Protein AF-0000000071739126 (afdb_homodimer)

Foldseek 3Di:
DDDDYDDDDDDDPDDPDDDDDPDDDDDDDDPDPDDDDDDPPVVPVVVVVVVVVVVVVCVVCPVFWFDFAEPPPPDPVQAQPLVVLVVVLVVVVCCCVPPNDDDPDPLVVVLVVVVNVLVVLLSCQLRPPDFFPFAFLHSSVLSSLLSVLVVLLVLLVVLLPDALQVSLCVVCSVPVVTSDADDDDAAQDDQDCAQPVPVPCRRVLVVVPPDPVLQCLQQLLLLVCLQQVDLLLLLLLLLVLLLVLVQQCQLPVNSNHHPCCNPPRRRCNRNVNSNVVSNVVLVVQQPDHHYQDDLVPDDDPVVSVVNVVCSRPTSMDGRFDLVLLPALVSVVLSVVVSVLVSLLVVLLRLLCNLSVNDCPDVVSVVVSVSCSSLSSSLSVQSSVCPPCCPVDVDRDSSVVSSSSSSVSSVSSSCNSCVPSVPPDGDPVSVVLVVVLVVVVVVVSCCSHPVVVVVCVVVVVDDPPPPPVPVVVVVVSSVVSVVVVVVVVVVD/DDDDDDDDDDDDDDDDDDDDDDDDDDDDDDDPPPDDDDDPPPVPPVVVVVVVVVVVVCVVCPVFWFDFAEPPPPDPVQAQPLVVLVVVLVVVVCCCVPPNDDDPDPLVVVLVVVVNVLVVQLSCQLRPPDFFPFAFLHSSVLSSLLSVLVVLLVLLVVLLPDALQVSLCVVCSVPVVTSDADDDDAAQDDQDCAQPVPPPCRRVLVVVPPDPVLVCLQQLLLLVCLQQVDLVLLLLLLLVLLLVLVQQCQLPVNSNHHPCCNPPRRRCNRNVNSNVNSNVVLVVQQPDHHYQDDLVPDDDPVVSVVNNVCSRPTSMDGRFDLPLLPAVVSVVLSVVVSVLVSLLVVLLRLLCNLSVNDCPDVVSVVVSVSCSSLSSSLSVQSSVCPPCCPVNVDRDSSVVSSSSSSVSSVSSSCNSCVPSVPPDGDPVSVVLVVVLVVVVVVVSCCSHPVVVVVCVVVVVDDPPPPPVPVVVVVVSSVVSVVVVVVVVVVD

Nearest PDB structures (foldseek):
  9b4e-assembly1_B  TM=8.593E-01  e=2.908E-20  Homo sapiens
  9b4g-assembly1_B  TM=8.531E-01  e=1.213E-19  Homo sapiens
  9b4f-assembly1_B  TM=8.501E-01  e=4.117E-18  Homo sapiens
  9b4e-assembly1_B  TM=8.683E-01  e=2.019E-20  Homo sapiens
  9b4g-assembly1_B  TM=8.530E-01  e=7.946E-20  Homo sapiens

pLDDT: mean 76.92, std 25.63, range [14.16, 98.56]

Sequence (982 aa):
MTKPESKKSSVAAINATGKCATASPAALQVNNGTVEPGCPDQSTPIKAKVMKQTSRENLHRRNTECEVYDDGTNTFFWRAHTVTVLFILTCALVYVTLLEETPQDTAYNTKRGIVASILVFLCFGVTQAKDGPFTRPHPAYWRFWLCVTVVYELFLIFILFQTVHDGRQFMKYIDPKLGVPLPERDYGGNCLIYDPGNTTDPFHNIWDKMDGFVPAHFLGWYIKTLMIRDWWMCMIISVMFEFLEYSLEHQLPNFSECWWDHWIMDVLVCNGLGIYCGMKTLAWLSMKPYQWQGLWNIPTYKGKIKRIAFQFTPYSWVKFEWKPASNLRRWLAVLGIIFMFLLAELNTFYLKFVLWMPPEHYLVLLRLVFFVNVGGVAMREIYDFMDDPKFHKKLGQQAWLVAAITVTEFLIVVKYDPNTIMLPIPFFIMQCWLLGILLIFTWTLWRFFIRISGILLIGQMSTQIHLPHDTLFFTVVNLIILVSHYFYSQLMTKPESKKSSVAAINATGKCATASPAALQVNNGTVEPGCPDQSTPIKAKVMKQTSRENLHRRNTECEVYDDGTNTFFWRAHTVTVLFILTCALVYVTLLEETPQDTAYNTKRGIVASILVFLCFGVTQAKDGPFTRPHPAYWRFWLCVTVVYELFLIFILFQTVHDGRQFMKYIDPKLGVPLPERDYGGNCLIYDPGNTTDPFHNIWDKMDGFVPAHFLGWYIKTLMIRDWWMCMIISVMFEFLEYSLEHQLPNFSECWWDHWIMDVLVCNGLGIYCGMKTLAWLSMKPYQWQGLWNIPTYKGKIKRIAFQFTPYSWVKFEWKPASNLRRWLAVLGIIFMFLLAELNTFYLKFVLWMPPEHYLVLLRLVFFVNVGGVAMREIYDFMDDPKFHKKLGQQAWLVAAITVTEFLIVVKYDPNTIMLPIPFFIMQCWLLGILLIFTWTLWRFFIRISGILLIGQMSTQIHLPHDTLFFTVVNLIILVSHYFYSQL

InterPro domains:
  IPR004277 Phosphatidyl serine synthase [PF03034] (137-416)

Organism: Lates calcarifer (NCBI:txid8187)

Structure (mmCIF, N/CA/C/O backbone):
data_AF-0000000071739126-model_v1
#
loop_
_entity.id
_entity.type
_entity.pdbx_description
1 polymer 'Phosphatidylserine synthase'
#
loop_
_atom_site.group_PDB
_atom_site.id
_atom_site.type_symbol
_atom_site.label_atom_id
_atom_site.label_alt_id
_atom_site.label_comp_id
_atom_site.label_asym_id
_atom_site.label_entity_id
_atom_site.label_seq_id
_atom_site.pdbx_PDB_ins_code
_atom_site.Cartn_x
_atom_site.Cartn_y
_atom_site.Cartn_z
_atom_site.occupancy
_atom_site.B_iso_or_equiv
_atom_site.auth_seq_id
_atom_site.auth_comp_id
_atom_site.auth_asym_id
_atom_site.auth_atom_id
_atom_site.pdbx_PDB_model_num
ATOM 1 N N . MET A 1 1 ? 11.328 91.312 -20.859 1 16.05 1 MET A N 1
ATOM 2 C CA . MET A 1 1 ? 12.414 91.938 -21.594 1 16.05 1 MET A CA 1
ATOM 3 C C . MET A 1 1 ? 12.992 91 -22.641 1 16.05 1 MET A C 1
ATOM 5 O O . MET A 1 1 ? 13.062 89.812 -22.422 1 16.05 1 MET A O 1
ATOM 9 N N . THR A 1 2 ? 13.836 91.312 -24.016 1 15.45 2 THR A N 1
ATOM 10 C CA . THR A 1 2 ? 14.148 91.375 -25.438 1 15.45 2 THR A CA 1
ATOM 11 C C . THR A 1 2 ? 15.297 90.438 -25.766 1 15.45 2 THR A C 1
ATOM 13 O O . THR A 1 2 ? 15.188 89.562 -26.656 1 15.45 2 THR A O 1
ATOM 16 N N . LYS A 1 3 ? 16.641 90.875 -26.281 1 15.74 3 LYS A N 1
ATOM 17 C CA . LYS A 1 3 ? 17.062 91.25 -27.625 1 15.74 3 LYS A CA 1
ATOM 18 C C . LYS A 1 3 ? 17.797 90.125 -28.328 1 15.74 3 LYS A C 1
ATOM 20 O O . LYS A 1 3 ? 17.344 89.625 -29.359 1 15.74 3 LYS A O 1
ATOM 25 N N . PRO A 1 4 ? 19.266 90.375 -28.953 1 15.52 4 PRO A N 1
ATOM 26 C CA . PRO A 1 4 ? 20.125 90.562 -30.125 1 15.52 4 PRO A CA 1
ATOM 27 C C . PRO A 1 4 ? 21.031 89.375 -30.359 1 15.52 4 PRO A C 1
ATOM 29 O O . PRO A 1 4 ? 20.766 88.562 -31.25 1 15.52 4 PRO A O 1
ATOM 32 N N . GLU A 1 5 ? 22.328 89.5 -30.328 1 14.87 5 GLU A N 1
ATOM 33 C CA . GLU A 1 5 ? 23.438 89.688 -31.266 1 14.87 5 GLU A CA 1
ATOM 34 C C . GLU A 1 5 ? 24.25 88.438 -31.438 1 14.87 5 GLU A C 1
ATOM 36 O O . GLU A 1 5 ? 24.062 87.438 -30.688 1 14.87 5 GLU A O 1
ATOM 41 N N . SER A 1 6 ? 25.609 88.375 -31.234 1 14.16 6 SER A N 1
ATOM 42 C CA . SER A 1 6 ? 26.812 88.438 -32.031 1 14.16 6 SER A CA 1
ATOM 43 C C . SER A 1 6 ? 27.531 87.125 -32.125 1 14.16 6 SER A C 1
ATOM 45 O O . SER A 1 6 ? 27.875 86.688 -33.219 1 14.16 6 SER A O 1
ATOM 47 N N . LYS A 1 7 ? 28.625 86.812 -31.234 1 16.02 7 LYS A N 1
ATOM 48 C CA . LYS A 1 7 ? 30.016 86.812 -31.688 1 16.02 7 LYS A CA 1
ATOM 49 C C . LYS A 1 7 ? 30.484 85.438 -32.062 1 16.02 7 LYS A C 1
ATOM 51 O O . LYS A 1 7 ? 31.578 85.25 -32.625 1 16.02 7 LYS A O 1
ATOM 56 N N . LYS A 1 8 ? 30.031 84.062 -31.891 1 16.5 8 LYS A N 1
ATOM 57 C CA . LYS A 1 8 ? 30.891 83.188 -31.062 1 16.5 8 LYS A CA 1
ATOM 58 C C . LYS A 1 8 ? 32.094 82.75 -31.859 1 16.5 8 LYS A C 1
ATOM 60 O O . LYS A 1 8 ? 31.969 82.312 -33 1 16.5 8 LYS A O 1
ATOM 65 N N . SER A 1 9 ? 33.344 82.75 -31.438 1 14.7 9 SER A N 1
ATOM 66 C CA . SER A 1 9 ? 34.719 82.812 -31.906 1 14.7 9 SER A CA 1
ATOM 67 C C . SER A 1 9 ? 35.062 81.5 -32.656 1 14.7 9 SER A C 1
ATOM 69 O O . SER A 1 9 ? 34.344 80.5 -32.594 1 14.7 9 SER A O 1
ATOM 71 N N . SER A 1 10 ? 36.375 81.062 -32.625 1 15.31 10 SER A N 1
ATOM 72 C CA . SER A 1 10 ? 37.562 80.938 -33.469 1 15.31 10 SER A CA 1
ATOM 73 C C . SER A 1 10 ? 37.75 79.5 -33.938 1 15.31 10 SER A C 1
ATOM 75 O O . SER A 1 10 ? 37.156 78.562 -33.375 1 15.31 10 SER A O 1
ATOM 77 N N . VAL A 1 11 ? 38.906 79.125 -34.5 1 16.3 11 VAL A N 1
ATOM 78 C CA . VAL A 1 11 ? 39.469 78.75 -35.781 1 16.3 11 VAL A CA 1
ATOM 79 C C . VAL A 1 11 ? 39.844 77.25 -35.75 1 16.3 11 VAL A C 1
ATOM 81 O O . VAL A 1 11 ? 39.5 76.562 -36.688 1 16.3 11 VAL A O 1
ATOM 84 N N . ALA A 1 12 ? 40.781 76.688 -34.812 1 16.41 12 ALA A N 1
ATOM 85 C CA . ALA A 1 12 ? 42.062 76.312 -35.406 1 16.41 12 ALA A CA 1
ATOM 86 C C . ALA A 1 12 ? 42.031 74.875 -35.844 1 16.41 12 ALA A C 1
ATOM 88 O O . ALA A 1 12 ? 43.062 74.25 -36.188 1 16.41 12 ALA A O 1
ATOM 89 N N . ALA A 1 13 ? 40.969 74.062 -36.062 1 16.61 13 ALA A N 1
ATOM 90 C CA . ALA A 1 13 ? 41.031 72.625 -35.75 1 16.61 13 ALA A CA 1
ATOM 91 C C . ALA A 1 13 ? 41.719 71.875 -36.875 1 16.61 13 ALA A C 1
ATOM 93 O O . ALA A 1 13 ? 41.125 71.562 -37.906 1 16.61 13 ALA A O 1
ATOM 94 N N . ILE A 1 14 ? 43.031 72.125 -36.938 1 16.36 14 ILE A N 1
ATOM 95 C CA . ILE A 1 14 ? 43.844 71.75 -38.062 1 16.36 14 ILE A CA 1
ATOM 96 C C . ILE A 1 14 ? 43.688 70.25 -38.375 1 16.36 14 ILE A C 1
ATOM 98 O O . ILE A 1 14 ? 43.281 69.5 -37.5 1 16.36 14 ILE A O 1
ATOM 102 N N . ASN A 1 15 ? 44.469 69.75 -39.344 1 16.7 15 ASN A N 1
ATOM 103 C CA . ASN A 1 15 ? 44.594 68.938 -40.531 1 16.7 15 ASN A CA 1
ATOM 104 C C . ASN A 1 15 ? 44.969 67.5 -40.188 1 16.7 15 ASN A C 1
ATOM 106 O O . ASN A 1 15 ? 45.75 67.25 -39.281 1 16.7 15 ASN A O 1
ATOM 110 N N . ALA A 1 16 ? 44.219 66.375 -40.531 1 17.66 16 ALA A N 1
ATOM 111 C CA . ALA A 1 16 ? 43.844 65 -40.438 1 17.66 16 ALA A CA 1
ATOM 112 C C . ALA A 1 16 ? 44.938 64.062 -40.969 1 17.66 16 ALA A C 1
ATOM 114 O O . ALA A 1 16 ? 44.719 62.906 -41.281 1 17.66 16 ALA A O 1
ATOM 115 N N . THR A 1 17 ? 46.219 64.75 -41.031 1 15.62 17 THR A N 1
ATOM 116 C CA . THR A 1 17 ? 47.031 64.188 -42.125 1 15.62 17 THR A CA 1
ATOM 117 C C . THR A 1 17 ? 47.312 62.719 -41.875 1 15.62 17 THR A C 1
ATOM 119 O O . THR A 1 17 ? 47.062 61.906 -42.75 1 15.62 17 THR A O 1
ATOM 122 N N . GLY A 1 18 ? 48.531 62.375 -41.312 1 14.99 18 GLY A N 1
ATOM 123 C CA . GLY A 1 18 ? 49.656 61.781 -42 1 14.99 18 GLY A CA 1
ATOM 124 C C . GLY A 1 18 ? 49.719 60.25 -41.906 1 14.99 18 GLY A C 1
ATOM 125 O O . GLY A 1 18 ? 48.969 59.656 -41.125 1 14.99 18 GLY A O 1
ATOM 126 N N . LYS A 1 19 ? 50.938 59.656 -42.188 1 17.2 19 LYS A N 1
ATOM 127 C CA . LYS A 1 19 ? 51.781 58.625 -42.844 1 17.2 19 LYS A CA 1
ATOM 128 C C . LYS A 1 19 ? 51.812 57.344 -42 1 17.2 19 LYS A C 1
ATOM 130 O O . LYS A 1 19 ? 51.594 57.375 -40.812 1 17.2 19 LYS A O 1
ATOM 135 N N . CYS A 1 20 ? 52.281 56.344 -42.562 1 17.61 20 CYS A N 1
ATOM 136 C CA . CYS A 1 20 ? 52.438 54.875 -42.688 1 17.61 20 CYS A CA 1
ATOM 137 C C . CYS A 1 20 ? 53.281 54.312 -41.531 1 17.61 20 CYS A C 1
ATOM 139 O O . CYS A 1 20 ? 54.438 54.688 -41.406 1 17.61 20 CYS A O 1
ATOM 141 N N . ALA A 1 21 ? 52.719 53.844 -40.5 1 15.66 21 ALA A N 1
ATOM 142 C CA . ALA A 1 21 ? 53.125 53.406 -39.156 1 15.66 21 ALA A CA 1
ATOM 143 C C . ALA A 1 21 ? 54.094 52.25 -39.219 1 15.66 21 ALA A C 1
ATOM 145 O O . ALA A 1 21 ? 53.75 51.156 -39.656 1 15.66 21 ALA A O 1
ATOM 146 N N . THR A 1 22 ? 55.344 52.562 -39.25 1 15.91 22 THR A N 1
ATOM 147 C CA . THR A 1 22 ? 56.531 51.75 -39.344 1 15.91 22 THR A CA 1
ATOM 148 C C . THR A 1 22 ? 56.656 50.812 -38.125 1 15.91 22 THR A C 1
ATOM 150 O O . THR A 1 22 ? 57.688 50.125 -37.969 1 15.91 22 THR A O 1
ATOM 153 N N . ALA A 1 23 ? 55.656 50.656 -37.219 1 14.98 23 ALA A N 1
ATOM 154 C CA . ALA A 1 23 ? 56.281 50.5 -35.938 1 14.98 23 ALA A CA 1
ATOM 155 C C . ALA A 1 23 ? 57.25 49.312 -35.906 1 14.98 23 ALA A C 1
ATOM 157 O O . ALA A 1 23 ? 57.25 48.5 -36.844 1 14.98 23 ALA A O 1
ATOM 158 N N . SER A 1 24 ? 56.906 48.406 -34.875 1 15.66 24 SER A N 1
ATOM 159 C CA . SER A 1 24 ? 57.719 48.062 -33.688 1 15.66 24 SER A CA 1
ATOM 160 C C . SER A 1 24 ? 58.562 46.812 -33.969 1 15.66 24 SER A C 1
ATOM 162 O O . SER A 1 24 ? 58.219 46 -34.812 1 15.66 24 SER A O 1
ATOM 164 N N . PRO A 1 25 ? 59.469 46.562 -33.062 1 16.8 25 PRO A N 1
ATOM 165 C CA . PRO A 1 25 ? 60.812 46.062 -32.875 1 16.8 25 PRO A CA 1
ATOM 166 C C . PRO A 1 25 ? 60.906 44.531 -32.969 1 16.8 25 PRO A C 1
ATOM 168 O O . PRO A 1 25 ? 61.75 44 -33.719 1 16.8 25 PRO A O 1
ATOM 171 N N . ALA A 1 26 ? 60.625 43.906 -31.844 1 15.95 26 ALA A N 1
ATOM 172 C CA . ALA A 1 26 ? 61.656 43.25 -31.062 1 15.95 26 ALA A CA 1
ATOM 173 C C . ALA A 1 26 ? 61.719 41.75 -31.406 1 15.95 26 ALA A C 1
ATOM 175 O O . ALA A 1 26 ? 62.812 41.188 -31.469 1 15.95 26 ALA A O 1
ATOM 176 N N . ALA A 1 27 ? 60.531 40.969 -31.266 1 16.42 27 ALA A N 1
ATOM 177 C CA . ALA A 1 27 ? 60.688 39.844 -30.328 1 16.42 27 ALA A CA 1
ATOM 178 C C . ALA A 1 27 ? 61.375 38.656 -30.984 1 16.42 27 ALA A C 1
ATOM 180 O O . ALA A 1 27 ? 61.062 38.281 -32.125 1 16.42 27 ALA A O 1
ATOM 181 N N . LEU A 1 28 ? 62.281 38.031 -30.375 1 17.12 28 LEU A N 1
ATOM 182 C CA . LEU A 1 28 ? 63.469 37.219 -30.562 1 17.12 28 LEU A CA 1
ATOM 183 C C . LEU A 1 28 ? 63.094 35.781 -30.969 1 17.12 28 LEU A C 1
ATOM 185 O O . LEU A 1 28 ? 63.594 35.281 -31.969 1 17.12 28 LEU A O 1
ATOM 189 N N . GLN A 1 29 ? 62.906 34.844 -29.953 1 18.5 29 GLN A N 1
ATOM 190 C CA . GLN A 1 29 ? 63.812 33.719 -29.641 1 18.5 29 GLN A CA 1
ATOM 191 C C . GLN A 1 29 ? 63.344 32.438 -30.344 1 18.5 29 GLN A C 1
ATOM 193 O O . GLN A 1 29 ? 62.219 32.312 -30.75 1 18.5 29 GLN A O 1
ATOM 198 N N . VAL A 1 30 ? 64 31.219 -30.016 1 20.59 30 VAL A N 1
ATOM 199 C CA . VAL A 1 30 ? 64.625 29.984 -30.469 1 20.59 30 VAL A CA 1
ATOM 200 C C . VAL A 1 30 ? 63.656 28.828 -30.344 1 20.59 30 VAL A C 1
ATOM 202 O O . VAL A 1 30 ? 63.312 28.391 -29.234 1 20.59 30 VAL A O 1
ATOM 205 N N . ASN A 1 31 ? 62.469 28.875 -30.859 1 19.47 31 ASN A N 1
ATOM 206 C CA . ASN A 1 31 ? 61.469 27.859 -30.484 1 19.47 31 ASN A CA 1
ATOM 207 C C . ASN A 1 31 ? 61.969 26.453 -30.844 1 19.47 31 ASN A C 1
ATOM 209 O O . ASN A 1 31 ? 62.094 26.125 -32.031 1 19.47 31 ASN A O 1
ATOM 213 N N . ASN A 1 32 ? 62.844 25.875 -30.016 1 20.64 32 ASN A N 1
ATOM 214 C CA . ASN A 1 32 ? 63.375 24.531 -29.969 1 20.64 32 ASN A CA 1
ATOM 215 C C . ASN A 1 32 ? 62.25 23.484 -30.109 1 20.64 32 ASN A C 1
ATOM 217 O O . ASN A 1 32 ? 61.125 23.688 -29.656 1 20.64 32 ASN A O 1
ATOM 221 N N . GLY A 1 33 ? 62.344 22.562 -31.031 1 22.59 33 GLY A N 1
ATOM 222 C CA . GLY A 1 33 ? 61.531 21.5 -31.609 1 22.59 33 GLY A CA 1
ATOM 223 C C . GLY A 1 33 ? 61.094 20.469 -30.594 1 22.59 33 GLY A C 1
ATOM 224 O O . GLY A 1 33 ? 60.625 19.391 -30.969 1 22.59 33 GLY A O 1
A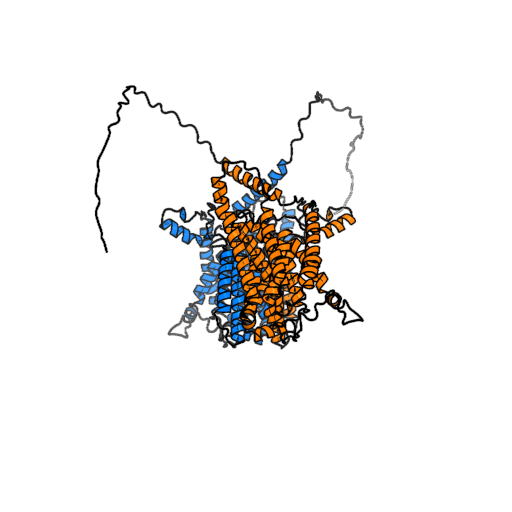TOM 225 N N . THR A 1 34 ? 61.125 20.922 -29.234 1 21.95 34 THR A N 1
ATOM 226 C CA . THR A 1 34 ? 61.156 19.797 -28.297 1 21.95 34 THR A CA 1
ATOM 227 C C . THR A 1 34 ? 59.969 18.859 -28.547 1 21.95 34 THR A C 1
ATOM 229 O O . THR A 1 34 ? 58.938 19.266 -29.094 1 21.95 34 THR A O 1
ATOM 232 N N . VAL A 1 35 ? 60.156 17.531 -28.219 1 25.59 35 VAL A N 1
ATOM 233 C CA . VAL A 1 35 ? 59.594 16.188 -28.188 1 25.59 35 VAL A CA 1
ATOM 234 C C . VAL A 1 35 ? 58.312 16.203 -27.375 1 25.59 35 VAL A C 1
ATOM 236 O O . VAL A 1 35 ? 58.312 16.516 -26.172 1 25.59 35 VAL A O 1
ATOM 239 N N . GLU A 1 36 ? 57.188 16.656 -27.766 1 22.28 36 GLU A N 1
ATOM 240 C CA . GLU A 1 36 ? 56.031 16.938 -26.922 1 22.28 36 GLU A CA 1
ATOM 241 C C . GLU A 1 36 ? 55.531 15.68 -26.203 1 22.28 36 GLU A C 1
ATOM 243 O O . GLU A 1 36 ? 55.375 14.641 -26.844 1 22.28 36 GLU A O 1
ATOM 248 N N . PRO A 1 37 ? 55.719 15.641 -24.875 1 25.02 37 PRO A N 1
ATOM 249 C CA . PRO A 1 37 ? 55.406 14.484 -24.047 1 25.02 37 PRO A CA 1
ATOM 250 C C . PRO A 1 37 ? 53.969 13.992 -24.219 1 25.02 37 PRO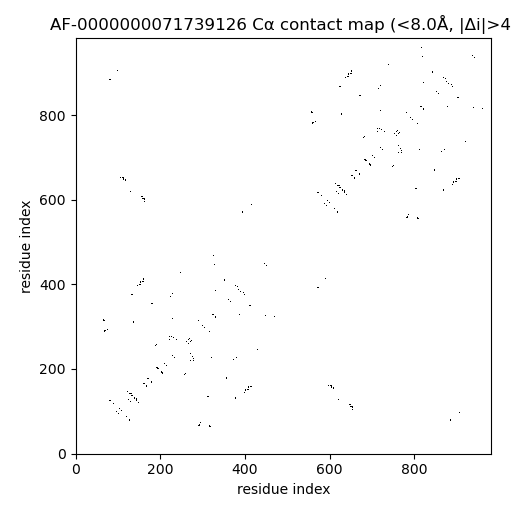 A C 1
ATOM 252 O O . PRO A 1 37 ? 53.125 14.711 -24.766 1 25.02 37 PRO A O 1
ATOM 255 N N . GLY A 1 38 ? 53.625 12.734 -23.625 1 23.42 38 GLY A N 1
ATOM 256 C CA . GLY A 1 38 ? 52.594 11.734 -23.578 1 23.42 38 GLY A CA 1
ATOM 257 C C . GLY A 1 38 ? 51.25 12.289 -23.094 1 23.42 38 GLY A C 1
ATOM 258 O O . GLY A 1 38 ? 51.219 13.344 -22.469 1 23.42 38 GLY A O 1
ATOM 259 N N . CYS A 1 39 ? 50.125 12.031 -23.875 1 26.31 39 CYS A N 1
ATOM 260 C CA . CYS A 1 39 ? 48.75 12.453 -23.75 1 26.31 39 CYS A CA 1
ATOM 261 C C . CYS A 1 39 ? 48.219 12.227 -22.328 1 26.31 39 CYS A C 1
ATOM 263 O O . CYS A 1 39 ? 48.219 11.102 -21.844 1 26.31 39 CYS A O 1
ATOM 265 N N . PRO A 1 40 ? 48.5 13.195 -21.422 1 27.89 40 PRO A N 1
ATOM 266 C CA . PRO A 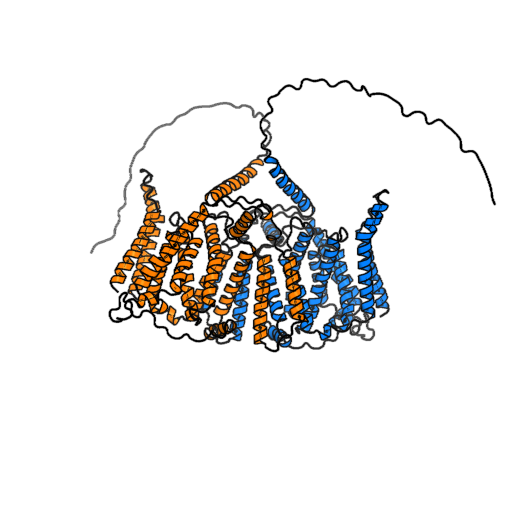1 40 ? 48 12.867 -20.078 1 27.89 40 PRO A CA 1
ATOM 267 C C . PRO A 1 40 ? 46.531 12.5 -20.062 1 27.89 40 PRO A C 1
ATOM 269 O O . PRO A 1 40 ? 45.75 13.008 -20.875 1 27.89 40 PRO A O 1
ATOM 272 N N . ASP A 1 41 ? 46.188 11.227 -19.719 1 27.38 41 ASP A N 1
ATOM 273 C CA . ASP A 1 41 ? 44.906 10.617 -19.438 1 27.38 41 ASP A CA 1
ATOM 274 C C . ASP A 1 41 ? 44.031 11.539 -18.609 1 27.38 41 ASP A C 1
ATOM 276 O O . ASP A 1 41 ? 44.344 11.836 -17.453 1 27.38 41 ASP A O 1
ATOM 280 N N . GLN A 1 42 ? 43.562 12.555 -19.219 1 29.56 42 GLN A N 1
ATOM 281 C CA . GLN A 1 42 ? 42.719 13.555 -18.578 1 29.56 42 GLN A CA 1
ATOM 282 C C . GLN A 1 42 ? 41.469 12.914 -17.984 1 29.56 42 GLN A C 1
ATOM 284 O O . GLN A 1 42 ? 40.344 13.367 -18.234 1 29.56 42 GLN A O 1
ATOM 289 N N . SER A 1 43 ? 41.531 11.594 -17.969 1 31.25 43 SER A N 1
ATOM 290 C CA . SER A 1 43 ? 40.281 11.047 -17.469 1 31.25 43 SER A CA 1
ATOM 291 C C . SER A 1 43 ? 39.969 11.547 -16.062 1 31.25 43 SER A C 1
ATOM 293 O O . SER A 1 43 ? 38.969 11.141 -15.445 1 31.25 43 SER A O 1
ATOM 295 N N . THR A 1 44 ? 40.969 12.32 -15.539 1 29.36 44 THR A N 1
ATOM 296 C CA . THR A 1 44 ? 40.812 12.383 -14.094 1 29.36 44 THR A CA 1
ATOM 297 C C . THR A 1 44 ? 39.75 13.414 -13.703 1 29.36 44 THR A C 1
ATOM 299 O O . THR A 1 44 ? 39.406 13.547 -12.531 1 29.36 44 THR A O 1
ATOM 302 N N . PRO A 1 45 ? 39.594 14.406 -14.68 1 35.06 45 PRO A N 1
ATOM 303 C CA . PRO A 1 45 ? 38.875 15.492 -13.992 1 35.06 45 PRO A CA 1
ATOM 304 C C . PRO A 1 45 ? 37.469 15.125 -13.594 1 35.06 45 PRO A C 1
ATOM 306 O O . PRO A 1 45 ? 36.812 15.859 -12.852 1 35.06 45 PRO A O 1
ATOM 309 N N . ILE A 1 46 ? 36.938 14.195 -14.359 1 32.47 46 ILE A N 1
ATOM 310 C CA . ILE A 1 46 ? 35.531 13.945 -14.094 1 32.47 46 ILE A CA 1
ATOM 311 C C . ILE A 1 46 ? 35.375 13.383 -12.68 1 32.47 46 ILE A C 1
ATOM 313 O O . ILE A 1 46 ? 34.281 13.477 -12.094 1 32.47 46 ILE A O 1
ATOM 317 N N . LYS A 1 47 ? 36.438 12.766 -12.188 1 37 47 LYS A N 1
ATOM 318 C CA . LYS A 1 47 ? 36.344 12.234 -10.836 1 37 47 LYS A CA 1
ATOM 319 C C . LYS A 1 47 ? 36.406 13.352 -9.797 1 37 47 LYS A C 1
ATOM 321 O O . LYS A 1 47 ? 35.969 13.172 -8.656 1 37 47 LYS A O 1
ATOM 326 N N . ALA A 1 48 ? 37.062 14.398 -10.18 1 34.09 48 ALA A N 1
ATOM 327 C CA . ALA A 1 48 ? 37.25 15.484 -9.234 1 34.09 48 ALA A CA 1
ATOM 328 C C . ALA A 1 48 ? 35.969 16.297 -9.047 1 34.09 48 ALA A C 1
ATOM 330 O O . ALA A 1 48 ? 35.656 16.75 -7.945 1 34.09 48 ALA A O 1
ATOM 331 N N . LYS A 1 49 ? 35.281 16.406 -10.086 1 35.34 49 LYS A N 1
ATOM 332 C CA . LYS A 1 49 ? 34.062 17.203 -9.953 1 35.34 49 LYS A CA 1
ATOM 333 C C . LYS A 1 49 ? 33 16.438 -9.172 1 35.34 49 LYS A C 1
ATOM 335 O O . LYS A 1 49 ? 32.25 17.031 -8.398 1 35.34 49 LYS A O 1
ATOM 340 N N . VAL A 1 50 ? 32.844 15.133 -9.469 1 38.97 50 VAL A N 1
ATOM 341 C CA . VAL A 1 50 ? 31.938 14.328 -8.664 1 38.97 50 VAL A CA 1
ATOM 342 C C . VAL A 1 50 ? 32.406 14.312 -7.211 1 38.97 50 VAL A C 1
ATOM 344 O O . VAL A 1 50 ? 31.609 14.406 -6.285 1 38.97 50 VAL A O 1
ATOM 347 N N . MET A 1 51 ? 33.719 14.422 -7.012 1 36.72 51 MET A N 1
ATOM 348 C CA . MET A 1 51 ? 34.25 14.477 -5.645 1 36.72 51 MET A CA 1
ATOM 349 C C . MET A 1 51 ? 34.031 15.859 -5.039 1 36.72 51 MET A C 1
ATOM 351 O O . MET A 1 51 ? 33.688 15.977 -3.859 1 36.72 51 MET A O 1
ATOM 355 N N . LYS A 1 52 ? 34.188 16.891 -5.785 1 40.22 52 LYS A N 1
ATOM 356 C CA . LYS A 1 52 ? 33.969 18.234 -5.238 1 40.22 52 LYS A CA 1
ATOM 357 C C . LYS A 1 52 ? 32.5 18.516 -4.984 1 40.22 52 LYS A C 1
ATOM 359 O O . LYS A 1 52 ? 32.156 19.156 -3.998 1 40.22 52 LYS A O 1
ATOM 364 N N . GLN A 1 53 ? 31.688 18.172 -5.922 1 40.47 53 GLN A N 1
ATOM 365 C CA . GLN A 1 53 ? 30.25 18.281 -5.688 1 40.47 53 GLN A CA 1
ATOM 366 C C . GLN A 1 53 ? 29.812 17.422 -4.512 1 40.47 53 GLN A C 1
ATOM 368 O O . GLN A 1 53 ? 28.984 17.828 -3.703 1 40.47 53 GLN A O 1
ATOM 373 N N . THR A 1 54 ? 30.375 16.266 -4.387 1 45.06 54 THR A N 1
ATOM 374 C CA . THR A 1 54 ? 30.172 15.531 -3.145 1 45.06 54 THR A CA 1
ATOM 375 C C . THR A 1 54 ? 30.734 16.312 -1.959 1 45.06 54 THR A C 1
ATOM 377 O O . THR A 1 54 ? 30.125 16.344 -0.887 1 45.06 54 THR A O 1
ATOM 380 N N . SER A 1 55 ? 31.766 17.109 -2.234 1 42.53 55 SER A N 1
ATOM 381 C CA . SER A 1 55 ? 32.406 17.859 -1.16 1 42.53 55 SER A CA 1
ATOM 382 C C . SER A 1 55 ? 31.578 19.094 -0.791 1 42.53 55 SER A C 1
ATOM 384 O O . SER A 1 55 ? 31.438 19.422 0.39 1 42.53 55 SER A O 1
ATOM 386 N N . ARG A 1 56 ? 31.125 19.875 -1.664 1 44.12 56 ARG A N 1
ATOM 387 C CA . ARG A 1 56 ? 30.312 21.047 -1.354 1 44.12 56 ARG A CA 1
ATOM 388 C C . ARG A 1 56 ? 28.953 20.641 -0.799 1 44.12 56 ARG A C 1
ATOM 390 O O . ARG A 1 56 ? 28.391 21.344 0.05 1 44.12 56 ARG A O 1
ATOM 397 N N . GLU A 1 57 ? 28.312 19.703 -1.409 1 47.81 57 GLU A N 1
ATOM 398 C CA . GLU A 1 57 ? 27.109 19.094 -0.862 1 47.81 57 GLU A CA 1
ATOM 399 C C . GLU A 1 57 ? 27.312 18.672 0.588 1 47.81 57 GLU A C 1
ATOM 401 O O . GLU A 1 57 ? 26.438 18.859 1.429 1 47.81 57 GLU A O 1
ATOM 406 N N . ASN A 1 58 ? 28.422 18.047 0.748 1 48.03 58 ASN A N 1
ATOM 407 C CA . ASN A 1 58 ? 28.812 17.703 2.109 1 48.03 58 ASN A CA 1
ATOM 408 C C . ASN A 1 58 ? 29.031 18.953 2.955 1 48.03 58 ASN A C 1
ATOM 410 O O . ASN A 1 58 ? 28.703 18.969 4.141 1 48.03 58 ASN A O 1
ATOM 414 N N . LEU A 1 59 ? 29.453 19.969 2.264 1 44.44 59 LEU A N 1
ATOM 415 C CA . LEU A 1 59 ? 29.719 21.188 3.021 1 44.44 59 LEU A CA 1
ATOM 416 C C . LEU A 1 59 ? 28.438 21.891 3.42 1 44.44 59 LEU A C 1
ATOM 418 O O . LEU A 1 59 ? 28.297 22.344 4.555 1 44.44 59 LEU A O 1
ATOM 422 N N . HIS A 1 60 ? 27.547 22.156 2.541 1 46.12 60 HIS A N 1
ATOM 423 C CA . HIS A 1 60 ? 26.297 22.812 2.865 1 46.12 60 HIS A CA 1
ATOM 424 C C . HIS A 1 60 ? 25.469 21.969 3.828 1 46.12 60 HIS A C 1
ATOM 426 O O . HIS A 1 60 ? 24.875 22.5 4.777 1 46.12 60 HIS A O 1
ATOM 432 N N . ARG A 1 61 ? 25.328 20.75 3.564 1 53.25 61 ARG A N 1
ATOM 433 C CA . ARG A 1 61 ? 24.672 19.844 4.516 1 53.25 61 ARG A CA 1
ATOM 434 C C . ARG A 1 61 ? 25.375 19.891 5.867 1 53.25 61 ARG A C 1
ATOM 436 O O . ARG A 1 61 ? 24.734 19.766 6.91 1 53.25 61 ARG A O 1
ATOM 443 N N . ARG A 1 62 ? 26.625 20.078 5.809 1 50 62 ARG A N 1
ATOM 444 C CA . ARG A 1 62 ? 27.422 20.203 7.023 1 50 62 ARG A CA 1
ATOM 445 C C . ARG A 1 62 ? 27.062 21.469 7.797 1 50 62 ARG A C 1
ATOM 447 O O . ARG A 1 62 ? 27.141 21.484 9.031 1 50 62 ARG A O 1
ATOM 454 N N . ASN A 1 63 ? 26.453 22.422 7.094 1 49.12 63 ASN A N 1
ATOM 455 C CA . ASN A 1 63 ? 26.172 23.656 7.828 1 49.12 63 ASN A CA 1
ATOM 456 C C . ASN A 1 63 ? 24.797 23.594 8.508 1 49.12 63 ASN A C 1
ATOM 458 O O . ASN A 1 63 ? 24.594 24.234 9.547 1 49.12 63 ASN A O 1
ATOM 462 N N . THR A 1 64 ? 23.859 22.781 8 1 61.38 64 THR A N 1
ATOM 463 C CA . THR A 1 64 ? 22.531 22.781 8.609 1 61.38 64 THR A CA 1
ATOM 464 C C . THR A 1 64 ? 22.281 21.5 9.383 1 61.38 64 THR A C 1
ATOM 466 O O . THR A 1 64 ? 21.359 21.406 10.195 1 61.38 64 THR A O 1
ATOM 469 N N . GLU A 1 65 ? 23.094 20.562 9.047 1 64 65 GLU A N 1
ATOM 470 C CA . GLU A 1 65 ? 22.938 19.281 9.727 1 64 65 GLU A CA 1
ATOM 471 C C . GLU A 1 65 ? 24.031 19.062 10.758 1 64 65 GLU A C 1
ATOM 473 O O . GLU A 1 65 ? 25.203 19.391 10.5 1 64 65 GLU A O 1
ATOM 478 N N . CYS A 1 66 ? 23.562 18.609 11.945 1 69.19 66 CYS A N 1
ATOM 479 C CA . CYS A 1 66 ? 24.531 18.328 13 1 69.19 66 CYS A CA 1
ATOM 480 C C . CYS A 1 66 ? 25.438 17.172 12.609 1 69.19 66 CYS A C 1
ATOM 482 O O . CYS A 1 66 ? 25.047 16.312 11.805 1 69.19 66 CYS A O 1
ATOM 484 N N . GLU A 1 67 ? 26.609 17.188 13.062 1 63.78 67 GLU A N 1
ATOM 485 C CA . GLU A 1 67 ? 27.594 16.141 12.82 1 63.78 67 GLU A CA 1
ATOM 486 C C . GLU A 1 67 ? 27.203 14.836 13.516 1 63.78 67 GLU A C 1
ATOM 488 O O . GLU A 1 67 ? 26.781 14.852 14.672 1 63.78 67 GLU A O 1
ATOM 493 N N . VAL A 1 68 ? 27.047 13.805 12.773 1 70.25 68 VAL A N 1
ATOM 494 C CA . VAL A 1 68 ? 26.688 12.508 13.328 1 70.25 68 VAL A CA 1
ATOM 495 C C . VAL A 1 68 ? 27.906 11.57 13.281 1 70.25 68 VAL A C 1
ATOM 497 O O . VAL A 1 68 ? 28.562 11.453 12.25 1 70.25 68 VAL A O 1
ATOM 500 N N . TYR A 1 69 ? 28.312 11.125 14.438 1 65.06 69 TYR A N 1
ATOM 501 C CA . TYR A 1 69 ? 29.297 10.047 14.5 1 65.06 69 TYR A CA 1
ATOM 502 C C . TYR A 1 69 ? 28.609 8.695 14.711 1 65.06 69 TYR A C 1
ATOM 504 O O . TYR A 1 69 ? 27.891 8.508 15.688 1 65.06 69 TYR A O 1
ATOM 512 N N . ASP A 1 70 ? 28.625 7.848 13.703 1 67.56 70 ASP A N 1
ATOM 513 C CA . ASP A 1 70 ? 28.016 6.523 13.789 1 67.56 70 ASP A CA 1
ATOM 514 C C . ASP A 1 70 ? 29.047 5.43 13.578 1 67.56 70 ASP A C 1
ATOM 516 O O . ASP A 1 70 ? 29.734 5.402 12.555 1 67.56 70 ASP A O 1
ATOM 520 N N . ASP A 1 71 ? 29.266 4.562 14.555 1 64.56 71 ASP A N 1
ATOM 521 C CA . ASP A 1 71 ? 30.266 3.51 14.438 1 64.56 71 ASP A CA 1
ATOM 522 C C . ASP A 1 71 ? 29.828 2.441 13.445 1 64.56 71 ASP A C 1
ATOM 524 O O . ASP A 1 71 ? 30.578 1.497 13.172 1 64.56 71 ASP A O 1
ATOM 528 N N . GLY A 1 72 ? 28.672 2.564 12.766 1 60.75 72 GLY A N 1
ATOM 529 C CA . GLY A 1 72 ? 28.234 1.72 11.672 1 60.75 72 GLY A CA 1
ATOM 530 C C . GLY A 1 72 ? 27.75 0.359 12.125 1 60.75 72 GLY A C 1
ATOM 531 O O . GLY A 1 72 ? 27.578 -0.552 11.305 1 60.75 72 GLY A O 1
ATOM 532 N N . THR A 1 73 ? 27.641 0.09 13.43 1 53.62 73 THR A N 1
ATOM 533 C CA . THR A 1 73 ? 27.219 -1.222 13.898 1 53.62 73 THR A CA 1
ATOM 534 C C . THR A 1 73 ? 25.75 -1.476 13.516 1 53.62 73 THR A C 1
ATOM 536 O O . THR A 1 73 ? 24.859 -0.71 13.891 1 53.62 73 THR A O 1
ATOM 539 N N . ASN A 1 74 ? 25.656 -2.125 12.414 1 57.28 74 ASN A N 1
ATOM 540 C CA . ASN A 1 74 ? 24.328 -2.562 12.031 1 57.28 74 ASN A CA 1
ATOM 541 C C . ASN A 1 74 ? 23.969 -3.898 12.68 1 57.28 74 ASN A C 1
ATOM 543 O O . ASN A 1 74 ? 24.453 -4.949 12.258 1 57.28 74 ASN A O 1
ATOM 547 N N . THR A 1 75 ? 23.344 -3.752 13.828 1 58.56 75 THR A N 1
ATOM 548 C CA . THR A 1 75 ? 22.984 -4.945 14.586 1 58.56 75 THR A CA 1
ATOM 549 C C . THR A 1 75 ? 21.766 -5.629 13.961 1 58.56 75 THR A C 1
ATOM 551 O O . THR A 1 75 ? 21.125 -5.07 13.07 1 58.56 75 THR A O 1
ATOM 554 N N . PHE A 1 76 ? 21.641 -6.914 14.297 1 52.75 76 PHE A N 1
ATOM 555 C CA . PHE A 1 76 ? 20.516 -7.762 13.922 1 52.75 76 PHE A CA 1
ATOM 556 C C . PHE A 1 76 ? 19.203 -6.988 14 1 52.75 76 PHE A C 1
ATOM 558 O O . PHE A 1 76 ? 18.328 -7.164 13.156 1 52.75 76 PHE A O 1
ATOM 565 N N . PHE A 1 77 ? 19.188 -6.023 14.797 1 53.56 77 PHE A N 1
ATOM 566 C CA . PHE A 1 77 ? 17.953 -5.301 15.102 1 53.56 77 PHE A CA 1
ATOM 567 C C . PHE A 1 77 ? 17.625 -4.312 13.984 1 53.56 77 PHE A C 1
ATOM 569 O O . PHE A 1 77 ? 16.453 -3.992 13.758 1 53.56 77 PHE A O 1
ATOM 576 N N . TRP A 1 78 ? 18.609 -3.998 13.273 1 63.09 78 TRP A N 1
ATOM 577 C CA . TRP A 1 78 ? 18.375 -2.951 12.281 1 63.09 78 TRP A CA 1
ATOM 578 C C . TRP A 1 78 ? 18.141 -3.553 10.898 1 63.09 78 TRP A C 1
ATOM 580 O O . TRP A 1 78 ? 17.719 -2.85 9.977 1 63.09 78 TRP A O 1
ATOM 590 N N . ARG A 1 79 ? 18.25 -4.945 10.969 1 66.75 79 ARG A N 1
ATOM 591 C CA . ARG A 1 79 ? 18.031 -5.59 9.672 1 66.75 79 ARG A CA 1
ATOM 592 C C . ARG A 1 79 ? 16.562 -5.961 9.477 1 66.75 79 ARG A C 1
ATOM 594 O O . ARG A 1 79 ? 15.875 -6.305 10.438 1 66.75 79 ARG A O 1
ATOM 601 N N . ALA A 1 80 ? 16.188 -5.695 8.25 1 67.5 80 ALA A N 1
ATOM 602 C CA . ALA A 1 80 ? 14.828 -6.121 7.941 1 67.5 80 ALA A CA 1
ATOM 603 C C . ALA A 1 80 ? 14.734 -7.645 7.871 1 67.5 80 ALA A C 1
ATOM 605 O O . ALA A 1 80 ? 15.539 -8.289 7.199 1 67.5 80 ALA A O 1
ATOM 606 N N . HIS A 1 81 ? 13.922 -8.273 8.703 1 81.06 81 HIS A N 1
ATOM 607 C CA . HIS A 1 81 ? 13.695 -9.711 8.75 1 81.06 81 HIS A CA 1
ATOM 608 C C . HIS A 1 81 ? 12.562 -10.117 7.82 1 81.06 81 HIS A C 1
ATOM 610 O O . HIS A 1 81 ? 11.539 -10.633 8.273 1 81.06 81 HIS A O 1
ATOM 616 N N . THR A 1 82 ? 12.773 -9.961 6.512 1 88.12 82 THR A N 1
ATOM 617 C CA . THR A 1 82 ? 11.734 -10.172 5.508 1 88.12 82 THR A CA 1
ATOM 618 C C . THR A 1 82 ? 11.281 -11.633 5.492 1 88.12 82 THR A C 1
ATOM 620 O O . THR A 1 82 ? 10.086 -11.922 5.461 1 88.12 82 THR A O 1
ATOM 623 N N . VAL A 1 83 ? 12.211 -12.586 5.613 1 89.62 83 VAL A N 1
ATOM 624 C CA . VAL A 1 83 ? 11.875 -14.008 5.531 1 89.62 83 VAL A CA 1
ATOM 625 C C . VAL A 1 83 ? 11.156 -14.445 6.801 1 89.62 83 VAL A C 1
ATOM 627 O O . VAL A 1 83 ? 10.188 -15.211 6.742 1 89.62 83 VAL A O 1
ATOM 630 N N . THR A 1 84 ? 11.57 -13.953 7.922 1 89.69 84 THR A N 1
ATOM 631 C CA . THR A 1 84 ? 10.938 -14.289 9.195 1 89.69 84 THR A CA 1
ATOM 632 C C . THR A 1 84 ? 9.492 -13.789 9.219 1 89.69 84 THR A C 1
ATOM 634 O O . THR A 1 84 ? 8.594 -14.5 9.656 1 89.69 84 THR A O 1
ATOM 637 N N . VAL A 1 85 ? 9.328 -12.57 8.758 1 92.5 85 VAL A N 1
ATOM 638 C CA . VAL A 1 85 ? 7.977 -12.008 8.734 1 92.5 85 VAL A CA 1
ATOM 639 C C . VAL A 1 85 ? 7.094 -12.82 7.789 1 92.5 85 VAL A C 1
ATOM 641 O O . VAL A 1 85 ? 5.934 -13.102 8.102 1 92.5 85 VAL A O 1
ATOM 644 N N . LEU A 1 86 ? 7.578 -13.203 6.691 1 94.31 86 LEU A N 1
ATOM 645 C CA . LEU A 1 86 ? 6.836 -14.039 5.754 1 94.31 86 LEU A CA 1
ATOM 646 C C . LEU A 1 86 ? 6.469 -15.375 6.391 1 94.31 86 LEU A C 1
ATOM 648 O O . LEU A 1 86 ? 5.344 -15.852 6.238 1 94.31 86 LEU A O 1
ATOM 652 N N . PHE A 1 87 ? 7.395 -15.977 7.098 1 94.06 87 PHE A N 1
ATOM 653 C CA . PHE A 1 87 ? 7.168 -17.25 7.75 1 94.06 87 PHE A CA 1
ATOM 654 C C . PHE A 1 87 ? 6.086 -17.141 8.82 1 94.06 87 PHE A C 1
ATOM 656 O O . PHE A 1 87 ? 5.168 -17.969 8.875 1 94.06 87 PHE A O 1
ATOM 663 N N . ILE A 1 88 ? 6.164 -16.125 9.617 1 93.88 88 ILE A N 1
ATOM 664 C CA . ILE A 1 88 ? 5.188 -15.906 10.688 1 93.88 88 ILE A CA 1
ATOM 665 C C . ILE A 1 88 ? 3.811 -15.648 10.078 1 93.88 88 ILE A C 1
ATOM 667 O O . ILE A 1 88 ? 2.807 -16.172 10.562 1 93.88 88 ILE A O 1
ATOM 671 N N . LEU A 1 89 ? 3.791 -14.836 9.07 1 95.62 89 LEU A N 1
ATOM 672 C CA . LEU A 1 89 ? 2.531 -14.562 8.383 1 95.62 89 LEU A CA 1
ATOM 673 C C . LEU A 1 89 ? 1.928 -15.852 7.828 1 95.62 89 LEU A C 1
ATOM 675 O O . LEU A 1 89 ? 0.728 -16.094 7.977 1 95.62 89 LEU A O 1
ATOM 679 N N . THR A 1 90 ? 2.75 -16.672 7.211 1 95.62 90 THR A N 1
ATOM 680 C CA . THR A 1 90 ? 2.293 -17.938 6.66 1 95.62 90 THR A CA 1
ATOM 681 C C . THR A 1 90 ? 1.73 -18.828 7.762 1 95.62 90 THR A C 1
ATOM 683 O O . THR A 1 90 ? 0.66 -19.422 7.602 1 95.62 90 THR A O 1
ATOM 686 N N . CYS A 1 91 ? 2.396 -18.891 8.852 1 95.31 91 CYS A N 1
ATOM 687 C CA . CYS A 1 91 ? 1.928 -19.688 9.977 1 95.31 91 CYS A CA 1
ATOM 688 C C . CYS A 1 91 ? 0.586 -19.188 10.492 1 95.31 91 CYS A C 1
ATOM 690 O O . CYS A 1 91 ? -0.308 -19.969 10.797 1 95.31 91 CYS A O 1
ATOM 692 N N . ALA A 1 92 ? 0.483 -17.922 10.594 1 95.88 92 ALA A N 1
ATOM 693 C CA . ALA A 1 92 ? -0.771 -17.328 11.039 1 95.88 92 ALA A CA 1
ATOM 694 C C . ALA A 1 92 ? -1.912 -17.656 10.086 1 95.88 92 ALA A C 1
ATOM 696 O O . ALA A 1 92 ? -3.016 -18 10.516 1 95.88 92 ALA A O 1
ATOM 697 N N . LEU A 1 93 ? -1.664 -17.531 8.828 1 96.12 93 LEU A N 1
ATOM 698 C CA . LEU A 1 93 ? -2.699 -17.812 7.836 1 96.12 93 LEU A CA 1
ATOM 699 C C . LEU A 1 93 ? -3.074 -19.281 7.836 1 96.12 93 LEU A C 1
ATOM 701 O O . LEU A 1 93 ? -4.242 -19.641 7.66 1 96.12 93 LEU A O 1
ATOM 705 N N . VAL A 1 94 ? -2.086 -20.156 8.023 1 96.12 94 VAL A N 1
ATOM 706 C CA . VAL A 1 94 ? -2.357 -21.594 8.125 1 96.12 94 VAL A CA 1
ATOM 707 C C . VAL A 1 94 ? -3.236 -21.875 9.336 1 96.12 94 VAL A C 1
ATOM 709 O O . VAL A 1 94 ? -4.195 -22.641 9.258 1 96.12 94 VAL A O 1
ATOM 712 N N . TYR A 1 95 ? -2.949 -21.219 10.422 1 94.31 95 TYR A N 1
ATOM 713 C CA . TYR A 1 95 ? -3.734 -21.375 11.641 1 94.31 95 TYR A CA 1
ATOM 714 C C . TYR A 1 95 ? -5.18 -20.938 11.414 1 94.31 95 TYR A C 1
ATOM 716 O O . TYR A 1 95 ? -6.113 -21.672 11.773 1 94.31 95 TYR A O 1
ATOM 724 N N . VAL A 1 96 ? -5.344 -19.812 10.789 1 92.94 96 VAL A N 1
ATOM 725 C CA . VAL A 1 96 ? -6.684 -19.281 10.547 1 92.94 96 VAL A CA 1
ATOM 726 C C . VAL A 1 96 ? -7.449 -20.219 9.617 1 92.94 96 VAL A C 1
ATOM 728 O O . VAL A 1 96 ? -8.656 -20.406 9.773 1 92.94 96 VAL A O 1
ATOM 731 N N . THR A 1 97 ? -6.781 -20.766 8.672 1 93.75 97 THR A N 1
ATOM 732 C CA . THR A 1 97 ? -7.418 -21.594 7.656 1 93.75 97 THR A CA 1
ATOM 733 C C . THR A 1 97 ? -7.785 -22.969 8.219 1 93.75 97 THR A C 1
ATOM 735 O O . THR A 1 97 ? -8.898 -23.453 8.016 1 93.75 97 THR A O 1
ATOM 738 N N . LEU A 1 98 ? -6.906 -23.594 8.984 1 92.12 98 LEU A N 1
ATOM 739 C CA . LEU A 1 98 ? -7.07 -25 9.352 1 92.12 98 LEU A CA 1
ATOM 740 C C . LEU A 1 98 ? -7.664 -25.125 10.75 1 92.12 98 LEU A C 1
ATOM 742 O O . LEU A 1 98 ? -8.391 -26.094 11.031 1 92.12 98 LEU A O 1
ATOM 746 N N . LEU A 1 99 ? -7.402 -24.188 11.602 1 90.81 99 LEU A N 1
ATOM 747 C CA . LEU A 1 99 ? -7.75 -24.406 13 1 90.81 99 LEU A CA 1
ATOM 748 C C . LEU A 1 99 ? -8.891 -23.484 13.43 1 90.81 99 LEU A C 1
ATOM 750 O O . LEU A 1 99 ? -9.68 -23.828 14.312 1 90.81 99 LEU A O 1
ATOM 754 N N . GLU A 1 100 ? -8.992 -22.375 12.836 1 89.94 100 GLU A N 1
ATOM 755 C CA . GLU A 1 100 ? -10.047 -21.438 13.234 1 89.94 100 GLU A CA 1
ATOM 756 C C . GLU A 1 100 ? -11.344 -21.719 12.484 1 89.94 100 GLU A C 1
ATOM 758 O O . GLU A 1 100 ? -11.336 -21.922 11.266 1 89.94 100 GLU A O 1
ATOM 763 N N . GLU A 1 101 ? -12.398 -21.766 13.211 1 88.94 101 GLU A N 1
ATOM 764 C CA . GLU A 1 101 ? -13.711 -21.938 12.578 1 88.94 101 GLU A CA 1
ATOM 765 C C . GLU A 1 101 ? -14.234 -20.609 12.039 1 88.94 101 GLU A C 1
ATOM 767 O O . GLU A 1 101 ? -14.086 -19.578 12.68 1 88.94 101 GLU A O 1
ATOM 772 N N . THR A 1 102 ? -14.766 -20.594 10.898 1 89.25 102 THR A N 1
ATOM 773 C CA . THR A 1 102 ? -15.352 -19.406 10.289 1 89.25 102 THR A CA 1
ATOM 774 C C . THR A 1 102 ? -16.828 -19.266 10.648 1 89.25 102 THR A C 1
ATOM 776 O O . THR A 1 102 ? -17.641 -20.094 10.242 1 89.25 102 THR A O 1
ATOM 779 N N . PRO A 1 103 ? -17.188 -18.266 11.328 1 90.94 103 PRO A N 1
ATOM 780 C CA . PRO A 1 103 ? -18.594 -18.078 11.68 1 90.94 103 PRO A CA 1
ATOM 781 C C . PRO A 1 103 ? -19.484 -17.828 10.461 1 90.94 103 PRO A C 1
ATOM 783 O O . PRO A 1 103 ? -19.016 -17.297 9.453 1 90.94 103 PRO A O 1
ATOM 786 N N . GLN A 1 104 ? -20.781 -18.234 10.648 1 93.38 104 GLN A N 1
ATOM 787 C CA . GLN A 1 104 ? -21.75 -18 9.586 1 93.38 104 GLN A CA 1
ATOM 788 C C . GLN A 1 104 ? -22.391 -16.625 9.719 1 93.38 104 GLN A C 1
ATOM 790 O O . GLN A 1 104 ? -23.594 -16.516 9.922 1 93.38 104 GLN A O 1
ATOM 795 N N . ASP A 1 105 ? -21.562 -15.586 9.766 1 94.94 105 ASP A N 1
ATOM 796 C CA . ASP A 1 105 ? -21.938 -14.18 9.852 1 94.94 105 ASP A CA 1
ATOM 797 C C . ASP A 1 105 ? -21.188 -13.344 8.828 1 94.94 105 ASP A C 1
ATOM 799 O O . ASP A 1 105 ? -20 -13.039 9.016 1 94.94 105 ASP A O 1
ATOM 803 N N . THR A 1 106 ? -21.875 -12.977 7.84 1 94.12 106 THR A N 1
ATOM 804 C CA . THR A 1 106 ? -21.266 -12.273 6.711 1 94.12 106 THR A CA 1
ATOM 805 C C . THR A 1 106 ? -20.641 -10.961 7.168 1 94.12 106 THR A C 1
ATOM 807 O O . THR A 1 106 ? -19.531 -10.617 6.746 1 94.12 106 THR A O 1
ATOM 810 N N . ALA A 1 107 ? -21.375 -10.211 7.996 1 90.81 107 ALA A N 1
ATOM 811 C CA . ALA A 1 107 ? -20.875 -8.922 8.461 1 90.81 107 ALA A CA 1
ATOM 812 C C . ALA A 1 107 ? -19.609 -9.086 9.289 1 90.81 107 ALA A C 1
ATOM 814 O O . ALA A 1 107 ? -18.656 -8.328 9.125 1 90.81 107 ALA A O 1
ATOM 815 N N . TYR A 1 108 ? -19.672 -10.062 10.164 1 93.44 108 TYR A N 1
ATOM 816 C CA . TYR A 1 108 ? -18.5 -10.344 11 1 93.44 108 TYR A CA 1
ATOM 817 C C . TYR A 1 108 ? -17.297 -10.742 10.148 1 93.44 108 TYR A C 1
ATOM 819 O O . TYR A 1 108 ? -16.203 -10.234 10.344 1 93.44 108 TYR A O 1
ATOM 827 N N . ASN A 1 109 ? -17.438 -11.633 9.195 1 95.75 109 ASN A N 1
ATOM 828 C CA . ASN A 1 109 ? -16.359 -12.109 8.344 1 95.75 109 ASN A CA 1
ATOM 829 C C . ASN A 1 109 ? -15.828 -11 7.438 1 95.75 109 ASN A C 1
ATOM 831 O O . ASN A 1 109 ? -14.633 -10.953 7.141 1 95.75 109 ASN A O 1
ATOM 835 N N . THR A 1 110 ? -16.75 -10.172 7 1 93.88 110 THR A N 1
ATOM 836 C CA . THR A 1 110 ? -16.328 -9.031 6.195 1 93.88 110 THR A CA 1
ATOM 837 C C . THR A 1 110 ? -15.422 -8.109 6.992 1 93.88 110 THR A C 1
ATOM 839 O O . THR A 1 110 ? -14.359 -7.711 6.512 1 93.88 110 THR A O 1
ATOM 842 N N . LYS A 1 111 ? -15.797 -7.793 8.211 1 93.44 111 LYS A N 1
ATOM 843 C CA . LYS A 1 111 ? -14.977 -6.949 9.078 1 93.44 111 LYS A CA 1
ATOM 844 C C . LYS A 1 111 ? -13.625 -7.598 9.359 1 93.44 111 LYS A C 1
ATOM 846 O O . LYS A 1 111 ? -12.586 -6.938 9.266 1 93.44 111 LYS A O 1
ATOM 851 N N . ARG A 1 112 ? -13.672 -8.836 9.672 1 94.88 112 ARG A N 1
ATOM 852 C CA . ARG A 1 112 ? -12.445 -9.57 9.961 1 94.88 112 ARG A CA 1
ATOM 853 C C . ARG A 1 112 ? -11.539 -9.617 8.734 1 94.88 112 ARG A C 1
ATOM 855 O O . ARG A 1 112 ? -10.312 -9.508 8.859 1 94.88 112 ARG A O 1
ATOM 862 N N . GLY A 1 113 ? -12.156 -9.867 7.559 1 96.56 113 GLY A N 1
ATOM 863 C CA . GLY A 1 113 ? -11.383 -9.883 6.324 1 96.56 113 GLY A CA 1
ATOM 864 C C . GLY A 1 113 ? -10.695 -8.562 6.039 1 96.56 113 GLY A C 1
ATOM 865 O O . GLY A 1 113 ? -9.539 -8.531 5.617 1 96.56 113 GLY A O 1
ATOM 866 N N . ILE A 1 114 ? -11.375 -7.477 6.277 1 95.56 114 ILE A N 1
ATOM 867 C CA . ILE A 1 114 ? -10.82 -6.148 6.059 1 95.56 114 ILE A CA 1
ATOM 868 C C . ILE A 1 114 ? -9.672 -5.906 7.035 1 95.56 114 ILE A C 1
ATOM 870 O O . ILE A 1 114 ? -8.594 -5.453 6.637 1 95.56 114 ILE A O 1
ATOM 874 N N . VAL A 1 115 ? -9.859 -6.219 8.297 1 95.81 115 VAL A N 1
ATOM 875 C CA . VAL A 1 115 ? -8.828 -6.031 9.32 1 95.81 115 VAL A CA 1
ATOM 876 C C . VAL A 1 115 ? -7.609 -6.887 8.984 1 95.81 115 VAL A C 1
ATOM 878 O O . VAL A 1 115 ? -6.473 -6.426 9.094 1 95.81 115 VAL A O 1
ATOM 881 N N . ALA A 1 116 ? -7.859 -8.141 8.57 1 97.44 116 ALA A N 1
ATOM 882 C CA . ALA A 1 116 ? -6.758 -9.023 8.188 1 97.44 116 ALA A CA 1
ATOM 883 C C . ALA A 1 116 ? -5.992 -8.461 6.996 1 97.44 116 ALA A C 1
ATOM 885 O O . ALA A 1 116 ? -4.758 -8.508 6.961 1 97.44 116 ALA A O 1
ATOM 886 N N . SER A 1 117 ? -6.719 -7.945 6.02 1 97.75 117 SER A N 1
ATOM 887 C CA . SER A 1 117 ? -6.074 -7.34 4.859 1 97.75 117 SER A CA 1
ATOM 888 C C . SER A 1 117 ? -5.199 -6.16 5.266 1 97.75 117 SER A C 1
ATOM 890 O O . SER A 1 117 ? -4.07 -6.02 4.789 1 97.75 117 SER A O 1
ATOM 892 N N . ILE A 1 118 ? -5.664 -5.324 6.133 1 97.31 118 ILE A N 1
ATOM 893 C CA . ILE A 1 118 ? -4.91 -4.172 6.605 1 97.31 118 ILE A CA 1
ATOM 894 C C . ILE A 1 118 ? -3.67 -4.637 7.367 1 97.31 118 ILE A C 1
ATOM 896 O O . ILE A 1 118 ? -2.576 -4.105 7.172 1 97.31 118 ILE A O 1
ATOM 900 N N . LEU A 1 119 ? -3.812 -5.652 8.203 1 97.19 119 LEU A N 1
ATOM 901 C CA . LEU A 1 119 ? -2.689 -6.16 8.984 1 97.19 119 LEU A CA 1
ATOM 902 C C . LEU A 1 119 ? -1.617 -6.746 8.07 1 97.19 119 LEU A C 1
ATOM 904 O O . LEU A 1 119 ? -0.423 -6.535 8.289 1 97.19 119 LEU A O 1
ATOM 908 N N . VAL A 1 120 ? -2.02 -7.469 7.078 1 97.62 120 VAL A N 1
ATOM 909 C CA . VAL A 1 120 ? -1.062 -8.039 6.137 1 97.62 120 VAL A CA 1
ATOM 910 C C . VAL A 1 120 ? -0.372 -6.918 5.359 1 97.62 120 VAL A C 1
ATOM 912 O O . VAL A 1 120 ? 0.836 -6.973 5.121 1 97.62 120 VAL A O 1
ATOM 915 N N . PHE A 1 121 ? -1.177 -5.93 4.945 1 97.69 121 PHE A N 1
ATOM 916 C CA . PHE A 1 121 ? -0.6 -4.773 4.27 1 97.69 121 PHE A CA 1
ATOM 917 C C . PHE A 1 121 ? 0.453 -4.105 5.148 1 97.69 121 PHE A C 1
ATOM 919 O O . PHE A 1 121 ? 1.527 -3.74 4.664 1 97.69 121 PHE A O 1
ATOM 926 N N . LEU A 1 122 ? 0.16 -3.951 6.41 1 96.62 122 LEU A N 1
ATOM 927 C CA . LEU A 1 122 ? 1.093 -3.338 7.352 1 96.62 122 LEU A CA 1
ATOM 928 C C . LEU A 1 122 ? 2.336 -4.203 7.523 1 96.62 122 LEU A C 1
ATOM 930 O O . LEU A 1 122 ? 3.453 -3.686 7.59 1 96.62 122 LEU A O 1
ATOM 934 N N . CYS A 1 123 ? 2.201 -5.48 7.578 1 93.38 123 CYS A N 1
ATOM 935 C CA . CYS A 1 123 ? 3.338 -6.391 7.691 1 93.38 123 CYS A CA 1
ATOM 936 C C . CYS A 1 123 ? 4.25 -6.277 6.473 1 93.38 123 CYS A C 1
ATOM 938 O O . CYS A 1 123 ? 5.469 -6.18 6.609 1 93.38 123 CYS A O 1
ATOM 940 N N . PHE A 1 124 ? 3.648 -6.262 5.352 1 94 124 PHE A N 1
ATOM 941 C CA . PHE A 1 124 ? 4.414 -6.098 4.125 1 94 124 PHE A CA 1
ATOM 942 C C . PHE A 1 124 ? 5.109 -4.742 4.098 1 94 124 PHE A C 1
ATOM 944 O O . PHE A 1 124 ? 6.309 -4.656 3.818 1 94 124 PHE A O 1
ATOM 951 N N . GLY A 1 125 ? 4.359 -3.705 4.406 1 94 125 GLY A N 1
ATOM 952 C CA . GLY A 1 125 ? 4.887 -2.352 4.32 1 94 125 GLY A CA 1
ATOM 953 C C . GLY A 1 125 ? 6.023 -2.092 5.289 1 94 125 GLY A C 1
ATOM 954 O O . GLY A 1 125 ? 7.012 -1.446 4.934 1 94 125 GLY A O 1
ATOM 955 N N . VAL A 1 126 ? 5.918 -2.576 6.449 1 92.62 126 VAL A N 1
ATOM 956 C CA . VAL A 1 126 ? 6.926 -2.324 7.477 1 92.62 126 VAL A CA 1
ATOM 957 C C . VAL A 1 126 ? 8.25 -2.969 7.07 1 92.62 126 VAL A C 1
ATOM 959 O O . VAL A 1 126 ? 9.32 -2.461 7.406 1 92.62 126 VAL A O 1
ATOM 962 N N . THR A 1 127 ? 8.203 -3.973 6.262 1 89 127 THR A N 1
ATOM 963 C CA . THR A 1 127 ? 9.422 -4.684 5.898 1 89 127 THR A CA 1
ATOM 964 C C . THR A 1 127 ? 9.953 -4.188 4.555 1 89 127 THR A C 1
ATOM 966 O O . THR A 1 127 ? 11.164 -4.219 4.309 1 89 127 THR A O 1
ATOM 969 N N . GLN A 1 128 ? 8.992 -3.748 3.74 1 89.38 128 GLN A N 1
ATOM 970 C CA . GLN A 1 128 ? 9.438 -3.58 2.361 1 89.38 128 GLN A CA 1
ATOM 971 C C . GLN A 1 128 ? 9.312 -2.125 1.917 1 89.38 128 GLN A C 1
ATOM 973 O O . GLN A 1 128 ? 9.906 -1.724 0.915 1 89.38 128 GLN A O 1
ATOM 978 N N . ALA A 1 129 ? 8.625 -1.293 2.611 1 90.25 129 ALA A N 1
ATOM 979 C CA . ALA A 1 129 ? 8.375 0.073 2.162 1 90.25 129 ALA A CA 1
ATOM 980 C C . ALA A 1 129 ? 9.664 0.889 2.135 1 90.25 129 ALA A C 1
ATOM 982 O O . ALA A 1 129 ? 10.648 0.522 2.775 1 90.25 129 ALA A O 1
ATOM 983 N N . LYS A 1 130 ? 9.602 1.888 1.353 1 88.81 130 LYS A N 1
ATOM 984 C CA . LYS A 1 130 ? 10.734 2.801 1.217 1 88.81 130 LYS A CA 1
ATOM 985 C C . LYS A 1 130 ? 10.984 3.564 2.514 1 88.81 130 LYS A C 1
ATOM 987 O O . LYS A 1 130 ? 10.039 4.02 3.164 1 88.81 130 LYS A O 1
ATOM 992 N N . ASP A 1 131 ? 12.266 3.793 2.826 1 88.31 131 ASP A N 1
ATOM 993 C CA . ASP A 1 131 ? 12.625 4.535 4.031 1 88.31 131 ASP A CA 1
ATOM 994 C C . ASP A 1 131 ? 12.438 6.035 3.832 1 88.31 131 ASP A C 1
ATOM 996 O O . ASP A 1 131 ? 12.648 6.551 2.732 1 88.31 131 ASP A O 1
ATOM 1000 N N . GLY A 1 132 ? 12.008 6.652 4.879 1 87.06 132 GLY A N 1
ATOM 1001 C CA . GLY A 1 132 ? 11.93 8.102 4.898 1 87.06 132 GLY A CA 1
ATOM 1002 C C . GLY A 1 132 ? 13.18 8.758 5.469 1 87.06 132 GLY A C 1
ATOM 1003 O O . GLY A 1 132 ? 14.211 8.102 5.633 1 87.06 132 GLY A O 1
ATOM 1004 N N . PRO A 1 133 ? 13.141 9.992 5.664 1 88.25 133 PRO A N 1
ATOM 1005 C CA . PRO A 1 133 ? 14.297 10.742 6.141 1 88.25 133 PRO A CA 1
ATOM 1006 C C . PRO A 1 133 ? 14.641 10.43 7.598 1 88.25 133 PRO A C 1
ATOM 1008 O O . PRO A 1 133 ? 15.773 10.672 8.031 1 88.25 133 PRO A O 1
ATOM 1011 N N . PHE A 1 134 ? 13.656 9.945 8.344 1 88.31 134 PHE A N 1
ATOM 1012 C CA . PHE A 1 134 ? 13.898 9.625 9.742 1 88.31 134 PHE A CA 1
ATOM 1013 C C . PHE A 1 134 ? 14.297 8.164 9.906 1 88.31 134 PHE A C 1
ATOM 1015 O O . PHE A 1 134 ? 13.688 7.277 9.297 1 88.31 134 PHE A O 1
ATOM 1022 N N . THR A 1 135 ? 15.281 7.91 10.727 1 84.44 135 THR A N 1
ATOM 1023 C CA . THR A 1 135 ? 15.758 6.543 10.922 1 84.44 135 THR A CA 1
ATOM 1024 C C . THR A 1 135 ? 15.594 6.113 12.375 1 84.44 135 THR A C 1
ATOM 1026 O O . THR A 1 135 ? 15.586 4.918 12.68 1 84.44 135 THR A O 1
ATOM 1029 N N . ARG A 1 136 ? 15.625 7.008 13.258 1 83.38 136 ARG A N 1
ATOM 1030 C CA . ARG A 1 136 ? 15.406 6.691 14.664 1 83.38 136 ARG A CA 1
ATOM 1031 C C . ARG A 1 136 ? 13.961 6.977 15.078 1 83.38 136 ARG A C 1
ATOM 1033 O O . ARG A 1 136 ? 13.32 7.871 14.523 1 83.38 136 ARG A O 1
ATOM 1040 N N . PRO A 1 137 ? 13.43 6.34 15.961 1 82.69 137 PRO A N 1
ATOM 1041 C CA . PRO A 1 137 ? 14.07 5.293 16.766 1 82.69 137 PRO A CA 1
ATOM 1042 C C . PRO A 1 137 ? 14.391 4.043 15.953 1 82.69 137 PRO A C 1
ATOM 1044 O O . PRO A 1 137 ? 15.258 3.256 16.344 1 82.69 137 PRO A O 1
ATOM 1047 N N . HIS A 1 138 ? 13.562 3.787 14.992 1 86.12 138 HIS A N 1
ATOM 1048 C CA . HIS A 1 138 ? 13.781 2.678 14.078 1 86.12 138 HIS A CA 1
ATOM 1049 C C . HIS A 1 138 ? 13.109 2.934 12.727 1 86.12 138 HIS A C 1
ATOM 1051 O O . HIS A 1 138 ? 11.992 3.455 12.68 1 86.12 138 HIS A O 1
ATOM 1057 N N . PRO A 1 139 ? 13.711 2.543 11.734 1 87.62 139 PRO A N 1
ATOM 1058 C CA . PRO A 1 139 ? 13.094 2.754 10.422 1 87.62 139 PRO A CA 1
ATOM 1059 C C . PRO A 1 139 ? 11.742 2.055 10.289 1 87.62 139 PRO A C 1
ATOM 1061 O O . PRO A 1 139 ? 10.852 2.553 9.594 1 87.62 139 PRO A O 1
ATOM 1064 N N . ALA A 1 140 ? 11.641 0.936 10.93 1 90.44 140 ALA A N 1
ATOM 1065 C CA . ALA A 1 140 ? 10.383 0.195 10.883 1 90.44 140 ALA A CA 1
ATOM 1066 C C . ALA A 1 140 ? 9.234 1.024 11.445 1 90.44 140 ALA A C 1
ATOM 1068 O O . ALA A 1 140 ? 8.094 0.916 10.984 1 90.44 140 ALA A O 1
ATOM 1069 N N . TYR A 1 141 ? 9.516 1.833 12.438 1 93 141 TYR A N 1
ATOM 1070 C CA . TYR A 1 141 ? 8.516 2.703 13.047 1 93 141 TYR A CA 1
ATOM 1071 C C . TYR A 1 141 ? 7.965 3.693 12.031 1 93 141 TYR A C 1
ATOM 1073 O O . TYR A 1 141 ? 6.746 3.877 11.93 1 93 141 TYR A O 1
ATOM 1081 N N . TRP A 1 142 ? 8.781 4.273 11.273 1 93.69 142 TRP A N 1
ATOM 1082 C CA . TRP A 1 142 ? 8.367 5.285 10.312 1 93.69 142 TRP A CA 1
ATOM 1083 C C . TRP A 1 142 ? 7.711 4.645 9.094 1 93.69 142 TRP A C 1
ATOM 1085 O O . TRP A 1 142 ? 6.801 5.219 8.5 1 93.69 142 TRP A O 1
ATOM 1095 N N . ARG A 1 143 ? 8.117 3.447 8.711 1 94.56 143 ARG A N 1
ATOM 1096 C CA . ARG A 1 143 ? 7.43 2.715 7.648 1 94.56 143 ARG A CA 1
ATOM 1097 C C . ARG A 1 143 ? 6.012 2.344 8.07 1 94.56 143 ARG A C 1
ATOM 1099 O O . ARG A 1 143 ? 5.094 2.365 7.25 1 94.56 143 ARG A O 1
ATOM 1106 N N . PHE A 1 144 ? 5.93 1.941 9.336 1 95.94 144 PHE A N 1
ATOM 1107 C CA . PHE A 1 144 ? 4.609 1.639 9.875 1 95.94 144 PHE A CA 1
ATOM 1108 C C . PHE A 1 144 ? 3.666 2.82 9.688 1 95.94 144 PHE A C 1
ATOM 1110 O O . PHE A 1 144 ? 2.553 2.66 9.188 1 95.94 144 PHE A O 1
ATOM 1117 N N . TRP A 1 145 ? 4.117 3.953 10.055 1 96.75 145 TRP A N 1
ATOM 1118 C CA . TRP A 1 145 ? 3.268 5.137 9.969 1 96.75 145 TRP A CA 1
ATOM 1119 C C . TRP A 1 145 ? 2.994 5.5 8.508 1 96.75 145 TRP A C 1
ATOM 1121 O O . TRP A 1 145 ? 1.915 6 8.18 1 96.75 145 TRP A O 1
ATOM 1131 N N . LEU A 1 146 ? 3.971 5.309 7.641 1 96.94 146 LEU A N 1
ATOM 1132 C CA . LEU A 1 146 ? 3.713 5.52 6.219 1 96.94 146 LEU A CA 1
ATOM 1133 C C . LEU A 1 146 ? 2.566 4.637 5.738 1 96.94 146 LEU A C 1
ATOM 1135 O O . LEU A 1 146 ? 1.668 5.105 5.035 1 96.94 146 LEU A O 1
ATOM 1139 N N . CYS A 1 147 ? 2.572 3.383 6.113 1 96.94 147 CYS A N 1
ATOM 1140 C CA . CYS A 1 147 ? 1.53 2.445 5.711 1 96.94 147 CYS A CA 1
ATOM 1141 C C . CYS A 1 147 ? 0.184 2.836 6.312 1 96.94 147 CYS A C 1
ATOM 1143 O O . CYS A 1 147 ? -0.85 2.725 5.648 1 96.94 147 CYS A O 1
ATOM 1145 N N . VAL A 1 148 ? 0.197 3.258 7.543 1 97.62 148 VAL A N 1
ATOM 1146 C CA . VAL A 1 148 ? -1.025 3.73 8.18 1 97.62 148 VAL A CA 1
ATOM 1147 C C . VAL A 1 148 ? -1.577 4.934 7.418 1 97.62 148 VAL A C 1
ATOM 1149 O O . VAL A 1 148 ? -2.793 5.07 7.258 1 97.62 148 VAL A O 1
ATOM 1152 N N . THR A 1 149 ? -0.703 5.801 6.988 1 98.19 149 THR A N 1
ATOM 1153 C CA . THR A 1 149 ? -1.12 6.965 6.215 1 98.19 149 THR A CA 1
ATOM 1154 C C . THR A 1 149 ? -1.817 6.539 4.926 1 98.19 149 THR A C 1
ATOM 1156 O O . THR A 1 149 ? -2.857 7.09 4.562 1 98.19 149 THR A O 1
ATOM 1159 N N . VAL A 1 150 ? -1.249 5.574 4.273 1 97.94 150 VAL A N 1
ATOM 1160 C CA . VAL A 1 150 ? -1.852 5.066 3.047 1 97.94 150 VAL A CA 1
ATOM 1161 C C . VAL A 1 150 ? -3.246 4.516 3.344 1 97.94 150 VAL A C 1
ATOM 1163 O O . VAL A 1 150 ? -4.211 4.855 2.656 1 97.94 150 VAL A O 1
ATOM 1166 N N . VAL A 1 151 ? -3.348 3.701 4.371 1 97.81 151 VAL A N 1
ATOM 1167 C CA . VAL A 1 151 ? -4.621 3.094 4.746 1 97.81 151 VAL A CA 1
ATOM 1168 C C . VAL A 1 151 ? -5.637 4.188 5.07 1 97.81 151 VAL A C 1
ATOM 1170 O O . VAL A 1 151 ? -6.797 4.109 4.656 1 97.81 151 VAL A O 1
ATOM 1173 N N . TYR A 1 152 ? -5.246 5.176 5.812 1 98.19 152 TYR A N 1
ATOM 1174 C CA . TYR A 1 152 ? -6.133 6.27 6.191 1 98.19 152 TYR A CA 1
ATOM 1175 C C . TYR A 1 152 ? -6.637 7.02 4.965 1 98.19 152 TYR A C 1
ATOM 1177 O O . TYR A 1 152 ? -7.828 7.312 4.852 1 98.19 152 TYR A O 1
ATOM 1185 N N . GLU A 1 153 ? -5.723 7.344 4.047 1 98.44 153 GLU A N 1
ATOM 1186 C CA . GLU A 1 153 ? -6.125 8.023 2.818 1 98.44 153 GLU A CA 1
ATOM 1187 C C . GLU A 1 153 ? -7.133 7.195 2.031 1 98.44 153 GLU A C 1
ATOM 1189 O O . GLU A 1 153 ? -8.125 7.727 1.527 1 98.44 153 GLU A O 1
ATOM 1194 N N . LEU A 1 154 ? -6.902 5.906 1.923 1 98.25 154 LEU A N 1
ATOM 1195 C CA . LEU A 1 154 ? -7.809 5.039 1.175 1 98.25 154 LEU A CA 1
ATOM 1196 C C . LEU A 1 154 ? -9.172 4.969 1.851 1 98.25 154 LEU A C 1
ATOM 1198 O O . LEU A 1 154 ? -10.203 4.918 1.174 1 98.25 154 LEU A O 1
ATOM 1202 N N . PHE A 1 155 ? -9.203 4.918 3.15 1 97.5 155 PHE A N 1
ATOM 1203 C CA . PHE A 1 155 ? -10.445 4.969 3.908 1 97.5 155 PHE A CA 1
ATOM 1204 C C . PHE A 1 155 ? -11.219 6.246 3.598 1 97.5 155 PHE A C 1
ATOM 1206 O O . PHE A 1 155 ? -12.43 6.207 3.381 1 97.5 155 PHE A O 1
ATOM 1213 N N . LEU A 1 156 ? -10.477 7.363 3.584 1 98.31 156 LEU A N 1
ATOM 1214 C CA . LEU A 1 156 ? -11.117 8.641 3.289 1 98.31 156 LEU A CA 1
ATOM 1215 C C . LEU A 1 156 ? -11.688 8.656 1.873 1 98.31 156 LEU A C 1
ATOM 1217 O O . LEU A 1 156 ? -12.789 9.164 1.646 1 98.31 156 LEU A O 1
ATOM 1221 N N . ILE A 1 157 ? -10.953 8.117 0.939 1 98.56 157 ILE A N 1
ATOM 1222 C CA . ILE A 1 157 ? -11.422 8.047 -0.441 1 98.56 157 ILE A CA 1
ATOM 1223 C C . ILE A 1 157 ? -12.711 7.234 -0.507 1 98.56 157 ILE A C 1
ATOM 1225 O O . ILE A 1 157 ? -13.672 7.633 -1.171 1 98.56 157 ILE A O 1
ATOM 1229 N N . PHE A 1 158 ? -12.766 6.102 0.186 1 97.81 158 PHE A N 1
ATOM 1230 C CA . PHE A 1 158 ? -13.961 5.27 0.214 1 97.81 158 PHE A CA 1
ATOM 1231 C C . PHE A 1 158 ? -15.156 6.051 0.749 1 97.81 158 PHE A C 1
ATOM 1233 O O . PHE A 1 158 ? -16.234 6.035 0.153 1 97.81 158 PHE A O 1
ATOM 1240 N N . ILE A 1 159 ? -14.938 6.75 1.823 1 97.69 159 ILE A N 1
ATOM 1241 C CA . ILE A 1 159 ? -16 7.523 2.463 1 97.69 159 ILE A CA 1
ATOM 1242 C C . ILE A 1 159 ? -16.469 8.633 1.521 1 97.69 159 ILE A C 1
ATOM 1244 O O . ILE A 1 159 ? -17.656 8.93 1.453 1 97.69 159 ILE A O 1
ATOM 1248 N N . LEU A 1 160 ? -15.562 9.273 0.831 1 97.94 160 LEU A N 1
ATOM 1249 C CA . LEU A 1 160 ? -15.867 10.359 -0.092 1 97.94 160 LEU A CA 1
ATOM 1250 C C . LEU A 1 160 ? -16.859 9.906 -1.162 1 97.94 160 LEU A C 1
ATOM 1252 O O . LEU A 1 160 ? -17.672 10.703 -1.633 1 97.94 160 LEU A O 1
ATOM 1256 N N . PHE A 1 161 ? -16.859 8.633 -1.508 1 97.12 161 PHE A N 1
ATOM 1257 C CA . PHE A 1 161 ? -17.688 8.133 -2.604 1 97.12 161 PHE A CA 1
ATOM 1258 C C . PHE A 1 161 ? -19.016 7.609 -2.084 1 97.12 161 PHE A C 1
ATOM 1260 O O . PHE A 1 161 ? -19.859 7.164 -2.863 1 97.12 161 PHE A O 1
ATOM 1267 N N . GLN A 1 162 ? -19.234 7.617 -0.763 1 97.25 162 GLN A N 1
ATOM 1268 C CA . GLN A 1 162 ? -20.484 7.188 -0.173 1 97.25 162 GLN A CA 1
ATOM 1269 C C . GLN A 1 162 ? -21.469 8.359 -0.048 1 97.25 162 GLN A C 1
ATOM 1271 O O . GLN A 1 162 ? -21.062 9.516 -0.111 1 97.25 162 GLN A O 1
ATOM 1276 N N . THR A 1 163 ? -22.734 8.039 0.053 1 96.94 163 THR A N 1
ATOM 1277 C CA . THR A 1 163 ? -23.703 9.055 0.458 1 96.94 163 THR A CA 1
ATOM 1278 C C . THR A 1 163 ? -23.453 9.492 1.898 1 96.94 163 THR A C 1
ATOM 1280 O O . THR A 1 163 ? -22.781 8.797 2.658 1 96.94 163 THR A O 1
ATOM 1283 N N . VAL A 1 164 ? -24 10.633 2.281 1 96.5 164 VAL A N 1
ATOM 1284 C CA . VAL A 1 164 ? -23.844 11.156 3.633 1 96.5 164 VAL A CA 1
ATOM 1285 C C . VAL A 1 164 ? -24.344 10.133 4.645 1 96.5 164 VAL A C 1
ATOM 1287 O O . VAL A 1 164 ? -23.672 9.836 5.633 1 96.5 164 VAL A O 1
ATOM 1290 N N . HIS A 1 165 ? -25.516 9.594 4.375 1 96.31 165 HIS A N 1
ATOM 1291 C CA . HIS A 1 165 ? -26.109 8.617 5.277 1 96.31 165 HIS A CA 1
ATOM 1292 C C . HIS A 1 165 ? -25.25 7.371 5.398 1 96.31 165 HIS A C 1
ATOM 1294 O O . HIS A 1 165 ? -24.938 6.93 6.508 1 96.31 165 HIS A O 1
ATOM 1300 N N . ASP A 1 166 ? -24.797 6.836 4.273 1 96.5 166 ASP A N 1
ATOM 1301 C CA . ASP A 1 166 ? -23.984 5.617 4.285 1 96.5 166 ASP A CA 1
ATOM 1302 C C . ASP A 1 166 ? -22.625 5.863 4.938 1 96.5 166 ASP A C 1
ATOM 1304 O O . ASP A 1 166 ? -22.109 4.992 5.633 1 96.5 166 ASP A O 1
ATOM 1308 N N . GLY A 1 167 ? -22.094 7.055 4.637 1 96.75 167 GLY A N 1
ATOM 1309 C CA . GLY A 1 167 ? -20.828 7.395 5.27 1 96.75 167 GLY A CA 1
ATOM 1310 C C . GLY A 1 167 ? -20.906 7.426 6.781 1 96.75 167 GLY A C 1
ATOM 1311 O O . GLY A 1 167 ? -20.031 6.891 7.465 1 96.75 167 GLY A O 1
ATOM 1312 N N . ARG A 1 168 ? -21.891 7.984 7.289 1 96.75 168 ARG A N 1
ATOM 1313 C CA . ARG A 1 168 ? -22.109 8.055 8.727 1 96.75 168 ARG A CA 1
ATOM 1314 C C . ARG A 1 168 ? -22.375 6.672 9.312 1 96.75 168 ARG A C 1
ATOM 1316 O O . ARG A 1 168 ? -21.875 6.328 10.383 1 96.75 168 ARG A O 1
ATOM 1323 N N . GLN A 1 169 ? -23.109 5.852 8.609 1 94.62 169 GLN A N 1
ATOM 1324 C CA . GLN A 1 169 ? -23.422 4.504 9.078 1 94.62 169 GLN A CA 1
ATOM 1325 C C . GLN A 1 169 ? -22.188 3.607 9.039 1 94.62 169 GLN A C 1
ATOM 1327 O O . GLN A 1 169 ? -22.031 2.717 9.883 1 94.62 169 GLN A O 1
ATOM 1332 N N . PHE A 1 170 ? -21.375 3.863 8.062 1 93.56 170 PHE A N 1
ATOM 1333 C CA . PHE A 1 170 ? -20.141 3.092 7.957 1 93.56 170 PHE A CA 1
ATOM 1334 C C . PHE A 1 170 ? -19.281 3.26 9.211 1 93.56 170 PHE A C 1
ATOM 1336 O O . PHE A 1 170 ? -18.562 2.344 9.602 1 93.56 170 PHE A O 1
ATOM 1343 N N . MET A 1 171 ? -19.344 4.43 9.891 1 94.56 171 MET A N 1
ATOM 1344 C CA . MET A 1 171 ? -18.578 4.684 11.109 1 94.56 171 MET A CA 1
ATOM 1345 C C . MET A 1 171 ? -18.984 3.721 12.219 1 94.56 171 MET A C 1
ATOM 1347 O O . MET A 1 171 ? -18.203 3.443 13.125 1 94.56 171 MET A O 1
ATOM 1351 N N . LYS A 1 172 ? -20.156 3.125 12.141 1 92.94 172 LYS A N 1
ATOM 1352 C CA . LYS A 1 172 ? -20.641 2.178 13.133 1 92.94 172 LYS A CA 1
ATOM 1353 C C . LYS A 1 172 ? -19.828 0.89 13.125 1 92.94 172 LYS A C 1
ATOM 1355 O O . LYS A 1 172 ? -19.781 0.171 14.125 1 92.94 172 LYS A O 1
ATOM 1360 N N . TYR A 1 173 ? -19.219 0.629 11.953 1 88.75 173 TYR A N 1
ATOM 1361 C CA . TYR A 1 173 ? -18.375 -0.561 11.852 1 88.75 173 TYR A CA 1
ATOM 1362 C C . TYR A 1 173 ? -17.094 -0.39 12.648 1 88.75 173 TYR A C 1
ATOM 1364 O O . TYR A 1 173 ? -16.453 -1.374 13.023 1 88.75 173 TYR A O 1
ATOM 1372 N N . ILE A 1 174 ? -16.719 0.837 12.891 1 91.19 174 ILE A N 1
ATOM 1373 C CA . ILE A 1 174 ? -15.555 1.117 13.734 1 91.19 174 ILE A CA 1
ATOM 1374 C C . ILE A 1 174 ? -15.984 1.142 15.203 1 91.19 174 ILE A C 1
ATOM 1376 O O . ILE A 1 174 ? -15.367 0.482 16.047 1 91.19 174 ILE A O 1
ATOM 1380 N N . ASP A 1 175 ? -17.031 1.82 15.5 1 93.31 175 ASP A N 1
ATOM 1381 C CA . ASP A 1 175 ? -17.656 1.923 16.812 1 93.31 175 ASP A CA 1
ATOM 1382 C C . ASP A 1 175 ? -19.172 2.031 16.703 1 93.31 175 ASP A C 1
ATOM 1384 O O . ASP A 1 175 ? -19.688 3 16.156 1 93.31 175 ASP A O 1
ATOM 1388 N N . PRO A 1 176 ? -19.859 1.091 17.266 1 92.5 176 PRO A N 1
ATOM 1389 C CA . PRO A 1 176 ? -21.312 1.057 17.125 1 92.5 176 PRO A CA 1
ATOM 1390 C C . PRO A 1 176 ? -22 2.283 17.734 1 92.5 176 PRO A C 1
ATOM 1392 O O . PRO A 1 176 ? -23.172 2.553 17.438 1 92.5 176 PRO A O 1
ATOM 1395 N N . LYS A 1 177 ? -21.359 3.037 18.516 1 93.31 177 LYS A N 1
ATOM 1396 C CA . LYS A 1 177 ? -21.938 4.219 19.156 1 93.31 177 LYS A CA 1
ATOM 1397 C C . LYS A 1 177 ? -21.953 5.402 18.188 1 93.31 177 LYS A C 1
ATOM 1399 O O . LYS A 1 177 ? -22.625 6.406 18.453 1 93.31 177 LYS A O 1
ATOM 1404 N N . LEU A 1 178 ? -21.328 5.297 17.078 1 94.94 178 LEU A N 1
ATOM 1405 C CA . LEU A 1 178 ? -21.25 6.375 16.109 1 94.94 178 LEU A CA 1
ATOM 1406 C C . LEU A 1 178 ? -22.406 6.301 15.117 1 94.94 178 LEU A C 1
ATOM 1408 O O . LEU A 1 178 ? -23.297 5.453 15.266 1 94.94 178 LEU A O 1
ATOM 1412 N N . GLY A 1 179 ? -22.562 7.25 14.258 1 92.81 179 GLY A N 1
ATOM 1413 C CA . GLY A 1 179 ? -23.609 7.238 13.25 1 92.81 179 GLY A CA 1
ATOM 1414 C C . GLY A 1 179 ? -24.938 7.809 13.75 1 92.81 179 GLY A C 1
ATOM 1415 O O . GLY A 1 179 ? -25.984 7.59 13.141 1 92.81 179 GLY A O 1
ATOM 1416 N N . VAL A 1 180 ? -24.844 8.438 14.891 1 93.75 180 VAL A N 1
ATOM 1417 C CA . VAL A 1 180 ? -26.031 9.094 15.453 1 93.75 180 VAL A CA 1
ATOM 1418 C C . VAL A 1 180 ? -25.766 10.586 15.602 1 93.75 180 VAL A C 1
ATOM 1420 O O . VAL A 1 180 ? -24.656 11 15.961 1 93.75 180 VAL A O 1
ATOM 1423 N N . PRO A 1 181 ? -26.812 11.375 15.273 1 91.88 181 PRO A N 1
ATOM 1424 C CA . PRO A 1 181 ? -26.625 12.82 15.375 1 91.88 181 PRO A CA 1
ATOM 1425 C C . PRO A 1 181 ? -26.234 13.266 16.781 1 91.88 181 PRO A C 1
ATOM 1427 O O . PRO A 1 181 ? -26.719 12.703 17.766 1 91.88 181 PRO A O 1
ATOM 1430 N N . LEU A 1 182 ? -25.406 14.227 16.844 1 88.5 182 LEU A N 1
ATOM 1431 C CA . LEU A 1 182 ? -24.938 14.742 18.109 1 88.5 182 LEU A CA 1
ATOM 1432 C C . LEU A 1 182 ? -25.922 15.758 18.703 1 88.5 182 LEU A C 1
ATOM 1434 O O . LEU A 1 182 ? -26.578 16.484 17.953 1 88.5 182 LEU A O 1
ATOM 1438 N N . PRO A 1 183 ? -25.953 15.68 20 1 83.12 183 PRO A N 1
ATOM 1439 C CA . PRO A 1 183 ? -26.812 16.688 20.625 1 83.12 183 PRO A CA 1
ATOM 1440 C C . PRO A 1 183 ? -26.266 18.109 20.453 1 83.12 183 PRO A C 1
ATOM 1442 O O . PRO A 1 183 ? -25.062 18.297 20.328 1 83.12 183 PRO A O 1
ATOM 1445 N N . GLU A 1 184 ? -27.188 19.062 20.344 1 73.44 184 GLU A N 1
ATOM 1446 C CA . GLU A 1 184 ? -26.781 20.469 20.219 1 73.44 184 GLU A CA 1
ATOM 1447 C C . GLU A 1 184 ? -26.141 20.969 21.5 1 73.44 184 GLU A C 1
ATOM 1449 O O . GLU A 1 184 ? -26.656 20.703 22.594 1 73.44 184 GLU A O 1
ATOM 1454 N N . ARG A 1 185 ? -24.938 21.328 21.375 1 71.88 185 ARG A N 1
ATOM 1455 C CA . ARG A 1 185 ? -24.234 21.922 22.516 1 71.88 185 ARG A CA 1
ATOM 1456 C C . ARG A 1 185 ? -24.172 23.438 22.391 1 71.88 185 ARG A C 1
ATOM 1458 O O . ARG A 1 185 ? -24.016 23.969 21.297 1 71.88 185 ARG A O 1
ATOM 1465 N N . ASP A 1 186 ? -24.438 24.109 23.453 1 62.31 186 ASP A N 1
ATOM 1466 C CA . ASP A 1 186 ? -24.359 25.562 23.5 1 62.31 186 ASP A CA 1
ATOM 1467 C C . ASP A 1 186 ? -22.922 26.016 23.781 1 62.31 186 ASP A C 1
ATOM 1469 O O . ASP A 1 186 ? -22.266 25.5 24.688 1 62.31 186 ASP A O 1
ATOM 1473 N N . TYR A 1 187 ? -22.438 26.734 22.781 1 64.06 187 TYR A N 1
ATOM 1474 C CA . TYR A 1 187 ? -21.125 27.344 23 1 64.06 187 TYR A CA 1
ATOM 1475 C C . TYR A 1 187 ? -21.25 28.844 23.234 1 64.06 187 TYR A C 1
ATOM 1477 O O . TYR A 1 187 ? -22.219 29.469 22.797 1 64.06 187 TYR A O 1
ATOM 1485 N N . GLY A 1 188 ? -20.406 29.641 23.906 1 64.06 188 GLY A N 1
ATOM 1486 C CA . GLY A 1 188 ? -20.281 31.094 24 1 64.06 188 GLY A CA 1
ATOM 1487 C C . GLY A 1 188 ? -21.25 31.703 24.984 1 64.06 188 GLY A C 1
ATOM 1488 O O . GLY A 1 188 ? -21.844 32.75 24.703 1 64.06 188 GLY A O 1
ATOM 1489 N N . GLY A 1 189 ? -21.547 31.031 26.031 1 71.81 189 GLY A N 1
ATOM 1490 C CA . GLY A 1 189 ? -22.453 31.594 27.031 1 71.81 189 GLY A CA 1
ATOM 1491 C C . GLY A 1 189 ? -21.859 32.781 27.766 1 71.81 189 GLY A C 1
ATOM 1492 O O . GLY A 1 189 ? -21.344 33.688 27.141 1 71.81 189 GLY A O 1
ATOM 1493 N N . ASN A 1 190 ? -21.891 32.875 28.984 1 81.62 190 ASN A N 1
ATOM 1494 C CA . ASN A 1 190 ? -21.406 33.938 29.859 1 81.62 190 ASN A CA 1
ATOM 1495 C C . ASN A 1 190 ? -19.891 34.031 29.812 1 81.62 190 ASN A C 1
ATOM 1497 O O . ASN A 1 190 ? -19.188 33.094 30.203 1 81.62 190 ASN A O 1
ATOM 1501 N N . CYS A 1 191 ? -19.391 35.25 29.234 1 87.69 191 CYS A N 1
ATOM 1502 C CA . CYS A 1 191 ? -17.953 35.375 29.047 1 87.69 191 CYS A CA 1
ATOM 1503 C C . CYS A 1 191 ? -17.375 36.344 30.078 1 87.69 191 CYS A C 1
ATOM 1505 O O . CYS A 1 191 ? -16.312 36.938 29.844 1 87.69 191 CYS A O 1
ATOM 1507 N N . LEU A 1 192 ? -18.109 36.469 31.172 1 89.62 192 LEU A N 1
ATOM 1508 C CA . LEU A 1 192 ? -17.578 37.344 32.219 1 89.62 192 LEU A CA 1
ATOM 1509 C C . LEU A 1 192 ? -16.469 36.625 33 1 89.62 192 LEU A C 1
ATOM 1511 O O . LEU A 1 192 ? -16.641 35.5 33.469 1 89.62 192 LEU A O 1
ATOM 1515 N N . ILE A 1 193 ? -15.398 37.281 33.062 1 88.56 193 ILE A N 1
ATOM 1516 C CA . ILE A 1 193 ? -14.289 36.719 33.844 1 88.56 193 ILE A CA 1
ATOM 1517 C C . ILE A 1 193 ? -14.664 36.625 35.312 1 88.56 193 ILE A C 1
ATOM 1519 O O . ILE A 1 193 ? -14.531 35.594 35.938 1 88.56 193 ILE A O 1
ATOM 1523 N N . TYR A 1 194 ? -15.055 37.812 35.812 1 91.19 194 TYR A N 1
ATOM 1524 C CA . TYR A 1 194 ? -15.68 37.875 37.156 1 91.19 194 TYR A CA 1
ATOM 1525 C C . TYR A 1 194 ? -17.188 38.031 37.031 1 91.19 194 TYR A C 1
ATOM 1527 O O . TYR A 1 194 ? -17.688 39.062 36.5 1 91.19 194 TYR A O 1
ATOM 1535 N N . ASP A 1 195 ? -17.938 37 37.469 1 90.81 195 ASP A N 1
ATOM 1536 C CA . ASP A 1 195 ? -19.406 37.031 37.406 1 90.81 195 ASP A CA 1
ATOM 1537 C C . ASP A 1 195 ? -20 37.438 38.75 1 90.81 195 ASP A C 1
ATOM 1539 O O . ASP A 1 195 ? -20.125 36.594 39.656 1 90.81 195 ASP A O 1
ATOM 1543 N N . PRO A 1 196 ? -20.406 38.656 38.844 1 90.5 196 PRO A N 1
ATOM 1544 C CA . PRO A 1 196 ? -20.984 39.094 40.125 1 90.5 196 PRO A CA 1
ATOM 1545 C C . PRO A 1 196 ? -22.297 38.375 40.438 1 90.5 196 PRO A C 1
ATOM 1547 O O . PRO A 1 196 ? -22.719 38.344 41.594 1 90.5 196 PRO A O 1
ATOM 1550 N N . GLY A 1 197 ? -22.859 37.875 39.469 1 89.38 197 GLY A N 1
ATOM 1551 C CA . GLY A 1 197 ? -24.125 37.188 39.656 1 89.38 197 GLY A CA 1
ATOM 1552 C C . GLY A 1 197 ? -23.969 35.844 40.344 1 89.38 197 GLY A C 1
ATOM 1553 O O . GLY A 1 197 ? -24.922 35.344 40.938 1 89.38 197 GLY A O 1
ATOM 1554 N N . ASN A 1 198 ? -22.891 35.25 40.156 1 89.94 198 ASN A N 1
ATOM 1555 C CA . ASN A 1 198 ? -22.578 34 40.844 1 89.94 198 ASN A CA 1
ATOM 1556 C C . ASN A 1 198 ? -21.719 34.25 42.094 1 89.94 198 ASN A C 1
ATOM 1558 O O . ASN A 1 198 ? -20.484 34.219 42.031 1 89.94 198 ASN A O 1
ATOM 1562 N N . THR A 1 199 ? -22.281 34.406 43.188 1 89.5 199 THR A N 1
ATOM 1563 C CA . THR A 1 199 ? -21.609 34.812 44.438 1 89.5 199 THR A CA 1
ATOM 1564 C C . THR A 1 199 ? -20.797 33.656 45 1 89.5 199 THR A C 1
ATOM 1566 O O . THR A 1 199 ? -19.828 33.875 45.719 1 89.5 199 THR A O 1
ATOM 1569 N N . THR A 1 200 ? -21.172 32.438 44.688 1 92 200 THR A N 1
ATOM 1570 C CA . THR A 1 200 ? -20.484 31.281 45.219 1 92 200 THR A CA 1
ATOM 1571 C C . THR A 1 200 ? -19.188 31.016 44.469 1 92 200 THR A C 1
ATOM 1573 O O . THR A 1 200 ? -18.188 30.609 45.062 1 92 200 THR A O 1
ATOM 1576 N N . ASP A 1 201 ? -19.281 31.188 43.125 1 91.25 201 ASP A N 1
ATOM 1577 C CA . ASP A 1 201 ? -18.094 30.953 42.312 1 91.25 201 ASP A CA 1
ATOM 1578 C C . ASP A 1 201 ? -18 32 41.219 1 91.25 201 ASP A C 1
ATOM 1580 O O . ASP A 1 201 ? -18.297 31.719 40.031 1 91.25 201 ASP A O 1
ATOM 1584 N N . PRO A 1 202 ? -17.469 33.156 41.594 1 91.56 202 PRO A N 1
ATOM 1585 C CA . PRO A 1 202 ? -17.438 34.25 40.656 1 91.56 202 PRO A CA 1
ATOM 1586 C C . PRO A 1 202 ? -16.516 34 39.469 1 91.56 202 PRO A C 1
ATOM 1588 O O . PRO A 1 202 ? -16.641 34.656 38.406 1 91.56 202 PRO A O 1
ATOM 1591 N N . PHE A 1 203 ? -15.531 33.094 39.562 1 91.75 203 PHE A N 1
ATOM 1592 C CA . PHE A 1 203 ? -14.594 32.812 38.5 1 91.75 203 PHE A CA 1
ATOM 1593 C C . PHE A 1 203 ? -14.93 31.5 37.812 1 91.75 203 PHE A C 1
ATOM 1595 O O . PHE A 1 203 ? -14.047 30.844 37.25 1 91.75 203 PHE A O 1
ATOM 1602 N N . HIS A 1 204 ? -16.141 31.125 37.812 1 88.75 204 HIS A N 1
ATOM 1603 C CA . HIS A 1 204 ? -16.578 29.828 37.312 1 88.75 204 HIS A CA 1
ATOM 1604 C C . HIS A 1 204 ? -16.297 29.688 35.812 1 88.75 204 HIS A C 1
ATOM 1606 O O . HIS A 1 204 ? -15.984 28.594 35.344 1 88.75 204 HIS A O 1
ATOM 1612 N N . ASN A 1 205 ? -16.297 30.734 35.062 1 86.62 205 ASN A N 1
ATOM 1613 C CA . ASN A 1 205 ? -16.047 30.688 33.625 1 86.62 205 ASN A CA 1
ATOM 1614 C C . ASN A 1 205 ? -14.602 30.297 33.312 1 86.62 205 ASN A C 1
ATOM 1616 O O . ASN A 1 205 ? -14.328 29.609 32.312 1 86.62 205 ASN A O 1
ATOM 1620 N N . ILE A 1 206 ? -13.742 30.703 34.125 1 84.88 206 ILE A N 1
ATOM 1621 C CA . ILE A 1 206 ? -12.336 30.375 33.938 1 84.88 206 ILE A CA 1
ATOM 1622 C C . ILE A 1 206 ? -12.078 28.938 34.344 1 84.88 206 ILE A C 1
ATOM 1624 O O . ILE A 1 206 ? -11.375 28.203 33.625 1 84.88 206 ILE A O 1
ATOM 1628 N N . TRP A 1 207 ? -12.656 28.547 35.406 1 85.69 207 TRP A N 1
ATOM 1629 C CA . TRP A 1 207 ? -12.469 27.188 35.906 1 85.69 207 TRP A CA 1
ATOM 1630 C C . TRP A 1 207 ? -13.047 26.156 34.938 1 85.69 207 TRP A C 1
ATOM 1632 O O . TRP A 1 207 ? -12.508 25.062 34.781 1 85.69 207 TRP A O 1
ATOM 1642 N N . ASP A 1 208 ? -14.055 26.562 34.375 1 81.12 208 ASP A N 1
ATOM 1643 C CA . ASP A 1 208 ? -14.711 25.656 33.438 1 81.12 208 ASP A CA 1
ATOM 1644 C C . ASP A 1 208 ? -13.82 25.406 32.219 1 81.12 208 ASP A C 1
ATOM 1646 O O . ASP A 1 208 ? -13.938 24.359 31.562 1 81.12 208 ASP A O 1
ATOM 1650 N N . LYS A 1 209 ? -12.969 26.297 31.938 1 82.12 209 LYS A N 1
ATOM 1651 C CA . LYS A 1 209 ? -12.102 26.172 30.781 1 82.12 209 LYS A CA 1
ATOM 1652 C C . LYS A 1 209 ? -10.805 25.438 31.141 1 82.12 209 LYS A C 1
ATOM 1654 O O . LYS A 1 209 ? -10.086 24.969 30.266 1 82.12 209 LYS A O 1
ATOM 1659 N N . MET A 1 210 ? -10.508 25.344 32.438 1 82.81 210 MET A N 1
ATOM 1660 C CA . MET A 1 210 ? -9.289 24.672 32.875 1 82.81 210 MET A CA 1
ATOM 1661 C C . MET A 1 210 ? -9.484 23.156 32.875 1 82.81 210 MET A C 1
ATOM 1663 O O . MET A 1 210 ? -9.547 22.547 33.938 1 82.81 210 MET A O 1
ATOM 1667 N N . ASP A 1 211 ? -9.812 22.625 31.781 1 80.5 211 ASP A N 1
ATOM 1668 C CA . ASP A 1 211 ? -10.016 21.188 31.641 1 80.5 211 ASP A CA 1
ATOM 1669 C C . ASP A 1 211 ? -8.977 20.578 30.703 1 80.5 211 ASP A C 1
ATOM 1671 O O . ASP A 1 211 ? -7.883 21.109 30.547 1 80.5 211 ASP A O 1
ATOM 1675 N N . GLY A 1 212 ? -9.242 19.406 30.203 1 78.12 212 GLY A N 1
ATOM 1676 C CA . GLY A 1 212 ? -8.328 18.672 29.359 1 78.12 212 GLY A CA 1
ATOM 1677 C C . GLY A 1 212 ? -7.906 19.438 28.125 1 78.12 212 GLY A C 1
ATOM 1678 O O . GLY A 1 212 ? -6.898 19.109 27.484 1 78.12 212 GLY A O 1
ATOM 1679 N N . PHE A 1 213 ? -8.539 20.531 27.953 1 78.5 213 PHE A N 1
ATOM 1680 C CA . PHE A 1 213 ? -8.273 21.344 26.781 1 78.5 213 PHE A CA 1
ATOM 1681 C C . PHE A 1 213 ? -6.941 22.078 26.922 1 78.5 213 PHE A C 1
ATOM 1683 O O . PHE A 1 213 ? -6.188 22.203 25.953 1 78.5 213 PHE A O 1
ATOM 1690 N N . VAL A 1 214 ? -6.633 22.5 28.156 1 87.81 214 VAL A N 1
ATOM 1691 C CA . VAL A 1 214 ? -5.441 23.297 28.422 1 87.81 214 VAL A CA 1
ATOM 1692 C C . VAL A 1 214 ? -4.191 22.469 28.141 1 87.81 214 VAL A C 1
ATOM 1694 O O . VAL A 1 214 ? -3.344 22.844 27.328 1 87.81 214 VAL A O 1
ATOM 1697 N N . PRO A 1 215 ? -4.117 21.344 28.75 1 88.56 215 PRO A N 1
ATOM 1698 C CA . PRO A 1 215 ? -2.936 20.531 28.438 1 88.56 215 PRO A CA 1
ATOM 1699 C C . PRO A 1 215 ? -2.889 20.125 26.969 1 88.56 215 PRO A C 1
ATOM 1701 O O . PRO A 1 215 ? -1.804 19.984 26.391 1 88.56 215 PRO A O 1
ATOM 1704 N N . ALA A 1 216 ? -3.939 19.938 26.359 1 87.62 216 ALA A N 1
ATOM 1705 C CA . ALA A 1 216 ? -3.973 19.547 24.953 1 87.62 216 ALA A CA 1
ATOM 1706 C C . ALA A 1 216 ? -3.42 20.656 24.078 1 87.62 216 ALA A C 1
ATOM 1708 O O . ALA A 1 216 ? -2.656 20.391 23.141 1 87.62 216 ALA A O 1
ATOM 1709 N N . HIS A 1 217 ? -3.824 21.906 24.359 1 90.81 217 HIS A N 1
ATOM 1710 C CA . HIS A 1 217 ? -3.318 23.031 23.594 1 90.81 217 HIS A CA 1
ATOM 1711 C C . HIS A 1 217 ? -1.819 23.219 23.812 1 90.81 217 HIS A C 1
ATOM 1713 O O . HIS A 1 217 ? -1.074 23.438 22.844 1 90.81 217 HIS A O 1
ATOM 1719 N N . PHE A 1 218 ? -1.448 23.109 25.078 1 95.12 218 PHE A N 1
ATOM 1720 C CA . PHE A 1 218 ? -0.039 23.297 25.406 1 95.12 218 PHE A CA 1
ATOM 1721 C C . PHE A 1 218 ? 0.815 22.234 24.719 1 95.12 218 PHE A C 1
ATOM 1723 O O . PHE A 1 218 ? 1.763 22.562 24 1 95.12 218 PHE A O 1
ATOM 1730 N N . LEU A 1 219 ? 0.485 21.016 24.922 1 94.44 219 LEU A N 1
ATOM 1731 C CA . LEU A 1 219 ? 1.253 19.922 24.344 1 94.44 219 LEU A CA 1
ATOM 1732 C C . LEU A 1 219 ? 1.169 19.953 22.812 1 94.44 219 LEU A C 1
ATOM 1734 O O . LEU A 1 219 ? 2.148 19.656 22.125 1 94.44 219 LEU A O 1
ATOM 1738 N N . GLY A 1 220 ? 0.046 20.25 22.312 1 94.81 220 GLY A N 1
ATOM 1739 C CA . GLY A 1 220 ? -0.128 20.359 20.875 1 94.81 220 GLY A CA 1
ATOM 1740 C C . GLY A 1 220 ? 0.829 21.344 20.234 1 94.81 220 GLY A C 1
ATOM 1741 O O . GLY A 1 220 ? 1.495 21.016 19.25 1 94.81 220 GLY A O 1
ATOM 1742 N N . TRP A 1 221 ? 0.942 22.484 20.812 1 96.62 221 TRP A N 1
ATOM 1743 C CA . TRP A 1 221 ? 1.79 23.516 20.219 1 96.62 221 TRP A CA 1
ATOM 1744 C C . TRP A 1 221 ? 3.262 23.25 20.531 1 96.62 221 TRP A C 1
ATOM 1746 O O . TRP A 1 221 ? 4.141 23.641 19.75 1 96.62 221 TRP A O 1
ATOM 1756 N N . TYR A 1 222 ? 3.525 22.594 21.672 1 97.12 222 TYR A N 1
ATOM 1757 C CA . TYR A 1 222 ? 4.879 22.125 21.938 1 97.12 222 TYR A CA 1
ATOM 1758 C C . TYR A 1 222 ? 5.355 21.203 20.812 1 97.12 222 TYR A C 1
ATOM 1760 O O . TYR A 1 222 ? 6.441 21.406 20.266 1 97.12 222 TYR A O 1
ATOM 1768 N N . ILE A 1 223 ? 4.547 20.312 20.406 1 95.75 223 ILE A N 1
ATOM 1769 C CA . ILE A 1 223 ? 4.895 19.328 19.391 1 95.75 223 ILE A CA 1
ATOM 1770 C C . ILE A 1 223 ? 4.914 20 18.016 1 95.75 223 ILE A C 1
ATOM 1772 O O . ILE A 1 223 ? 5.812 19.75 17.203 1 95.75 223 ILE A O 1
ATOM 1776 N N . LYS A 1 224 ? 3.936 20.828 17.75 1 96.56 224 LYS A N 1
ATOM 1777 C CA . LYS A 1 224 ? 3.914 21.547 16.484 1 96.56 224 LYS A CA 1
ATOM 1778 C C . LYS A 1 224 ? 5.203 22.344 16.281 1 96.56 224 LYS A C 1
ATOM 1780 O O . LYS A 1 224 ? 5.719 22.422 15.164 1 96.56 224 LYS A O 1
ATOM 1785 N N . THR A 1 225 ? 5.684 22.891 17.328 1 96.56 225 THR A N 1
ATOM 1786 C CA . THR A 1 225 ? 6.914 23.656 17.25 1 96.56 225 THR A CA 1
ATOM 1787 C C . THR A 1 225 ? 8.102 22.75 16.906 1 96.56 225 THR A C 1
ATOM 1789 O O . THR A 1 225 ? 8.977 23.141 16.141 1 96.56 225 THR A O 1
ATOM 1792 N N . LEU A 1 226 ? 8.102 21.641 17.438 1 93.38 226 LEU A N 1
ATOM 1793 C CA . LEU A 1 226 ? 9.164 20.688 17.125 1 93.38 226 LEU A CA 1
ATOM 1794 C C . LEU A 1 226 ? 9.094 20.25 15.672 1 93.38 226 LEU A C 1
ATOM 1796 O O . LEU A 1 226 ? 10.109 19.875 15.078 1 93.38 226 LEU A O 1
ATOM 1800 N N . MET A 1 227 ? 7.988 20.344 15.102 1 93.5 227 MET A N 1
ATOM 1801 C CA . MET A 1 227 ? 7.785 19.953 13.711 1 93.5 227 MET A CA 1
ATOM 1802 C C . MET A 1 227 ? 8.156 21.078 12.758 1 93.5 227 MET A C 1
ATOM 1804 O O . MET A 1 227 ? 8.875 20.875 11.781 1 93.5 227 MET A O 1
ATOM 1808 N N . ILE A 1 228 ? 7.695 22.234 13.062 1 93.56 228 ILE A N 1
ATOM 1809 C CA . ILE A 1 228 ? 7.863 23.391 12.18 1 93.56 228 ILE A CA 1
ATOM 1810 C C . ILE A 1 228 ? 9.242 24.016 12.406 1 93.56 228 ILE A C 1
ATOM 1812 O O . ILE A 1 228 ? 9.867 24.5 11.469 1 93.56 228 ILE A O 1
ATOM 1816 N N . ARG A 1 229 ? 9.773 24.094 13.641 1 93.94 229 ARG A N 1
ATOM 1817 C CA . ARG A 1 229 ? 11.094 24.516 14.086 1 93.94 229 ARG A CA 1
ATOM 1818 C C . ARG A 1 229 ? 11.336 25.984 13.789 1 93.94 229 ARG A C 1
ATOM 1820 O O . ARG A 1 229 ? 12.422 26.375 13.359 1 93.94 229 ARG A O 1
ATOM 1827 N N . ASP A 1 230 ? 10.305 26.75 13.914 1 94.62 230 ASP A N 1
ATOM 1828 C CA . ASP A 1 230 ? 10.43 28.188 13.711 1 94.62 230 ASP A CA 1
ATOM 1829 C C . ASP A 1 230 ? 9.414 28.953 14.562 1 94.62 230 ASP A C 1
ATOM 1831 O O . ASP A 1 230 ? 8.219 28.656 14.531 1 94.62 230 ASP A O 1
ATOM 1835 N N . TRP A 1 231 ? 9.898 29.891 15.328 1 94.38 231 TRP A N 1
ATOM 1836 C CA . TRP A 1 231 ? 9.078 30.656 16.25 1 94.38 231 TRP A CA 1
ATOM 1837 C C . TRP A 1 231 ? 8.016 31.453 15.508 1 94.38 231 TRP A C 1
ATOM 1839 O O . TRP A 1 231 ? 6.836 31.406 15.867 1 94.38 231 TRP A O 1
ATOM 1849 N N . TRP A 1 232 ? 8.375 32.125 14.508 1 92.31 232 TRP A N 1
ATOM 1850 C CA . TRP A 1 232 ? 7.492 33.062 13.812 1 92.31 232 TRP A CA 1
ATOM 1851 C C . TRP A 1 232 ? 6.406 32.312 13.047 1 92.31 232 TRP A C 1
ATOM 1853 O O . TRP A 1 232 ? 5.242 32.719 13.047 1 92.31 232 TRP A O 1
ATOM 1863 N N . MET A 1 233 ? 6.805 31.312 12.414 1 94.06 233 MET A N 1
ATOM 1864 C CA . MET A 1 233 ? 5.816 30.5 11.695 1 94.06 233 MET A CA 1
ATOM 1865 C C . MET A 1 233 ? 4.773 29.938 12.656 1 94.06 233 MET A C 1
ATOM 1867 O O . MET A 1 233 ? 3.576 29.953 12.359 1 94.06 233 MET A O 1
ATOM 1871 N N . CYS A 1 234 ? 5.211 29.453 13.797 1 96.62 234 CYS A N 1
ATOM 1872 C CA . CYS A 1 234 ? 4.297 28.891 14.789 1 96.62 234 CYS A CA 1
ATOM 1873 C C . CYS A 1 234 ? 3.352 29.969 15.312 1 96.62 234 CYS A C 1
ATOM 1875 O O . CYS A 1 234 ? 2.145 29.75 15.414 1 96.62 234 CYS A O 1
ATOM 1877 N N . MET A 1 235 ? 3.904 31.125 15.602 1 95.62 235 MET A N 1
ATOM 1878 C CA . MET A 1 235 ? 3.09 32.219 16.125 1 95.62 235 MET A CA 1
ATOM 1879 C C . MET A 1 235 ? 2.07 32.688 15.078 1 95.62 235 MET A C 1
ATOM 1881 O O . MET A 1 235 ? 0.916 32.938 15.422 1 95.62 235 MET A O 1
ATOM 1885 N N . ILE A 1 236 ? 2.488 32.75 13.859 1 94.5 236 ILE A N 1
ATOM 1886 C CA . ILE A 1 236 ? 1.591 33.156 12.781 1 94.5 236 ILE A CA 1
ATOM 1887 C C . ILE A 1 236 ? 0.445 32.156 12.664 1 94.5 236 ILE A C 1
ATOM 1889 O O . ILE A 1 236 ? -0.721 32.531 12.562 1 94.5 236 ILE A O 1
ATOM 1893 N N . ILE A 1 237 ? 0.765 30.906 12.617 1 96.75 237 ILE A N 1
ATOM 1894 C CA . ILE A 1 237 ? -0.253 29.859 12.492 1 96.75 237 ILE A CA 1
ATOM 1895 C C . ILE A 1 237 ? -1.192 29.922 13.695 1 96.75 237 ILE A C 1
ATOM 1897 O O . ILE A 1 237 ? -2.41 29.797 13.547 1 96.75 237 ILE A O 1
ATOM 1901 N N . SER A 1 238 ? -0.664 30.078 14.891 1 97.06 238 SER A N 1
ATOM 1902 C CA . SER A 1 238 ? -1.455 30.156 16.109 1 97.06 238 SER A CA 1
ATOM 1903 C C . SER A 1 238 ? -2.441 31.312 16.062 1 97.06 238 SER A C 1
ATOM 1905 O O . SER A 1 238 ? -3.633 31.141 16.312 1 97.06 238 SER A O 1
ATOM 1907 N N . VAL A 1 239 ? -1.973 32.438 15.719 1 95.12 239 VAL A N 1
ATOM 1908 C CA . VAL A 1 239 ? -2.807 33.625 15.664 1 95.12 239 VAL A CA 1
ATOM 1909 C C . VAL A 1 239 ? -3.818 33.5 14.531 1 95.12 239 VAL A C 1
ATOM 1911 O O . VAL A 1 239 ? -5 33.812 14.703 1 95.12 239 VAL A O 1
ATOM 1914 N N . MET A 1 240 ? -3.381 33.094 13.367 1 95.75 240 MET A N 1
ATOM 1915 C CA . MET A 1 240 ? -4.258 32.969 12.211 1 95.75 240 MET A CA 1
ATOM 1916 C C . MET A 1 240 ? -5.387 31.969 12.492 1 95.75 240 MET A C 1
ATOM 1918 O O . MET A 1 240 ? -6.5 32.125 11.992 1 95.75 240 MET A O 1
ATOM 1922 N N . PHE A 1 241 ? -5.105 30.969 13.234 1 96.44 241 PHE A N 1
ATOM 1923 C CA . PHE A 1 241 ? -6.152 30 13.539 1 96.44 241 PHE A CA 1
ATOM 1924 C C . PHE A 1 241 ? -7.254 30.641 14.375 1 96.44 241 PHE A C 1
ATOM 1926 O O . PHE A 1 241 ? -8.438 30.344 14.195 1 96.44 241 PHE A O 1
ATOM 1933 N N . GLU A 1 242 ? -6.918 31.5 15.352 1 94.88 242 GLU A N 1
ATOM 1934 C CA . GLU A 1 242 ? -7.93 32.219 16.125 1 94.88 242 GLU A CA 1
ATOM 1935 C C . GLU A 1 242 ? -8.773 33.125 15.219 1 94.88 242 GLU A C 1
ATOM 1937 O O . GLU A 1 242 ? -9.984 33.219 15.414 1 94.88 242 GLU A O 1
ATOM 1942 N N . PHE A 1 243 ? -8.125 33.719 14.258 1 92.75 243 PHE A N 1
ATOM 1943 C CA . PHE A 1 243 ? -8.859 34.531 13.297 1 92.75 243 PHE A CA 1
ATOM 1944 C C . PHE A 1 243 ? -9.828 33.688 12.492 1 92.75 243 PHE A C 1
ATOM 1946 O O . PHE A 1 243 ? -10.945 34.125 12.188 1 92.75 243 PHE A O 1
ATOM 1953 N N . LEU A 1 244 ? -9.414 32.531 12.133 1 95.62 244 LEU A N 1
ATOM 1954 C CA . LEU A 1 244 ? -10.281 31.609 11.391 1 95.62 244 LEU A CA 1
ATOM 1955 C C . LEU A 1 244 ? -11.484 31.219 12.234 1 95.62 244 LEU A C 1
ATOM 1957 O O . LEU A 1 244 ? -12.602 31.109 11.719 1 95.62 244 LEU A O 1
ATOM 1961 N N . GLU A 1 245 ? -11.227 30.984 13.508 1 94.5 245 GLU A N 1
ATOM 1962 C CA . GLU A 1 245 ? -12.336 30.641 14.383 1 94.5 245 GLU A CA 1
ATOM 1963 C C . GLU A 1 245 ? -13.375 31.75 14.43 1 94.5 245 GLU A C 1
ATOM 1965 O O . GLU A 1 245 ? -14.578 31.5 14.32 1 94.5 245 GLU A O 1
ATOM 1970 N N . TYR A 1 246 ? -12.922 32.938 14.508 1 91.75 246 TYR A N 1
ATOM 1971 C CA . TYR A 1 246 ? -13.836 34.094 14.477 1 91.75 246 TYR A CA 1
ATOM 1972 C C . TYR A 1 246 ? -14.57 34.156 13.148 1 91.75 246 TYR A C 1
ATOM 1974 O O . TYR A 1 246 ? -15.773 34.438 13.109 1 91.75 246 TYR A O 1
ATOM 1982 N N . SER A 1 247 ? -13.867 33.938 12.133 1 94.19 247 SER A N 1
ATOM 1983 C CA . SER A 1 247 ? -14.414 34.062 10.789 1 94.19 247 SER A CA 1
ATOM 1984 C C . SER A 1 247 ? -15.461 33 10.5 1 94.19 247 SER A C 1
ATOM 1986 O O . SER A 1 247 ? -16.391 33.219 9.719 1 94.19 247 SER A O 1
ATOM 1988 N N . LEU A 1 248 ? -15.328 31.844 11.148 1 95.12 248 LEU A N 1
ATOM 1989 C CA . LEU A 1 248 ? -16.156 30.719 10.773 1 95.12 248 LEU A CA 1
ATOM 1990 C C . LEU A 1 248 ? -17.109 30.328 11.906 1 95.12 248 LEU A C 1
ATOM 1992 O O . LEU A 1 248 ? -17.734 29.266 11.875 1 95.12 248 LEU A O 1
ATOM 1996 N N . GLU A 1 249 ? -17.25 31.188 12.898 1 92.31 249 GLU A N 1
ATOM 1997 C CA . GLU A 1 249 ? -18.109 30.891 14.039 1 92.31 249 GLU A CA 1
ATOM 1998 C C . GLU A 1 249 ? -19.578 30.812 13.609 1 92.31 249 GLU A C 1
ATOM 2000 O O . GLU A 1 249 ? -20.375 30.141 14.25 1 92.31 249 GLU A O 1
ATOM 2005 N N . HIS A 1 250 ? -19.938 31.531 12.523 1 91.69 250 HIS A N 1
ATOM 2006 C CA . HIS A 1 250 ? -21.312 31.469 12.031 1 91.69 250 HIS A CA 1
ATOM 2007 C C . HIS A 1 250 ? -21.641 30.094 11.469 1 91.69 250 HIS A C 1
ATOM 2009 O O . HIS A 1 250 ? -22.797 29.719 11.375 1 91.69 250 HIS A O 1
ATOM 2015 N N . GLN A 1 251 ? -20.609 29.312 11.086 1 93.56 251 GLN A N 1
ATOM 2016 C CA . GLN A 1 251 ? -20.812 27.969 10.555 1 93.56 251 GLN A CA 1
ATOM 2017 C C . GLN A 1 251 ? -20.781 26.922 11.68 1 93.56 251 GLN A C 1
ATOM 2019 O O . GLN A 1 251 ? -21.656 26.062 11.758 1 93.56 251 GLN A O 1
ATOM 2024 N N . LEU A 1 252 ? -19.828 27.031 12.477 1 92.62 252 LEU A N 1
ATOM 2025 C CA . LEU A 1 252 ? -19.641 26.094 13.57 1 92.62 252 LEU A CA 1
ATOM 2026 C C . LEU A 1 252 ? -19.703 26.797 14.922 1 92.62 252 LEU A C 1
ATOM 2028 O O . LEU A 1 252 ? -18.781 27.5 15.305 1 92.62 252 LEU A O 1
ATOM 2032 N N . PRO A 1 253 ? -20.641 26.516 15.664 1 87.31 253 PRO A N 1
ATOM 2033 C CA . PRO A 1 253 ? -20.797 27.172 16.969 1 87.31 253 PRO A CA 1
ATOM 2034 C C . PRO A 1 253 ? -19.656 26.859 17.922 1 87.31 253 PRO A C 1
ATOM 2036 O O . PRO A 1 253 ? -19.406 27.625 18.859 1 87.31 253 PRO A O 1
ATOM 2039 N N . ASN A 1 254 ? -18.922 25.812 17.688 1 86.44 254 ASN A N 1
ATOM 2040 C CA . ASN A 1 254 ? -17.766 25.438 18.5 1 86.44 254 ASN A CA 1
ATOM 2041 C C . ASN A 1 254 ? -16.688 26.516 18.484 1 86.44 254 ASN A C 1
ATOM 2043 O O . ASN A 1 254 ? -15.852 26.578 19.375 1 86.44 254 ASN A O 1
ATOM 2047 N N . PHE A 1 255 ? -16.797 27.344 17.531 1 90.5 255 PHE A N 1
ATOM 2048 C CA . PHE A 1 255 ? -15.773 28.359 17.359 1 90.5 255 PHE A CA 1
ATOM 2049 C C . PHE A 1 255 ? -16.141 29.625 18.125 1 90.5 255 PHE A C 1
ATOM 2051 O O . PHE A 1 255 ? -15.32 30.531 18.281 1 90.5 255 PHE A O 1
ATOM 2058 N N . SER A 1 256 ? -17.344 29.672 18.609 1 88.38 256 SER A N 1
ATOM 2059 C CA . SER A 1 256 ? -17.797 30.844 19.359 1 88.38 256 SER A CA 1
ATOM 2060 C C . SER A 1 256 ? -17.391 30.766 20.828 1 88.38 256 SER A C 1
ATOM 2062 O O . SER A 1 256 ? -18.188 30.344 21.672 1 88.38 256 SER A O 1
ATOM 2064 N N . GLU A 1 257 ? -16.266 31.109 21.094 1 86.94 257 GLU A N 1
ATOM 2065 C CA . GLU A 1 257 ? -15.727 31.125 22.453 1 86.94 257 GLU A CA 1
ATOM 2066 C C . GLU A 1 257 ? -15.547 32.562 22.953 1 86.94 257 GLU A C 1
ATOM 2068 O O . GLU A 1 257 ? -15.75 33.5 22.203 1 86.94 257 GLU A O 1
ATOM 2073 N N . CYS A 1 258 ? -15.312 32.594 24.281 1 88 258 CYS A N 1
ATOM 2074 C CA . CYS A 1 258 ? -15.07 33.906 24.875 1 88 258 CYS A CA 1
ATOM 2075 C C . CYS A 1 258 ? -13.781 34.531 24.344 1 88 258 CYS A C 1
ATOM 2077 O O . CYS A 1 258 ? -12.828 33.812 24.031 1 88 258 CYS A O 1
ATOM 2079 N N . TRP A 1 259 ? -13.711 35.844 24.281 1 88.81 259 TRP A N 1
ATOM 2080 C CA . TRP A 1 259 ? -12.57 36.562 23.719 1 88.81 259 TRP A CA 1
ATOM 2081 C C . TRP A 1 259 ? -11.289 36.25 24.484 1 88.81 259 TRP A C 1
ATOM 2083 O O . TRP A 1 259 ? -10.219 36.094 23.891 1 88.81 259 TRP A O 1
ATOM 2093 N N . TRP A 1 260 ? -11.352 36.188 25.812 1 90.06 260 TRP A N 1
ATOM 2094 C CA . TRP A 1 260 ? -10.156 35.906 26.609 1 90.06 260 TRP A CA 1
ATOM 2095 C C . TRP A 1 260 ? -9.703 34.469 26.422 1 90.06 260 TRP A C 1
ATOM 2097 O O . TRP A 1 260 ? -8.539 34.156 26.672 1 90.06 260 TRP A O 1
ATOM 2107 N N . ASP A 1 261 ? -10.617 33.594 26.031 1 89.88 261 ASP A N 1
ATOM 2108 C CA . ASP A 1 261 ? -10.242 32.25 25.688 1 89.88 261 ASP A CA 1
ATOM 2109 C C . ASP A 1 261 ? -9.375 32.188 24.438 1 89.88 261 ASP A C 1
ATOM 2111 O O . ASP A 1 261 ? -8.359 31.5 24.391 1 89.88 261 ASP A O 1
ATOM 2115 N N . HIS A 1 262 ? -9.695 32.938 23.438 1 91.06 262 HIS A N 1
ATOM 2116 C CA . HIS A 1 262 ? -8.953 33 22.188 1 91.06 262 HIS A CA 1
ATOM 2117 C C . HIS A 1 262 ? -7.57 33.594 22.406 1 91.06 262 HIS A C 1
ATOM 2119 O O . HIS A 1 262 ? -6.555 33 22.078 1 91.06 262 HIS A O 1
ATOM 2125 N N . TRP A 1 263 ? -7.523 34.719 23 1 92.5 263 TRP A N 1
ATOM 2126 C CA . TRP A 1 263 ? -6.32 35.531 22.922 1 92.5 263 TRP A CA 1
ATOM 2127 C C . TRP A 1 263 ? -5.438 35.312 24.141 1 92.5 263 TRP A C 1
ATOM 2129 O O . TRP A 1 263 ? -4.207 35.312 24.047 1 92.5 263 TRP A O 1
ATOM 2139 N N . ILE A 1 264 ? -6.008 35.125 25.25 1 91.69 264 ILE A N 1
ATOM 2140 C CA . ILE A 1 264 ? -5.215 34.969 26.469 1 91.69 264 ILE A CA 1
ATOM 2141 C C . ILE A 1 264 ? -4.922 33.5 26.703 1 91.69 264 ILE A C 1
ATOM 2143 O O . ILE A 1 264 ? -3.762 33.094 26.734 1 91.69 264 ILE A O 1
ATOM 2147 N N . MET A 1 265 ? -5.93 32.75 26.812 1 91.44 265 MET A N 1
ATOM 2148 C CA . MET A 1 265 ? -5.723 31.344 27.156 1 91.44 265 MET A CA 1
ATOM 2149 C C . MET A 1 265 ? -5.086 30.594 26 1 91.44 265 MET A C 1
ATOM 2151 O O . MET A 1 265 ? -4.051 29.938 26.172 1 91.44 265 MET A O 1
ATOM 2155 N N . ASP A 1 266 ? -5.652 30.672 24.766 1 93.5 266 ASP A N 1
ATOM 2156 C CA . ASP A 1 266 ? -5.152 29.891 23.641 1 93.5 266 ASP A CA 1
ATOM 2157 C C . ASP A 1 266 ? -3.836 30.469 23.125 1 93.5 266 ASP A C 1
ATOM 2159 O O . ASP A 1 266 ? -2.787 29.828 23.234 1 93.5 266 ASP A O 1
ATOM 2163 N N . VAL A 1 267 ? -3.803 31.688 22.703 1 94.62 267 VAL A N 1
ATOM 2164 C CA . VAL A 1 267 ? -2.656 32.219 21.984 1 94.62 267 VAL A CA 1
ATOM 2165 C C . VAL A 1 267 ? -1.522 32.531 22.953 1 94.62 267 VAL A C 1
ATOM 2167 O O . VAL A 1 267 ? -0.406 32.031 22.797 1 94.62 267 VAL A O 1
ATOM 2170 N N . LEU A 1 268 ? -1.77 33.281 23.969 1 94.88 268 LEU A N 1
ATOM 2171 C CA . LEU A 1 268 ? -0.708 33.781 24.828 1 94.88 268 LEU A CA 1
ATOM 2172 C C . LEU A 1 268 ? -0.218 32.719 25.797 1 94.88 268 LEU A C 1
ATOM 2174 O O . LEU A 1 268 ? 0.986 32.469 25.906 1 94.88 268 LEU A O 1
ATOM 2178 N N . VAL A 1 269 ? -1.121 32.031 26.469 1 94.31 269 VAL A N 1
ATOM 2179 C CA . VAL A 1 269 ? -0.725 31.141 27.562 1 94.31 269 VAL A CA 1
ATOM 2180 C C . VAL A 1 269 ? -0.421 29.75 27 1 94.31 269 VAL A C 1
ATOM 2182 O O . VAL A 1 269 ? 0.737 29.312 26.969 1 94.31 269 VAL A O 1
ATOM 2185 N N . CYS A 1 270 ? -1.394 29.109 26.484 1 95.12 270 CYS A N 1
ATOM 2186 C CA . CYS A 1 270 ? -1.213 27.719 26.109 1 95.12 270 CYS A CA 1
ATOM 2187 C C . CYS A 1 270 ? -0.331 27.594 24.875 1 95.12 270 CYS A C 1
ATOM 2189 O O . CYS A 1 270 ? 0.71 26.938 24.906 1 95.12 270 CYS A O 1
ATOM 2191 N N . ASN A 1 271 ? -0.743 28.219 23.734 1 97.12 271 ASN A N 1
ATOM 2192 C CA . ASN A 1 271 ? 0.052 28.172 22.516 1 97.12 271 ASN A CA 1
ATOM 2193 C C . ASN A 1 271 ? 1.418 28.828 22.703 1 97.12 271 ASN A C 1
ATOM 2195 O O . ASN A 1 271 ? 2.441 28.25 22.328 1 97.12 271 ASN A O 1
ATOM 2199 N N . GLY A 1 272 ? 1.351 30.031 23.312 1 96.81 272 GLY A N 1
ATOM 2200 C CA . GLY A 1 272 ? 2.588 30.766 23.531 1 96.81 272 GLY A CA 1
ATOM 2201 C C . GLY A 1 272 ? 3.594 30 24.375 1 96.81 272 GLY A C 1
ATOM 2202 O O . GLY A 1 272 ? 4.773 29.922 24.031 1 96.81 272 GLY A O 1
ATOM 2203 N N . LEU A 1 273 ? 3.16 29.453 25.453 1 97 273 LEU A N 1
ATOM 2204 C CA . LEU A 1 273 ? 4.047 28.672 26.297 1 97 273 LEU A CA 1
ATOM 2205 C C . LEU A 1 273 ? 4.496 27.391 25.594 1 97 273 LEU A C 1
ATOM 2207 O O . LEU A 1 273 ? 5.641 26.969 25.75 1 97 273 LEU A O 1
ATOM 2211 N N . GLY A 1 274 ? 3.602 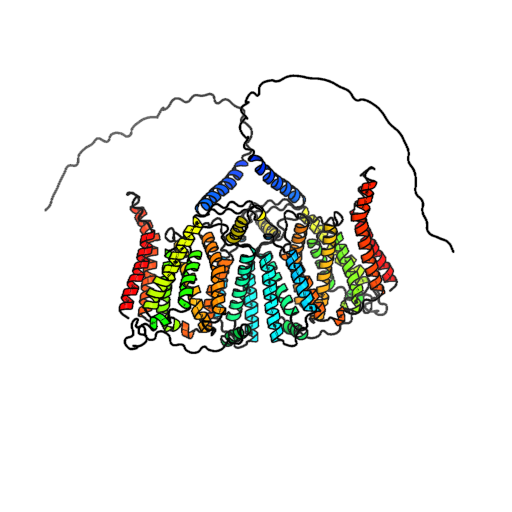26.797 24.906 1 97.94 274 GLY A N 1
ATOM 2212 C CA . GLY A 1 274 ? 3.982 25.625 24.125 1 97.94 274 GLY A CA 1
ATOM 2213 C C . GLY A 1 274 ? 5.066 25.922 23.109 1 97.94 274 GLY A C 1
ATOM 2214 O O . GLY A 1 274 ? 6.031 25.156 22.984 1 97.94 274 GLY A O 1
ATOM 2215 N N . ILE A 1 275 ? 4.902 26.922 22.406 1 97.94 275 ILE A N 1
ATOM 2216 C CA . ILE A 1 275 ? 5.871 27.328 21.391 1 97.94 275 ILE A CA 1
ATOM 2217 C C . ILE A 1 275 ? 7.207 27.656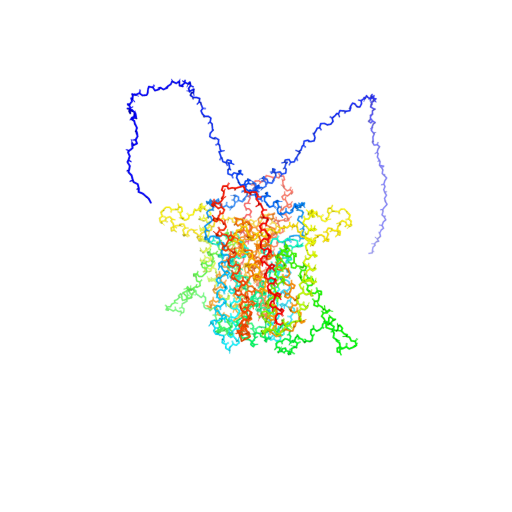 22.062 1 97.94 275 ILE A C 1
ATOM 2219 O O . ILE A 1 275 ? 8.266 27.219 21.594 1 97.94 275 ILE A O 1
ATOM 2223 N N . TYR A 1 276 ? 7.145 28.391 23.141 1 97.44 276 TYR A N 1
ATOM 2224 C CA . TYR A 1 276 ? 8.352 28.766 23.875 1 97.44 276 TYR A CA 1
ATOM 2225 C C . TYR A 1 276 ? 9.117 27.531 24.328 1 97.44 276 TYR A C 1
ATOM 2227 O O . TYR A 1 276 ? 10.328 27.422 24.125 1 97.44 276 TYR A O 1
ATOM 2235 N N . CYS A 1 277 ? 8.461 26.656 24.984 1 97.25 277 CYS A N 1
ATOM 2236 C CA . CYS A 1 277 ? 9.094 25.438 25.453 1 97.25 277 CYS A CA 1
ATOM 2237 C C . CYS A 1 277 ? 9.617 24.609 24.281 1 97.25 277 CYS A C 1
ATOM 2239 O O . CYS A 1 277 ? 10.664 23.969 24.375 1 97.25 277 CYS A O 1
ATOM 2241 N N . GLY A 1 278 ? 8.867 24.594 23.188 1 96.75 278 GLY A N 1
ATOM 2242 C CA . GLY A 1 278 ? 9.344 23.906 22 1 96.75 278 GLY A CA 1
ATOM 2243 C C . GLY A 1 278 ? 10.641 24.5 21.469 1 96.75 278 GLY A C 1
ATOM 2244 O O . GLY A 1 278 ? 11.547 23.75 21.078 1 96.75 278 GLY A O 1
ATOM 2245 N N . MET A 1 279 ? 10.719 25.766 21.453 1 95.44 279 MET A N 1
ATOM 2246 C CA . MET A 1 279 ? 11.922 26.438 20.984 1 95.44 279 MET A CA 1
ATOM 2247 C C . MET A 1 279 ? 13.117 26.109 21.875 1 95.44 279 MET A C 1
ATOM 2249 O O . MET A 1 279 ? 14.242 25.969 21.391 1 95.44 279 MET A O 1
ATOM 2253 N N . LYS A 1 280 ? 12.906 26.031 23.156 1 95.12 280 LYS A N 1
ATOM 2254 C CA . LYS A 1 280 ? 13.969 25.656 24.094 1 95.12 280 LYS A CA 1
ATOM 2255 C C . LYS A 1 280 ? 14.461 24.234 23.828 1 95.12 280 LYS A C 1
ATOM 2257 O O . LYS A 1 280 ? 15.664 23.969 23.875 1 95.12 280 LYS A O 1
ATOM 2262 N N . THR A 1 281 ? 13.555 23.406 23.578 1 92.44 281 THR A N 1
ATOM 2263 C CA . THR A 1 281 ? 13.914 22.031 23.266 1 92.44 281 THR A CA 1
ATOM 2264 C C . THR A 1 281 ? 14.711 21.969 21.953 1 92.44 281 THR A C 1
ATOM 2266 O O . THR A 1 281 ? 15.688 21.234 21.859 1 92.44 281 THR A O 1
ATOM 2269 N N . LEU A 1 282 ? 14.258 22.734 21.016 1 90.94 282 LEU A N 1
ATOM 2270 C CA . LEU A 1 282 ? 14.961 22.797 19.734 1 90.94 282 LEU A CA 1
ATOM 2271 C C . LEU A 1 282 ? 16.406 23.266 19.922 1 90.94 282 LEU A C 1
ATOM 2273 O O . LEU A 1 282 ? 17.312 22.719 19.297 1 90.94 282 LEU A O 1
ATOM 2277 N N . ALA A 1 283 ? 16.578 24.25 20.703 1 89.62 283 ALA A N 1
ATOM 2278 C CA . ALA A 1 283 ? 17.922 24.75 21 1 89.62 283 ALA A CA 1
ATOM 2279 C C . ALA A 1 283 ? 18.781 23.656 21.641 1 89.62 283 ALA A C 1
ATOM 2281 O O . ALA A 1 283 ? 19.953 23.5 21.312 1 89.62 283 ALA A O 1
ATOM 2282 N N . TRP A 1 284 ? 18.125 22.969 22.469 1 85.69 284 TRP A N 1
ATOM 2283 C CA . TRP A 1 284 ? 18.828 21.875 23.141 1 85.69 284 TRP A CA 1
ATOM 2284 C C . TRP A 1 284 ? 19.188 20.781 22.156 1 85.69 284 TRP A C 1
ATOM 2286 O O . TRP A 1 284 ? 20.297 20.234 22.188 1 85.69 284 TRP A O 1
ATOM 2296 N N . LEU A 1 285 ? 18.375 20.453 21.25 1 82.62 285 LEU A N 1
ATOM 2297 C CA . LEU A 1 285 ? 18.594 19.391 20.281 1 82.62 285 LEU A CA 1
ATOM 2298 C C . LEU A 1 285 ? 19.641 19.797 19.25 1 82.62 285 LEU A C 1
ATOM 2300 O O . LEU A 1 285 ? 20.375 18.953 18.719 1 82.62 285 LEU A O 1
ATOM 2304 N N . SER A 1 286 ? 19.688 20.969 18.906 1 79.12 286 SER A N 1
ATOM 2305 C CA . SER A 1 286 ? 20.625 21.453 17.922 1 79.12 286 SER A CA 1
ATOM 2306 C C . SER A 1 286 ? 22.047 21.516 18.469 1 79.12 286 SER A C 1
ATOM 2308 O O . SER A 1 286 ? 23.016 21.484 17.719 1 79.12 286 SER A O 1
ATOM 2310 N N . MET A 1 287 ? 22.234 21.641 19.734 1 69.19 287 MET A N 1
ATOM 2311 C CA . MET A 1 287 ? 23.547 21.828 20.359 1 69.19 287 MET A CA 1
ATOM 2312 C C . MET A 1 287 ? 24.156 20.484 20.766 1 69.19 287 MET A C 1
ATOM 2314 O O . MET A 1 287 ? 25.359 20.375 20.953 1 69.19 287 MET A O 1
ATOM 2318 N N . LYS A 1 288 ? 23.406 19.5 20.734 1 70.06 288 LYS A N 1
ATOM 2319 C CA . LYS A 1 288 ? 23.891 18.219 21.234 1 70.06 288 LYS A CA 1
ATOM 2320 C C . LYS A 1 288 ? 24.625 17.438 20.156 1 70.06 288 LYS A C 1
ATOM 2322 O O . LYS A 1 288 ? 24.172 17.375 19.016 1 70.06 288 LYS A O 1
ATOM 2327 N N . PRO A 1 289 ? 25.781 17 20.5 1 66.62 289 PRO A N 1
ATOM 2328 C CA . PRO A 1 289 ? 26.453 16.109 19.562 1 66.62 289 PRO A CA 1
ATOM 2329 C C . PRO A 1 289 ? 25.797 14.727 19.484 1 66.62 289 PRO A C 1
ATOM 2331 O O . PRO A 1 289 ? 25.328 14.211 20.5 1 66.62 289 PRO A O 1
ATOM 2334 N N . TYR A 1 290 ? 25.547 14.305 18.328 1 70.31 290 TYR A N 1
ATOM 2335 C CA . TYR A 1 290 ? 24.922 13 18.125 1 70.31 290 TYR A CA 1
ATOM 2336 C C . TYR A 1 290 ? 25.984 11.922 17.906 1 70.31 290 TYR A C 1
ATOM 2338 O O . TYR A 1 290 ? 26.688 11.938 16.891 1 70.31 290 TYR A O 1
ATOM 2346 N N . GLN A 1 291 ? 26.266 11.164 18.953 1 69.19 291 GLN A N 1
ATOM 2347 C CA . GLN A 1 291 ? 27.219 10.047 18.875 1 69.19 291 GLN A CA 1
ATOM 2348 C C . GLN A 1 291 ? 26.516 8.719 19.125 1 69.19 291 GLN A C 1
ATOM 2350 O O . GLN A 1 291 ? 25.953 8.484 20.203 1 69.19 291 GLN A O 1
ATOM 2355 N N . TRP A 1 292 ? 26.516 7.91 18.031 1 73.56 292 TRP A N 1
ATOM 2356 C CA . TRP A 1 292 ? 25.828 6.637 18.156 1 73.56 292 TRP A CA 1
ATOM 2357 C C . TRP A 1 292 ? 26.812 5.477 18.188 1 73.56 292 TRP A C 1
ATOM 2359 O O . TRP A 1 292 ? 27.594 5.297 17.25 1 73.56 292 TRP A O 1
ATOM 2369 N N . GLN A 1 293 ? 26.859 4.938 19.359 1 71.19 293 GLN A N 1
ATOM 2370 C CA . GLN A 1 293 ? 27.703 3.768 19.547 1 71.19 293 GLN A CA 1
ATOM 2371 C C . GLN A 1 293 ? 26.875 2.508 19.75 1 71.19 293 GLN A C 1
ATOM 2373 O O . GLN A 1 293 ? 25.734 2.58 20.219 1 71.19 293 GLN A O 1
ATOM 2378 N N . GLY A 1 294 ? 27.375 1.364 19.25 1 73.56 294 GLY A N 1
ATOM 2379 C CA . GLY A 1 294 ? 26.703 0.104 19.516 1 73.56 294 GLY A CA 1
ATOM 2380 C C . GLY A 1 294 ? 26.5 -0.157 21 1 73.56 294 GLY A C 1
ATOM 2381 O O . GLY A 1 294 ? 27.375 0.13 21.812 1 73.56 294 GLY A O 1
ATOM 2382 N N . LEU A 1 295 ? 25.391 -0.547 21.375 1 71.94 295 LEU A N 1
ATOM 2383 C CA . LEU A 1 295 ? 25 -0.77 22.75 1 71.94 295 LEU A CA 1
ATOM 2384 C C . LEU A 1 295 ? 25.984 -1.694 23.453 1 71.94 295 LEU A C 1
ATOM 2386 O O . LEU A 1 295 ? 26.328 -1.46 24.609 1 71.94 295 LEU A O 1
ATOM 2390 N N . TRP A 1 296 ? 26.375 -2.654 22.641 1 70.88 296 TRP A N 1
ATOM 2391 C CA . TRP A 1 296 ? 27.203 -3.693 23.266 1 70.88 296 TRP A CA 1
ATOM 2392 C C . TRP A 1 296 ? 28.641 -3.217 23.453 1 70.88 296 TRP A C 1
ATOM 2394 O O . TRP A 1 296 ? 29.406 -3.834 24.188 1 70.88 296 TRP A O 1
ATOM 2404 N N . ASN A 1 297 ? 28.906 -2.088 22.891 1 69.62 297 ASN A N 1
ATOM 2405 C CA . ASN A 1 297 ? 30.25 -1.533 23.031 1 69.62 297 ASN A CA 1
ATOM 2406 C C . ASN A 1 297 ? 30.359 -0.613 24.234 1 69.62 297 ASN A C 1
ATOM 2408 O O . ASN A 1 297 ? 31.453 -0.146 24.578 1 69.62 297 ASN A O 1
ATOM 2412 N N . ILE A 1 298 ? 29.25 -0.404 24.859 1 75.06 298 ILE A N 1
ATOM 2413 C CA . ILE A 1 298 ? 29.234 0.457 26.031 1 75.06 298 ILE A CA 1
ATOM 2414 C C . ILE A 1 298 ? 29.453 -0.385 27.297 1 75.06 298 ILE A C 1
ATOM 2416 O O . ILE A 1 298 ? 28.672 -1.302 27.578 1 75.06 298 ILE A O 1
ATOM 2420 N N . PRO A 1 299 ? 30.422 -0.17 27.984 1 76 299 PRO A N 1
ATOM 2421 C CA . PRO A 1 299 ? 30.766 -1.047 29.109 1 76 299 PRO A CA 1
ATOM 2422 C C . PRO A 1 299 ? 29.875 -0.837 30.328 1 76 299 PRO A C 1
ATOM 2424 O O . PRO A 1 299 ? 29.594 -1.786 31.062 1 76 299 PRO A O 1
ATOM 2427 N N . THR A 1 300 ? 29.375 0.302 30.609 1 82.12 300 THR A N 1
ATOM 2428 C CA . THR A 1 300 ? 28.625 0.588 31.828 1 82.12 300 THR A CA 1
ATOM 2429 C C . THR A 1 300 ? 27.125 0.428 31.594 1 82.12 300 THR A C 1
ATOM 2431 O O . THR A 1 300 ? 26.625 0.683 30.484 1 82.12 300 THR A O 1
ATOM 2434 N N . TYR A 1 301 ? 26.438 -0.075 32.562 1 82.25 301 TYR A N 1
ATOM 2435 C CA . TYR A 1 301 ? 25 -0.242 32.5 1 82.25 301 TYR A CA 1
ATOM 2436 C C . TYR A 1 301 ? 24.297 1.107 32.375 1 82.25 301 TYR A C 1
ATOM 2438 O O . TYR A 1 301 ? 23.312 1.238 31.625 1 82.25 301 TYR A O 1
ATOM 2446 N N . LYS A 1 302 ? 24.812 2.012 33.156 1 82.06 302 LYS A N 1
ATOM 2447 C CA . LYS A 1 302 ? 24.25 3.355 33.062 1 82.06 302 LYS A CA 1
ATOM 2448 C C . LYS A 1 302 ? 24.391 3.902 31.641 1 82.06 302 LYS A C 1
ATOM 2450 O O . LYS A 1 302 ? 23.469 4.543 31.125 1 82.06 302 LYS A O 1
ATOM 2455 N N . GLY A 1 303 ? 25.406 3.66 31.078 1 77.62 303 GLY A N 1
ATOM 2456 C CA . GLY A 1 303 ? 25.641 4.086 29.703 1 77.62 303 GLY A CA 1
ATOM 2457 C C . GLY A 1 303 ? 24.719 3.398 28.719 1 77.62 303 GLY A C 1
ATOM 2458 O O . GLY A 1 303 ? 24.234 4.023 27.766 1 77.62 303 GLY A O 1
ATOM 2459 N N . LYS A 1 304 ? 24.5 2.186 29.016 1 78.56 304 LYS A N 1
ATOM 2460 C CA . LYS A 1 304 ? 23.609 1.428 28.141 1 78.56 304 LYS A CA 1
ATOM 2461 C C . LYS A 1 304 ? 22.188 1.958 28.203 1 78.56 304 LYS A C 1
ATOM 2463 O O . LYS A 1 304 ? 21.531 2.102 27.172 1 78.56 304 LYS A O 1
ATOM 2468 N N . ILE A 1 305 ? 21.766 2.178 29.375 1 79.44 305 ILE A N 1
ATOM 2469 C CA . ILE A 1 305 ? 20.406 2.703 29.547 1 79.44 305 ILE A CA 1
ATOM 2470 C C . ILE A 1 305 ? 20.297 4.074 28.875 1 79.44 305 ILE A C 1
ATOM 2472 O O . ILE A 1 305 ? 19.297 4.375 28.234 1 79.44 305 ILE A O 1
ATOM 2476 N N . LYS A 1 306 ? 21.328 4.855 29.094 1 77.88 306 LYS A N 1
ATOM 2477 C CA . LYS A 1 306 ? 21.344 6.164 28.438 1 77.88 306 LYS A CA 1
ATOM 2478 C C . LYS A 1 306 ? 21.312 6.02 26.922 1 77.88 306 LYS A C 1
ATOM 2480 O O . LYS A 1 306 ? 20.594 6.754 26.234 1 77.88 306 LYS A O 1
ATOM 2485 N N . ARG A 1 307 ? 22 5.133 26.516 1 78.25 307 ARG A N 1
ATOM 2486 C CA . ARG A 1 307 ? 22.031 4.895 25.078 1 78.25 307 ARG A CA 1
ATOM 2487 C C . ARG A 1 307 ? 20.656 4.438 24.578 1 78.25 307 ARG A C 1
ATOM 2489 O O . ARG A 1 307 ? 20.219 4.852 23.5 1 78.25 307 ARG A O 1
ATOM 2496 N N . ILE A 1 308 ? 20.047 3.646 25.344 1 76.19 308 ILE A N 1
ATOM 2497 C CA . ILE A 1 308 ? 18.719 3.158 24.984 1 76.19 308 ILE A CA 1
ATOM 2498 C C . ILE A 1 308 ? 17.719 4.312 24.984 1 76.19 308 ILE A C 1
ATOM 2500 O O . ILE A 1 308 ? 16.891 4.438 24.094 1 76.19 308 ILE A O 1
ATOM 2504 N N . ALA A 1 309 ? 17.875 5.098 25.969 1 74.94 309 ALA A N 1
ATOM 2505 C CA . ALA A 1 309 ? 16.984 6.254 26.062 1 74.94 309 ALA A CA 1
ATOM 2506 C C . ALA A 1 309 ? 17.203 7.211 24.891 1 74.94 309 ALA A C 1
ATOM 2508 O O . ALA A 1 309 ? 16.25 7.777 24.344 1 74.94 309 ALA A O 1
ATOM 2509 N N . PHE A 1 310 ? 18.406 7.32 24.438 1 74.81 310 PHE A N 1
ATOM 2510 C CA . PHE A 1 310 ? 18.75 8.258 23.375 1 74.81 310 PHE A CA 1
ATOM 2511 C C . PHE A 1 310 ? 18.344 7.699 22.016 1 74.81 310 PHE A C 1
ATOM 2513 O O . PHE A 1 310 ? 18.344 8.422 21.016 1 74.81 310 PHE A O 1
ATOM 2520 N N . GLN A 1 311 ? 18.031 6.48 22.031 1 74.56 311 GLN A N 1
ATOM 2521 C CA . GLN A 1 311 ? 17.531 5.879 20.812 1 74.56 311 GLN A CA 1
ATOM 2522 C C . GLN A 1 311 ? 16.266 6.582 20.328 1 74.56 311 GLN A C 1
ATOM 2524 O O . GLN A 1 311 ? 15.961 6.57 19.141 1 74.56 311 GLN A O 1
ATOM 2529 N N . PHE A 1 312 ? 15.695 7.23 21.25 1 75.12 312 PHE A N 1
ATOM 2530 C CA . PHE A 1 312 ? 14.43 7.883 20.938 1 75.12 312 PHE A CA 1
ATOM 2531 C C . PHE A 1 312 ? 14.656 9.344 20.547 1 75.12 312 PHE A C 1
ATOM 2533 O O . PHE A 1 312 ? 13.695 10.062 20.25 1 75.12 312 PHE A O 1
ATOM 2540 N N . THR A 1 313 ? 15.875 9.633 20.469 1 73.25 313 THR A N 1
ATOM 2541 C CA . THR A 1 313 ? 16.234 10.945 19.938 1 73.25 313 THR A CA 1
ATOM 2542 C C . THR A 1 313 ? 16.578 10.844 18.453 1 73.25 313 THR A C 1
ATOM 2544 O O . THR A 1 313 ? 16.875 9.758 17.953 1 73.25 313 THR A O 1
ATOM 2547 N N . PRO A 1 314 ? 16.453 11.898 17.812 1 75.75 314 PRO A N 1
ATOM 2548 C CA . PRO A 1 314 ? 16.734 11.867 16.375 1 75.75 314 PRO A CA 1
ATOM 2549 C C . PRO A 1 314 ? 18.188 11.508 16.062 1 75.75 314 PRO A C 1
ATOM 2551 O O . PRO A 1 314 ? 19.078 11.758 16.875 1 75.75 314 PRO A O 1
ATOM 2554 N N . TYR A 1 315 ? 18.359 10.859 14.969 1 74.75 315 TYR A N 1
ATOM 2555 C CA . TYR A 1 315 ? 19.703 10.516 14.508 1 74.75 315 TYR A CA 1
ATOM 2556 C C . TYR A 1 315 ? 20.531 11.766 14.234 1 74.75 315 TYR A C 1
ATOM 2558 O O . TYR A 1 315 ? 21.703 11.828 14.57 1 74.75 315 TYR A O 1
ATOM 2566 N N . SER A 1 316 ? 19.891 12.641 13.617 1 75.06 316 SER A N 1
ATOM 2567 C CA . SER A 1 316 ? 20.453 13.961 13.336 1 75.06 316 SER A CA 1
ATOM 2568 C C . SER A 1 316 ? 19.375 15.039 13.383 1 75.06 316 SER A C 1
ATOM 2570 O O . SER A 1 316 ? 18.188 14.742 13.258 1 75.06 316 SER A O 1
ATOM 2572 N N . TRP A 1 317 ? 19.906 16.172 13.742 1 78.25 317 TRP A N 1
ATOM 2573 C CA . TRP A 1 317 ? 18.953 17.281 13.797 1 78.25 317 TRP A CA 1
ATOM 2574 C C . TRP A 1 317 ? 19.297 18.328 12.75 1 78.25 317 TRP A C 1
ATOM 2576 O O . TRP A 1 317 ? 20.438 18.75 12.617 1 78.25 317 TRP A O 1
ATOM 2586 N N . VAL A 1 318 ? 18.281 18.641 12 1 79.69 318 VAL A N 1
ATOM 2587 C CA . VAL A 1 318 ? 18.422 19.641 10.953 1 79.69 318 VAL A CA 1
ATOM 2588 C C . VAL A 1 318 ? 17.688 20.922 11.367 1 79.69 318 VAL A C 1
ATOM 2590 O O . VAL A 1 318 ? 16.516 20.891 11.742 1 79.69 318 VAL A O 1
ATOM 2593 N N . LYS A 1 319 ? 18.391 21.969 11.359 1 80.75 319 LYS A N 1
ATOM 2594 C CA . LYS A 1 319 ? 17.766 23.266 11.586 1 80.75 319 LYS A CA 1
ATOM 2595 C C . LYS A 1 319 ? 17.125 23.812 10.312 1 80.75 319 LYS A C 1
ATOM 2597 O O . LYS A 1 319 ? 17.797 23.922 9.281 1 80.75 319 LYS A O 1
ATOM 2602 N N . PHE A 1 320 ? 15.844 24.047 10.453 1 85.94 320 PHE A N 1
ATOM 2603 C CA . PHE A 1 320 ? 15.141 24.578 9.289 1 85.94 320 PHE A CA 1
ATOM 2604 C C . PHE A 1 320 ? 15.383 26.062 9.133 1 85.94 320 PHE A C 1
ATOM 2606 O O . PHE A 1 320 ? 15.18 26.828 10.078 1 85.94 320 PHE A O 1
ATOM 2613 N N . GLU A 1 321 ? 15.844 26.422 8.07 1 86.25 321 GLU A N 1
ATOM 2614 C CA . GLU A 1 321 ? 15.906 27.828 7.68 1 86.25 321 GLU A CA 1
ATOM 2615 C C . GLU A 1 321 ? 14.914 28.125 6.555 1 86.25 321 GLU A C 1
ATOM 2617 O O . GLU A 1 321 ? 15.266 28.047 5.375 1 86.25 321 GLU A O 1
ATOM 2622 N N . TRP A 1 322 ? 13.75 28.5 6.957 1 87.88 322 TRP A N 1
ATOM 2623 C CA . TRP A 1 322 ? 12.672 28.688 5.988 1 87.88 322 TRP A CA 1
ATOM 2624 C C . TRP A 1 322 ? 12.938 29.906 5.102 1 87.88 322 TRP A C 1
ATOM 2626 O O . TRP A 1 322 ? 12.664 29.875 3.9 1 87.88 322 TRP A O 1
ATOM 2636 N N . LYS A 1 323 ? 13.516 31.062 5.578 1 86.69 323 LYS A N 1
ATOM 2637 C CA . LYS A 1 323 ? 13.859 32.281 4.867 1 86.69 323 LYS A CA 1
ATOM 2638 C C . LYS A 1 323 ? 12.812 32.625 3.807 1 86.69 323 LYS A C 1
ATOM 2640 O O . LYS A 1 323 ? 13.141 32.719 2.623 1 86.69 323 LYS A O 1
ATOM 2645 N N . PRO A 1 324 ? 11.578 32.875 4.23 1 87.75 324 PRO A N 1
ATOM 2646 C CA . PRO A 1 324 ? 10.477 33.031 3.273 1 87.75 324 PRO A CA 1
ATOM 2647 C C . PRO A 1 324 ? 10.672 34.25 2.35 1 87.75 324 PRO A C 1
ATOM 2649 O O . PRO A 1 324 ? 10.242 34.219 1.192 1 87.75 324 PRO A O 1
ATOM 2652 N N . ALA A 1 325 ? 11.359 35.25 2.736 1 87.56 325 ALA A N 1
ATOM 2653 C CA . ALA A 1 325 ? 11.445 36.469 1.945 1 87.56 325 ALA A CA 1
ATOM 2654 C C . ALA A 1 325 ? 12.672 36.438 1.038 1 87.56 325 ALA A C 1
ATOM 2656 O O . ALA A 1 325 ? 13.008 37.438 0.406 1 87.56 325 ALA A O 1
ATOM 2657 N N . SER A 1 326 ? 13.344 35.344 0.955 1 88.12 326 SER A N 1
ATOM 2658 C CA . SER A 1 326 ? 14.562 35.25 0.161 1 88.12 326 SER A CA 1
ATOM 2659 C C . SER A 1 326 ? 14.25 35.219 -1.332 1 88.12 326 SER A C 1
ATOM 2661 O O . SER A 1 326 ? 14.898 35.938 -2.115 1 88.12 326 SER A O 1
ATOM 2663 N N . ASN A 1 327 ? 13.312 34.469 -1.741 1 87.88 327 ASN A N 1
ATOM 2664 C CA . ASN A 1 327 ? 12.859 34.438 -3.127 1 87.88 327 ASN A CA 1
ATOM 2665 C C . ASN A 1 327 ? 11.367 34.156 -3.223 1 87.88 327 ASN A C 1
ATOM 2667 O O . ASN A 1 327 ? 10.742 33.781 -2.225 1 87.88 327 ASN A O 1
ATOM 2671 N N . LEU A 1 328 ? 10.797 34.469 -4.363 1 89.81 328 LEU A N 1
ATOM 2672 C CA . LEU A 1 328 ? 9.359 34.344 -4.57 1 89.81 328 LEU A CA 1
ATOM 2673 C C . LEU A 1 328 ? 8.914 32.875 -4.387 1 89.81 328 LEU A C 1
ATOM 2675 O O . LEU A 1 328 ? 7.848 32.625 -3.818 1 89.81 328 LEU A O 1
ATOM 2679 N N . ARG A 1 329 ? 9.719 31.906 -4.82 1 88.12 329 ARG A N 1
ATOM 2680 C CA . ARG A 1 329 ? 9.367 30.484 -4.703 1 88.12 329 ARG A CA 1
ATOM 2681 C C . ARG A 1 329 ? 9.242 30.078 -3.238 1 88.12 329 ARG A C 1
ATOM 2683 O O . ARG A 1 329 ? 8.281 29.406 -2.863 1 88.12 329 ARG A O 1
ATOM 2690 N N . ARG A 1 330 ? 10.117 30.453 -2.502 1 89.88 330 ARG A N 1
ATOM 2691 C CA . ARG A 1 330 ? 10.102 30.125 -1.08 1 89.88 330 ARG A CA 1
ATOM 2692 C C . ARG A 1 330 ? 8.938 30.828 -0.372 1 89.88 330 ARG A C 1
ATOM 2694 O O . ARG A 1 330 ? 8.312 30.234 0.517 1 89.88 330 ARG A O 1
ATOM 2701 N N . TRP A 1 331 ? 8.781 32.094 -0.774 1 92.69 331 TRP A N 1
ATOM 2702 C CA . TRP A 1 331 ? 7.664 32.844 -0.201 1 92.69 331 TRP A CA 1
ATOM 2703 C C . TRP A 1 331 ? 6.34 32.125 -0.456 1 92.69 331 TRP A C 1
ATOM 2705 O O . TRP A 1 331 ? 5.566 31.906 0.474 1 92.69 331 TRP A O 1
ATOM 2715 N N . LEU A 1 332 ? 6.113 31.703 -1.645 1 92.62 332 LEU A N 1
ATOM 2716 C CA . LEU A 1 332 ? 4.883 31 -2.018 1 92.62 332 LEU A CA 1
ATOM 2717 C C . LEU A 1 332 ? 4.805 29.641 -1.341 1 92.62 332 LEU A C 1
ATOM 2719 O O . LEU A 1 332 ? 3.719 29.203 -0.954 1 92.62 332 LEU A O 1
ATOM 2723 N N . ALA A 1 333 ? 5.902 29 -1.199 1 91.81 333 ALA A N 1
ATOM 2724 C CA . ALA A 1 333 ? 5.941 27.703 -0.528 1 91.81 333 ALA A CA 1
ATOM 2725 C C . ALA A 1 333 ? 5.543 27.844 0.94 1 91.81 333 ALA A C 1
ATOM 2727 O O . ALA A 1 333 ? 4.754 27.031 1.449 1 91.81 333 ALA A O 1
ATOM 2728 N N . VAL A 1 334 ? 6.082 28.812 1.537 1 94 334 VAL A N 1
ATOM 2729 C CA . VAL A 1 334 ? 5.785 29.016 2.951 1 94 334 VAL A CA 1
ATOM 2730 C C . VAL A 1 334 ? 4.309 29.359 3.123 1 94 334 VAL A C 1
ATOM 2732 O O . VAL A 1 334 ? 3.646 28.859 4.035 1 94 334 VAL A O 1
ATOM 2735 N N . LEU A 1 335 ? 3.793 30.234 2.271 1 94.56 335 LEU A N 1
ATOM 2736 C CA . LEU A 1 335 ? 2.367 30.547 2.305 1 94.56 335 LEU A CA 1
ATOM 2737 C C . LEU A 1 335 ? 1.534 29.281 2.107 1 94.56 335 LEU A C 1
ATOM 2739 O O . LEU A 1 335 ? 0.52 29.078 2.781 1 94.56 335 LEU A O 1
ATOM 2743 N N . GLY A 1 336 ? 1.992 28.422 1.179 1 94.69 336 GLY A N 1
ATOM 2744 C CA . GLY A 1 336 ? 1.31 27.172 0.943 1 94.69 336 GLY A CA 1
ATOM 2745 C C . GLY A 1 336 ? 1.331 26.234 2.146 1 94.69 336 GLY A C 1
ATOM 2746 O O . GLY A 1 336 ? 0.329 25.594 2.457 1 94.69 336 GLY A O 1
ATOM 2747 N N . ILE A 1 337 ? 2.416 26.172 2.799 1 95.44 337 ILE A N 1
ATOM 2748 C CA . ILE A 1 337 ? 2.562 25.344 3.984 1 95.44 337 ILE A CA 1
ATOM 2749 C C . ILE A 1 337 ? 1.621 25.828 5.082 1 95.44 337 ILE A C 1
ATOM 2751 O O . ILE A 1 337 ? 0.929 25.031 5.719 1 95.44 337 ILE A O 1
ATOM 2755 N N . ILE A 1 338 ? 1.624 27.109 5.312 1 95.94 338 ILE A N 1
ATOM 2756 C CA . ILE A 1 338 ? 0.752 27.703 6.328 1 95.94 338 ILE A CA 1
ATOM 2757 C C . ILE A 1 338 ? -0.706 27.391 5.992 1 95.94 338 ILE A C 1
ATOM 2759 O O . ILE A 1 338 ? -1.478 26.984 6.863 1 95.94 338 ILE A O 1
ATOM 2763 N N . PHE A 1 339 ? -1.056 27.531 4.773 1 96.62 339 PHE A N 1
ATOM 2764 C CA . PHE A 1 339 ? -2.416 27.25 4.324 1 96.62 339 PHE A CA 1
ATOM 2765 C C . PHE A 1 339 ? -2.787 25.797 4.598 1 96.62 339 PHE A C 1
ATOM 2767 O O . PHE A 1 339 ? -3.852 25.516 5.156 1 96.62 339 PHE A O 1
ATOM 2774 N N . MET A 1 340 ? -1.908 24.906 4.227 1 96.44 340 MET A N 1
ATOM 2775 C CA . MET A 1 340 ? -2.172 23.484 4.402 1 96.44 340 MET A CA 1
ATOM 2776 C C . MET A 1 340 ? -2.279 23.125 5.883 1 96.44 340 MET A C 1
ATOM 2778 O O . MET A 1 340 ? -3.111 22.297 6.266 1 96.44 340 MET A O 1
ATOM 2782 N N . PHE A 1 341 ? -1.431 23.719 6.629 1 96.81 341 PHE A N 1
ATOM 2783 C CA . PHE A 1 341 ? -1.449 23.484 8.07 1 96.81 341 PHE A CA 1
ATOM 2784 C C . PHE A 1 341 ? -2.77 23.938 8.672 1 96.81 341 PHE A C 1
ATOM 2786 O O . PHE A 1 341 ? -3.396 23.203 9.438 1 96.81 341 PHE A O 1
ATOM 2793 N N . LEU A 1 342 ? -3.205 25.094 8.375 1 97.56 342 LEU A N 1
ATOM 2794 C CA . LEU A 1 342 ? -4.453 25.641 8.891 1 97.56 342 LEU A CA 1
ATOM 2795 C C . LEU A 1 342 ? -5.648 24.828 8.414 1 97.56 342 LEU A C 1
ATOM 2797 O O . LEU A 1 342 ? -6.582 24.594 9.18 1 97.56 342 LEU A O 1
ATOM 2801 N N . LEU A 1 343 ? -5.578 24.406 7.172 1 97.69 343 LEU A N 1
ATOM 2802 C CA . LEU A 1 343 ? -6.656 23.578 6.641 1 97.69 343 LEU A CA 1
ATOM 2803 C C . LEU A 1 343 ? -6.75 22.25 7.391 1 97.69 343 LEU A C 1
ATOM 2805 O O . LEU A 1 343 ? -7.848 21.797 7.707 1 97.69 343 LEU A O 1
ATOM 2809 N N . ALA A 1 344 ? -5.613 21.656 7.633 1 97.31 344 ALA A N 1
ATOM 2810 C CA . ALA A 1 344 ? -5.59 20.391 8.375 1 97.31 344 ALA A CA 1
ATOM 2811 C C . ALA A 1 344 ? -6.184 20.562 9.766 1 97.31 344 ALA A C 1
ATOM 2813 O O . ALA A 1 344 ? -6.891 19.688 10.266 1 97.31 344 ALA A O 1
ATOM 2814 N N . GLU A 1 345 ? -5.91 21.656 10.398 1 95.94 345 GLU A N 1
ATOM 2815 C CA . GLU A 1 345 ? -6.473 21.953 11.719 1 95.94 345 GLU A CA 1
ATOM 2816 C C . GLU A 1 345 ? -7.98 22.172 11.633 1 95.94 345 GLU A C 1
ATOM 2818 O O . GLU A 1 345 ? -8.734 21.672 12.477 1 95.94 345 GLU A O 1
ATOM 2823 N N . LEU A 1 346 ? -8.398 22.906 10.68 1 96.69 346 LEU A N 1
ATOM 2824 C CA . LEU A 1 346 ? -9.82 23.156 10.492 1 96.69 346 LEU A CA 1
ATOM 2825 C C . LEU A 1 346 ? -10.57 21.859 10.219 1 96.69 346 LEU A C 1
ATOM 2827 O O . LEU A 1 346 ? -11.688 21.656 10.711 1 96.69 346 LEU A O 1
ATOM 2831 N N . ASN A 1 347 ? -9.938 20.984 9.438 1 97.38 347 ASN A N 1
ATOM 2832 C CA . ASN A 1 347 ? -10.547 19.703 9.094 1 97.38 347 ASN A CA 1
ATOM 2833 C C . ASN A 1 347 ? -10.898 18.891 10.344 1 97.38 347 ASN A C 1
ATOM 2835 O O . ASN A 1 347 ? -11.867 18.125 10.344 1 97.38 347 ASN A O 1
ATOM 2839 N N . THR A 1 348 ? -10.133 19.047 11.359 1 94.88 348 THR A N 1
ATOM 2840 C CA . THR A 1 348 ? -10.422 18.312 12.594 1 94.88 348 THR A CA 1
ATOM 2841 C C . THR A 1 348 ? -11.805 18.672 13.125 1 94.88 348 THR A C 1
ATOM 2843 O O . THR A 1 348 ? -12.57 17.797 13.523 1 94.88 348 THR A O 1
ATOM 2846 N N . PHE A 1 349 ? -12.18 19.906 13.117 1 94.62 349 PHE A N 1
ATOM 2847 C CA . PHE A 1 349 ? -13.445 20.391 13.648 1 94.62 349 PHE A CA 1
ATOM 2848 C C . PHE A 1 349 ? -14.594 20.047 12.703 1 94.62 349 PHE A C 1
ATOM 2850 O O . PHE A 1 349 ? -15.648 19.578 13.133 1 94.62 349 PHE A O 1
ATOM 2857 N N . TYR A 1 350 ? -14.367 20.266 11.469 1 96.62 350 TYR A N 1
ATOM 2858 C CA . TYR A 1 350 ? -15.438 20.062 10.508 1 96.62 350 TYR A CA 1
ATOM 2859 C C . TYR A 1 350 ? -15.727 18.578 10.312 1 96.62 350 TYR A C 1
ATOM 2861 O O . TYR A 1 350 ? -16.875 18.188 10.133 1 96.62 350 TYR A O 1
ATOM 2869 N N . LEU A 1 351 ? -14.695 17.75 10.289 1 96.56 351 LEU A N 1
ATOM 2870 C CA . LEU A 1 351 ? -14.891 16.312 10.109 1 96.56 351 LEU A CA 1
ATOM 2871 C C . LEU A 1 351 ? -15.719 15.727 11.25 1 96.56 351 LEU A C 1
ATOM 2873 O O . LEU A 1 351 ? -16.609 14.906 11.023 1 96.56 351 LEU A O 1
ATOM 2877 N N . LYS A 1 352 ? -15.375 16.062 12.453 1 94.25 352 LYS A N 1
ATOM 2878 C CA . LYS A 1 352 ? -16.172 15.578 13.578 1 94.25 352 LYS A CA 1
ATOM 2879 C C . LYS A 1 352 ? -17.625 16.016 13.469 1 94.25 352 LYS A C 1
ATOM 2881 O O . LYS A 1 352 ? -18.531 15.258 13.789 1 94.25 352 LYS A O 1
ATOM 2886 N N . PHE A 1 353 ? -17.781 17.219 12.992 1 93.94 353 PHE A N 1
ATOM 2887 C CA . PHE A 1 353 ? -19.125 17.781 12.836 1 93.94 353 PHE A CA 1
ATOM 2888 C C . PHE A 1 353 ? -19.906 17.016 11.773 1 93.94 353 PHE A C 1
ATOM 2890 O O . PHE A 1 353 ? -21.031 16.562 12.023 1 93.94 353 PHE A O 1
ATOM 2897 N N . VAL A 1 354 ? -19.359 16.797 10.625 1 96.25 354 VAL A N 1
ATOM 2898 C CA . VAL A 1 354 ? -20.109 16.25 9.508 1 96.25 354 VAL A CA 1
ATOM 2899 C C . VAL A 1 354 ? -20.281 14.734 9.688 1 96.25 354 VAL A C 1
ATOM 2901 O O . VAL A 1 354 ? -21.25 14.148 9.195 1 96.25 354 VAL A O 1
ATOM 2904 N N . LEU A 1 355 ? -19.406 14.047 10.383 1 96.69 355 LEU A N 1
ATOM 2905 C CA . LEU A 1 355 ? -19.484 12.602 10.594 1 96.69 355 LEU A CA 1
ATOM 2906 C C . LEU A 1 355 ? -20.141 12.289 11.93 1 96.69 355 LEU A C 1
ATOM 2908 O O . LEU A 1 355 ? -20.203 11.125 12.336 1 96.69 355 LEU A O 1
ATOM 2912 N N . TRP A 1 356 ? -20.547 13.273 12.648 1 94.88 356 TRP A N 1
ATOM 2913 C CA . TRP A 1 356 ? -21.25 13.133 13.914 1 94.88 356 TRP A CA 1
ATOM 2914 C C . TRP A 1 356 ? -20.391 12.406 14.945 1 94.88 356 TRP A C 1
ATOM 2916 O O . TRP A 1 356 ? -20.844 11.461 15.586 1 94.88 356 TRP A O 1
ATOM 2926 N N . MET A 1 357 ? -19.188 12.844 15.031 1 94.19 357 MET A N 1
ATOM 2927 C CA . MET A 1 357 ? -18.281 12.289 16.016 1 94.19 357 MET A CA 1
ATOM 2928 C C . MET A 1 357 ? -18.156 13.203 17.234 1 94.19 357 MET A C 1
ATOM 2930 O O . MET A 1 357 ? -17.797 14.367 17.094 1 94.19 357 MET A O 1
ATOM 2934 N N . PRO A 1 358 ? -18.422 12.641 18.391 1 91.44 358 PRO A N 1
ATOM 2935 C CA . PRO A 1 358 ? -18.25 13.461 19.578 1 91.44 358 PRO A CA 1
ATOM 2936 C C . PRO A 1 358 ? -16.797 13.898 19.781 1 91.44 358 PRO A C 1
ATOM 2938 O O . PRO A 1 358 ? -15.867 13.141 19.469 1 91.44 358 PRO A O 1
ATOM 2941 N N . PRO A 1 359 ? -16.562 15.078 20.344 1 86.25 359 PRO A N 1
ATOM 2942 C CA . PRO A 1 359 ? -15.203 15.602 20.5 1 86.25 359 PRO A CA 1
ATOM 2943 C C . PRO A 1 359 ? -14.32 14.719 21.391 1 86.25 359 PRO A C 1
ATOM 2945 O O . PRO A 1 359 ? -13.102 14.68 21.203 1 86.25 359 PRO A O 1
ATOM 2948 N N . GLU A 1 360 ? -14.961 13.969 22.281 1 86.88 360 GLU A N 1
ATOM 2949 C CA . GLU A 1 360 ? -14.188 13.156 23.219 1 86.88 360 GLU A CA 1
ATOM 2950 C C . GLU A 1 360 ? -13.938 11.758 22.656 1 86.88 360 GLU A C 1
ATOM 2952 O O . GLU A 1 360 ? -13.258 10.945 23.281 1 86.88 360 GLU A O 1
ATOM 2957 N N . HIS A 1 361 ? -14.461 11.539 21.578 1 91.88 361 HIS A N 1
ATOM 2958 C CA . HIS A 1 361 ? -14.297 10.203 21 1 91.88 361 HIS A CA 1
ATOM 2959 C C . HIS A 1 361 ? -12.836 9.906 20.703 1 91.88 361 HIS A C 1
ATOM 2961 O O . HIS A 1 361 ? -12.086 10.797 20.281 1 91.88 361 HIS A O 1
ATOM 2967 N N . TYR A 1 362 ? -12.414 8.703 20.797 1 92.69 362 TYR A N 1
ATOM 2968 C CA . TYR A 1 362 ? -11.008 8.32 20.688 1 92.69 362 TYR A CA 1
ATOM 2969 C C . TYR A 1 362 ? -10.5 8.5 19.266 1 92.69 362 TYR A C 1
ATOM 2971 O O . TYR A 1 362 ? -9.312 8.727 19.047 1 92.69 362 TYR A O 1
ATOM 2979 N N . LEU A 1 363 ? -11.336 8.398 18.266 1 93.62 363 LEU A N 1
ATOM 2980 C CA . LEU A 1 363 ? -10.93 8.578 16.875 1 93.62 363 LEU A CA 1
ATOM 2981 C C . LEU A 1 363 ? -10.383 9.984 16.641 1 93.62 363 LEU A C 1
ATOM 2983 O O . LEU A 1 363 ? -9.5 10.188 15.812 1 93.62 363 LEU A O 1
ATOM 2987 N N . VAL A 1 364 ? -10.891 10.961 17.391 1 92 364 VAL A N 1
ATOM 2988 C CA . VAL A 1 364 ? -10.414 12.336 17.297 1 92 364 VAL A CA 1
ATOM 2989 C C . VAL A 1 364 ? -8.992 12.438 17.828 1 92 364 VAL A C 1
ATOM 2991 O O . VAL A 1 364 ? -8.133 13.062 17.203 1 92 364 VAL A O 1
ATOM 2994 N N . LEU A 1 365 ? -8.766 11.789 18.891 1 89.25 365 LEU A N 1
ATOM 2995 C CA . LEU A 1 365 ? -7.426 11.766 19.469 1 89.25 365 LEU A CA 1
ATOM 2996 C C . LEU A 1 365 ? -6.469 10.992 18.562 1 89.25 365 LEU A C 1
ATOM 2998 O O . LEU A 1 365 ? -5.305 11.375 18.422 1 89.25 365 LEU A O 1
ATOM 3002 N N . LEU A 1 366 ? -6.945 9.953 17.984 1 93.88 366 LEU A N 1
ATOM 3003 C CA . LEU A 1 366 ? -6.105 9.141 17.094 1 93.88 366 LEU A CA 1
ATOM 3004 C C . LEU A 1 366 ? -5.664 9.945 15.883 1 93.88 366 LEU A C 1
ATOM 3006 O O . LEU A 1 366 ? -4.543 9.781 15.398 1 93.88 366 LEU A O 1
ATOM 3010 N N . ARG A 1 367 ? -6.539 10.734 15.375 1 95.38 367 ARG A N 1
ATOM 3011 C CA . ARG A 1 367 ? -6.168 11.586 14.25 1 95.38 367 ARG A CA 1
ATOM 3012 C C . ARG A 1 367 ? -5.055 12.555 14.641 1 95.38 367 ARG A C 1
ATOM 3014 O O . ARG A 1 367 ? -4.145 12.812 13.852 1 95.38 367 ARG A O 1
ATOM 3021 N N . LEU A 1 368 ? -5.125 13.07 15.852 1 91.88 368 LEU A N 1
ATOM 3022 C CA . LEU A 1 368 ? -4.09 13.977 16.328 1 91.88 368 LEU A CA 1
ATOM 3023 C C . LEU A 1 368 ? -2.75 13.258 16.453 1 91.88 368 LEU A C 1
ATOM 3025 O O . LEU A 1 368 ? -1.72 13.766 16.016 1 91.88 368 LEU A O 1
ATOM 3029 N N . VAL A 1 369 ? -2.76 12.109 17.047 1 92.12 369 VAL A N 1
ATOM 3030 C CA . VAL A 1 369 ? -1.543 11.32 17.188 1 92.12 369 VAL A CA 1
ATOM 3031 C C . VAL A 1 369 ? -0.975 10.984 15.82 1 92.12 369 VAL A C 1
ATOM 3033 O O . VAL A 1 369 ? 0.241 11.031 15.609 1 92.12 369 VAL A O 1
ATOM 3036 N N . PHE A 1 370 ? -1.878 10.648 14.992 1 96.38 370 PHE A N 1
ATOM 3037 C CA . PHE A 1 370 ? -1.511 10.344 13.609 1 96.38 370 PHE A CA 1
ATOM 3038 C C . PHE A 1 370 ? -0.756 11.516 12.992 1 96.38 370 PHE A C 1
ATOM 3040 O O . PHE A 1 370 ? 0.344 11.336 12.461 1 96.38 370 PHE A O 1
ATOM 3047 N N . PHE A 1 371 ? -1.228 12.742 13.109 1 95.38 371 PHE A N 1
ATOM 3048 C CA . PHE A 1 371 ? -0.634 13.906 12.461 1 95.38 371 PHE A CA 1
ATOM 3049 C C . PHE A 1 371 ? 0.657 14.312 13.156 1 95.38 371 PHE A C 1
ATOM 3051 O O . PHE A 1 371 ? 1.542 14.906 12.539 1 95.38 371 PHE A O 1
ATOM 3058 N N . VAL A 1 372 ? 0.799 14.008 14.391 1 92.75 372 VAL A N 1
ATOM 3059 C CA . VAL A 1 372 ? 2.045 14.289 15.094 1 92.75 372 VAL A CA 1
ATOM 3060 C C . VAL A 1 372 ? 3.182 13.469 14.484 1 92.75 372 VAL A C 1
ATOM 3062 O O . VAL A 1 372 ? 4.266 14 14.227 1 92.75 372 VAL A O 1
ATOM 3065 N N . ASN A 1 373 ? 2.932 12.258 14.219 1 93.62 373 ASN A N 1
ATOM 3066 C CA . ASN A 1 373 ? 3.969 11.383 13.688 1 93.62 373 ASN A CA 1
ATOM 3067 C C . ASN A 1 373 ? 4.215 11.641 12.203 1 93.62 373 ASN A C 1
ATOM 3069 O O . ASN A 1 373 ? 5.359 11.812 11.781 1 93.62 373 ASN A O 1
ATOM 3073 N N . VAL A 1 374 ? 3.15 11.766 11.523 1 96.38 374 VAL A N 1
ATOM 3074 C CA . VAL A 1 374 ? 3.266 11.836 10.07 1 96.38 374 VAL A CA 1
ATOM 3075 C C . VAL A 1 374 ? 3.598 13.273 9.648 1 96.38 374 VAL A C 1
ATOM 3077 O O . VAL A 1 374 ? 4.297 13.484 8.656 1 96.38 374 VAL A O 1
ATOM 3080 N N . GLY A 1 375 ? 3.102 14.234 10.406 1 94.94 375 GLY A N 1
ATOM 3081 C CA . GLY A 1 375 ? 3.383 15.625 10.109 1 94.94 375 GLY A CA 1
ATOM 3082 C C . GLY A 1 375 ? 4.852 15.977 10.242 1 94.94 375 GLY A C 1
ATOM 3083 O O . GLY A 1 375 ? 5.379 16.766 9.453 1 94.94 375 GLY A O 1
ATOM 3084 N N . GLY A 1 376 ? 5.523 15.438 11.211 1 93.12 376 GLY A N 1
ATOM 3085 C CA . GLY A 1 376 ? 6.949 15.664 11.359 1 93.12 376 GLY A CA 1
ATOM 3086 C C . GLY A 1 376 ? 7.758 15.195 10.164 1 93.12 376 GLY A C 1
ATOM 3087 O O . GLY A 1 376 ? 8.617 15.93 9.664 1 93.12 376 GLY A O 1
ATOM 3088 N N . VAL A 1 377 ? 7.438 14.039 9.711 1 95.38 377 VAL A N 1
ATOM 3089 C CA . VAL A 1 377 ? 8.141 13.484 8.562 1 95.38 377 VAL A CA 1
ATOM 3090 C C . VAL A 1 377 ? 7.836 14.32 7.316 1 95.38 377 VAL A C 1
ATOM 3092 O O . VAL A 1 377 ? 8.742 14.664 6.551 1 95.38 377 VAL A O 1
ATOM 3095 N N . ALA A 1 378 ? 6.586 14.664 7.176 1 96.56 378 ALA A N 1
ATOM 3096 C CA . ALA A 1 378 ? 6.156 15.43 6.012 1 96.56 378 ALA A CA 1
ATOM 3097 C C . ALA A 1 378 ? 6.848 16.797 5.965 1 96.56 378 ALA A C 1
ATOM 3099 O O . ALA A 1 378 ? 7.293 17.234 4.902 1 96.56 378 ALA A O 1
ATOM 3100 N N . MET A 1 379 ? 6.961 17.422 7.086 1 94.75 379 MET A N 1
ATOM 3101 C CA . MET A 1 379 ? 7.594 18.734 7.148 1 94.75 379 MET A CA 1
ATOM 3102 C C . MET A 1 379 ? 9.07 18.641 6.762 1 94.75 379 MET A C 1
ATOM 3104 O O . MET A 1 379 ? 9.578 19.516 6.059 1 94.75 379 MET A O 1
ATOM 3108 N N . ARG A 1 380 ? 9.75 17.656 7.207 1 93.31 380 ARG A N 1
ATOM 3109 C CA . ARG A 1 380 ? 11.141 17.453 6.836 1 93.31 380 ARG A CA 1
ATOM 3110 C C . ARG A 1 380 ? 11.281 17.219 5.332 1 93.31 380 ARG A C 1
ATOM 3112 O O . ARG A 1 380 ? 12.18 17.781 4.699 1 93.31 380 ARG A O 1
ATOM 3119 N N . GLU A 1 381 ? 10.406 16.453 4.824 1 93.44 381 GLU A N 1
ATOM 3120 C CA . GLU A 1 381 ? 10.438 16.172 3.391 1 93.44 381 GLU A CA 1
ATOM 3121 C C . GLU A 1 381 ? 10.18 17.438 2.582 1 93.44 381 GLU A C 1
ATOM 3123 O O . GLU A 1 381 ? 10.789 17.656 1.537 1 93.44 381 GLU A O 1
ATOM 3128 N N . ILE A 1 382 ? 9.266 18.234 3.016 1 93 382 ILE A N 1
ATOM 3129 C CA . ILE A 1 382 ? 8.953 19.484 2.342 1 93 382 ILE A CA 1
ATOM 3130 C C . ILE A 1 382 ? 10.164 20.422 2.4 1 93 382 ILE A C 1
ATOM 3132 O O . ILE A 1 382 ? 10.516 21.047 1.403 1 93 382 ILE A O 1
ATOM 3136 N N . TYR A 1 383 ? 10.75 20.484 3.539 1 91.38 383 TYR A N 1
ATOM 3137 C CA . TYR A 1 383 ? 11.93 21.328 3.691 1 91.38 383 TYR A CA 1
ATOM 3138 C C . TYR A 1 383 ? 13.039 20.875 2.748 1 91.38 383 TYR A C 1
ATOM 3140 O O . TYR A 1 383 ? 13.68 21.703 2.094 1 91.38 383 TYR A O 1
ATOM 3148 N N . ASP A 1 384 ? 13.266 19.609 2.723 1 89.44 384 ASP A N 1
ATOM 3149 C CA . ASP A 1 384 ? 14.281 19.047 1.832 1 89.44 384 ASP A CA 1
ATOM 3150 C C . ASP A 1 384 ? 13.969 19.375 0.373 1 89.44 384 ASP A C 1
ATOM 3152 O O . ASP A 1 384 ? 14.875 19.688 -0.406 1 89.44 384 ASP A O 1
ATOM 3156 N N . PHE A 1 385 ? 12.797 19.281 0.081 1 88.19 385 PHE A N 1
ATOM 3157 C CA . PHE A 1 385 ? 12.352 19.547 -1.278 1 88.19 385 PHE A CA 1
ATOM 3158 C C . PHE A 1 385 ? 12.578 21.016 -1.642 1 88.19 385 PHE A C 1
ATOM 3160 O O . PHE A 1 385 ? 12.945 21.328 -2.777 1 88.19 385 PHE A O 1
ATOM 3167 N N . MET A 1 386 ? 12.445 21.891 -0.782 1 86.88 386 MET A N 1
ATOM 3168 C CA . MET A 1 386 ? 12.586 23.328 -1.012 1 86.88 386 MET A CA 1
ATOM 3169 C C . MET A 1 386 ? 14.055 23.734 -0.982 1 86.88 386 MET A C 1
ATOM 3171 O O . MET A 1 386 ? 14.469 24.625 -1.729 1 86.88 386 MET A O 1
ATOM 3175 N N . ASP A 1 387 ? 14.789 23.172 -0.194 1 80.44 387 ASP A N 1
ATOM 3176 C CA . ASP A 1 387 ? 16.156 23.625 0.081 1 80.44 387 ASP A CA 1
ATOM 3177 C C . ASP A 1 387 ? 17.109 23.188 -1.027 1 80.44 387 ASP A C 1
ATOM 3179 O O . ASP A 1 387 ? 18.016 23.938 -1.4 1 80.44 387 ASP A O 1
ATOM 3183 N N . ASP A 1 388 ? 17 21.969 -1.456 1 74 388 ASP A N 1
ATOM 3184 C CA . ASP A 1 388 ? 17.938 21.531 -2.482 1 74 388 ASP A CA 1
ATOM 3185 C C . ASP A 1 388 ? 17.203 20.922 -3.672 1 74 388 ASP A C 1
ATOM 3187 O O . ASP A 1 388 ? 17.141 19.688 -3.809 1 74 388 ASP A O 1
ATOM 3191 N N . PRO A 1 389 ? 16.797 21.797 -4.527 1 66.31 389 PRO A N 1
ATOM 3192 C CA . PRO A 1 389 ? 16 21.266 -5.641 1 66.31 389 PRO A CA 1
ATOM 3193 C C . PRO A 1 389 ? 16.828 20.438 -6.621 1 66.31 389 PRO A C 1
ATOM 3195 O O . PRO A 1 389 ? 16.266 19.656 -7.398 1 66.31 389 PRO A O 1
ATOM 3198 N N . LYS A 1 390 ? 18.031 20.578 -6.547 1 64.56 390 LYS A N 1
ATOM 3199 C CA . LYS A 1 390 ? 18.891 19.812 -7.441 1 64.56 390 LYS A CA 1
ATOM 3200 C C . LYS A 1 390 ? 18.969 18.359 -6.996 1 64.56 390 LYS A C 1
ATOM 3202 O O . LYS A 1 390 ? 19.016 17.453 -7.824 1 64.56 390 LYS A O 1
ATOM 3207 N N . PHE A 1 391 ? 18.859 18.281 -5.695 1 61.81 391 PHE A N 1
ATOM 3208 C CA . PHE A 1 391 ? 19.047 16.938 -5.152 1 61.81 391 PHE A CA 1
ATOM 3209 C C . PHE A 1 391 ? 17.703 16.25 -4.922 1 61.81 391 PHE A C 1
ATOM 3211 O O . PHE A 1 391 ? 17.562 15.047 -5.113 1 61.81 391 PHE A O 1
ATOM 3218 N N . HIS A 1 392 ? 16.859 17.047 -4.469 1 66.75 392 HIS A N 1
ATOM 3219 C CA . HIS A 1 392 ? 15.531 16.516 -4.188 1 66.75 392 HIS A CA 1
ATOM 3220 C C . HIS A 1 392 ? 14.531 16.953 -5.25 1 66.75 392 HIS A C 1
ATOM 3222 O O . HIS A 1 392 ? 13.859 17.969 -5.098 1 66.75 392 HIS A O 1
ATOM 3228 N N . LYS A 1 393 ? 14.391 16.094 -6.18 1 72.44 393 LYS A N 1
ATOM 3229 C CA . LYS A 1 393 ? 13.594 16.469 -7.348 1 72.44 393 LYS A CA 1
ATOM 3230 C C . LYS A 1 393 ? 12.148 16 -7.195 1 72.44 393 LYS A C 1
ATOM 3232 O O . LYS A 1 393 ? 11.273 16.422 -7.965 1 72.44 393 LYS A O 1
ATOM 3237 N N . LYS A 1 394 ? 11.992 15.25 -6.125 1 83.62 394 LYS A N 1
ATOM 3238 C CA . LYS A 1 394 ? 10.648 14.727 -5.926 1 83.62 394 LYS A CA 1
ATOM 3239 C C . LYS A 1 394 ? 10.133 15.047 -4.523 1 83.62 394 LYS A C 1
ATOM 3241 O O . LYS A 1 394 ? 10.906 15.078 -3.564 1 83.62 394 LYS A O 1
ATOM 3246 N N . LEU A 1 395 ? 8.859 15.43 -4.531 1 89.75 395 LEU A N 1
ATOM 3247 C CA . LEU A 1 395 ? 8.219 15.586 -3.229 1 89.75 395 LEU A CA 1
ATOM 3248 C C . LEU A 1 395 ? 8.188 14.258 -2.479 1 89.75 395 LEU A C 1
ATOM 3250 O O . LEU A 1 395 ? 7.809 13.234 -3.045 1 89.75 395 LEU A O 1
ATOM 3254 N N . GLY A 1 396 ? 8.5 14.297 -1.251 1 92.38 396 GLY A N 1
ATOM 3255 C CA . GLY A 1 396 ? 8.547 13.086 -0.449 1 92.38 396 GLY A CA 1
ATOM 3256 C C . GLY A 1 396 ? 7.207 12.375 -0.362 1 92.38 396 GLY A C 1
ATOM 3257 O O . GLY A 1 396 ? 6.164 12.984 -0.606 1 92.38 396 GLY A O 1
ATOM 3258 N N . GLN A 1 397 ? 7.223 11.117 -0.014 1 94.56 397 GLN A N 1
ATOM 3259 C CA . GLN A 1 397 ? 6.035 10.273 -0 1 94.56 397 GLN A CA 1
ATOM 3260 C C . GLN A 1 397 ? 5.07 10.695 1.104 1 94.56 397 GLN A C 1
ATOM 3262 O O . GLN A 1 397 ? 3.857 10.75 0.889 1 94.56 397 GLN A O 1
ATOM 3267 N N . GLN A 1 398 ? 5.59 10.938 2.279 1 96.5 398 GLN A N 1
ATOM 3268 C CA . GLN A 1 398 ? 4.719 11.336 3.381 1 96.5 398 GLN A CA 1
ATOM 3269 C C . GLN A 1 398 ? 4.105 12.711 3.129 1 96.5 398 GLN A C 1
ATOM 3271 O O . GLN A 1 398 ? 2.936 12.945 3.441 1 96.5 398 GLN A O 1
ATOM 3276 N N . ALA A 1 399 ? 4.938 13.656 2.643 1 96.31 399 ALA A N 1
ATOM 3277 C CA . ALA A 1 399 ? 4.426 14.977 2.301 1 96.31 399 ALA A CA 1
ATOM 3278 C C . ALA A 1 399 ? 3.326 14.883 1.244 1 96.31 399 ALA A C 1
ATOM 3280 O O . ALA A 1 399 ? 2.307 15.57 1.34 1 96.31 399 ALA A O 1
ATOM 3281 N N . TRP A 1 400 ? 3.559 14.062 0.26 1 96 400 TRP A N 1
ATOM 3282 C CA . TRP A 1 400 ? 2.584 13.812 -0.797 1 96 400 TRP A CA 1
ATOM 3283 C C . TRP A 1 400 ? 1.264 13.32 -0.216 1 96 400 TRP A C 1
ATOM 3285 O O . TRP A 1 400 ? 0.199 13.852 -0.537 1 96 400 TRP A O 1
ATOM 3295 N N . LEU A 1 401 ? 1.31 12.383 0.663 1 97.81 401 LEU A N 1
ATOM 3296 C CA . LEU A 1 401 ? 0.127 11.758 1.245 1 97.81 401 LEU A CA 1
ATOM 3297 C C . LEU A 1 401 ? -0.585 12.719 2.193 1 97.81 401 LEU A C 1
ATOM 3299 O O . LEU A 1 401 ? -1.816 12.773 2.225 1 97.81 401 LEU A O 1
ATOM 3303 N N . VAL A 1 402 ? 0.173 13.445 2.975 1 97.75 402 VAL A N 1
ATOM 3304 C CA . VAL A 1 402 ? -0.432 14.383 3.912 1 97.75 402 VAL A CA 1
ATOM 3305 C C . VAL A 1 402 ? -1.197 15.461 3.146 1 97.75 402 VAL A C 1
ATOM 3307 O O . VAL A 1 402 ? -2.291 15.859 3.551 1 97.75 402 VAL A O 1
ATOM 3310 N N . ALA A 1 403 ? -0.624 15.922 2.098 1 97.25 403 ALA A N 1
ATOM 3311 C CA . ALA A 1 403 ? -1.329 16.891 1.254 1 97.25 403 ALA A CA 1
ATOM 3312 C C . ALA A 1 403 ? -2.617 16.281 0.698 1 97.25 403 ALA A C 1
ATOM 3314 O O . ALA A 1 403 ? -3.678 16.906 0.754 1 97.25 403 ALA A O 1
ATOM 3315 N N . ALA A 1 404 ? -2.543 15.102 0.202 1 97.75 404 ALA A N 1
ATOM 3316 C CA . ALA A 1 404 ? -3.719 14.422 -0.34 1 97.75 404 ALA A CA 1
ATOM 3317 C C . ALA A 1 404 ? -4.781 14.227 0.736 1 97.75 404 ALA A C 1
ATOM 3319 O O . ALA A 1 404 ? -5.969 14.461 0.497 1 97.75 404 ALA A O 1
ATOM 3320 N N . ILE A 1 405 ? -4.379 13.766 1.871 1 98.56 405 ILE A N 1
ATOM 3321 C CA . ILE A 1 405 ? -5.281 13.516 2.988 1 98.56 405 ILE A CA 1
ATOM 3322 C C . ILE A 1 405 ? -6 14.812 3.371 1 98.56 405 ILE A C 1
ATOM 3324 O O . ILE A 1 405 ? -7.219 14.82 3.559 1 98.56 405 ILE A O 1
ATOM 3328 N N . THR A 1 406 ? -5.25 15.867 3.539 1 98.38 406 THR A N 1
ATOM 3329 C CA . THR A 1 406 ? -5.828 17.141 3.939 1 98.38 406 THR A CA 1
ATOM 3330 C C . THR A 1 406 ? -6.875 17.609 2.928 1 98.38 406 THR A C 1
ATOM 3332 O O . THR A 1 406 ? -7.961 18.047 3.311 1 98.38 406 THR A O 1
ATOM 3335 N N . VAL A 1 407 ? -6.586 17.453 1.679 1 98.06 407 VAL A N 1
ATOM 3336 C CA . VAL A 1 407 ? -7.52 17.844 0.628 1 98.06 407 VAL A CA 1
ATOM 3337 C C . VAL A 1 407 ? -8.742 16.922 0.657 1 98.06 407 VAL A C 1
ATOM 3339 O O . VAL A 1 407 ? -9.883 17.406 0.582 1 98.06 407 VAL A O 1
ATOM 3342 N N . THR A 1 408 ? -8.523 15.648 0.767 1 98.56 408 THR A N 1
ATOM 3343 C CA . THR A 1 408 ? -9.625 14.688 0.777 1 98.56 408 THR A CA 1
ATOM 3344 C C . THR A 1 408 ? -10.547 14.938 1.971 1 98.56 408 THR A C 1
ATOM 3346 O O . THR A 1 408 ? -11.766 14.883 1.841 1 98.56 408 THR A O 1
ATOM 3349 N N . GLU A 1 409 ? -9.93 15.141 3.143 1 98.5 409 GLU A N 1
ATOM 3350 C CA . GLU A 1 409 ? -10.734 15.477 4.312 1 98.5 409 GLU A CA 1
ATOM 3351 C C . GLU A 1 409 ? -11.625 16.688 4.039 1 98.5 409 GLU A C 1
ATOM 3353 O O . GLU A 1 409 ? -12.812 16.688 4.367 1 98.5 409 GLU A O 1
ATOM 3358 N N . PHE A 1 410 ? -11.094 17.688 3.488 1 98.19 410 PHE A N 1
ATOM 3359 C CA . PHE A 1 410 ? -11.844 18.906 3.199 1 98.19 410 PHE A CA 1
ATOM 3360 C C . PHE A 1 410 ? -12.969 18.625 2.213 1 98.19 410 PHE A C 1
ATOM 3362 O O . PHE A 1 410 ? -14.078 19.141 2.365 1 98.19 410 PHE A O 1
ATOM 3369 N N . LEU A 1 411 ? -12.695 17.828 1.2 1 98.25 411 LEU A N 1
ATOM 3370 C CA . LEU A 1 411 ? -13.703 17.516 0.196 1 98.25 411 LEU A CA 1
ATOM 3371 C C . LEU A 1 411 ? -14.852 16.719 0.812 1 98.25 411 LEU A C 1
ATOM 3373 O O . LEU A 1 411 ? -16.016 16.875 0.413 1 98.25 411 LEU A O 1
ATOM 3377 N N . ILE A 1 412 ? -14.539 15.852 1.735 1 98.31 412 ILE A N 1
ATOM 3378 C CA . ILE A 1 412 ? -15.586 15.141 2.453 1 98.31 412 ILE A CA 1
ATOM 3379 C C . ILE A 1 412 ? -16.469 16.141 3.207 1 98.31 412 ILE A C 1
ATOM 3381 O O . ILE A 1 412 ? -17.703 16.031 3.191 1 98.31 412 ILE A O 1
ATOM 3385 N N . VAL A 1 413 ? -15.883 17.094 3.838 1 97.94 413 VAL A N 1
ATOM 3386 C CA . VAL A 1 413 ? -16.609 18.125 4.578 1 97.94 413 VAL A CA 1
ATOM 3387 C C . VAL A 1 413 ? -17.531 18.875 3.633 1 97.94 413 VAL A C 1
ATOM 3389 O O . VAL A 1 413 ? -18.719 19.062 3.936 1 97.94 413 VAL A O 1
ATOM 3392 N N . VAL A 1 414 ? -17.062 19.25 2.512 1 97 414 VAL A N 1
ATOM 3393 C CA . VAL A 1 414 ? -17.844 20.016 1.527 1 97 414 VAL A CA 1
ATOM 3394 C C . VAL A 1 414 ? -19 19.156 1.011 1 97 414 VAL A C 1
ATOM 3396 O O . VAL A 1 414 ? -20.125 19.641 0.881 1 97 414 VAL A O 1
ATOM 3399 N N . LYS A 1 415 ? -18.75 17.984 0.78 1 96.75 415 LYS A N 1
ATOM 3400 C CA . LYS A 1 415 ? -19.75 17.094 0.207 1 96.75 415 LYS A CA 1
ATOM 3401 C C . LYS A 1 415 ? -20.828 16.719 1.237 1 96.75 415 LYS A C 1
ATOM 3403 O O . LYS A 1 415 ? -22 16.641 0.907 1 96.75 415 LYS A O 1
ATOM 3408 N N . TYR A 1 416 ? -20.453 16.453 2.436 1 96.69 416 TYR A N 1
ATOM 3409 C CA . TYR A 1 416 ? -21.359 15.898 3.441 1 96.69 416 TYR A CA 1
ATOM 3410 C C . TYR A 1 416 ? -22.25 16.984 4.043 1 96.69 416 TYR A C 1
ATOM 3412 O O . TYR A 1 416 ? -23.328 16.688 4.539 1 96.69 416 TYR A O 1
ATOM 3420 N N . ASP A 1 417 ? -21.812 18.25 4 1 96.19 417 ASP A N 1
ATOM 3421 C CA . ASP A 1 417 ? -22.672 19.328 4.488 1 96.19 417 ASP A CA 1
ATOM 3422 C C . ASP A 1 417 ? -22.438 20.625 3.709 1 96.19 417 ASP A C 1
ATOM 3424 O O . ASP A 1 417 ? -21.938 21.594 4.266 1 96.19 417 ASP A O 1
ATOM 3428 N N . PRO A 1 418 ? -22.844 20.641 2.514 1 93.44 418 PRO A N 1
ATOM 3429 C CA . PRO A 1 418 ? -22.641 21.828 1.695 1 93.44 418 PRO A CA 1
ATOM 3430 C C . PRO A 1 418 ? -23.438 23.031 2.209 1 93.44 418 PRO A C 1
ATOM 3432 O O . PRO A 1 418 ? -23.031 24.172 1.999 1 93.44 418 PRO A O 1
ATOM 3435 N N . ASN A 1 419 ? -24.516 22.859 2.859 1 94.06 419 ASN A N 1
ATOM 3436 C CA . ASN A 1 419 ? -25.344 23.953 3.363 1 94.06 419 ASN A CA 1
ATOM 3437 C C . ASN A 1 419 ? -24.609 24.781 4.41 1 94.06 419 ASN A C 1
ATOM 3439 O O . ASN A 1 419 ? -24.656 26.016 4.379 1 94.06 419 ASN A O 1
ATOM 3443 N N . THR A 1 420 ? -23.969 24.078 5.301 1 94.12 420 THR A N 1
ATOM 3444 C CA . THR A 1 420 ? -23.219 24.781 6.34 1 94.12 420 THR A CA 1
ATOM 3445 C C . THR A 1 420 ? -22.031 25.516 5.742 1 94.12 420 THR A C 1
ATOM 3447 O O . THR A 1 420 ? -21.766 26.672 6.105 1 94.12 420 THR A O 1
ATOM 3450 N N . ILE A 1 421 ? -21.406 24.906 4.793 1 92.38 421 ILE A N 1
ATOM 3451 C CA . ILE A 1 421 ? -20.172 25.453 4.234 1 92.38 421 ILE A CA 1
ATOM 3452 C C . ILE A 1 421 ? -20.5 26.656 3.338 1 92.38 421 ILE A C 1
ATOM 3454 O O . ILE A 1 421 ? -19.719 27.594 3.236 1 92.38 421 ILE A O 1
ATOM 3458 N N . MET A 1 422 ? -21.656 26.672 2.818 1 92.31 422 MET A N 1
ATOM 3459 C CA . MET A 1 422 ? -22.016 27.719 1.871 1 92.31 422 MET A CA 1
ATOM 3460 C C . MET A 1 422 ? -22.75 28.859 2.574 1 92.31 422 MET A C 1
ATOM 3462 O O . MET A 1 422 ? -23.203 29.812 1.926 1 92.31 422 MET A O 1
ATOM 3466 N N . LEU A 1 423 ? -22.906 28.75 3.834 1 94.62 423 LEU A N 1
ATOM 3467 C CA . LEU A 1 423 ? -23.453 29.891 4.566 1 94.62 423 LEU A CA 1
ATOM 3468 C C . LEU A 1 423 ? -22.656 31.156 4.285 1 94.62 423 LEU A C 1
ATOM 3470 O O . LEU A 1 423 ? -21.422 31.125 4.324 1 94.62 423 LEU A O 1
ATOM 3474 N N . PRO A 1 424 ? -23.297 32.219 4.004 1 93.44 424 PRO A N 1
ATOM 3475 C CA . PRO A 1 424 ? -22.578 33.438 3.631 1 93.44 424 PRO A CA 1
ATOM 3476 C C . PRO A 1 424 ? -21.734 34 4.777 1 93.44 424 PRO A C 1
ATOM 3478 O O . PRO A 1 424 ? -22.172 34 5.926 1 93.44 424 PRO A O 1
ATOM 3481 N N . ILE A 1 425 ? -20.609 34.375 4.465 1 92.44 425 ILE A N 1
ATOM 3482 C CA . ILE A 1 425 ? -19.688 34.969 5.426 1 92.44 425 ILE A CA 1
ATOM 3483 C C . ILE A 1 425 ? -20.141 36.406 5.762 1 92.44 425 ILE A C 1
ATOM 3485 O O . ILE A 1 425 ? -20.453 37.188 4.863 1 92.44 425 ILE A O 1
ATOM 3489 N N . PRO A 1 426 ? -20.188 36.75 6.965 1 93.31 426 PRO A N 1
ATOM 3490 C CA . PRO A 1 426 ? -20.562 38.125 7.344 1 93.31 426 PRO A CA 1
ATOM 3491 C C . PRO A 1 426 ? -19.719 39.156 6.629 1 93.31 426 PRO A C 1
ATOM 3493 O O . PRO A 1 426 ? -18.516 38.969 6.434 1 93.31 426 PRO A O 1
ATOM 3496 N N . PHE A 1 427 ? -20.344 40.281 6.305 1 92.81 427 PHE A N 1
ATOM 3497 C CA . PHE A 1 427 ? -19.734 41.312 5.465 1 92.81 427 PHE A CA 1
ATOM 3498 C C . PHE A 1 427 ? -18.453 41.844 6.098 1 92.81 427 PHE A C 1
ATOM 3500 O O . PHE A 1 427 ? -17.453 42.031 5.414 1 92.81 427 PHE A O 1
ATOM 3507 N N . PHE A 1 428 ? -18.484 42.156 7.316 1 91.56 428 PHE A N 1
ATOM 3508 C CA . PHE A 1 428 ? -17.328 42.719 8.016 1 91.56 428 PHE A CA 1
ATOM 3509 C C . PHE A 1 428 ? -16.156 41.75 7.961 1 91.56 428 PHE A C 1
ATOM 3511 O O . PHE A 1 428 ? -15.008 42.156 7.793 1 91.56 428 PHE A O 1
ATOM 3518 N N . ILE A 1 429 ? -16.453 40.5 8.125 1 92 429 ILE A N 1
ATOM 3519 C CA . ILE A 1 429 ? -15.422 39.5 8.07 1 92 429 ILE A CA 1
ATOM 3520 C C . ILE A 1 429 ? -14.836 39.438 6.66 1 92 429 ILE A C 1
ATOM 3522 O O . ILE A 1 429 ? -13.617 39.312 6.488 1 92 429 ILE A O 1
ATOM 3526 N N . MET A 1 430 ? -15.625 39.531 5.703 1 92.69 430 MET A N 1
ATOM 3527 C CA . MET A 1 430 ? -15.18 39.5 4.312 1 92.69 430 MET A CA 1
ATOM 3528 C C . MET A 1 430 ? -14.234 40.688 4.035 1 92.69 430 MET A C 1
ATOM 3530 O O . MET A 1 430 ? -13.242 40.531 3.328 1 92.69 430 MET A O 1
ATOM 3534 N N . GLN A 1 431 ? -14.586 41.844 4.535 1 92.12 431 GLN A N 1
ATOM 3535 C CA . GLN A 1 431 ? -13.742 43 4.352 1 92.12 431 GLN A CA 1
ATOM 3536 C C . GLN A 1 431 ? -12.367 42.812 4.98 1 92.12 431 GLN A C 1
ATOM 3538 O O . GLN A 1 431 ? -11.344 43.188 4.41 1 92.12 431 GLN A O 1
ATOM 3543 N N . CYS A 1 432 ? -12.367 42.188 6.109 1 90.56 432 CYS A N 1
ATOM 3544 C CA . CYS A 1 432 ? -11.102 41.906 6.797 1 90.56 432 CYS A CA 1
ATOM 3545 C C . CYS A 1 432 ? -10.227 40.969 5.988 1 90.56 432 CYS A C 1
ATOM 3547 O O . CYS A 1 432 ? -9.023 41.188 5.844 1 90.56 432 CYS A O 1
ATOM 3549 N N . TRP A 1 433 ? -10.812 39.938 5.508 1 92.5 433 TRP A N 1
ATOM 3550 C CA . TRP A 1 433 ? -10.062 39 4.715 1 92.5 433 TRP A CA 1
ATOM 3551 C C . TRP A 1 433 ? -9.57 39.625 3.412 1 92.5 433 TRP A C 1
ATOM 3553 O O . TRP A 1 433 ? -8.445 39.375 2.977 1 92.5 433 TRP A O 1
ATOM 3563 N N . LEU A 1 434 ? -10.398 40.438 2.754 1 92.19 434 LEU A N 1
ATOM 3564 C CA . LEU A 1 434 ? -9.992 41.125 1.527 1 92.19 434 LEU A CA 1
ATOM 3565 C C . LEU A 1 434 ? -8.828 42.062 1.788 1 92.19 434 LEU A C 1
ATOM 3567 O O . LEU A 1 434 ? -7.891 42.156 0.987 1 92.19 434 LEU A O 1
ATOM 3571 N N . LEU A 1 435 ? -8.93 42.781 2.854 1 92.25 435 LEU A N 1
ATOM 3572 C CA . LEU A 1 435 ? -7.836 43.656 3.234 1 92.25 435 LEU A CA 1
ATOM 3573 C C . LEU A 1 435 ? -6.559 42.875 3.486 1 92.25 435 LEU A C 1
ATOM 3575 O O . LEU A 1 435 ? -5.477 43.281 3.049 1 92.25 435 LEU A O 1
ATOM 3579 N N . GLY A 1 436 ? -6.664 41.812 4.219 1 91.31 436 GLY A N 1
ATOM 3580 C CA . GLY A 1 436 ? -5.512 40.969 4.477 1 91.31 436 GLY A CA 1
ATOM 3581 C C . GLY A 1 436 ? -4.867 40.438 3.209 1 91.31 436 GLY A C 1
ATOM 3582 O O . GLY A 1 436 ? -3.645 40.469 3.057 1 91.31 436 GLY A O 1
ATOM 3583 N N . ILE A 1 437 ? -5.664 39.906 2.287 1 92.38 437 ILE A N 1
ATOM 3584 C CA . ILE A 1 437 ? -5.176 39.344 1.029 1 92.38 437 ILE A CA 1
ATOM 3585 C C . ILE A 1 437 ? -4.52 40.438 0.202 1 92.38 437 ILE A C 1
ATOM 3587 O O . ILE A 1 437 ? -3.469 40.219 -0.409 1 92.38 437 ILE A O 1
ATOM 3591 N N . LEU A 1 438 ? -5.078 41.656 0.179 1 92.38 438 LEU A N 1
ATOM 3592 C CA . LEU A 1 438 ? -4.516 42.781 -0.559 1 92.38 438 LEU A CA 1
ATOM 3593 C C . LEU A 1 438 ? -3.168 43.219 0.024 1 92.38 438 LEU A C 1
ATOM 3595 O O . LEU A 1 438 ? -2.244 43.562 -0.719 1 92.38 438 LEU A O 1
ATOM 3599 N N . LEU A 1 439 ? -3.111 43.219 1.304 1 91.94 439 LEU A N 1
ATOM 3600 C CA . LEU A 1 439 ? -1.862 43.594 1.962 1 91.94 439 LEU A CA 1
ATOM 3601 C C . LEU A 1 439 ? -0.757 42.594 1.62 1 91.94 439 LEU A C 1
ATOM 3603 O O . LEU A 1 439 ? 0.372 43 1.323 1 91.94 439 LEU A O 1
ATOM 3607 N N . ILE A 1 440 ? -1.053 41.312 1.685 1 92.69 440 ILE A N 1
ATOM 3608 C CA . ILE A 1 440 ? -0.079 40.281 1.354 1 92.69 440 ILE A CA 1
ATOM 3609 C C . ILE A 1 440 ? 0.329 40.406 -0.112 1 92.69 440 ILE A C 1
ATOM 3611 O O . ILE A 1 440 ? 1.513 40.281 -0.444 1 92.69 440 ILE A O 1
ATOM 3615 N N . PHE A 1 441 ? -0.682 40.625 -0.947 1 92.62 441 PHE A N 1
ATOM 3616 C CA . PHE A 1 441 ? -0.429 40.781 -2.377 1 92.62 441 PHE A CA 1
ATOM 3617 C C . PHE A 1 441 ? 0.442 42 -2.656 1 92.62 441 PHE A C 1
ATOM 3619 O O . PHE A 1 441 ? 1.407 41.906 -3.418 1 92.62 441 PHE A O 1
ATOM 3626 N N . THR A 1 442 ? 0.152 43.062 -2.074 1 92.5 442 THR A N 1
ATOM 3627 C CA . THR A 1 442 ? 0.91 44.281 -2.273 1 92.5 442 THR A CA 1
ATOM 3628 C C . THR A 1 442 ? 2.334 44.156 -1.745 1 92.5 442 THR A C 1
ATOM 3630 O O . THR A 1 442 ? 3.287 44.594 -2.381 1 92.5 442 THR A O 1
ATOM 3633 N N . TRP A 1 443 ? 2.447 43.531 -0.653 1 91.69 443 TRP A N 1
ATOM 3634 C CA . TRP A 1 443 ? 3.779 43.312 -0.098 1 91.69 443 TRP A CA 1
ATOM 3635 C C . TRP A 1 443 ? 4.598 42.406 -1.004 1 91.69 443 TRP A C 1
ATOM 3637 O O . TRP A 1 443 ? 5.797 42.625 -1.197 1 91.69 443 TRP A O 1
ATOM 3647 N N . THR A 1 444 ? 4 41.344 -1.487 1 91.88 444 THR A N 1
ATOM 3648 C CA . THR A 1 444 ? 4.676 40.406 -2.383 1 91.88 444 THR A CA 1
ATOM 3649 C C . THR A 1 444 ? 5.184 41.125 -3.631 1 91.88 444 THR A C 1
ATOM 3651 O O . THR A 1 444 ? 6.336 40.938 -4.031 1 91.88 444 THR A O 1
ATOM 3654 N N . LEU A 1 445 ? 4.328 42 -4.223 1 90.5 445 LEU A N 1
ATOM 3655 C CA . LEU A 1 445 ? 4.715 42.75 -5.414 1 90.5 445 LEU A CA 1
ATOM 3656 C C . LEU A 1 445 ? 5.852 43.719 -5.102 1 90.5 445 LEU A C 1
ATOM 3658 O O . LEU A 1 445 ? 6.789 43.844 -5.891 1 90.5 445 LEU A O 1
ATOM 3662 N N . TRP A 1 446 ? 5.75 44.344 -3.99 1 90.75 446 TRP A N 1
ATOM 3663 C CA . TRP A 1 446 ? 6.754 45.312 -3.59 1 90.75 446 TRP A CA 1
ATOM 3664 C C . TRP A 1 446 ? 8.094 44.625 -3.311 1 90.75 446 TRP A C 1
ATOM 3666 O O . TRP A 1 446 ? 9.141 45.094 -3.787 1 90.75 446 TRP A O 1
ATOM 3676 N N . ARG A 1 447 ? 8.125 43.531 -2.674 1 89.81 447 ARG A N 1
ATOM 3677 C CA . ARG A 1 447 ? 9.344 42.875 -2.221 1 89.81 447 ARG A CA 1
ATOM 3678 C C . ARG A 1 447 ? 10.062 42.188 -3.383 1 89.81 447 ARG A C 1
ATOM 3680 O O . ARG A 1 447 ? 11.289 42.25 -3.484 1 89.81 447 ARG A O 1
ATOM 3687 N N . PHE A 1 448 ? 9.359 41.625 -4.25 1 90.75 448 PHE A N 1
ATOM 3688 C CA . PHE A 1 448 ? 10.023 40.75 -5.203 1 90.75 448 PHE A CA 1
ATOM 3689 C C . PHE A 1 448 ? 10.016 41.344 -6.598 1 90.75 448 PHE A C 1
ATOM 3691 O O . PHE A 1 448 ? 10.789 40.938 -7.469 1 90.75 448 PHE A O 1
ATOM 3698 N N . PHE A 1 449 ? 9.188 42.281 -6.832 1 87.12 449 PHE A N 1
ATOM 3699 C CA . PHE A 1 449 ? 9.133 42.844 -8.18 1 87.12 449 PHE A CA 1
ATOM 3700 C C . PHE A 1 449 ? 9.531 44.312 -8.188 1 87.12 449 PHE A C 1
ATOM 3702 O O . PHE A 1 449 ? 10.141 44.781 -9.148 1 87.12 449 PHE A O 1
ATOM 3709 N N . ILE A 1 450 ? 9.141 45.156 -7.266 1 76.56 450 ILE A N 1
ATOM 3710 C CA . ILE A 1 450 ? 9.422 46.594 -7.27 1 76.56 450 ILE A CA 1
ATOM 3711 C C . ILE A 1 450 ? 10.758 46.875 -6.582 1 76.56 450 ILE A C 1
ATOM 3713 O O . ILE A 1 450 ? 11.594 47.594 -7.113 1 76.56 450 ILE A O 1
ATOM 3717 N N . ARG A 1 451 ? 10.922 46.469 -5.301 1 63.78 451 ARG A N 1
ATOM 3718 C CA . ARG A 1 451 ? 12.172 46.719 -4.586 1 63.78 451 ARG A CA 1
ATOM 3719 C C . ARG A 1 451 ? 13.359 46.188 -5.383 1 63.78 451 ARG A C 1
ATOM 3721 O O . ARG A 1 451 ? 14.438 46.781 -5.359 1 63.78 451 ARG A O 1
ATOM 3728 N N . ILE A 1 452 ? 13.156 45.125 -5.941 1 53.72 452 ILE A N 1
ATOM 3729 C CA . ILE A 1 452 ? 14.266 44.594 -6.738 1 53.72 452 ILE A CA 1
ATOM 3730 C C . ILE A 1 452 ? 14.586 45.594 -7.867 1 53.72 452 ILE A C 1
ATOM 3732 O O . ILE A 1 452 ? 15.75 45.844 -8.172 1 53.72 452 ILE A O 1
ATOM 3736 N N . SER A 1 453 ? 13.531 46.281 -8.359 1 49.47 453 SER A N 1
ATOM 3737 C CA . SER A 1 453 ? 13.781 47.25 -9.43 1 49.47 453 SER A CA 1
ATOM 3738 C C . SER A 1 453 ? 14.391 48.531 -8.898 1 49.47 453 SER A C 1
ATOM 3740 O O . SER A 1 453 ? 15.18 49.188 -9.578 1 49.47 453 SER A O 1
ATOM 3742 N N . GLY A 1 454 ? 14.039 49.062 -7.703 1 45 454 GLY A N 1
ATOM 3743 C CA . GLY A 1 454 ? 14.648 50.25 -7.176 1 45 454 GLY A CA 1
ATOM 3744 C C . GLY A 1 454 ? 16.094 50.062 -6.746 1 45 454 GLY A C 1
ATOM 3745 O O . GLY A 1 454 ? 16.906 50.969 -6.852 1 45 454 GLY A O 1
ATOM 3746 N N . ILE A 1 455 ? 16.359 48.938 -6.129 1 42.94 455 ILE A N 1
ATOM 3747 C CA . ILE A 1 455 ? 17.766 48.688 -5.793 1 42.94 455 ILE A CA 1
ATOM 3748 C C . ILE A 1 455 ? 18.594 48.594 -7.074 1 42.94 455 ILE A C 1
ATOM 3750 O O . ILE A 1 455 ? 19.734 49.031 -7.113 1 42.94 455 ILE A O 1
ATOM 3754 N N . LEU A 1 456 ? 17.953 48.094 -8.117 1 39.75 456 LEU A N 1
ATOM 3755 C CA . LEU A 1 456 ? 18.75 48.125 -9.344 1 39.75 456 LEU A CA 1
ATOM 3756 C C . LEU A 1 456 ? 19.031 49.562 -9.773 1 39.75 456 LEU A C 1
ATOM 3758 O O . LEU A 1 456 ? 20.078 49.844 -10.367 1 39.75 456 LEU A O 1
ATOM 3762 N N . LEU A 1 457 ? 18.078 50.531 -9.5 1 35.81 457 LEU A N 1
ATOM 3763 C CA . LEU A 1 457 ? 18.422 51.906 -9.828 1 35.81 457 LEU A CA 1
ATOM 3764 C C . LEU A 1 457 ? 19.375 52.5 -8.781 1 35.81 457 LEU A C 1
ATOM 3766 O O . LEU A 1 457 ? 20.297 53.219 -9.125 1 35.81 457 LEU A O 1
ATOM 3770 N N . ILE A 1 458 ? 19.031 52.438 -7.484 1 36.19 458 ILE A N 1
ATOM 3771 C CA . ILE A 1 458 ? 19.953 53.031 -6.512 1 36.19 458 ILE A CA 1
ATOM 3772 C C . ILE A 1 458 ? 21.109 52.062 -6.254 1 36.19 458 ILE A C 1
ATOM 3774 O O . ILE A 1 458 ? 21.906 52.281 -5.34 1 36.19 458 ILE A O 1
ATOM 3778 N N . GLY A 1 459 ? 21.281 51.094 -6.926 1 35.19 459 GLY A N 1
ATOM 3779 C CA . GLY A 1 459 ? 22.375 50.156 -6.684 1 35.19 459 GLY A CA 1
ATOM 3780 C C . GLY A 1 459 ? 23.719 50.844 -6.59 1 35.19 459 GLY A C 1
ATOM 3781 O O . GLY A 1 459 ? 24.766 50.188 -6.477 1 35.19 459 GLY A O 1
ATOM 3782 N N . GLN A 1 460 ? 23.984 52.062 -7.191 1 34.44 460 GLN A N 1
ATOM 3783 C CA . GLN A 1 460 ? 25.344 52.469 -6.887 1 34.44 460 GLN A CA 1
ATOM 3784 C C . GLN A 1 460 ? 25.516 52.719 -5.391 1 34.44 460 GLN A C 1
ATOM 3786 O O . GLN A 1 460 ? 26.641 52.844 -4.906 1 34.44 460 GLN A O 1
ATOM 3791 N N . MET A 1 461 ? 24.547 53.406 -4.668 1 30.19 461 MET A N 1
ATOM 3792 C CA . MET A 1 461 ? 25.016 53.812 -3.344 1 30.19 461 MET A CA 1
ATOM 3793 C C . MET A 1 461 ? 25.188 52.625 -2.43 1 30.19 461 MET A C 1
ATOM 3795 O O . MET A 1 461 ? 24.609 51.562 -2.682 1 30.19 461 MET A O 1
ATOM 3799 N N . SER A 1 462 ? 25.797 52.875 -0.92 1 31.39 462 SER A N 1
ATOM 3800 C CA . SER A 1 462 ? 26.406 52.031 0.095 1 31.39 462 SER A CA 1
ATOM 3801 C C . SER A 1 462 ? 25.422 50.938 0.547 1 31.39 462 SER A C 1
ATOM 3803 O O . SER A 1 462 ? 24.25 51.219 0.757 1 31.39 462 SER A O 1
ATOM 3805 N N . THR A 1 463 ? 25.641 49.688 0.206 1 33.66 463 THR A N 1
ATOM 3806 C CA . THR A 1 463 ? 25.156 48.312 0.416 1 33.66 463 THR A CA 1
ATOM 3807 C C . THR A 1 463 ? 24.859 48.094 1.893 1 33.66 463 THR A C 1
ATOM 3809 O O . THR A 1 463 ? 24.453 46.969 2.275 1 33.66 463 THR A O 1
ATOM 3812 N N . GLN A 1 464 ? 25.219 49.031 2.891 1 31.02 464 GLN A N 1
ATOM 3813 C CA . GLN A 1 464 ? 25.422 48.562 4.25 1 31.02 464 GLN A CA 1
ATOM 3814 C C . GLN A 1 464 ? 24.078 48.312 4.945 1 31.02 464 GLN A C 1
ATOM 3816 O O . GLN A 1 464 ? 24.047 47.781 6.066 1 31.02 464 GLN A O 1
ATOM 3821 N N . ILE A 1 465 ? 23.031 49.062 4.684 1 30.42 465 ILE A N 1
ATOM 3822 C CA . ILE A 1 465 ? 22.062 48.938 5.758 1 30.42 465 ILE A CA 1
ATOM 3823 C C . ILE A 1 465 ? 21.344 47.594 5.648 1 30.42 465 ILE A C 1
ATOM 3825 O O . ILE A 1 465 ? 20.594 47.375 4.695 1 30.42 465 ILE A O 1
ATOM 3829 N N . HIS A 1 466 ? 21.984 46.469 5.969 1 31.45 466 HIS A N 1
ATOM 3830 C CA . HIS A 1 466 ? 21.375 45.156 6.207 1 31.45 466 HIS A CA 1
ATOM 3831 C C . HIS A 1 466 ? 20.141 45.281 7.094 1 31.45 466 HIS A C 1
ATOM 3833 O O . HIS A 1 466 ? 20.266 45.375 8.32 1 31.45 466 HIS A O 1
ATOM 3839 N N . LEU A 1 467 ? 19.156 46.094 6.789 1 32.56 467 LEU A N 1
ATOM 3840 C CA . LEU A 1 467 ? 17.953 45.938 7.613 1 32.56 467 LEU A CA 1
ATOM 3841 C C . LEU A 1 467 ? 17.484 44.5 7.641 1 32.56 467 LEU A C 1
ATOM 3843 O O . LEU A 1 467 ? 17.375 43.875 6.594 1 32.56 467 LEU A O 1
ATOM 3847 N N . PRO A 1 468 ? 17.672 43.844 8.75 1 37.12 468 PRO A N 1
ATOM 3848 C CA . PRO A 1 468 ? 17.266 42.438 8.82 1 37.12 468 PRO A CA 1
ATOM 3849 C C . PRO A 1 468 ? 15.875 42.219 8.234 1 37.12 468 PRO A C 1
ATOM 3851 O O . PRO A 1 468 ? 14.922 42.906 8.586 1 37.12 468 PRO A O 1
ATOM 3854 N N . HIS A 1 469 ? 15.758 41.938 7.004 1 38.97 469 HIS A N 1
ATOM 3855 C CA . HIS A 1 469 ? 14.641 41.625 6.121 1 38.97 469 HIS A CA 1
ATOM 3856 C C . HIS A 1 469 ? 13.539 40.906 6.875 1 38.97 469 HIS A C 1
ATOM 3858 O O . HIS A 1 469 ? 12.383 40.906 6.449 1 38.97 469 HIS A O 1
ATOM 3864 N N . ASP A 1 470 ? 13.891 40.281 7.934 1 42 470 ASP A N 1
ATOM 3865 C CA . ASP A 1 470 ? 12.898 39.5 8.672 1 42 470 ASP A CA 1
ATOM 3866 C C . ASP A 1 470 ? 11.953 40.406 9.453 1 42 470 ASP A C 1
ATOM 3868 O O . ASP A 1 470 ? 10.844 40 9.805 1 42 470 ASP A O 1
ATOM 3872 N N . THR A 1 471 ? 12.367 41.688 9.734 1 42.31 471 THR A N 1
ATOM 3873 C CA . THR A 1 471 ? 11.57 42.531 10.609 1 42.31 471 THR A CA 1
ATOM 3874 C C . THR A 1 471 ? 10.305 43 9.906 1 42.31 471 THR A C 1
ATOM 3876 O O . THR A 1 471 ? 9.242 43.094 10.523 1 42.31 471 THR A O 1
ATOM 3879 N N . LEU A 1 472 ? 10.422 43.25 8.625 1 37.94 472 LEU A N 1
ATOM 3880 C CA . LEU A 1 472 ? 9.234 43.781 7.969 1 37.94 472 LEU A CA 1
ATOM 3881 C C . LEU A 1 472 ? 8.133 42.719 7.891 1 37.94 472 LEU A C 1
ATOM 3883 O O . LEU A 1 472 ? 6.957 43.031 8.086 1 37.94 472 LEU A O 1
ATOM 3887 N N . PHE A 1 473 ? 8.477 41.594 7.574 1 41.41 473 PHE A N 1
ATOM 3888 C CA . PHE A 1 473 ? 7.48 40.5 7.555 1 41.41 473 PHE A CA 1
ATOM 3889 C C . PHE A 1 473 ? 6.758 40.438 8.891 1 41.41 473 PHE A C 1
ATOM 3891 O O . PHE A 1 473 ? 5.527 40.375 8.938 1 41.41 473 PHE A O 1
ATOM 3898 N N . PHE A 1 474 ? 7.5 40.531 9.977 1 47.16 474 PHE A N 1
ATOM 3899 C CA . PHE A 1 474 ? 6.891 40.406 11.289 1 47.16 474 PHE A CA 1
ATOM 3900 C C . PHE A 1 474 ? 6.086 41.656 11.625 1 47.16 474 PHE A C 1
ATOM 3902 O O . PHE A 1 474 ? 5.074 41.594 12.328 1 47.16 474 PHE A O 1
ATOM 3909 N N . THR A 1 475 ? 6.426 42.781 11.047 1 42.69 475 THR A N 1
ATOM 3910 C CA . THR A 1 475 ? 5.656 44 11.258 1 42.69 475 THR A CA 1
ATOM 3911 C C . THR A 1 475 ? 4.301 43.938 10.562 1 42.69 475 THR A C 1
ATOM 3913 O O . THR A 1 475 ? 3.283 44.344 11.117 1 42.69 475 THR A O 1
ATOM 3916 N N . VAL A 1 476 ? 4.281 43.312 9.406 1 43.03 476 VAL A N 1
ATOM 3917 C CA . VAL A 1 476 ? 3.018 43.188 8.68 1 43.03 476 VAL A CA 1
ATOM 3918 C C . VAL A 1 476 ? 2.1 42.219 9.391 1 43.03 476 VAL A C 1
ATOM 3920 O O . VAL A 1 476 ? 0.908 42.469 9.562 1 43.03 476 VAL A O 1
ATOM 3923 N N . VAL A 1 477 ? 2.637 41.156 9.875 1 46.62 477 VAL A N 1
ATOM 3924 C CA . VAL A 1 477 ? 1.859 40.188 10.641 1 46.62 477 VAL A CA 1
ATOM 3925 C C . VAL A 1 477 ? 1.342 40.844 11.922 1 46.62 477 VAL A C 1
ATOM 3927 O O . VAL A 1 477 ? 0.18 40.656 12.297 1 46.62 477 VAL A O 1
ATOM 3930 N N . ASN A 1 478 ? 2.162 41.719 12.547 1 47.78 478 ASN A N 1
ATOM 3931 C CA . ASN A 1 478 ? 1.748 42.469 13.734 1 47.78 478 ASN A CA 1
ATOM 3932 C C . ASN A 1 478 ? 0.654 43.5 13.406 1 47.78 478 ASN A C 1
ATOM 3934 O O . ASN A 1 478 ? -0.267 43.688 14.195 1 47.78 478 ASN A O 1
ATOM 3938 N N . LEU A 1 479 ? 0.777 44.062 12.305 1 43.16 479 LEU A N 1
ATOM 3939 C CA . LEU A 1 479 ? -0.249 45 11.898 1 43.16 479 LEU A CA 1
ATOM 3940 C C . LEU A 1 479 ? -1.58 44.312 11.656 1 43.16 479 LEU A C 1
ATOM 3942 O O . LEU A 1 479 ? -2.633 44.812 12.055 1 43.16 479 LEU A O 1
ATOM 3946 N N . ILE A 1 480 ? -1.497 43.188 11.133 1 46.53 480 ILE A N 1
ATOM 3947 C CA . ILE A 1 480 ? -2.717 42.438 10.906 1 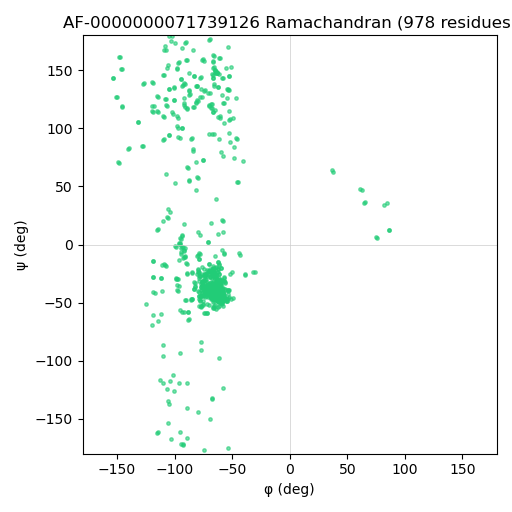46.53 480 ILE A CA 1
ATOM 3948 C C . ILE A 1 480 ? -3.328 42.031 12.242 1 46.53 480 ILE A C 1
ATOM 3950 O O . ILE A 1 480 ? -4.543 42.125 12.43 1 46.53 480 ILE A O 1
ATOM 3954 N N . ILE A 1 481 ? -2.502 41.781 13.141 1 47.31 481 ILE A N 1
ATOM 3955 C CA . ILE A 1 481 ? -2.953 41.469 14.492 1 47.31 481 ILE A CA 1
ATOM 3956 C C . ILE A 1 481 ? -3.561 42.719 15.133 1 47.31 481 ILE A C 1
ATOM 3958 O O . ILE A 1 481 ? -4.621 42.625 15.758 1 47.31 481 ILE A O 1
ATOM 3962 N N . LEU A 1 482 ? -2.904 43.812 14.961 1 43.69 482 LEU A N 1
ATOM 3963 C CA . LEU A 1 482 ? -3.375 45.062 15.555 1 43.69 482 LEU A CA 1
ATOM 3964 C C . LEU A 1 482 ? -4.703 45.5 14.938 1 43.69 482 LEU A C 1
ATOM 3966 O O . LEU A 1 482 ? -5.609 45.938 15.656 1 43.69 482 LEU A O 1
ATOM 3970 N N . VAL A 1 483 ? -4.824 45.312 13.727 1 43.5 483 VAL A N 1
ATOM 3971 C CA . VAL A 1 483 ? -6.07 45.688 13.078 1 43.5 483 VAL A CA 1
ATOM 3972 C C . VAL A 1 483 ? -7.199 44.781 13.523 1 43.5 483 VAL A C 1
ATOM 3974 O O . VAL A 1 483 ? -8.32 45.219 13.766 1 43.5 483 VAL A O 1
ATOM 3977 N N . SER A 1 484 ? -6.91 43.594 13.719 1 41.16 484 SER A N 1
ATOM 3978 C CA . SER A 1 484 ? -7.906 42.656 14.219 1 41.16 484 SER A CA 1
ATOM 3979 C C . SER A 1 484 ? -8.375 43.031 15.617 1 41.16 484 SER A C 1
ATOM 3981 O O . SER A 1 484 ? -9.562 42.906 15.938 1 41.16 484 SER A O 1
ATOM 3983 N N . HIS A 1 485 ? -7.535 43.5 16.438 1 42.81 485 HIS A N 1
ATOM 3984 C CA . HIS A 1 485 ? -7.914 44 17.75 1 42.81 485 HIS A CA 1
ATOM 3985 C C . HIS A 1 485 ? -8.852 45.188 17.641 1 42.81 485 HIS A C 1
ATOM 3987 O O . HIS A 1 485 ? -9.797 45.312 18.438 1 42.81 485 HIS A O 1
ATOM 3993 N N . TYR A 1 486 ? -8.523 46.094 16.781 1 38.75 486 TYR A N 1
ATOM 3994 C CA . TYR A 1 486 ? -9.375 47.25 16.625 1 38.75 486 TYR A CA 1
ATOM 3995 C C . TYR A 1 486 ? -10.789 46.844 16.234 1 38.75 486 TYR A C 1
ATOM 3997 O O . TYR A 1 486 ? -11.766 47.375 16.766 1 38.75 486 TYR A O 1
ATOM 4005 N N . PHE A 1 487 ? -10.906 45.969 15.422 1 39.25 487 PHE A N 1
ATOM 4006 C CA . PHE A 1 487 ? -12.242 45.625 14.953 1 39.25 487 PHE A CA 1
ATOM 4007 C C . PHE A 1 487 ? -12.992 44.812 16 1 39.25 487 PHE A C 1
ATOM 4009 O O . PHE A 1 487 ? -14.211 44.938 16.141 1 39.25 487 PHE A O 1
ATOM 4016 N N . TYR A 1 488 ? -12.391 44 16.719 1 38.88 488 TYR A N 1
ATOM 4017 C CA . TYR A 1 488 ? -13.07 43.281 17.766 1 38.88 488 TYR A CA 1
ATOM 4018 C C . TYR A 1 488 ? -13.594 44.219 18.844 1 38.88 488 TYR A C 1
ATOM 4020 O O . TYR A 1 488 ? -14.578 43.906 19.516 1 38.88 488 TYR A O 1
ATOM 4028 N N . SER A 1 489 ? -12.844 45.25 19.094 1 38.06 489 SER A N 1
ATOM 4029 C CA . SER A 1 489 ? -13.367 46.188 20.078 1 38.06 489 SER A CA 1
ATOM 4030 C C . SER A 1 489 ? -14.672 46.812 19.594 1 38.06 489 SER A C 1
ATOM 4032 O O . SER A 1 489 ? -15.391 47.438 20.375 1 38.06 489 SER A O 1
ATOM 4034 N N . GLN A 1 490 ? -14.773 46.781 18.375 1 38.16 490 GLN A N 1
ATOM 4035 C CA . GLN A 1 490 ? -16.016 47.375 17.922 1 38.16 490 GLN A CA 1
ATOM 4036 C C . GLN A 1 490 ? -17.172 46.375 17.953 1 38.16 490 GLN A C 1
ATOM 4038 O O . GLN A 1 490 ? -18.328 46.75 17.781 1 38.16 490 GLN A O 1
ATOM 4043 N N . LEU A 1 491 ? -16.875 45.094 17.875 1 35.34 491 LEU A N 1
ATOM 4044 C CA . LEU A 1 491 ? -17.984 44.125 18 1 35.34 491 LEU A CA 1
ATOM 4045 C C . LEU A 1 491 ? -18.297 43.844 19.453 1 35.34 491 LEU A C 1
ATOM 4047 O O . LEU A 1 491 ? -17.375 43.688 20.266 1 35.34 491 LEU A O 1
ATOM 4051 N N . MET B 1 1 ? 23.297 -72.875 33.438 1 16.75 1 MET B N 1
ATOM 4052 C CA . MET B 1 1 ? 23.688 -72.5 34.812 1 16.75 1 MET B CA 1
ATOM 4053 C C . MET B 1 1 ? 24.406 -71.188 34.875 1 16.75 1 MET B C 1
ATOM 4055 O O . MET B 1 1 ? 24.047 -70.312 35.656 1 16.75 1 MET B O 1
ATOM 4059 N N . THR B 1 2 ? 25.859 -70.938 34.875 1 15.08 2 THR B N 1
ATOM 4060 C CA . THR B 1 2 ? 26.891 -70.438 35.75 1 15.08 2 THR B CA 1
ATOM 4061 C C . THR B 1 2 ? 27.219 -69 35.438 1 15.08 2 THR B C 1
ATOM 4063 O O . THR B 1 2 ? 27.047 -68.562 34.312 1 15.08 2 THR B O 1
ATOM 4066 N N . LYS B 1 3 ? 28.203 -68.188 36.344 1 16.41 3 LYS B N 1
ATOM 4067 C CA . LYS B 1 3 ? 28.344 -67.062 37.281 1 16.41 3 LYS B CA 1
ATOM 4068 C C . LYS B 1 3 ? 29.047 -65.875 36.656 1 16.41 3 LYS B C 1
ATOM 4070 O O . LYS B 1 3 ? 29.703 -66 35.625 1 16.41 3 LYS B O 1
ATOM 4075 N N . PRO B 1 4 ? 29.906 -64.75 37.594 1 18.05 4 PRO B N 1
ATOM 4076 C CA . PRO B 1 4 ? 30.062 -63.375 38.062 1 18.05 4 PRO B CA 1
ATOM 4077 C C . PRO B 1 4 ? 31.344 -62.719 37.562 1 18.05 4 PRO B C 1
ATOM 4079 O O . PRO B 1 4 ? 31.328 -61.562 37.156 1 18.05 4 PRO B O 1
ATOM 4082 N N . GLU B 1 5 ? 32.625 -63.094 37.906 1 14.96 5 GLU B N 1
ATOM 4083 C CA . GLU B 1 5 ? 33.562 -62.5 38.844 1 14.96 5 GLU B CA 1
ATOM 4084 C C . GLU B 1 5 ? 34.438 -61.438 38.156 1 14.96 5 GLU B C 1
ATOM 4086 O O . GLU B 1 5 ? 34.438 -61.344 36.938 1 14.96 5 GLU B O 1
ATOM 4091 N N . SER B 1 6 ? 35.938 -61.281 38.469 1 14.17 6 SER B N 1
ATOM 4092 C CA . SER B 1 6 ? 36.906 -60.688 39.375 1 14.17 6 SER B CA 1
ATOM 4093 C C . SER B 1 6 ? 37.906 -59.844 38.625 1 14.17 6 SER B C 1
ATOM 4095 O O . SER B 1 6 ? 38.375 -58.812 39.125 1 14.17 6 SER B O 1
ATOM 4097 N N . LYS B 1 7 ? 38.656 -60.125 37.562 1 14.67 7 LYS B N 1
ATOM 4098 C CA . LYS B 1 7 ? 40.094 -60.25 37.75 1 14.67 7 LYS B CA 1
ATOM 4099 C C . LYS B 1 7 ? 40.781 -58.875 37.625 1 14.67 7 LYS B C 1
ATOM 4101 O O . LYS B 1 7 ? 40.438 -58.094 36.75 1 14.67 7 LYS B O 1
ATOM 4106 N N . LYS B 1 8 ? 42 -58.469 38.375 1 16.67 8 LYS B N 1
ATOM 4107 C CA . LYS B 1 8 ? 43 -57.75 39.188 1 16.67 8 LYS B CA 1
ATOM 4108 C C . LYS B 1 8 ? 43.969 -57 38.312 1 16.67 8 LYS B C 1
ATOM 4110 O O . LYS B 1 8 ? 44.25 -55.812 38.531 1 16.67 8 LYS B O 1
ATOM 4115 N N . SER B 1 9 ? 45.312 -57.438 37.781 1 14.46 9 SER B N 1
ATOM 4116 C CA . SER B 1 9 ? 46.656 -57.281 38.375 1 14.46 9 SER B CA 1
ATOM 4117 C C . SER B 1 9 ? 47.438 -56.188 37.688 1 14.46 9 SER B C 1
ATOM 4119 O O . SER B 1 9 ? 47.938 -55.25 38.344 1 14.46 9 SER B O 1
ATOM 4121 N N . SER B 1 10 ? 48.656 -56.375 36.969 1 14.53 10 SER B N 1
ATOM 4122 C CA . SER B 1 10 ? 50.062 -56.281 37.312 1 14.53 10 SER B CA 1
ATOM 4123 C C . SER B 1 10 ? 50.719 -55.031 36.781 1 14.53 10 SER B C 1
ATOM 4125 O O . SER B 1 10 ? 50.219 -54.438 35.812 1 14.53 10 SER B O 1
ATOM 4127 N N . VAL B 1 11 ? 52.156 -54.688 37 1 15.34 11 VAL B N 1
ATOM 4128 C CA . VAL B 1 11 ? 53.281 -54 37.625 1 15.34 11 VAL B CA 1
ATOM 4129 C C . VAL B 1 11 ? 54.062 -53.188 36.594 1 15.34 11 VAL B C 1
ATOM 4131 O O . VAL B 1 11 ? 54.406 -52.031 36.812 1 15.34 11 VAL B O 1
ATOM 4134 N N . ALA B 1 12 ? 54.875 -53.562 35.531 1 15.12 12 ALA B N 1
ATOM 4135 C CA . ALA B 1 12 ? 56.312 -53.5 35.625 1 15.12 12 ALA B CA 1
ATOM 4136 C C . ALA B 1 12 ? 56.844 -52.125 35.188 1 15.12 12 ALA B C 1
ATOM 4138 O O . ALA B 1 12 ? 57.594 -51.469 35.906 1 15.12 12 ALA B O 1
ATOM 4139 N N . ALA B 1 13 ? 57.75 -51.906 34.094 1 15.23 13 ALA B N 1
ATOM 4140 C CA . ALA B 1 13 ? 59.219 -51.781 34.094 1 15.23 13 ALA B CA 1
ATOM 4141 C C . ALA B 1 13 ? 59.625 -50.312 33.875 1 15.23 13 ALA B C 1
ATOM 4143 O O . ALA B 1 13 ? 58.844 -49.5 33.406 1 15.23 13 ALA B O 1
ATOM 4144 N N . ILE B 1 14 ? 60.719 -49.969 32.906 1 15.51 14 ILE B N 1
ATOM 4145 C CA . ILE B 1 14 ? 62.125 -49.625 33 1 15.51 14 ILE B CA 1
ATOM 4146 C C . ILE B 1 14 ? 62.344 -48.156 32.688 1 15.51 14 ILE B C 1
ATOM 4148 O O . ILE B 1 14 ? 61.594 -47.562 31.938 1 15.51 14 ILE B O 1
ATOM 4152 N N . ASN B 1 15 ? 63.625 -47.531 32.906 1 15.26 15 ASN B N 1
ATOM 4153 C CA . ASN B 1 15 ? 64.5 -46.531 33.5 1 15.26 15 ASN B CA 1
ATOM 4154 C C . ASN B 1 15 ? 65 -45.531 32.469 1 15.26 15 ASN B C 1
ATOM 4156 O O . ASN B 1 15 ? 65.875 -44.719 32.75 1 15.26 15 ASN B O 1
ATOM 4160 N N . ALA B 1 16 ? 64.562 -45.219 31.344 1 15.26 16 ALA B N 1
ATOM 4161 C CA . ALA B 1 16 ? 65.688 -44.812 30.438 1 15.26 16 ALA B CA 1
ATOM 4162 C C . ALA B 1 16 ? 66.188 -43.438 30.812 1 15.26 16 ALA B C 1
ATOM 4164 O O . ALA B 1 16 ? 65.438 -42.562 31.25 1 15.26 16 ALA B O 1
ATOM 4165 N N . THR B 1 17 ? 67.375 -42.969 30.516 1 15.2 17 THR B N 1
ATOM 4166 C CA . THR B 1 17 ? 68.688 -42.375 30.969 1 15.2 17 THR B CA 1
ATOM 4167 C C . THR B 1 17 ? 68.688 -40.875 30.734 1 15.2 17 THR B C 1
ATOM 4169 O O . THR B 1 17 ? 68.938 -40.094 31.656 1 15.2 17 THR B O 1
ATOM 4172 N N . GLY B 1 18 ? 69.5 -40.188 29.797 1 14.64 18 GLY B N 1
ATOM 4173 C CA . GLY B 1 18 ? 70.688 -39.469 30.109 1 14.64 18 GLY B CA 1
ATOM 4174 C C . GLY B 1 18 ? 70.562 -37.969 30.141 1 14.64 18 GLY B C 1
ATOM 4175 O O . GLY B 1 18 ? 69.562 -37.438 29.625 1 14.64 18 GLY B O 1
ATOM 4176 N N . LYS B 1 19 ? 71.562 -37.094 30.516 1 16.41 19 LYS B N 1
ATOM 4177 C CA . LYS B 1 19 ? 72.062 -35.969 31.312 1 16.41 19 LYS B CA 1
ATOM 4178 C C . LYS B 1 19 ? 72.25 -34.719 30.469 1 16.41 19 LYS B C 1
ATOM 4180 O O . LYS B 1 19 ? 73.188 -34.625 29.672 1 16.41 19 LYS B O 1
ATOM 4185 N N . CYS B 1 20 ? 71.312 -34.062 29.797 1 14.78 20 CYS B N 1
ATOM 4186 C CA . CYS B 1 20 ? 71.625 -32.938 28.922 1 14.78 20 CYS B CA 1
ATOM 4187 C C . CYS B 1 20 ? 72.188 -31.766 29.719 1 14.78 20 CYS B C 1
ATOM 4189 O O . CYS B 1 20 ? 71.5 -31.219 30.594 1 14.78 20 CYS B O 1
ATOM 4191 N N . ALA B 1 21 ? 73.312 -31.344 29.594 1 15.38 21 ALA B N 1
ATOM 4192 C CA . ALA B 1 21 ? 74.312 -30.625 30.391 1 15.38 21 ALA B CA 1
ATOM 4193 C C . ALA B 1 21 ? 74 -29.125 30.406 1 15.38 21 ALA B C 1
ATOM 4195 O O . ALA B 1 21 ? 73.25 -28.625 29.578 1 15.38 21 ALA B O 1
ATOM 4196 N N . THR B 1 22 ? 75.062 -28.078 30.391 1 15.23 22 THR B N 1
ATOM 4197 C CA . THR B 1 22 ? 75.688 -27.172 31.375 1 15.23 22 THR B CA 1
ATOM 4198 C C . THR B 1 22 ? 75.438 -25.719 30.969 1 15.23 22 THR B C 1
ATOM 4200 O O . THR B 1 22 ? 75.125 -24.875 31.812 1 15.23 22 THR B O 1
ATOM 4203 N N . ALA B 1 23 ? 75.812 -24.953 29.781 1 15.34 23 ALA B N 1
ATOM 4204 C CA . ALA B 1 23 ? 76.875 -23.984 30 1 15.34 23 ALA B CA 1
ATOM 4205 C C . ALA B 1 23 ? 76.312 -22.641 30.438 1 15.34 23 ALA B C 1
ATOM 4207 O O . ALA B 1 23 ? 75.125 -22.344 30.219 1 15.34 23 ALA B O 1
ATOM 4208 N N . SER B 1 24 ? 77.188 -21.375 30.438 1 15.77 24 SER B N 1
ATOM 4209 C CA . SER B 1 24 ? 77.625 -20.391 31.406 1 15.77 24 SER B CA 1
ATOM 4210 C C . SER B 1 24 ? 76.875 -19.078 31.25 1 15.77 24 SER B C 1
ATOM 4212 O O . SER B 1 24 ? 76.188 -18.859 30.25 1 15.77 24 SER B O 1
ATOM 4214 N N . PRO B 1 25 ? 77.562 -17.672 31.312 1 16.42 25 PRO B N 1
ATOM 4215 C CA . PRO B 1 25 ? 77.562 -16.656 32.375 1 16.42 25 PRO B CA 1
ATOM 4216 C C . PRO B 1 25 ? 76.75 -15.414 31.984 1 16.42 25 PRO B C 1
ATOM 4218 O O . PRO B 1 25 ? 75.875 -14.984 32.75 1 16.42 25 PRO B O 1
ATOM 4221 N N . ALA B 1 26 ? 77.375 -14.266 31.188 1 16.22 26 ALA B N 1
ATOM 4222 C CA . ALA B 1 26 ? 77.875 -13.047 31.844 1 16.22 26 ALA B CA 1
ATOM 4223 C C . ALA B 1 26 ? 76.812 -11.945 31.797 1 16.22 26 ALA B C 1
ATOM 4225 O O . ALA B 1 26 ? 76.312 -11.508 32.844 1 16.22 26 ALA B O 1
ATOM 4226 N N . ALA B 1 27 ? 77.125 -10.531 31.031 1 17.12 27 ALA B N 1
ATOM 4227 C CA . ALA B 1 27 ? 77.375 -9.172 31.484 1 17.12 27 ALA B CA 1
ATOM 4228 C C . ALA B 1 27 ? 76.188 -8.281 31.328 1 17.12 27 ALA B C 1
ATOM 4230 O O . ALA B 1 27 ? 75.25 -8.57 30.516 1 17.12 27 ALA B O 1
ATOM 4231 N N . LEU B 1 28 ? 76.125 -6.785 31.719 1 17.75 28 LEU B N 1
ATOM 4232 C CA . LEU B 1 28 ? 75.438 -5.785 32.5 1 17.75 28 LEU B CA 1
ATOM 4233 C C . LEU B 1 28 ? 74.688 -4.836 31.562 1 17.75 28 LEU B C 1
ATOM 4235 O O . LEU B 1 28 ? 73.562 -4.371 31.891 1 17.75 28 LEU B O 1
ATOM 4239 N N . GLN B 1 29 ? 75.188 -4.371 30.359 1 19.14 29 GLN B N 1
ATOM 4240 C CA . GLN B 1 29 ? 75.312 -2.93 30.188 1 19.14 29 GLN B CA 1
ATOM 4241 C C . GLN B 1 29 ? 74 -2.252 29.969 1 19.14 29 GLN B C 1
ATOM 4243 O O . GLN B 1 29 ? 73 -2.895 29.547 1 19.14 29 GLN B O 1
ATOM 4248 N N . VAL B 1 30 ? 74 -0.786 29.703 1 21.27 30 VAL B N 1
ATOM 4249 C CA . VAL B 1 30 ? 73.438 0.526 29.969 1 21.27 30 VAL B CA 1
ATOM 4250 C C . VAL B 1 30 ? 72.312 0.829 28.969 1 21.27 30 VAL B C 1
ATOM 4252 O O . VAL B 1 30 ? 72.438 0.559 27.781 1 21.27 30 VAL B O 1
ATOM 4255 N N . ASN B 1 31 ? 71.062 1.196 29.344 1 19.28 31 ASN B N 1
ATOM 4256 C CA . ASN B 1 31 ? 69.688 1.271 28.891 1 19.28 31 ASN B CA 1
ATOM 4257 C C . ASN B 1 31 ? 69.438 2.518 28.031 1 19.28 31 ASN B C 1
ATOM 4259 O O . ASN B 1 31 ? 69.188 3.598 28.578 1 19.28 31 ASN B O 1
ATOM 4263 N N . ASN B 1 32 ? 70.375 2.771 27.031 1 19.83 32 ASN B N 1
ATOM 4264 C CA . ASN B 1 32 ? 70.25 4.051 26.344 1 19.83 32 ASN B CA 1
ATOM 4265 C C . ASN B 1 32 ? 68.875 4.246 25.766 1 19.83 32 ASN B C 1
ATOM 4267 O O . ASN B 1 32 ? 68.25 3.299 25.281 1 19.83 32 ASN B O 1
ATOM 4271 N N . GLY B 1 33 ? 68.188 5.383 26.094 1 21.31 33 GLY B N 1
ATOM 4272 C CA . GLY B 1 33 ? 66.875 5.965 26.031 1 21.31 33 GLY B CA 1
ATOM 4273 C C . GLY B 1 33 ? 66.375 6.199 24.609 1 21.31 33 GLY B C 1
ATOM 4274 O O . GLY B 1 33 ? 65.375 6.902 24.375 1 21.31 33 GLY B O 1
ATOM 4275 N N . THR B 1 34 ? 66.625 5.273 23.641 1 20.27 34 THR B N 1
ATOM 4276 C CA . THR B 1 34 ? 66.438 5.672 22.25 1 20.27 34 THR B CA 1
ATOM 4277 C C . THR B 1 34 ? 65 6.137 22.031 1 20.27 34 THR B C 1
ATOM 4279 O O . THR B 1 34 ? 64.062 5.516 22.516 1 20.27 34 THR B O 1
ATOM 4282 N N . VAL B 1 35 ? 64.875 7.422 21.562 1 24.39 35 VAL B N 1
ATOM 4283 C CA . VAL B 1 35 ? 63.781 8.32 21.172 1 24.39 35 VAL B CA 1
ATOM 4284 C C . VAL B 1 35 ? 62.875 7.629 20.141 1 24.39 35 VAL B C 1
ATOM 4286 O O . VAL B 1 35 ? 63.375 7.141 19.125 1 24.39 35 VAL B O 1
ATOM 4289 N N . GLU B 1 36 ? 61.75 7.004 20.562 1 21.3 36 GLU B N 1
ATOM 4290 C CA . GLU B 1 36 ? 60.781 6.246 19.797 1 21.3 36 GLU B CA 1
ATOM 4291 C C . GLU B 1 36 ? 60.188 7.09 18.672 1 21.3 36 GLU B C 1
ATOM 4293 O O . GLU B 1 36 ? 59.75 8.219 18.891 1 21.3 36 GLU B O 1
ATOM 4298 N N . PRO B 1 37 ? 60.625 6.836 17.391 1 25.42 37 PRO B N 1
ATOM 4299 C CA . PRO B 1 37 ? 60.188 7.527 16.188 1 25.42 37 PRO B CA 1
ATOM 4300 C C . PRO B 1 37 ? 58.656 7.566 16.062 1 25.42 37 PRO B C 1
ATOM 4302 O O . PRO B 1 37 ? 57.969 6.762 16.688 1 25.42 37 PRO B O 1
ATOM 4305 N N . GLY B 1 38 ? 58.094 8.648 15.344 1 23.25 38 GLY B N 1
ATOM 4306 C CA . GLY B 1 38 ? 56.781 9.25 15.055 1 23.25 38 GLY B CA 1
ATOM 4307 C C . GLY B 1 38 ? 55.812 8.273 14.414 1 23.25 38 GLY B C 1
ATOM 4308 O O . GLY B 1 38 ? 56.219 7.301 13.781 1 23.25 38 GLY B O 1
ATOM 4309 N N . CYS B 1 39 ? 54.625 8.016 15.008 1 24.67 39 CYS B N 1
ATOM 4310 C CA . CYS B 1 39 ? 53.469 7.148 14.742 1 24.67 39 CYS B CA 1
ATOM 4311 C C . CYS B 1 39 ? 52.969 7.34 13.32 1 24.67 39 CYS B C 1
ATOM 4313 O O . CYS B 1 39 ? 52.594 8.453 12.93 1 24.67 39 CYS B O 1
ATOM 4315 N N . PRO B 1 40 ? 53.5 6.598 12.328 1 28.81 40 PRO B N 1
ATOM 4316 C CA . PRO B 1 40 ? 52.938 6.699 10.977 1 28.81 40 PRO B CA 1
ATOM 4317 C C . PRO B 1 40 ? 51.438 6.559 10.961 1 28.81 40 PRO B C 1
ATOM 4319 O O . PRO B 1 40 ? 50.875 5.773 11.727 1 28.81 40 PRO B O 1
ATOM 4322 N N . ASP B 1 41 ? 50.688 7.672 10.703 1 26.61 41 ASP B N 1
ATOM 4323 C CA . ASP B 1 41 ? 49.25 7.797 10.539 1 26.61 41 ASP B CA 1
ATOM 4324 C C . ASP B 1 41 ? 48.719 6.742 9.57 1 26.61 41 ASP B C 1
ATOM 4326 O O . ASP B 1 41 ? 49.062 6.73 8.391 1 26.61 41 ASP B O 1
ATOM 4330 N N . GLN B 1 42 ? 48.625 5.523 9.969 1 28.3 42 GLN B N 1
ATOM 4331 C CA . GLN B 1 42 ? 48.094 4.379 9.234 1 28.3 42 GLN B CA 1
ATOM 4332 C C . GLN B 1 42 ? 46.656 4.633 8.805 1 28.3 42 GLN B C 1
ATOM 4334 O O . GLN B 1 42 ? 45.719 3.963 9.281 1 28.3 42 GLN B O 1
ATOM 4339 N N . SER B 1 43 ? 46.219 5.902 8.758 1 31 43 SER B N 1
ATOM 4340 C CA . SER B 1 43 ? 44.812 6.008 8.461 1 31 43 SER B CA 1
ATOM 4341 C C . SER B 1 43 ? 44.5 5.492 7.062 1 31 43 SER B C 1
ATOM 4343 O O . SER B 1 43 ? 43.344 5.516 6.637 1 31 43 SER B O 1
ATOM 4345 N N . THR B 1 44 ? 45.5 5.211 6.219 1 29.47 44 THR B N 1
ATOM 4346 C CA . THR B 1 44 ? 45.156 5.168 4.809 1 29.47 44 THR B CA 1
ATOM 4347 C C . THR B 1 44 ? 44.469 3.84 4.465 1 29.47 44 THR B C 1
ATOM 4349 O O . THR B 1 44 ? 44.031 3.641 3.332 1 29.47 44 THR B O 1
ATOM 4352 N N . PRO B 1 45 ? 44.75 2.775 5.293 1 34.84 45 PRO B N 1
ATOM 4353 C CA . PRO B 1 45 ? 44.375 1.514 4.641 1 34.84 45 PRO B CA 1
ATOM 4354 C C . PRO B 1 45 ? 42.875 1.354 4.453 1 34.84 45 PRO B C 1
ATOM 4356 O O . PRO B 1 45 ? 42.438 0.434 3.762 1 34.84 45 PRO B O 1
ATOM 4359 N N . ILE B 1 46 ? 42.156 2.068 5.238 1 32.47 46 ILE B N 1
ATOM 4360 C CA . ILE B 1 46 ? 40.719 1.74 5.211 1 32.47 46 ILE B CA 1
ATOM 4361 C C . ILE B 1 46 ? 40.125 2.168 3.875 1 32.47 46 ILE B C 1
ATOM 4363 O O . ILE B 1 46 ? 39.094 1.63 3.449 1 32.47 46 ILE B O 1
ATOM 4367 N N . LYS B 1 47 ? 40.719 3.15 3.188 1 37.31 47 LYS B N 1
ATOM 4368 C CA . LYS B 1 47 ? 40.156 3.59 1.921 1 37.31 47 LYS B CA 1
ATOM 4369 C C . LYS B 1 47 ? 40.406 2.568 0.815 1 37.31 47 LYS B C 1
ATOM 4371 O O . LYS B 1 47 ? 39.656 2.498 -0.157 1 37.31 47 LYS B O 1
ATOM 4376 N N . ALA B 1 48 ? 41.5 1.901 0.953 1 32.66 48 ALA B N 1
ATOM 4377 C CA . ALA B 1 48 ? 41.844 0.978 -0.117 1 32.66 48 ALA B CA 1
ATOM 4378 C C . ALA B 1 48 ? 40.938 -0.246 -0.122 1 32.66 48 ALA B C 1
ATOM 4380 O O . ALA B 1 48 ? 40.625 -0.775 -1.185 1 32.66 48 ALA B O 1
ATOM 4381 N N . LYS B 1 49 ? 40.531 -0.633 0.972 1 35.88 49 LYS B N 1
ATOM 4382 C CA . LYS B 1 49 ? 39.719 -1.84 1.02 1 35.88 49 LYS B CA 1
ATOM 4383 C C . LYS B 1 49 ? 38.312 -1.564 0.513 1 35.88 49 LYS B C 1
ATOM 4385 O O . LYS B 1 49 ? 37.688 -2.414 -0.143 1 35.88 49 LYS B O 1
ATOM 4390 N N . VAL B 1 50 ? 37.75 -0.405 0.86 1 38.94 50 VAL B N 1
ATOM 4391 C CA . VAL B 1 50 ? 36.438 -0.049 0.343 1 38.94 50 VAL B CA 1
ATOM 4392 C C . VAL B 1 50 ? 36.5 0.11 -1.174 1 38.94 50 VAL B C 1
ATOM 4394 O O . VAL B 1 50 ? 35.594 -0.32 -1.89 1 38.94 50 VAL B O 1
ATOM 4397 N N . MET B 1 51 ? 37.625 0.544 -1.707 1 36.56 51 MET B N 1
ATOM 4398 C CA . MET B 1 51 ? 37.75 0.663 -3.154 1 36.56 51 MET B CA 1
ATOM 4399 C C . MET B 1 51 ? 37.938 -0.708 -3.799 1 36.56 51 MET B C 1
ATOM 4401 O O . MET B 1 51 ? 37.406 -0.966 -4.879 1 36.56 51 MET B O 1
ATOM 4405 N N . LYS B 1 52 ? 38.656 -1.596 -3.203 1 39.66 52 LYS B N 1
ATOM 4406 C CA . LYS B 1 52 ? 38.875 -2.918 -3.783 1 39.66 52 LYS B CA 1
ATOM 4407 C C . LYS B 1 52 ? 37.594 -3.752 -3.74 1 39.66 52 LYS B C 1
ATOM 4409 O O . LYS B 1 52 ? 37.312 -4.508 -4.668 1 39.66 52 LYS B O 1
ATOM 4414 N N . GLN B 1 53 ? 36.906 -3.695 -2.648 1 39.88 53 GLN B N 1
ATOM 4415 C CA . GLN B 1 53 ? 35.625 -4.391 -2.578 1 39.88 53 GLN B CA 1
ATOM 4416 C C . GLN B 1 53 ? 34.625 -3.818 -3.584 1 39.88 53 GLN B C 1
ATOM 4418 O O . GLN B 1 53 ? 33.875 -4.562 -4.219 1 39.88 53 GLN B O 1
ATOM 4423 N N . THR B 1 54 ? 34.625 -2.527 -3.785 1 44.59 54 THR B N 1
ATOM 4424 C CA . THR B 1 54 ? 33.875 -1.983 -4.898 1 44.59 54 THR B CA 1
ATOM 4425 C C . THR B 1 54 ? 34.375 -2.504 -6.23 1 44.59 54 THR B C 1
ATOM 4427 O O . THR B 1 54 ? 33.625 -2.824 -7.133 1 44.59 54 THR B O 1
ATOM 4430 N N . SER B 1 55 ? 35.688 -2.777 -6.273 1 42.06 55 SER B N 1
ATOM 4431 C CA . SER B 1 55 ? 36.312 -3.248 -7.508 1 42.06 55 SER B CA 1
ATOM 4432 C C . SER B 1 55 ? 35.969 -4.719 -7.758 1 42.06 55 SER B C 1
ATOM 4434 O O . SER B 1 55 ? 35.719 -5.117 -8.898 1 42.06 55 SER B O 1
ATOM 4436 N N . ARG B 1 56 ? 36.094 -5.594 -6.863 1 43.69 56 ARG B N 1
ATOM 4437 C CA . ARG B 1 56 ? 35.781 -7.008 -7.055 1 43.69 56 ARG B CA 1
ATOM 4438 C C . ARG B 1 56 ? 34.281 -7.215 -7.266 1 43.69 56 ARG B C 1
ATOM 4440 O O . ARG B 1 56 ? 33.875 -8.117 -8 1 43.69 56 ARG B O 1
ATOM 4447 N N . GLU B 1 57 ? 33.5 -6.59 -6.48 1 47.59 57 GLU B N 1
ATOM 4448 C CA . GLU B 1 57 ? 32.031 -6.559 -6.695 1 47.59 57 GLU B CA 1
ATOM 4449 C C . GLU B 1 57 ? 31.703 -6.145 -8.125 1 47.59 57 GLU B C 1
ATOM 4451 O O . GLU B 1 57 ? 30.812 -6.719 -8.75 1 47.59 57 GLU B O 1
ATOM 4456 N N . ASN B 1 58 ? 32.375 -5.117 -8.508 1 47.19 58 ASN B N 1
ATOM 4457 C CA . ASN B 1 58 ? 32.281 -4.707 -9.898 1 47.19 58 ASN B CA 1
ATOM 4458 C C . ASN B 1 58 ? 32.781 -5.789 -10.844 1 47.19 58 ASN B C 1
ATOM 4460 O O . ASN B 1 58 ? 32.219 -5.992 -11.922 1 47.19 58 ASN B O 1
ATOM 4464 N N . LEU B 1 59 ? 33.719 -6.504 -10.344 1 43.66 59 LEU B N 1
ATOM 4465 C CA . LEU B 1 59 ? 34.281 -7.523 -11.219 1 43.66 59 LEU B CA 1
ATOM 4466 C C . LEU B 1 59 ? 33.344 -8.711 -11.352 1 43.66 59 LEU B C 1
ATOM 4468 O O . LEU B 1 59 ? 33.156 -9.242 -12.445 1 43.66 59 LEU B O 1
ATOM 4472 N N . HIS B 1 60 ? 32.875 -9.273 -10.32 1 45.62 60 HIS B N 1
ATOM 4473 C CA . HIS B 1 60 ? 31.969 -10.414 -10.383 1 45.62 60 HIS B CA 1
ATOM 4474 C C . HIS B 1 60 ? 30.656 -10.039 -11.078 1 45.62 60 HIS B C 1
ATOM 4476 O O . HIS B 1 60 ? 30.156 -10.805 -11.898 1 45.62 60 HIS B O 1
ATOM 4482 N N . ARG B 1 61 ? 30.094 -8.969 -10.719 1 52.44 61 ARG B N 1
ATOM 4483 C CA . ARG B 1 61 ? 28.922 -8.477 -11.445 1 52.44 61 ARG B CA 1
ATOM 4484 C C . ARG B 1 61 ? 29.234 -8.281 -12.922 1 52.44 61 ARG B C 1
ATOM 4486 O O . ARG B 1 61 ? 28.375 -8.492 -13.781 1 52.44 61 ARG B O 1
ATOM 4493 N N . ARG B 1 62 ? 30.438 -7.949 -13.156 1 49.66 62 ARG B N 1
ATOM 4494 C CA . ARG B 1 62 ? 30.922 -7.781 -14.523 1 49.66 62 ARG B CA 1
ATOM 4495 C C . ARG B 1 62 ? 30.938 -9.117 -15.266 1 49.66 62 ARG B C 1
ATOM 4497 O O . ARG B 1 62 ? 30.75 -9.164 -16.484 1 49.66 62 ARG B O 1
ATOM 4504 N N . ASN B 1 63 ? 30.953 -10.195 -14.492 1 48.16 63 ASN B N 1
ATOM 4505 C CA . ASN B 1 63 ? 31.047 -11.461 -15.211 1 48.16 63 ASN B CA 1
ATOM 4506 C C . ASN B 1 63 ? 29.672 -12.008 -15.57 1 48.16 63 ASN B C 1
ATOM 4508 O O . ASN B 1 63 ? 29.516 -12.711 -16.562 1 48.16 63 ASN B O 1
ATOM 4512 N N . THR B 1 64 ? 28.609 -11.656 -14.82 1 60.16 64 THR B N 1
ATOM 4513 C CA . THR B 1 64 ? 27.297 -12.234 -15.125 1 60.16 64 THR B CA 1
ATOM 4514 C C . THR B 1 64 ? 26.391 -11.195 -15.766 1 60.16 64 THR B C 1
ATOM 4516 O O . THR B 1 64 ? 25.344 -11.539 -16.344 1 60.16 64 THR B O 1
ATOM 4519 N N . GLU B 1 65 ? 26.781 -10 -15.562 1 62.88 65 GLU B N 1
ATOM 4520 C CA . GLU B 1 65 ? 25.953 -8.938 -16.125 1 62.88 65 GLU B CA 1
ATOM 4521 C C . GLU B 1 65 ? 26.609 -8.336 -17.359 1 62.88 65 GLU B C 1
ATOM 4523 O O . GLU B 1 65 ? 27.828 -8.141 -17.406 1 62.88 65 GLU B O 1
ATOM 4528 N N . CYS B 1 66 ? 25.734 -8.195 -18.391 1 68.5 66 CYS B N 1
ATOM 4529 C CA . CYS B 1 66 ? 26.219 -7.59 -19.625 1 68.5 66 CYS B CA 1
ATOM 4530 C C . CYS B 1 66 ? 26.625 -6.141 -19.391 1 68.5 66 CYS B C 1
ATOM 4532 O O . CYS B 1 66 ? 26.125 -5.484 -18.484 1 68.5 66 CYS B O 1
ATOM 4534 N N . GLU B 1 67 ? 27.578 -5.695 -20.109 1 62.31 67 GLU B N 1
ATOM 4535 C CA . GLU B 1 67 ? 28.078 -4.32 -20.047 1 62.31 67 GLU B CA 1
ATOM 4536 C C . GLU B 1 67 ? 27.031 -3.338 -20.578 1 62.31 67 GLU B C 1
ATOM 4538 O O . GLU B 1 67 ? 26.391 -3.59 -21.594 1 62.31 67 GLU B O 1
ATOM 4543 N N . VAL B 1 68 ? 26.625 -2.428 -19.766 1 69.81 68 VAL B N 1
ATOM 4544 C CA . VAL B 1 68 ? 25.656 -1.423 -20.156 1 69.81 68 VAL B CA 1
ATOM 4545 C C . VAL B 1 68 ? 26.344 -0.074 -20.344 1 69.81 68 VAL B C 1
ATOM 4547 O O . VAL B 1 68 ? 27.109 0.361 -19.484 1 69.81 68 VAL B O 1
ATOM 4550 N N . TYR B 1 69 ? 26.266 0.445 -21.547 1 64.19 69 TYR B N 1
ATOM 4551 C CA . TYR B 1 69 ? 26.672 1.827 -21.781 1 64.19 69 TYR B CA 1
ATOM 4552 C C . TYR B 1 69 ? 25.469 2.762 -21.766 1 64.19 69 TYR B C 1
ATOM 4554 O O . TYR B 1 69 ? 24.516 2.588 -22.531 1 64.19 69 TYR B O 1
ATOM 4562 N N . ASP B 1 70 ? 25.344 3.596 -20.719 1 67 70 ASP B N 1
ATOM 4563 C CA . ASP B 1 70 ? 24.25 4.547 -20.609 1 67 70 ASP B CA 1
ATOM 4564 C C . ASP B 1 70 ? 24.766 5.984 -20.594 1 67 70 ASP B C 1
ATOM 4566 O O . ASP B 1 70 ? 25.594 6.344 -19.75 1 67 70 ASP B O 1
ATOM 4570 N N . ASP B 1 71 ? 24.375 6.812 -21.547 1 63.59 71 ASP B N 1
ATOM 4571 C CA . ASP B 1 71 ? 24.859 8.188 -21.609 1 63.59 71 ASP B CA 1
ATOM 4572 C C . ASP B 1 71 ? 24.266 9.031 -20.469 1 63.59 71 ASP B C 1
ATOM 4574 O O . ASP B 1 71 ? 24.594 10.211 -20.328 1 63.59 71 ASP B O 1
ATOM 4578 N N . GLY B 1 72 ? 23.453 8.477 -19.562 1 60.22 72 GLY B N 1
ATOM 4579 C CA . GLY B 1 72 ? 22.969 9.125 -18.359 1 60.22 72 GLY B CA 1
ATOM 4580 C C . GLY B 1 72 ? 21.875 10.133 -18.609 1 60.22 72 GLY B C 1
ATOM 4581 O O . GLY B 1 72 ? 21.547 10.93 -17.734 1 60.22 72 GLY B O 1
ATOM 4582 N N . THR B 1 73 ? 21.375 10.273 -19.844 1 53.16 73 THR B N 1
ATOM 4583 C CA . THR B 1 73 ? 20.344 11.266 -20.125 1 53.16 73 THR B CA 1
ATOM 4584 C C . THR B 1 73 ? 19.047 10.922 -19.406 1 53.16 73 THR B C 1
ATOM 4586 O O . THR B 1 73 ? 18.5 9.836 -19.594 1 53.16 73 THR B O 1
ATOM 4589 N N . ASN B 1 74 ? 18.953 11.531 -18.281 1 57.09 74 ASN B N 1
ATOM 4590 C CA . ASN B 1 74 ? 17.672 11.398 -17.578 1 57.09 74 ASN B CA 1
ATOM 4591 C C . ASN B 1 74 ? 16.656 12.438 -18.062 1 57.09 74 ASN B C 1
ATOM 4593 O O . ASN B 1 74 ? 16.75 13.609 -17.688 1 57.09 74 ASN B O 1
ATOM 4597 N N . THR B 1 75 ? 15.922 11.992 -19.062 1 57.91 75 THR B N 1
ATOM 4598 C CA . THR B 1 75 ? 14.938 12.891 -19.656 1 57.91 75 THR B CA 1
ATOM 4599 C C . THR B 1 75 ? 13.727 13.039 -18.75 1 57.91 75 THR B C 1
ATOM 4601 O O . THR B 1 75 ? 13.586 12.305 -17.766 1 57.91 75 THR B O 1
ATOM 4604 N N . PHE B 1 76 ? 13 14.141 -18.984 1 52.5 76 PHE B N 1
ATOM 4605 C CA . PHE B 1 76 ? 11.742 14.461 -18.328 1 52.5 76 PHE B CA 1
ATOM 4606 C C . PHE B 1 76 ? 10.891 13.211 -18.141 1 52.5 76 PHE B C 1
ATOM 4608 O O . PHE B 1 76 ? 10.227 13.047 -17.109 1 52.5 76 PHE B O 1
ATOM 4615 N N . PHE B 1 77 ? 11.102 12.281 -18.953 1 53.75 77 PHE B N 1
ATOM 4616 C CA . PHE B 1 77 ? 10.258 11.102 -19 1 53.75 77 PHE B CA 1
ATOM 4617 C C . PHE B 1 77 ? 10.617 10.125 -17.891 1 53.75 77 PHE B C 1
ATOM 4619 O O . PHE B 1 77 ? 9.758 9.375 -17.406 1 53.75 77 PHE B O 1
ATOM 4626 N N . TRP B 1 78 ? 11.773 10.266 -17.438 1 62.59 78 TRP B N 1
ATOM 4627 C CA . TRP B 1 78 ? 12.219 9.266 -16.469 1 62.59 78 TRP B CA 1
ATOM 4628 C C . TRP B 1 78 ? 12.062 9.781 -15.039 1 62.59 78 TRP B C 1
ATOM 4630 O O . TRP B 1 78 ? 12.188 9.023 -14.078 1 62.59 78 TRP B O 1
ATOM 4640 N N . ARG B 1 79 ? 11.57 11.102 -15.055 1 66.69 79 ARG B N 1
ATOM 4641 C CA . ARG B 1 79 ? 11.414 11.664 -13.719 1 66.69 79 ARG B CA 1
ATOM 4642 C C . ARG B 1 79 ? 10.008 11.406 -13.172 1 66.69 79 ARG B C 1
ATOM 4644 O O . ARG B 1 79 ? 9.039 11.383 -13.93 1 66.69 79 ARG B O 1
ATOM 4651 N N . ALA B 1 80 ? 10.078 11.07 -11.914 1 67.44 80 ALA B N 1
ATOM 4652 C CA . ALA B 1 80 ? 8.773 10.914 -11.281 1 67.44 80 ALA B CA 1
ATOM 4653 C C . ALA B 1 80 ? 8.078 12.258 -11.109 1 67.44 80 ALA B C 1
ATOM 4655 O O . ALA B 1 80 ? 8.68 13.219 -10.617 1 67.44 80 ALA B O 1
ATOM 4656 N N . HIS B 1 81 ? 6.914 12.477 -11.711 1 81.12 81 HIS B N 1
ATOM 4657 C CA . HIS B 1 81 ? 6.117 13.695 -11.641 1 81.12 81 HIS B CA 1
ATOM 4658 C C . HIS B 1 81 ? 5.156 13.648 -10.453 1 81.12 81 HIS B C 1
ATOM 4660 O O . HIS B 1 81 ? 3.938 13.68 -10.641 1 81.12 81 HIS B O 1
ATOM 4666 N N . THR B 1 82 ? 5.711 13.656 -9.219 1 88.12 82 THR B N 1
ATOM 4667 C CA . THR B 1 82 ? 4.938 13.477 -7.996 1 88.12 82 THR B CA 1
ATOM 4668 C C . THR B 1 82 ? 3.947 14.617 -7.809 1 88.12 82 THR B C 1
ATOM 4670 O O . THR B 1 82 ? 2.779 14.383 -7.484 1 88.12 82 THR B O 1
ATOM 4673 N N . VAL B 1 83 ? 4.328 15.867 -8.094 1 89.69 83 VAL B N 1
ATOM 4674 C CA . VAL B 1 83 ? 3.471 17.016 -7.867 1 89.69 83 VAL B CA 1
ATOM 4675 C C . VAL B 1 83 ? 2.361 17.062 -8.914 1 89.69 83 VAL B C 1
ATOM 4677 O O . VAL B 1 83 ? 1.208 17.359 -8.602 1 89.69 83 VAL B O 1
ATOM 4680 N N . THR B 1 84 ? 2.676 16.719 -10.133 1 89.69 84 THR B N 1
ATOM 4681 C CA . THR B 1 84 ? 1.69 16.703 -11.203 1 89.69 84 THR B CA 1
ATOM 4682 C C . THR B 1 84 ? 0.619 15.648 -10.93 1 89.69 84 THR B C 1
ATOM 4684 O O . THR B 1 84 ? -0.573 15.906 -11.109 1 89.69 84 THR B O 1
ATOM 4687 N N . VAL B 1 85 ? 1.074 14.492 -10.492 1 92.62 85 VAL B N 1
ATOM 4688 C CA . VAL B 1 85 ? 0.122 13.43 -10.195 1 92.62 85 VAL B CA 1
ATOM 4689 C C . VAL B 1 85 ? -0.778 13.852 -9.031 1 92.62 85 VAL B C 1
ATOM 4691 O O . VAL B 1 85 ? -1.987 13.609 -9.055 1 92.62 85 VAL B O 1
ATOM 4694 N N . LEU B 1 86 ? -0.253 14.453 -8.055 1 94.31 86 LEU B N 1
ATOM 4695 C CA . LEU B 1 86 ? -1.039 14.953 -6.93 1 94.31 86 LEU B CA 1
ATOM 4696 C C . LEU B 1 86 ? -2.059 15.984 -7.402 1 94.31 86 LEU B C 1
ATOM 4698 O O . LEU B 1 86 ? -3.215 15.961 -6.973 1 94.31 86 LEU B O 1
ATOM 4702 N N . PHE B 1 87 ? -1.66 16.891 -8.281 1 94.19 87 PHE B N 1
ATOM 4703 C CA . PHE B 1 87 ? -2.537 17.922 -8.805 1 94.19 87 PHE B CA 1
ATOM 4704 C C . PHE B 1 87 ? -3.688 17.312 -9.602 1 94.19 87 PHE B C 1
ATOM 4706 O O . PHE B 1 87 ? -4.848 17.688 -9.406 1 94.19 87 PHE B O 1
ATOM 4713 N N . ILE B 1 88 ? -3.373 16.375 -10.445 1 94 88 ILE B N 1
ATOM 4714 C CA . ILE B 1 88 ? -4.387 15.727 -11.273 1 94 88 ILE B CA 1
ATOM 4715 C C . ILE B 1 88 ? -5.359 14.961 -10.383 1 94 88 ILE B C 1
ATOM 4717 O O . ILE B 1 88 ? -6.574 15 -10.594 1 94 88 ILE B O 1
ATOM 4721 N N . LEU B 1 89 ? -4.812 14.25 -9.43 1 95.62 89 LEU B N 1
ATOM 4722 C CA . LEU B 1 89 ? -5.656 13.531 -8.492 1 95.62 89 LEU B CA 1
ATOM 4723 C C . LEU B 1 89 ? -6.594 14.484 -7.754 1 95.62 89 LEU B C 1
ATOM 4725 O O . LEU B 1 89 ? -7.785 14.203 -7.613 1 95.62 89 LEU B O 1
ATOM 4729 N N . THR B 1 90 ? -6.066 15.594 -7.297 1 95.62 90 THR B N 1
ATOM 4730 C CA . THR B 1 90 ? -6.867 16.594 -6.594 1 95.62 90 THR B CA 1
ATOM 4731 C C . THR B 1 90 ? -7.984 17.109 -7.488 1 95.62 90 THR B C 1
ATOM 4733 O O . THR B 1 90 ? -9.133 17.219 -7.059 1 95.62 90 THR B O 1
ATOM 4736 N N . CYS B 1 91 ? -7.664 17.391 -8.711 1 95.5 91 CYS B N 1
ATOM 4737 C CA . CYS B 1 91 ? -8.664 17.859 -9.656 1 95.5 91 CYS B CA 1
ATOM 4738 C C . CYS B 1 91 ? -9.758 16.828 -9.875 1 95.5 91 CYS B C 1
ATOM 4740 O O . CYS B 1 91 ? -10.938 17.156 -9.922 1 95.5 91 CYS B O 1
ATOM 4742 N N . ALA B 1 92 ? -9.359 15.625 -10 1 96 92 ALA B N 1
ATOM 4743 C CA . ALA B 1 92 ? -10.32 14.539 -10.18 1 96 92 ALA B CA 1
ATOM 4744 C C . ALA B 1 92 ? -11.242 14.422 -8.977 1 96 92 ALA B C 1
ATOM 4746 O O . ALA B 1 92 ? -12.453 14.25 -9.125 1 96 92 ALA B O 1
ATOM 4747 N N . LEU B 1 93 ? -10.688 14.477 -7.805 1 96.19 93 LEU B N 1
ATOM 4748 C CA . LEU B 1 93 ? -11.484 14.352 -6.59 1 96.19 93 LEU B CA 1
ATOM 4749 C C . LEU B 1 93 ? -12.422 15.547 -6.434 1 96.19 93 LEU B C 1
ATOM 4751 O O . LEU B 1 93 ? -13.555 15.391 -5.977 1 96.19 93 LEU B O 1
ATOM 4755 N N . VAL B 1 94 ? -11.953 16.734 -6.789 1 96.12 94 VAL B N 1
ATOM 4756 C CA . VAL B 1 94 ? -12.805 17.922 -6.754 1 96.12 94 VAL B CA 1
ATOM 4757 C C . VAL B 1 94 ? -13.977 17.75 -7.723 1 96.12 94 VAL B C 1
ATOM 4759 O O . VAL B 1 94 ? -15.117 18.062 -7.387 1 96.12 94 VAL B O 1
ATOM 4762 N N . TYR B 1 95 ? -13.695 17.234 -8.875 1 94.56 95 TYR B N 1
ATOM 4763 C CA . TYR B 1 95 ? -14.734 16.984 -9.867 1 94.56 95 TYR B CA 1
ATOM 4764 C C . TYR B 1 95 ? -15.781 16.016 -9.344 1 94.56 95 TYR B C 1
ATOM 4766 O O . TYR B 1 95 ? -16.984 16.266 -9.438 1 94.56 95 TYR B O 1
ATOM 4774 N N . VAL B 1 96 ? -15.32 14.938 -8.75 1 93.06 96 VAL B N 1
ATOM 4775 C CA . VAL B 1 96 ? -16.234 13.922 -8.227 1 93.06 96 VAL B CA 1
ATOM 4776 C C . VAL B 1 96 ? -17.078 14.508 -7.102 1 93.06 96 VAL B C 1
ATOM 4778 O O . VAL B 1 96 ? -18.25 14.18 -6.969 1 93.06 96 VAL B O 1
ATOM 4781 N N . THR B 1 97 ? -16.5 15.336 -6.312 1 93.88 97 THR B N 1
ATOM 4782 C CA . THR B 1 97 ? -17.172 15.883 -5.133 1 93.88 97 THR B CA 1
ATOM 4783 C C . THR B 1 97 ? -18.188 16.953 -5.531 1 93.88 97 THR B C 1
ATOM 4785 O O . THR B 1 97 ? -19.312 16.953 -5.051 1 93.88 97 THR B O 1
ATOM 4788 N N . LEU B 1 98 ? -17.828 17.844 -6.449 1 92.25 98 LEU B N 1
ATOM 4789 C CA . LEU B 1 98 ? -18.641 19.031 -6.691 1 92.25 98 LEU B CA 1
ATOM 4790 C C . LEU B 1 98 ? -19.547 18.844 -7.906 1 92.25 98 LEU B C 1
ATOM 4792 O O . LEU B 1 98 ? -20.641 19.406 -7.965 1 92.25 98 LEU B O 1
ATOM 4796 N N . LEU B 1 99 ? -19.125 18.031 -8.852 1 90.94 99 LEU B N 1
ATOM 4797 C CA . LEU B 1 99 ? -19.844 18.016 -10.117 1 90.94 99 LEU B CA 1
ATOM 4798 C C . LEU B 1 99 ? -20.562 16.688 -10.312 1 90.94 99 LEU B C 1
ATOM 4800 O O . LEU B 1 99 ? -21.609 16.641 -10.969 1 90.94 99 LEU B O 1
ATOM 4804 N N . GLU B 1 100 ? -20.062 15.672 -9.766 1 90.06 100 GLU B N 1
ATOM 4805 C CA . GLU B 1 100 ? -20.703 14.375 -9.961 1 90.06 100 GLU B CA 1
ATOM 4806 C C . GLU B 1 100 ? -21.797 14.133 -8.922 1 90.06 100 GLU B C 1
ATOM 4808 O O . GLU B 1 100 ? -21.578 14.359 -7.727 1 90.06 100 GLU B O 1
ATOM 4813 N N . GLU B 1 101 ? -22.906 13.703 -9.391 1 89.12 101 GLU B N 1
ATOM 4814 C CA . GLU B 1 101 ? -23.984 13.352 -8.477 1 89.12 101 GLU B CA 1
ATOM 4815 C C . GLU B 1 101 ? -23.781 11.953 -7.895 1 89.12 101 GLU B C 1
ATOM 4817 O O . GLU B 1 101 ? -23.375 11.031 -8.602 1 89.12 101 GLU B O 1
ATOM 4822 N N . THR B 1 102 ? -23.984 11.781 -6.664 1 89.31 102 THR B N 1
ATOM 4823 C CA . THR B 1 102 ? -23.875 10.492 -5.996 1 89.31 102 THR B CA 1
ATOM 4824 C C . THR B 1 102 ? -25.203 9.75 -6.012 1 89.31 102 THR B C 1
ATOM 4826 O O . THR B 1 102 ? -26.172 10.188 -5.391 1 89.31 102 THR B O 1
ATOM 4829 N N . PRO B 1 103 ? -25.25 8.633 -6.629 1 91 103 PRO B N 1
ATOM 4830 C CA . PRO B 1 103 ? -26.5 7.867 -6.66 1 91 103 PRO B CA 1
ATOM 4831 C C . PRO B 1 103 ? -26.891 7.34 -5.285 1 91 103 PRO B C 1
ATOM 4833 O O . PRO B 1 103 ? -26.031 7.102 -4.434 1 91 103 PRO B O 1
ATOM 4836 N N . GLN B 1 104 ? -28.25 7.172 -5.137 1 93.31 104 GLN B N 1
ATOM 4837 C CA . GLN B 1 104 ? -28.766 6.613 -3.893 1 93.31 104 GLN B CA 1
ATOM 4838 C C . GLN B 1 104 ? -28.797 5.086 -3.945 1 93.31 104 GLN B C 1
ATOM 4840 O O . GLN B 1 104 ? -29.859 4.477 -3.861 1 93.31 104 GLN B O 1
ATOM 4845 N N . ASP B 1 105 ? -27.656 4.484 -4.238 1 94.94 105 ASP B N 1
ATOM 4846 C CA . ASP B 1 105 ? -27.438 3.045 -4.305 1 94.94 105 ASP B CA 1
ATOM 4847 C C . ASP B 1 105 ? -26.188 2.646 -3.525 1 94.94 105 ASP B C 1
ATOM 4849 O O . ASP B 1 105 ? -25.062 2.848 -3.994 1 94.94 105 ASP B O 1
ATOM 4853 N N . THR B 1 106 ? -26.422 2.08 -2.428 1 94.25 106 THR B N 1
ATOM 4854 C CA . THR B 1 106 ? -25.344 1.749 -1.508 1 94.25 106 THR B CA 1
ATOM 4855 C C . THR B 1 106 ? -24.344 0.786 -2.158 1 94.25 106 THR B C 1
ATOM 4857 O O . THR B 1 106 ? -23.141 0.948 -2.023 1 94.25 106 THR B O 1
ATOM 4860 N N . ALA B 1 107 ? -24.875 -0.242 -2.834 1 90.88 107 ALA B N 1
ATOM 4861 C CA . ALA B 1 107 ? -24.016 -1.236 -3.469 1 90.88 107 ALA B CA 1
ATOM 4862 C C . ALA B 1 107 ? -23.156 -0.6 -4.551 1 90.88 107 ALA B C 1
ATOM 4864 O O . ALA B 1 107 ? -21.953 -0.894 -4.652 1 90.88 107 ALA B O 1
ATOM 4865 N N . TYR B 1 108 ? -23.797 0.22 -5.344 1 93.5 108 TYR B N 1
ATOM 4866 C CA . TYR B 1 108 ? -23.078 0.907 -6.406 1 93.5 108 TYR B CA 1
ATOM 4867 C C . TYR B 1 108 ? -22 1.81 -5.836 1 93.5 108 TYR B C 1
ATOM 4869 O O . TYR B 1 108 ? -20.859 1.794 -6.309 1 93.5 108 TYR B O 1
ATOM 4877 N N . ASN B 1 109 ? -22.266 2.609 -4.836 1 95.81 109 ASN B N 1
ATOM 4878 C CA . ASN B 1 109 ? -21.312 3.533 -4.23 1 95.81 109 ASN B CA 1
ATOM 4879 C C . ASN B 1 109 ? -20.188 2.789 -3.525 1 95.81 109 ASN B C 1
ATOM 4881 O O . ASN B 1 109 ? -19.047 3.252 -3.516 1 95.81 109 ASN B O 1
ATOM 4885 N N . THR B 1 110 ? -20.547 1.683 -2.92 1 93.94 110 THR B N 1
ATOM 4886 C CA . THR B 1 110 ? -19.531 0.857 -2.289 1 93.94 110 THR B CA 1
ATOM 4887 C C . THR B 1 110 ? -18.531 0.352 -3.322 1 93.94 110 THR B C 1
ATOM 4889 O O . THR B 1 110 ? -17.312 0.453 -3.121 1 93.94 110 THR B O 1
ATOM 4892 N N . LYS B 1 111 ? -19.016 -0.155 -4.441 1 93.5 111 LYS B N 1
ATOM 4893 C CA . LYS B 1 111 ? -18.141 -0.63 -5.512 1 93.5 111 LYS B CA 1
ATOM 4894 C C . LYS B 1 111 ? -17.281 0.502 -6.062 1 93.5 111 LYS B C 1
ATOM 4896 O O . LYS B 1 111 ? -16.078 0.335 -6.242 1 93.5 111 LYS B O 1
ATOM 4901 N N . ARG B 1 112 ? -17.891 1.596 -6.309 1 94.94 112 ARG B N 1
ATOM 4902 C CA . ARG B 1 112 ? -17.188 2.756 -6.832 1 94.94 112 ARG B CA 1
ATOM 4903 C C . ARG B 1 112 ? -16.125 3.236 -5.852 1 94.94 112 ARG B C 1
ATOM 4905 O O . ARG B 1 112 ? -15.023 3.631 -6.258 1 94.94 112 ARG B O 1
ATOM 4912 N N . GLY B 1 113 ? -16.5 3.27 -4.543 1 96.56 113 GLY B N 1
ATOM 4913 C CA . GLY B 1 113 ? -15.531 3.66 -3.521 1 96.56 113 GLY B CA 1
ATOM 4914 C C . GLY B 1 113 ? -14.32 2.75 -3.463 1 96.56 113 GLY B C 1
ATOM 4915 O O . GLY B 1 113 ? -13.188 3.219 -3.32 1 96.56 113 GLY B O 1
ATOM 4916 N N . ILE B 1 114 ? -14.539 1.475 -3.6 1 95.62 114 ILE B N 1
ATOM 4917 C CA . ILE B 1 114 ? -13.445 0.505 -3.582 1 95.62 114 ILE B CA 1
ATOM 4918 C C . ILE B 1 114 ? -12.555 0.707 -4.805 1 95.62 114 ILE B C 1
ATOM 4920 O O . ILE B 1 114 ? -11.328 0.758 -4.688 1 95.62 114 ILE B O 1
ATOM 4924 N N . VAL B 1 115 ? -13.148 0.85 -5.977 1 95.88 115 VAL B N 1
ATOM 4925 C CA . VAL B 1 115 ? -12.398 1.051 -7.215 1 95.88 115 VAL B CA 1
ATOM 4926 C C . VAL B 1 115 ? -11.594 2.346 -7.125 1 95.88 115 VAL B C 1
ATOM 4928 O O . VAL B 1 115 ? -10.422 2.387 -7.512 1 95.88 115 VAL B O 1
ATOM 4931 N N . ALA B 1 116 ? -12.234 3.406 -6.602 1 97.5 116 ALA B N 1
ATOM 4932 C CA . ALA B 1 116 ? -11.531 4.68 -6.445 1 97.5 116 ALA B CA 1
ATOM 4933 C C . ALA B 1 116 ? -10.352 4.543 -5.484 1 97.5 116 ALA B C 1
ATOM 4935 O O . ALA B 1 116 ? -9.281 5.094 -5.73 1 97.5 116 ALA B O 1
ATOM 4936 N N . SER B 1 117 ? -10.562 3.82 -4.387 1 97.75 117 SER B N 1
ATOM 4937 C CA . SER B 1 117 ? -9.477 3.59 -3.438 1 97.75 117 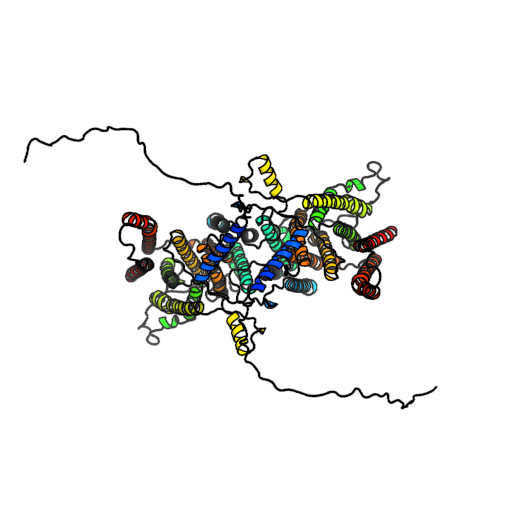SER B CA 1
ATOM 4938 C C . SER B 1 117 ? -8.32 2.854 -4.094 1 97.75 117 SER B C 1
ATOM 4940 O O . SER B 1 117 ? -7.156 3.211 -3.891 1 97.75 117 SER B O 1
ATOM 4942 N N . ILE B 1 118 ? -8.578 1.868 -4.875 1 97.31 118 ILE B N 1
ATOM 4943 C CA . ILE B 1 118 ? -7.551 1.102 -5.566 1 97.31 118 ILE B CA 1
ATOM 4944 C C . ILE B 1 118 ? -6.82 1.999 -6.562 1 97.31 118 ILE B C 1
ATOM 4946 O O . ILE B 1 118 ? -5.59 1.971 -6.648 1 97.31 118 ILE B O 1
ATOM 4950 N N . LEU B 1 119 ? -7.555 2.822 -7.293 1 97.25 119 LEU B N 1
ATOM 4951 C CA . LEU B 1 119 ? -6.949 3.711 -8.281 1 97.25 119 LEU B CA 1
ATOM 4952 C C . LEU B 1 119 ? -6.035 4.727 -7.609 1 97.25 119 LEU B C 1
ATOM 4954 O O . LEU B 1 119 ? -4.945 5.016 -8.109 1 97.25 119 LEU B O 1
ATOM 4958 N N . VAL B 1 120 ? -6.461 5.266 -6.512 1 97.69 120 VAL B N 1
ATOM 4959 C CA . VAL B 1 120 ? -5.637 6.227 -5.785 1 97.69 120 VAL B CA 1
ATOM 4960 C C . VAL B 1 120 ? -4.391 5.531 -5.242 1 97.69 120 VAL B C 1
ATOM 4962 O O . VAL B 1 120 ? -3.293 6.086 -5.281 1 97.69 120 VAL B O 1
ATOM 4965 N N . PHE B 1 121 ? -4.602 4.32 -4.711 1 97.75 121 PHE B N 1
ATOM 4966 C CA . PHE B 1 121 ? -3.463 3.539 -4.246 1 97.75 121 PHE B CA 1
ATOM 4967 C C . PHE B 1 121 ? -2.459 3.32 -5.371 1 97.75 121 PHE B C 1
ATOM 4969 O O . PHE B 1 121 ? -1.25 3.457 -5.168 1 97.75 121 PHE B O 1
ATOM 4976 N N . LEU B 1 122 ? -2.936 2.998 -6.539 1 96.69 122 LEU B N 1
ATOM 4977 C CA . LEU B 1 122 ? -2.074 2.777 -7.699 1 96.69 122 LEU B CA 1
ATOM 4978 C C . LEU B 1 122 ? -1.37 4.066 -8.109 1 96.69 122 LEU B C 1
ATOM 4980 O O . LEU B 1 122 ? -0.185 4.051 -8.445 1 96.69 122 LEU B O 1
ATOM 4984 N N . CYS B 1 123 ? -2.029 5.172 -8.07 1 93.44 123 CYS B N 1
ATOM 4985 C CA . CYS B 1 123 ? -1.423 6.461 -8.398 1 93.44 123 CYS B CA 1
ATOM 4986 C C . CYS B 1 123 ? -0.296 6.793 -7.426 1 93.44 123 CYS B C 1
ATOM 4988 O O . CYS B 1 123 ? 0.789 7.199 -7.844 1 93.44 123 CYS B O 1
ATOM 4990 N N . PHE B 1 124 ? -0.564 6.582 -6.191 1 94.06 124 PHE B N 1
ATOM 4991 C CA . PHE B 1 124 ? 0.462 6.809 -5.18 1 94.06 124 PHE B CA 1
ATOM 4992 C C . PHE B 1 124 ? 1.639 5.859 -5.379 1 94.06 124 PHE B C 1
ATOM 4994 O O . PHE B 1 124 ? 2.795 6.289 -5.391 1 94.06 124 PHE B O 1
ATOM 5001 N N . GLY B 1 125 ? 1.339 4.594 -5.566 1 94 125 GLY B N 1
ATOM 5002 C CA . GLY B 1 125 ? 2.379 3.582 -5.672 1 94 125 GLY B CA 1
ATOM 5003 C C . GLY B 1 125 ? 3.268 3.766 -6.887 1 94 125 GLY B C 1
ATOM 5004 O O . GLY B 1 125 ? 4.488 3.602 -6.805 1 94 125 GLY B O 1
ATOM 5005 N N . VAL B 1 126 ? 2.713 4.109 -7.969 1 92.62 126 VAL B N 1
ATOM 5006 C CA . VAL B 1 126 ? 3.469 4.242 -9.211 1 92.62 126 VAL B CA 1
ATOM 5007 C C . VAL B 1 126 ? 4.465 5.395 -9.086 1 92.62 126 VAL B C 1
ATOM 5009 O O . VAL B 1 126 ? 5.543 5.355 -9.688 1 92.62 126 VAL B O 1
ATOM 5012 N N . THR B 1 127 ? 4.188 6.332 -8.242 1 89.19 127 THR B N 1
ATOM 5013 C CA . THR B 1 127 ? 5.055 7.496 -8.133 1 89.19 127 THR B CA 1
ATOM 5014 C C . THR B 1 127 ? 6.039 7.332 -6.973 1 89.19 127 THR B C 1
ATOM 5016 O O . THR B 1 127 ? 7.148 7.871 -7.012 1 89.19 127 THR B O 1
ATOM 5019 N N . GLN B 1 128 ? 5.559 6.574 -5.973 1 89.5 128 GLN B N 1
ATOM 5020 C CA . GLN B 1 128 ? 6.34 6.672 -4.746 1 89.5 128 GLN B CA 1
ATOM 5021 C C . GLN B 1 128 ? 6.93 5.32 -4.355 1 89.5 128 GLN B C 1
ATOM 5023 O O . GLN B 1 128 ? 7.848 5.25 -3.539 1 89.5 128 GLN B O 1
ATOM 5028 N N . ALA B 1 129 ? 6.504 4.25 -4.91 1 90.31 129 ALA B N 1
ATOM 5029 C CA . ALA B 1 129 ? 6.945 2.924 -4.484 1 90.31 129 ALA B CA 1
ATOM 5030 C C . ALA B 1 129 ? 8.422 2.715 -4.793 1 90.31 129 ALA B C 1
ATOM 5032 O O . ALA B 1 129 ? 9 3.422 -5.629 1 90.31 129 ALA B O 1
ATOM 5033 N N . LYS B 1 130 ? 8.969 1.822 -4.078 1 88.88 130 LYS B N 1
ATOM 5034 C CA . LYS B 1 130 ? 10.375 1.465 -4.258 1 88.88 130 LYS B CA 1
ATOM 5035 C C . LYS B 1 130 ? 10.602 0.808 -5.617 1 88.88 130 LYS B C 1
ATOM 5037 O O . LYS B 1 130 ? 9.812 -0.027 -6.051 1 88.88 130 LYS B O 1
ATOM 5042 N N . ASP B 1 131 ? 11.758 1.119 -6.227 1 88.25 131 ASP B N 1
ATOM 5043 C CA . ASP B 1 131 ? 12.102 0.529 -7.516 1 88.25 131 ASP B CA 1
ATOM 5044 C C . ASP B 1 131 ? 12.594 -0.906 -7.352 1 88.25 131 ASP B C 1
ATOM 5046 O O . ASP B 1 131 ? 13.242 -1.233 -6.355 1 88.25 131 ASP B O 1
ATOM 5050 N N . GLY B 1 132 ? 12.234 -1.693 -8.305 1 86.81 132 GLY B N 1
ATOM 5051 C CA . GLY B 1 132 ? 12.758 -3.049 -8.375 1 86.81 132 GLY B CA 1
ATOM 5052 C C . GLY B 1 132 ? 14 -3.162 -9.242 1 86.81 132 GLY B C 1
ATOM 5053 O O . GLY B 1 132 ? 14.602 -2.15 -9.609 1 86.81 132 GLY B O 1
ATOM 5054 N N . PRO B 1 133 ? 14.422 -4.305 -9.484 1 88.06 133 PRO B N 1
ATOM 5055 C CA . PRO B 1 133 ? 15.648 -4.539 -10.258 1 88.06 133 PRO B CA 1
ATOM 5056 C C . PRO B 1 133 ? 15.492 -4.188 -11.734 1 88.06 133 PRO B C 1
ATOM 5058 O O . PRO B 1 133 ? 16.484 -3.963 -12.43 1 88.06 133 PRO B O 1
ATOM 5061 N N . PHE B 1 134 ? 14.25 -4.191 -12.195 1 88 134 PHE B N 1
ATOM 5062 C CA . PHE B 1 134 ? 14.023 -3.875 -13.602 1 88 134 PHE B CA 1
ATOM 5063 C C . PHE B 1 134 ? 13.727 -2.389 -13.781 1 88 134 PHE B C 1
ATOM 5065 O O . PHE B 1 134 ? 12.961 -1.805 -13.016 1 88 134 PHE B O 1
ATOM 5072 N N . THR B 1 135 ? 14.32 -1.79 -14.781 1 84 135 THR B N 1
ATOM 5073 C CA . THR B 1 135 ? 14.133 -0.361 -15.008 1 84 135 THR B CA 1
ATOM 5074 C C . THR B 1 135 ? 13.484 -0.109 -16.375 1 84 135 THR B C 1
ATOM 5076 O O . THR B 1 135 ? 12.922 0.963 -16.609 1 84 135 THR B O 1
ATOM 5079 N N . ARG B 1 136 ? 13.68 -0.948 -17.281 1 83 136 ARG B N 1
ATOM 5080 C CA . ARG B 1 136 ? 13.031 -0.82 -18.578 1 83 136 ARG B CA 1
ATOM 5081 C C . ARG B 1 136 ? 11.781 -1.693 -18.656 1 83 136 ARG B C 1
ATOM 5083 O O . ARG B 1 136 ? 11.711 -2.744 -18.031 1 83 136 ARG B O 1
ATOM 5090 N N . PRO B 1 137 ? 10.836 -1.388 -19.375 1 82 137 PRO B N 1
ATOM 5091 C CA . PRO B 1 137 ? 10.781 -0.214 -20.25 1 82 137 PRO B CA 1
ATOM 5092 C C . PRO B 1 137 ? 10.742 1.1 -19.469 1 82 137 PRO B C 1
ATOM 5094 O O . PRO B 1 137 ? 11.086 2.152 -20.016 1 82 137 PRO B O 1
ATOM 5097 N N . HIS B 1 138 ? 10.117 1.033 -18.344 1 85.94 138 HIS B N 1
ATOM 5098 C CA . HIS B 1 138 ? 10.062 2.182 -17.438 1 85.94 138 HIS B CA 1
ATOM 5099 C C . HIS B 1 138 ? 9.883 1.742 -15.992 1 85.94 138 HIS B C 1
ATOM 5101 O O . HIS B 1 138 ? 9.125 0.813 -15.711 1 85.94 138 HIS B O 1
ATOM 5107 N N . PRO B 1 139 ? 10.477 2.391 -15.148 1 87.44 139 PRO B N 1
ATOM 5108 C CA . PRO B 1 139 ? 10.32 2.012 -13.742 1 87.44 139 PRO B CA 1
ATOM 5109 C C . PRO B 1 139 ? 8.875 2.102 -13.266 1 87.44 139 PRO B C 1
ATOM 5111 O O . PRO B 1 139 ? 8.453 1.313 -12.414 1 87.44 139 PRO B O 1
ATOM 5114 N N . ALA B 1 140 ? 8.18 3.045 -13.812 1 90.38 140 ALA B N 1
ATOM 5115 C CA . ALA B 1 140 ? 6.773 3.205 -13.438 1 90.38 140 ALA B CA 1
ATOM 5116 C C . ALA B 1 140 ? 5.973 1.951 -13.766 1 90.38 140 ALA B C 1
ATOM 5118 O O . ALA B 1 140 ? 5.027 1.604 -13.047 1 90.38 140 ALA B O 1
ATOM 5119 N N . TYR B 1 141 ? 6.328 1.285 -14.844 1 92.94 141 TYR B N 1
ATOM 5120 C CA . TYR B 1 141 ? 5.66 0.052 -15.25 1 92.94 141 TYR B CA 1
ATOM 5121 C C . TYR B 1 141 ? 5.812 -1.026 -14.188 1 92.94 141 TYR B C 1
ATOM 5123 O O . TYR B 1 141 ? 4.84 -1.688 -13.82 1 92.94 141 TYR B O 1
ATOM 5131 N N . TRP B 1 142 ? 6.945 -1.18 -13.664 1 93.56 142 TRP B N 1
ATOM 5132 C CA . TRP B 1 142 ? 7.219 -2.227 -12.68 1 93.56 142 TRP B CA 1
ATOM 5133 C C . TRP B 1 142 ? 6.652 -1.853 -11.312 1 93.56 142 TRP B C 1
ATOM 5135 O O . TRP B 1 142 ? 6.223 -2.725 -10.555 1 93.56 142 TRP B O 1
ATOM 5145 N N . ARG B 1 143 ? 6.605 -0.582 -10.969 1 94.5 143 ARG B N 1
ATOM 5146 C CA . ARG B 1 143 ? 5.945 -0.146 -9.742 1 94.5 143 ARG B CA 1
ATOM 5147 C C . ARG B 1 143 ? 4.445 -0.409 -9.805 1 94.5 143 ARG B C 1
ATOM 5149 O O . ARG B 1 143 ? 3.826 -0.761 -8.797 1 94.5 143 ARG B O 1
ATOM 5156 N N . PHE B 1 144 ? 3.912 -0.138 -11.008 1 95.88 144 PHE B N 1
ATOM 5157 C CA . PHE B 1 144 ? 2.5 -0.431 -11.211 1 95.88 144 PHE B CA 1
ATOM 5158 C C . PHE B 1 144 ? 2.193 -1.886 -10.875 1 95.88 144 PHE B C 1
ATOM 5160 O O . PHE B 1 144 ? 1.259 -2.17 -10.125 1 95.88 144 PHE B O 1
ATOM 5167 N N . TRP B 1 145 ? 2.977 -2.75 -11.391 1 96.75 145 TRP B N 1
ATOM 5168 C CA . TRP B 1 145 ? 2.732 -4.172 -11.164 1 96.75 145 TRP B CA 1
ATOM 5169 C C . TRP B 1 145 ? 2.971 -4.543 -9.711 1 96.75 145 TRP B C 1
ATOM 5171 O O . TRP B 1 145 ? 2.299 -5.422 -9.164 1 96.75 145 TRP B O 1
ATOM 5181 N N . LEU B 1 146 ? 3.953 -3.924 -9.078 1 96.94 146 LEU B N 1
ATOM 5182 C CA . LEU B 1 146 ? 4.137 -4.148 -7.648 1 96.94 146 LEU B CA 1
ATOM 5183 C C . LEU B 1 146 ? 2.871 -3.793 -6.875 1 96.94 146 LEU B C 1
ATOM 5185 O O . LEU B 1 146 ? 2.43 -4.555 -6.012 1 96.94 146 LEU B O 1
ATOM 5189 N N . CYS B 1 147 ? 2.275 -2.67 -7.18 1 96.94 147 CYS B N 1
ATOM 5190 C CA . CYS B 1 147 ? 1.062 -2.227 -6.508 1 96.94 147 CYS B CA 1
ATOM 5191 C C . CYS B 1 147 ? -0.1 -3.168 -6.797 1 96.94 147 CYS B C 1
ATOM 5193 O O . CYS B 1 147 ? -0.905 -3.461 -5.914 1 96.94 147 CYS B O 1
ATOM 5195 N N . VAL B 1 148 ? -0.193 -3.607 -8.016 1 97.69 148 VAL B N 1
ATOM 5196 C CA . VAL B 1 148 ? -1.224 -4.574 -8.383 1 97.69 148 VAL B CA 1
ATOM 5197 C C . VAL B 1 148 ? -1.041 -5.855 -7.57 1 97.69 148 VAL B C 1
ATOM 5199 O O . VAL B 1 148 ? -2.021 -6.473 -7.145 1 97.69 148 VAL B O 1
ATOM 5202 N N . THR B 1 149 ? 0.186 -6.258 -7.398 1 98.19 149 THR B N 1
ATOM 5203 C CA . THR B 1 149 ? 0.474 -7.449 -6.609 1 98.19 149 THR B CA 1
ATOM 5204 C C . THR B 1 149 ? -0.022 -7.281 -5.176 1 98.19 149 THR B C 1
ATOM 5206 O O . THR B 1 149 ? -0.627 -8.195 -4.609 1 98.19 149 THR B O 1
ATOM 5209 N N . VAL B 1 150 ? 0.227 -6.145 -4.617 1 97.94 150 VAL B N 1
ATOM 5210 C CA . VAL B 1 150 ? -0.232 -5.867 -3.262 1 97.94 150 VAL B CA 1
ATOM 5211 C C . VAL B 1 150 ? -1.756 -5.953 -3.203 1 97.94 150 VAL B C 1
ATOM 5213 O O . VAL B 1 150 ? -2.312 -6.625 -2.33 1 97.94 150 VAL B O 1
ATOM 5216 N N . VAL B 1 151 ? -2.42 -5.305 -4.137 1 97.88 151 VAL B N 1
ATOM 5217 C CA . VAL B 1 151 ? -3.877 -5.297 -4.184 1 97.88 151 VAL B CA 1
ATOM 5218 C C . VAL B 1 151 ? -4.398 -6.727 -4.32 1 97.88 151 VAL B C 1
ATOM 5220 O O . VAL B 1 151 ? -5.359 -7.109 -3.645 1 97.88 151 VAL B O 1
ATOM 5223 N N . TYR B 1 152 ? -3.812 -7.5 -5.176 1 98.19 152 TYR B N 1
ATOM 5224 C CA . TYR B 1 152 ? -4.23 -8.883 -5.398 1 98.19 152 TYR B CA 1
ATOM 5225 C C . TYR B 1 152 ? -4.086 -9.703 -4.125 1 98.19 152 TYR B C 1
ATOM 5227 O O . TYR B 1 152 ? -4.992 -10.453 -3.756 1 98.19 152 TYR B O 1
ATOM 5235 N N . GLU B 1 153 ? -2.932 -9.586 -3.469 1 98.44 153 GLU B N 1
ATOM 5236 C CA . GLU B 1 153 ? -2.721 -10.305 -2.217 1 98.44 153 GLU B CA 1
ATOM 5237 C C . GLU B 1 153 ? -3.771 -9.93 -1.178 1 98.44 153 GLU B C 1
ATOM 5239 O O . GLU B 1 153 ? -4.309 -10.797 -0.486 1 98.44 153 GLU B O 1
ATOM 5244 N N . LEU B 1 154 ? -4.078 -8.648 -1.059 1 98.25 154 LEU B N 1
ATOM 5245 C CA . LEU B 1 154 ? -5.059 -8.203 -0.08 1 98.25 154 LEU B CA 1
ATOM 5246 C C . LEU B 1 154 ? -6.449 -8.734 -0.419 1 98.25 154 LEU B C 1
ATOM 5248 O O . LEU B 1 154 ? -7.223 -9.078 0.477 1 98.25 154 LEU B O 1
ATOM 5252 N N . PHE B 1 155 ? -6.789 -8.758 -1.675 1 97.5 155 PHE B N 1
ATOM 5253 C CA . PHE B 1 155 ? -8.039 -9.352 -2.127 1 97.5 155 PHE B CA 1
ATOM 5254 C C . PHE B 1 155 ? -8.125 -10.82 -1.715 1 97.5 155 PHE B C 1
ATOM 5256 O O . PHE B 1 155 ? -9.164 -11.273 -1.223 1 97.5 155 PHE B O 1
ATOM 5263 N N . LEU B 1 156 ? -7.016 -11.531 -1.922 1 98.31 156 LEU B N 1
ATOM 5264 C CA . LEU B 1 156 ? -6.988 -12.945 -1.555 1 98.31 156 LEU B CA 1
ATOM 5265 C C . LEU B 1 156 ? -7.16 -13.117 -0.049 1 98.31 156 LEU B C 1
ATOM 5267 O O . LEU B 1 156 ? -7.871 -14.023 0.397 1 98.31 156 LEU B O 1
ATOM 5271 N N . ILE B 1 157 ? -6.52 -12.289 0.715 1 98.56 157 ILE B N 1
ATOM 5272 C CA . ILE B 1 157 ? -6.648 -12.352 2.168 1 98.56 157 ILE B CA 1
ATOM 5273 C C . ILE B 1 157 ? -8.102 -12.133 2.568 1 98.56 157 ILE B C 1
ATOM 5275 O O . ILE B 1 157 ? -8.633 -12.859 3.412 1 98.56 157 ILE B O 1
ATOM 5279 N N . PHE B 1 158 ? -8.766 -11.156 1.964 1 97.81 158 PHE B N 1
ATOM 5280 C CA . PHE B 1 158 ? -10.172 -10.891 2.254 1 97.81 158 PHE B CA 1
ATOM 5281 C C . PHE B 1 158 ? -11.023 -12.125 1.969 1 97.81 158 PHE B C 1
ATOM 5283 O O . PHE B 1 158 ? -11.844 -12.523 2.797 1 97.81 158 PHE B O 1
ATOM 5290 N N . ILE B 1 159 ? -10.797 -12.719 0.839 1 97.69 159 ILE B N 1
ATOM 5291 C CA . ILE B 1 159 ? -11.562 -13.891 0.421 1 97.69 159 ILE B CA 1
ATOM 5292 C C . ILE B 1 159 ? -11.305 -15.047 1.387 1 97.69 159 ILE B C 1
ATOM 5294 O O . ILE B 1 159 ? -12.219 -15.812 1.712 1 97.69 159 ILE B O 1
ATOM 5298 N N . LEU B 1 160 ? -10.086 -15.219 1.815 1 97.94 160 LEU B N 1
ATOM 5299 C CA . LEU B 1 160 ? -9.695 -16.297 2.727 1 97.94 160 LEU B CA 1
ATOM 5300 C C . LEU B 1 160 ? -10.508 -16.234 4.016 1 97.94 160 LEU B C 1
ATOM 5302 O O . LEU B 1 160 ? -10.797 -17.266 4.621 1 97.94 160 LEU B O 1
ATOM 5306 N N . PHE B 1 161 ? -10.969 -15.055 4.418 1 97.12 161 PHE B N 1
ATOM 5307 C CA . PHE B 1 161 ? -11.648 -14.883 5.695 1 97.12 161 PHE B CA 1
ATOM 5308 C C . PHE B 1 161 ? -13.156 -14.984 5.523 1 97.12 161 PHE B C 1
ATOM 5310 O O . PHE B 1 161 ? -13.906 -14.883 6.496 1 97.12 161 PHE B O 1
ATOM 5317 N N . GLN B 1 162 ? -13.633 -15.148 4.289 1 97.25 162 GLN B N 1
ATOM 5318 C CA . GLN B 1 162 ? -15.062 -15.305 4.027 1 97.25 162 GLN B CA 1
ATOM 5319 C C . GLN B 1 162 ? -15.469 -16.781 4.07 1 97.25 162 GLN B C 1
ATOM 5321 O O . GLN B 1 162 ? -14.617 -17.672 3.977 1 97.25 162 GLN B O 1
ATOM 5326 N N . THR B 1 163 ? -16.734 -17.016 4.281 1 96.94 163 THR B N 1
ATOM 5327 C CA . THR B 1 163 ? -17.266 -18.359 4.059 1 96.94 163 THR B CA 1
ATOM 5328 C C . THR B 1 163 ? -17.203 -18.719 2.58 1 96.94 163 THR B C 1
ATOM 5330 O O . THR B 1 163 ? -17.062 -17.844 1.722 1 96.94 163 THR B O 1
ATOM 5333 N N . VAL B 1 164 ? -17.312 -20 2.271 1 96.44 164 VAL B N 1
ATOM 5334 C CA . VAL B 1 164 ? -17.266 -20.484 0.895 1 96.44 164 VAL B CA 1
ATOM 5335 C C . VAL B 1 164 ? -18.375 -19.812 0.08 1 96.44 164 VAL B C 1
ATOM 5337 O O . VAL B 1 164 ? -18.125 -19.312 -1.018 1 96.44 164 VAL B O 1
ATOM 5340 N N . HIS B 1 165 ? -19.547 -19.781 0.633 1 96.31 165 HIS B N 1
ATOM 5341 C CA . HIS B 1 165 ? -20.688 -19.188 -0.056 1 96.31 165 HIS B CA 1
ATOM 5342 C C . HIS B 1 165 ? -20.453 -17.703 -0.314 1 96.31 165 HIS B C 1
ATOM 5344 O O . HIS B 1 165 ? -20.625 -17.234 -1.442 1 96.31 165 HIS B O 1
ATOM 5350 N N . ASP B 1 166 ? -20.031 -16.969 0.708 1 96.5 166 ASP B N 1
ATOM 5351 C CA . ASP B 1 166 ? -19.812 -15.531 0.573 1 96.5 166 ASP B CA 1
ATOM 5352 C C . ASP B 1 166 ? -18.672 -15.227 -0.383 1 96.5 166 ASP B C 1
ATOM 5354 O O . ASP B 1 166 ? -18.719 -14.25 -1.137 1 96.5 166 ASP B O 1
ATOM 5358 N N . GLY B 1 167 ? -17.641 -16.094 -0.273 1 96.75 167 GLY B N 1
ATOM 5359 C CA . GLY B 1 167 ? -16.516 -15.914 -1.191 1 96.75 167 GLY B CA 1
ATOM 5360 C C . GLY B 1 167 ? -16.922 -16.047 -2.648 1 96.75 167 GLY B C 1
ATOM 5361 O O . GLY B 1 167 ? -16.531 -15.234 -3.484 1 96.75 167 GLY B O 1
ATOM 5362 N N . ARG B 1 168 ? -17.688 -16.984 -2.941 1 96.75 168 ARG B N 1
ATOM 5363 C CA . ARG B 1 168 ? -18.172 -17.203 -4.301 1 96.75 168 ARG B CA 1
ATOM 5364 C C . ARG B 1 168 ? -19.109 -16.078 -4.734 1 96.75 168 ARG B C 1
ATOM 5366 O O . ARG B 1 168 ? -19.047 -15.609 -5.875 1 96.75 168 ARG B O 1
ATOM 5373 N N . GLN B 1 169 ? -19.938 -15.594 -3.844 1 94.69 169 GLN B N 1
ATOM 5374 C CA . GLN B 1 169 ? -20.875 -14.523 -4.164 1 94.69 169 GLN B CA 1
ATOM 5375 C C . GLN B 1 169 ? -20.141 -13.195 -4.359 1 94.69 169 GLN B C 1
ATOM 5377 O O . GLN B 1 169 ? -20.562 -12.359 -5.168 1 94.69 169 GLN B O 1
ATOM 5382 N N . PHE B 1 170 ? -19.094 -13.047 -3.6 1 93.5 170 PHE B N 1
ATOM 5383 C CA . PHE B 1 170 ? -18.297 -11.836 -3.742 1 93.5 170 PHE B CA 1
ATOM 5384 C C . PHE B 1 170 ? -17.766 -11.695 -5.164 1 93.5 170 PHE B C 1
ATOM 5386 O O . PHE B 1 170 ? -17.594 -10.586 -5.664 1 93.5 170 PHE B O 1
ATOM 5393 N N . MET B 1 171 ? -17.5 -12.82 -5.875 1 94.44 171 MET B N 1
ATOM 5394 C CA . MET B 1 171 ? -17 -12.789 -7.246 1 94.44 171 MET B CA 1
ATOM 5395 C C . MET B 1 171 ? -18 -12.133 -8.188 1 94.44 171 MET B C 1
ATOM 5397 O O . MET B 1 171 ? -17.625 -11.602 -9.234 1 94.44 171 MET B O 1
ATOM 5401 N N . LYS B 1 172 ? -19.25 -12.078 -7.801 1 92.88 172 LYS B N 1
ATOM 5402 C CA . LYS B 1 172 ? -20.312 -11.469 -8.609 1 92.88 172 LYS B CA 1
ATOM 5403 C C . LYS B 1 172 ? -20.109 -9.961 -8.719 1 92.88 172 LYS B C 1
ATOM 5405 O O . LYS B 1 172 ? -20.594 -9.336 -9.664 1 92.88 172 LYS B O 1
ATOM 5410 N N . TYR B 1 173 ? -19.406 -9.414 -7.719 1 88.56 173 TYR B N 1
ATOM 5411 C CA . TYR B 1 173 ? -19.141 -7.977 -7.75 1 88.56 173 TYR B CA 1
ATOM 5412 C C . TYR B 1 173 ? -18.109 -7.641 -8.828 1 88.56 173 TYR B C 1
ATOM 5414 O O . TYR B 1 173 ? -18.031 -6.5 -9.289 1 88.56 173 TYR B O 1
ATOM 5422 N N . ILE B 1 174 ? -17.328 -8.617 -9.219 1 91.19 174 ILE B N 1
ATOM 5423 C CA . ILE B 1 174 ? -16.391 -8.438 -10.32 1 91.19 174 ILE B CA 1
ATOM 5424 C C . ILE B 1 174 ? -17.094 -8.711 -11.648 1 91.19 174 ILE B C 1
ATOM 5426 O O . ILE B 1 174 ? -17.016 -7.898 -12.57 1 91.19 174 ILE B O 1
ATOM 5430 N N . ASP B 1 175 ? -17.812 -9.766 -11.734 1 93.25 175 ASP B N 1
ATOM 5431 C CA . ASP B 1 175 ? -18.609 -10.188 -12.875 1 93.25 175 ASP B CA 1
ATOM 5432 C C . ASP B 1 175 ? -19.875 -10.898 -12.422 1 93.25 175 ASP B C 1
ATOM 5434 O O . ASP B 1 175 ? -19.812 -11.969 -11.812 1 93.25 175 ASP B O 1
ATOM 5438 N N . PRO B 1 176 ? -21 -10.344 -12.766 1 92.44 176 PRO B N 1
ATOM 5439 C CA . PRO B 1 176 ? -22.266 -10.906 -12.289 1 92.44 176 PRO B CA 1
ATOM 5440 C C . PRO B 1 176 ? -22.5 -12.336 -12.781 1 92.44 176 PRO B C 1
ATOM 5442 O O . PRO B 1 176 ? -23.359 -13.039 -12.242 1 92.44 176 PRO B O 1
ATOM 5445 N N . LYS B 1 177 ? -21.797 -12.789 -13.734 1 93.19 177 LYS B N 1
ATOM 5446 C CA . LYS B 1 177 ? -21.969 -14.133 -14.273 1 93.19 177 LYS B CA 1
ATOM 5447 C C . LYS B 1 177 ? -21.281 -15.172 -13.391 1 93.19 177 LYS B C 1
ATOM 5449 O O . LYS B 1 177 ? -21.516 -16.375 -13.531 1 93.19 177 LYS B O 1
ATOM 5454 N N . LEU B 1 178 ? -20.531 -14.773 -12.445 1 94.88 178 LEU B N 1
ATOM 5455 C CA . LEU B 1 178 ? -19.797 -15.672 -11.57 1 94.88 178 LEU B CA 1
ATOM 5456 C C . LEU B 1 178 ? -20.625 -16.031 -10.344 1 94.88 178 LEU B C 1
ATOM 5458 O O . LEU B 1 178 ? -21.781 -15.625 -10.234 1 94.88 178 LEU B O 1
ATOM 5462 N N . GLY B 1 179 ? -20.188 -16.922 -9.523 1 92.69 179 GLY B N 1
ATOM 5463 C CA . GLY B 1 179 ? -20.875 -17.297 -8.305 1 92.69 179 GLY B CA 1
ATOM 5464 C C . GLY B 1 179 ? -21.922 -18.375 -8.516 1 92.69 179 GLY B C 1
ATOM 5465 O O . GLY B 1 179 ? -22.797 -18.578 -7.672 1 92.69 179 GLY B O 1
ATOM 5466 N N . VAL B 1 180 ? -21.859 -18.969 -9.688 1 93.62 180 VAL B N 1
ATOM 5467 C CA . VAL B 1 180 ? -22.75 -20.062 -10 1 93.62 180 VAL B CA 1
ATOM 5468 C C . VAL B 1 180 ? -21.938 -21.328 -10.281 1 93.62 180 VAL B C 1
ATOM 5470 O O . VAL B 1 180 ? -20.875 -21.266 -10.898 1 93.62 180 VAL B O 1
ATOM 5473 N N . PRO B 1 181 ? -22.469 -22.453 -9.758 1 91.75 181 PRO B N 1
ATOM 5474 C CA . PRO B 1 181 ? -21.734 -23.703 -9.977 1 91.75 181 PRO B CA 1
ATOM 5475 C C . PRO B 1 181 ? -21.531 -24.031 -11.453 1 91.75 181 PRO B C 1
ATOM 5477 O O . PRO B 1 181 ? -22.422 -23.766 -12.273 1 91.75 181 PRO B O 1
ATOM 5480 N N . LEU B 1 182 ? -20.422 -24.562 -11.734 1 88.38 182 LEU B N 1
ATOM 5481 C CA . LEU B 1 182 ? -20.078 -24.906 -13.117 1 88.38 182 LEU B CA 1
ATOM 5482 C C . LEU B 1 182 ? -20.672 -26.25 -13.508 1 88.38 182 LEU B C 1
ATOM 5484 O O . LEU B 1 182 ? -20.781 -27.156 -12.664 1 88.38 182 LEU B O 1
ATOM 5488 N N . PRO B 1 183 ? -21.031 -26.266 -14.758 1 82.88 183 PRO B N 1
ATOM 5489 C CA . PRO B 1 183 ? -21.516 -27.562 -15.227 1 82.88 183 PRO B CA 1
ATOM 5490 C C . PRO B 1 183 ? -20.422 -28.625 -15.25 1 82.88 183 PRO B C 1
ATOM 5492 O O . PRO B 1 183 ? -19.234 -28.297 -15.414 1 82.88 183 PRO B O 1
ATOM 5495 N N . GLU B 1 184 ? -20.812 -29.875 -14.969 1 73.25 184 GLU B N 1
ATOM 5496 C CA . GLU B 1 184 ? -19.844 -30.969 -15.008 1 73.25 184 GLU B CA 1
ATOM 5497 C C . GLU B 1 184 ? -19.375 -31.234 -16.438 1 73.25 184 GLU B C 1
ATOM 5499 O O . GLU B 1 184 ? -20.172 -31.266 -17.359 1 73.25 184 GLU B O 1
ATOM 5504 N N . ARG B 1 185 ? -18.125 -31.031 -16.609 1 71.62 185 ARG B N 1
ATOM 5505 C CA . ARG B 1 185 ? -17.531 -31.344 -17.906 1 71.62 185 ARG B CA 1
ATOM 5506 C C . ARG B 1 185 ? -16.812 -32.688 -17.875 1 71.62 185 ARG B C 1
ATOM 5508 O O . ARG B 1 185 ? -16.203 -33.062 -16.875 1 71.62 185 ARG B O 1
ATOM 5515 N N . ASP B 1 186 ? -17.031 -33.469 -18.859 1 61.84 186 ASP B N 1
ATOM 5516 C CA . ASP B 1 186 ? -16.359 -34.781 -19 1 61.84 186 ASP B CA 1
ATOM 5517 C C . ASP B 1 186 ? -14.984 -34.594 -19.641 1 61.84 186 ASP B C 1
ATOM 5519 O O . ASP B 1 186 ? -14.836 -33.906 -20.641 1 61.84 186 ASP B O 1
ATOM 5523 N N . TYR B 1 187 ? -14.023 -35 -18.797 1 63.81 187 TYR B N 1
ATOM 5524 C CA . TYR B 1 187 ? -12.664 -35 -19.344 1 63.81 187 TYR B CA 1
ATOM 5525 C C . TYR B 1 187 ? -12.211 -36.438 -19.609 1 63.81 187 TYR B C 1
ATOM 5527 O O . TYR B 1 187 ? -12.711 -37.375 -19 1 63.81 187 TYR B O 1
ATOM 5535 N N . GLY B 1 188 ? -11.328 -36.875 -20.531 1 63.97 188 GLY B N 1
ATOM 5536 C CA . GLY B 1 188 ? -10.648 -38.156 -20.719 1 63.97 188 GLY B CA 1
ATOM 5537 C C . GLY B 1 188 ? -11.484 -39.156 -21.484 1 63.97 188 GLY B C 1
ATOM 5538 O O . GLY B 1 188 ? -11.516 -40.344 -21.141 1 63.97 188 GLY B O 1
ATOM 5539 N N . GLY B 1 189 ? -12.219 -38.719 -22.406 1 71.81 189 GLY B N 1
ATOM 5540 C CA . GLY B 1 189 ? -13.016 -39.625 -23.219 1 71.81 189 GLY B CA 1
ATOM 5541 C C . GLY B 1 189 ? -12.172 -40.531 -24.125 1 71.81 189 GLY B C 1
ATOM 5542 O O . GLY B 1 189 ? -11.188 -41.125 -23.672 1 71.81 189 GLY B O 1
ATOM 5543 N N . ASN B 1 190 ? -12.445 -40.688 -25.297 1 81.56 190 ASN B N 1
ATOM 5544 C CA . ASN B 1 190 ? -11.773 -41.5 -26.297 1 81.56 190 ASN B CA 1
ATOM 5545 C C . ASN B 1 190 ? -10.375 -40.969 -26.609 1 81.56 190 ASN B C 1
ATOM 5547 O O . ASN B 1 190 ? -10.227 -39.844 -27.094 1 81.56 190 ASN B O 1
ATOM 5551 N N . CYS B 1 191 ? -9.32 -41.844 -26.219 1 87.75 191 CYS B N 1
ATOM 5552 C CA . CYS B 1 191 ? -7.941 -41.375 -26.375 1 87.75 191 CYS B CA 1
ATOM 5553 C C . CYS B 1 191 ? -7.266 -42.062 -27.547 1 87.75 191 CYS B C 1
ATOM 5555 O O . CYS B 1 191 ? -6.035 -42.125 -27.609 1 87.75 191 CYS B O 1
ATOM 5557 N N . LEU B 1 192 ? -8.117 -42.531 -28.438 1 89.62 192 LEU B N 1
ATOM 5558 C CA . LEU B 1 192 ? -7.543 -43.156 -29.625 1 89.62 192 LEU B CA 1
ATOM 5559 C C . LEU B 1 192 ? -7.023 -42.094 -30.594 1 89.62 192 LEU B C 1
ATOM 5561 O O . LEU B 1 192 ? -7.75 -41.156 -30.953 1 89.62 192 LEU B O 1
ATOM 5565 N N . ILE B 1 193 ? -5.832 -42.25 -30.953 1 88.69 193 ILE B N 1
ATOM 5566 C CA . ILE B 1 193 ? -5.266 -41.312 -31.922 1 88.69 193 ILE B CA 1
ATOM 5567 C C . ILE B 1 193 ? -5.957 -41.469 -33.281 1 88.69 193 ILE B C 1
ATOM 5569 O O . ILE B 1 193 ? -6.422 -40.5 -33.875 1 88.69 193 ILE B O 1
ATOM 5573 N N . TYR B 1 194 ? -5.938 -42.719 -33.75 1 91.12 194 TYR B N 1
ATOM 5574 C CA . TYR B 1 194 ? -6.758 -43.125 -34.875 1 91.12 194 TYR B CA 1
ATOM 5575 C C . TYR B 1 194 ? -8 -43.875 -34.438 1 91.12 194 TYR B C 1
ATOM 5577 O O . TYR B 1 194 ? -7.906 -44.969 -33.875 1 91.12 194 TYR B O 1
ATOM 5585 N N . ASP B 1 195 ? -9.195 -43.281 -34.625 1 90.88 195 ASP B N 1
ATOM 5586 C CA . ASP B 1 195 ? -10.461 -43.875 -34.25 1 90.88 195 ASP B CA 1
ATOM 5587 C C . ASP B 1 195 ? -11.141 -44.562 -35.438 1 90.88 195 ASP B C 1
ATOM 5589 O O . ASP B 1 195 ? -11.797 -43.906 -36.25 1 90.88 195 ASP B O 1
ATOM 5593 N N . PRO B 1 196 ? -11.016 -45.844 -35.5 1 90.5 196 PRO B N 1
ATOM 5594 C CA . PRO B 1 196 ? -11.641 -46.531 -36.625 1 90.5 196 PRO B CA 1
ATOM 5595 C C . PRO B 1 196 ? -13.164 -46.469 -36.594 1 90.5 196 PRO B C 1
ATOM 5597 O O . PRO B 1 196 ? -13.812 -46.656 -37.656 1 90.5 196 PRO B O 1
ATOM 5600 N N . GLY B 1 197 ? -13.641 -46.188 -35.5 1 89.5 197 GLY B N 1
ATOM 5601 C CA . GLY B 1 197 ? -15.086 -46.062 -35.375 1 89.5 197 GLY B CA 1
ATOM 5602 C C . GLY B 1 197 ? -15.648 -44.812 -36 1 89.5 197 GLY B C 1
ATOM 5603 O O . GLY B 1 197 ? -16.844 -44.75 -36.344 1 89.5 197 GLY B O 1
ATOM 5604 N N . ASN B 1 198 ? -14.906 -43.812 -36.031 1 89.94 198 ASN B N 1
ATOM 5605 C CA . ASN B 1 198 ? -15.289 -42.594 -36.719 1 89.94 198 ASN B CA 1
ATOM 5606 C C . ASN B 1 198 ? -14.727 -42.531 -38.125 1 89.94 198 ASN B C 1
ATOM 5608 O O . ASN B 1 198 ? -13.625 -42.031 -38.344 1 89.94 198 ASN B O 1
ATOM 5612 N N . THR B 1 199 ? -15.414 -42.969 -39.094 1 89.5 199 THR B N 1
ATOM 5613 C CA . THR B 1 199 ? -14.938 -43.094 -40.469 1 89.5 199 THR B CA 1
ATOM 5614 C C . THR B 1 199 ? -14.812 -41.75 -41.125 1 89.5 199 THR B C 1
ATOM 5616 O O . THR B 1 199 ? -14.031 -41.594 -42.062 1 89.5 199 THR B O 1
ATOM 5619 N N . THR B 1 200 ? -15.562 -40.781 -40.688 1 91.94 200 THR B N 1
ATOM 5620 C CA . THR B 1 200 ? -15.547 -39.469 -41.312 1 91.94 200 THR B CA 1
ATOM 5621 C C . THR B 1 200 ? -14.328 -38.656 -40.844 1 91.94 200 THR B C 1
ATOM 5623 O O . THR B 1 200 ? -13.742 -37.906 -41.625 1 91.94 200 THR B O 1
ATOM 5626 N N . ASP B 1 201 ? -14.047 -38.781 -39.562 1 91.19 201 ASP B N 1
ATOM 5627 C CA . ASP B 1 201 ? -12.906 -38.062 -39 1 91.19 201 ASP B CA 1
ATOM 5628 C C . ASP B 1 201 ? -12.141 -38.938 -38 1 91.19 201 ASP B C 1
ATOM 5630 O O . ASP B 1 201 ? -12.25 -38.719 -36.781 1 91.19 201 ASP B O 1
ATOM 5634 N N . PRO B 1 202 ? -11.289 -39.75 -38.562 1 91.56 202 PRO B N 1
ATOM 5635 C CA . PRO B 1 202 ? -10.594 -40.719 -37.688 1 91.56 202 PRO B CA 1
ATOM 5636 C C . PRO B 1 202 ? -9.609 -40.031 -36.75 1 91.56 202 PRO B C 1
ATOM 5638 O O . PRO B 1 202 ? -9.227 -40.625 -35.719 1 91.56 202 PRO B O 1
ATOM 5641 N N . PHE B 1 203 ? -9.133 -38.812 -37.031 1 91.81 203 PHE B N 1
ATOM 5642 C CA . PHE B 1 203 ? -8.18 -38.156 -36.188 1 91.81 203 PHE B CA 1
ATOM 5643 C C . PHE B 1 203 ? -8.859 -37.031 -35.375 1 91.81 203 PHE B C 1
ATOM 5645 O O . PHE B 1 203 ? -8.219 -36.062 -35 1 91.81 203 PHE B O 1
ATOM 5652 N N . HIS B 1 204 ? -10.086 -37.188 -35.062 1 88.94 204 HIS B N 1
ATOM 5653 C CA . HIS B 1 204 ? -10.883 -36.156 -34.438 1 88.94 204 HIS B CA 1
ATOM 5654 C C . HIS B 1 204 ? -10.352 -35.844 -33.031 1 88.94 204 HIS B C 1
ATOM 5656 O O . HIS B 1 204 ? -10.414 -34.688 -32.594 1 88.94 204 HIS B O 1
ATOM 5662 N N . ASN B 1 205 ? -9.758 -36.75 -32.344 1 86.62 205 ASN B N 1
ATOM 5663 C CA . ASN B 1 205 ? -9.242 -36.531 -31 1 86.62 205 ASN B CA 1
ATOM 5664 C C . ASN B 1 205 ? -8.047 -35.594 -31.016 1 86.62 205 ASN B C 1
ATOM 5666 O O . ASN B 1 205 ? -7.871 -34.781 -30.094 1 86.62 205 ASN B O 1
ATOM 5670 N N . ILE B 1 206 ? -7.309 -35.656 -32.031 1 84.94 206 ILE B N 1
ATOM 5671 C CA . ILE B 1 206 ? -6.152 -34.75 -32.156 1 84.94 206 ILE B CA 1
ATOM 5672 C C . ILE B 1 206 ? -6.609 -33.344 -32.531 1 84.94 206 ILE B C 1
ATOM 5674 O O . ILE B 1 206 ? -6.129 -32.375 -31.969 1 84.94 206 ILE B O 1
ATOM 5678 N N . TRP B 1 207 ? -7.527 -33.281 -33.406 1 85.69 207 TRP B N 1
ATOM 5679 C CA . TRP B 1 207 ? -8.031 -32 -33.875 1 85.69 207 TRP B CA 1
ATOM 5680 C C . TRP B 1 207 ? -8.742 -31.266 -32.781 1 85.69 207 TRP B C 1
ATOM 5682 O O . TRP B 1 207 ? -8.68 -30.031 -32.688 1 85.69 207 TRP B O 1
ATOM 5692 N N . ASP B 1 208 ? -9.336 -32 -32 1 81.12 208 ASP B N 1
ATOM 5693 C CA . ASP B 1 208 ? -10.07 -31.406 -30.906 1 81.12 208 ASP B CA 1
ATOM 5694 C C . ASP B 1 208 ? -9.117 -30.75 -29.906 1 81.12 208 ASP B C 1
ATOM 5696 O O . ASP B 1 208 ? -9.5 -29.812 -29.203 1 81.12 208 ASP B O 1
ATOM 5700 N N . LYS B 1 209 ? -7.93 -31.203 -29.875 1 82.19 209 LYS B N 1
ATOM 5701 C CA . LYS B 1 209 ? -6.953 -30.656 -28.938 1 82.19 209 LYS B CA 1
ATOM 5702 C C . LYS B 1 209 ? -6.188 -29.484 -29.547 1 82.19 209 LYS B C 1
ATOM 5704 O O . LYS B 1 209 ? -5.551 -28.719 -28.828 1 82.19 209 LYS B O 1
ATOM 5709 N N . MET B 1 210 ? -6.254 -29.344 -30.859 1 82.88 210 MET B N 1
ATOM 5710 C CA . MET B 1 210 ? -5.559 -28.25 -31.547 1 82.88 210 MET B CA 1
ATOM 5711 C C . MET B 1 210 ? -6.352 -26.953 -31.438 1 82.88 210 MET B C 1
ATOM 5713 O O . MET B 1 210 ? -6.898 -26.469 -32.438 1 82.88 210 MET B O 1
ATOM 5717 N N . ASP B 1 211 ? -6.617 -26.547 -30.266 1 80.5 211 ASP B N 1
ATOM 5718 C CA . ASP B 1 211 ? -7.355 -25.312 -30.016 1 80.5 211 ASP B CA 1
ATOM 5719 C C . ASP B 1 211 ? -6.477 -24.281 -29.312 1 80.5 211 ASP B C 1
ATOM 5721 O O . ASP B 1 211 ? -5.25 -24.297 -29.453 1 80.5 211 ASP B O 1
ATOM 5725 N N . GLY B 1 212 ? -7.062 -23.312 -28.703 1 78.25 212 GLY B N 1
ATOM 5726 C CA . GLY B 1 212 ? -6.371 -22.219 -28.047 1 78.25 212 GLY B CA 1
ATOM 5727 C C . GLY B 1 212 ? -5.395 -22.688 -26.969 1 78.25 212 GLY B C 1
ATOM 5728 O O . GLY B 1 212 ? -4.496 -21.938 -26.578 1 78.25 212 GLY B O 1
ATOM 5729 N N . PHE B 1 213 ? -5.48 -23.922 -26.719 1 78.69 213 PHE B N 1
ATOM 5730 C CA . PHE B 1 213 ? -4.633 -24.5 -25.688 1 78.69 213 PHE B CA 1
ATOM 5731 C C . PHE B 1 213 ? -3.193 -24.625 -26.172 1 78.69 213 PHE B C 1
ATOM 5733 O O . PHE B 1 213 ? -2.254 -24.391 -25.406 1 78.69 213 PHE B O 1
ATOM 5740 N N . VAL B 1 214 ? -3.023 -24.938 -27.453 1 87.88 214 VAL B N 1
ATOM 5741 C CA . VAL B 1 214 ? -1.7 -25.188 -28.016 1 87.88 214 VAL B CA 1
ATOM 5742 C C . VAL B 1 214 ? -0.877 -23.906 -28 1 87.88 214 VAL B C 1
ATOM 5744 O O . VAL B 1 214 ? 0.213 -23.875 -27.422 1 87.88 214 VAL B O 1
ATOM 5747 N N . PRO B 1 215 ? -1.41 -22.891 -28.562 1 88.44 215 PRO B N 1
ATOM 5748 C CA . PRO B 1 215 ? -0.625 -21.656 -28.469 1 88.44 215 PRO B CA 1
ATOM 5749 C C . PRO B 1 215 ? -0.417 -21.188 -27.031 1 88.44 215 PRO B C 1
ATOM 5751 O O . PRO B 1 215 ? 0.619 -20.594 -26.719 1 88.44 215 PRO B O 1
ATOM 5754 N N . ALA B 1 216 ? -1.278 -21.422 -26.203 1 87.5 216 ALA B N 1
ATOM 5755 C CA . ALA B 1 216 ? -1.146 -21.016 -24.812 1 87.5 216 ALA B CA 1
ATOM 5756 C C . ALA B 1 216 ? -0.001 -21.75 -24.125 1 87.5 216 ALA B C 1
ATOM 5758 O O . ALA B 1 216 ? 0.778 -21.156 -23.375 1 87.5 216 ALA B O 1
ATOM 5759 N N . HIS B 1 217 ? 0.081 -23.062 -24.375 1 90.69 217 HIS B N 1
ATOM 5760 C CA . HIS B 1 217 ? 1.166 -23.844 -23.812 1 90.69 217 HIS B CA 1
ATOM 5761 C C . HIS B 1 217 ? 2.518 -23.406 -24.359 1 90.69 217 HIS B C 1
ATOM 5763 O O . HIS B 1 217 ? 3.482 -23.25 -23.609 1 90.69 217 HIS B O 1
ATOM 5769 N N . PHE B 1 218 ? 2.52 -23.234 -25.688 1 95 218 PHE B N 1
ATOM 5770 C CA . PHE B 1 218 ? 3.762 -22.828 -26.328 1 95 218 PHE B CA 1
ATOM 5771 C C . PHE B 1 218 ? 4.234 -21.484 -25.812 1 95 218 PHE B C 1
ATOM 5773 O O . PHE B 1 218 ? 5.371 -21.359 -25.344 1 95 218 PHE B O 1
ATOM 5780 N N . LEU B 1 219 ? 3.395 -20.516 -25.859 1 94.31 219 LEU B N 1
ATOM 5781 C CA . LEU B 1 219 ? 3.756 -19.172 -25.422 1 94.31 219 LEU B CA 1
ATOM 5782 C C . LEU B 1 219 ? 4.039 -19.156 -23.922 1 94.31 219 LEU B C 1
ATOM 5784 O O . LEU B 1 219 ? 4.934 -18.453 -23.453 1 94.31 219 LEU B O 1
ATOM 5788 N N . GLY B 1 220 ? 3.289 -19.875 -23.188 1 94.69 220 GLY B N 1
ATOM 5789 C CA . GLY B 1 220 ? 3.51 -19.969 -21.766 1 94.69 220 GLY B CA 1
ATOM 5790 C C . GLY B 1 220 ? 4.906 -20.438 -21.406 1 94.69 220 GLY B C 1
ATOM 5791 O O . GLY B 1 220 ? 5.586 -19.812 -20.578 1 94.69 220 GLY B O 1
ATOM 5792 N N . TRP B 1 221 ? 5.34 -21.469 -22.047 1 96.56 221 TRP B N 1
ATOM 5793 C CA . TRP B 1 221 ? 6.645 -22.031 -21.703 1 96.56 221 TRP B CA 1
ATOM 5794 C C . TRP B 1 221 ? 7.766 -21.203 -22.328 1 96.56 221 TRP B C 1
ATOM 5796 O O . TRP B 1 221 ? 8.883 -21.156 -21.797 1 96.56 221 TRP B O 1
ATOM 5806 N N . TYR B 1 222 ? 7.461 -20.531 -23.469 1 97.06 222 TYR B N 1
ATOM 5807 C CA . TYR B 1 222 ? 8.398 -19.562 -24 1 97.06 222 TYR B CA 1
ATOM 5808 C C . TYR B 1 222 ? 8.703 -18.469 -22.984 1 97.06 222 TYR B C 1
ATOM 5810 O O . TYR B 1 222 ? 9.867 -18.172 -22.703 1 97.06 222 TYR B O 1
ATOM 5818 N N . ILE B 1 223 ? 7.723 -17.984 -22.359 1 95.69 223 ILE B N 1
ATOM 5819 C CA . ILE B 1 223 ? 7.852 -16.891 -21.391 1 95.69 223 ILE B CA 1
ATOM 5820 C C . ILE B 1 223 ? 8.461 -17.422 -20.094 1 95.69 223 ILE B C 1
ATOM 5822 O O . ILE B 1 223 ? 9.336 -16.781 -19.516 1 95.69 223 ILE B O 1
ATOM 5826 N N . LYS B 1 224 ? 7.996 -18.562 -19.672 1 96.44 224 LYS B N 1
ATOM 5827 C CA . LYS B 1 224 ? 8.562 -19.172 -18.469 1 96.44 224 LYS B CA 1
ATOM 5828 C C . LYS B 1 224 ? 10.07 -19.344 -18.594 1 96.44 224 LYS B C 1
ATOM 5830 O O . LYS B 1 224 ? 10.812 -19.141 -17.641 1 96.44 224 LYS B O 1
ATOM 5835 N N . THR B 1 225 ? 10.484 -19.703 -19.75 1 96.44 225 THR B N 1
ATOM 5836 C CA . THR B 1 225 ? 11.914 -19.891 -20 1 96.44 225 THR B CA 1
ATOM 5837 C C . THR B 1 225 ? 12.664 -18.562 -19.891 1 96.44 225 THR B C 1
ATOM 5839 O O . THR B 1 225 ? 13.773 -18.516 -19.359 1 96.44 225 THR B O 1
ATOM 5842 N N . LEU B 1 226 ? 12.086 -17.578 -20.359 1 93.19 226 LEU B N 1
ATOM 5843 C CA . LEU B 1 226 ? 12.711 -16.25 -20.25 1 93.19 226 LEU B CA 1
ATOM 5844 C C . LEU B 1 226 ? 12.797 -15.805 -18.797 1 93.19 226 LEU B C 1
ATOM 5846 O O . LEU B 1 226 ? 13.68 -15.031 -18.438 1 93.19 226 LEU B O 1
ATOM 5850 N N . MET B 1 227 ? 11.984 -16.328 -18 1 93.38 227 MET B N 1
ATOM 5851 C CA . MET B 1 227 ? 11.961 -15.977 -16.578 1 93.38 227 MET B CA 1
ATOM 5852 C C . MET B 1 227 ? 12.977 -16.812 -15.797 1 93.38 227 MET B C 1
ATOM 5854 O O . MET B 1 227 ? 13.742 -16.266 -15 1 93.38 227 MET B O 1
ATOM 5858 N N . ILE B 1 228 ? 12.969 -18.062 -16.047 1 93.31 228 ILE B N 1
ATOM 5859 C CA . ILE B 1 228 ? 13.789 -19 -15.281 1 93.31 228 ILE B CA 1
ATOM 5860 C C . ILE B 1 228 ? 15.211 -19.016 -15.844 1 93.31 228 ILE B C 1
ATOM 5862 O O . ILE B 1 228 ? 16.172 -19.156 -15.094 1 93.31 228 ILE B O 1
ATOM 5866 N N . ARG B 1 229 ? 15.43 -18.938 -17.172 1 93.75 229 ARG B N 1
ATOM 5867 C CA . ARG B 1 229 ? 16.672 -18.797 -17.922 1 93.75 229 ARG B CA 1
ATOM 5868 C C . ARG B 1 229 ? 17.547 -20.031 -17.75 1 93.75 229 ARG B C 1
ATOM 5870 O O . ARG B 1 229 ? 18.766 -19.906 -17.609 1 93.75 229 ARG B O 1
ATOM 5877 N N . ASP B 1 230 ? 16.922 -21.156 -17.688 1 94.44 230 ASP B N 1
ATOM 5878 C CA . ASP B 1 230 ? 17.672 -22.406 -17.594 1 94.44 230 ASP B CA 1
ATOM 5879 C C . ASP B 1 230 ? 16.891 -23.562 -18.219 1 94.44 230 ASP B C 1
ATOM 5881 O O . ASP B 1 230 ? 15.727 -23.781 -17.891 1 94.44 230 ASP B O 1
ATOM 5885 N N . TRP B 1 231 ? 17.531 -24.25 -19.109 1 94.25 231 TRP B N 1
ATOM 5886 C CA . TRP B 1 231 ? 16.922 -25.328 -19.875 1 94.25 231 TRP B CA 1
ATOM 5887 C C . TRP B 1 231 ? 16.469 -26.453 -18.938 1 94.25 231 TRP B C 1
ATOM 5889 O O . TRP B 1 231 ? 15.328 -26.922 -19.016 1 94.25 231 TRP B O 1
ATOM 5899 N N . TRP B 1 232 ? 17.281 -26.859 -18.094 1 92.06 232 TRP B N 1
ATOM 5900 C CA . TRP B 1 232 ? 17.047 -28.031 -17.25 1 92.06 232 TRP B CA 1
ATOM 5901 C C . TRP B 1 232 ? 15.961 -27.766 -16.219 1 92.06 232 TRP B C 1
ATOM 5903 O O . TRP B 1 232 ? 15.102 -28.609 -15.977 1 92.06 232 TRP B O 1
ATOM 5913 N N . MET B 1 233 ? 16.031 -26.656 -15.648 1 93.94 233 MET B N 1
ATOM 5914 C CA . MET B 1 233 ? 15 -26.297 -14.688 1 93.94 233 MET B CA 1
ATOM 5915 C C . MET B 1 233 ? 13.633 -26.266 -15.352 1 93.94 233 MET B C 1
ATOM 5917 O O . MET B 1 233 ? 12.648 -26.766 -14.797 1 93.94 233 MET B O 1
ATOM 5921 N N . CYS B 1 234 ? 13.555 -25.688 -16.531 1 96.5 234 CYS B N 1
ATOM 5922 C CA . CYS B 1 234 ? 12.297 -25.609 -17.266 1 96.5 234 CYS B CA 1
ATOM 5923 C C . CYS B 1 234 ? 11.781 -27 -17.609 1 96.5 234 CYS B C 1
ATOM 5925 O O . CYS B 1 234 ? 10.602 -27.297 -17.438 1 96.5 234 CYS B O 1
ATOM 5927 N N . MET B 1 235 ? 12.68 -27.844 -18.078 1 95.5 235 MET B N 1
ATOM 5928 C CA . MET B 1 235 ? 12.297 -29.203 -18.453 1 95.5 235 MET B CA 1
ATOM 5929 C C . MET B 1 235 ? 11.812 -29.984 -17.234 1 95.5 235 MET B C 1
ATOM 5931 O O . MET B 1 235 ? 10.828 -30.719 -17.312 1 95.5 235 MET B O 1
ATOM 5935 N N . ILE B 1 236 ? 12.5 -29.828 -16.156 1 94.38 236 ILE B N 1
ATOM 5936 C CA . ILE B 1 236 ? 12.117 -30.5 -14.922 1 94.38 236 ILE B CA 1
ATOM 5937 C C . ILE B 1 236 ? 10.719 -30.062 -14.492 1 94.38 236 ILE B C 1
ATOM 5939 O O . ILE B 1 236 ? 9.867 -30.891 -14.156 1 94.38 236 ILE B O 1
ATOM 5943 N N . ILE B 1 237 ? 10.5 -28.781 -14.453 1 96.69 237 ILE B N 1
ATOM 5944 C CA . ILE B 1 237 ? 9.203 -28.25 -14.047 1 96.69 237 ILE B CA 1
ATOM 5945 C C . ILE B 1 237 ? 8.117 -28.734 -15.008 1 96.69 237 ILE B C 1
ATOM 5947 O O . ILE B 1 237 ? 7.027 -29.125 -14.578 1 96.69 237 ILE B O 1
ATOM 5951 N N . SER B 1 238 ? 8.383 -28.734 -16.297 1 97.06 238 SER B N 1
ATOM 5952 C CA . SER B 1 238 ? 7.438 -29.188 -17.312 1 97.06 238 SER B CA 1
ATOM 5953 C C . SER B 1 238 ? 7.055 -30.641 -17.094 1 97.06 238 SER B C 1
ATOM 5955 O O . SER B 1 238 ? 5.871 -30.984 -17.062 1 97.06 238 SER B O 1
ATOM 5957 N N . VAL B 1 239 ? 8.008 -31.453 -16.938 1 95 239 VAL B N 1
ATOM 5958 C CA . VAL B 1 239 ? 7.77 -32.875 -16.75 1 95 239 VAL B CA 1
ATOM 5959 C C . VAL B 1 239 ? 7.086 -33.125 -15.406 1 95 239 VAL B C 1
ATOM 5961 O O . VAL B 1 239 ? 6.129 -33.906 -15.328 1 95 239 VAL B O 1
ATOM 5964 N N . MET B 1 240 ? 7.566 -32.531 -14.367 1 95.56 240 MET B N 1
ATOM 5965 C CA . MET B 1 240 ? 7.004 -32.688 -13.031 1 95.56 240 MET B CA 1
ATOM 5966 C C . MET B 1 240 ? 5.535 -32.281 -13 1 95.56 240 MET B C 1
ATOM 5968 O O . MET B 1 240 ? 4.734 -32.875 -12.266 1 95.56 240 MET B O 1
ATOM 5972 N N . PHE B 1 241 ? 5.203 -31.281 -13.727 1 96.38 241 PHE B N 1
ATOM 5973 C CA . PHE B 1 241 ? 3.811 -30.859 -13.734 1 96.38 241 PHE B CA 1
ATOM 5974 C C . PHE B 1 241 ? 2.914 -31.938 -14.328 1 96.38 241 PHE B C 1
ATOM 5976 O O . PHE B 1 241 ? 1.788 -32.125 -13.867 1 96.38 241 PHE B O 1
ATOM 5983 N N . GLU B 1 242 ? 3.338 -32.594 -15.391 1 94.75 242 GLU B N 1
ATOM 5984 C CA . GLU B 1 242 ? 2.561 -33.719 -15.945 1 94.75 242 GLU B CA 1
ATOM 5985 C C . GLU B 1 242 ? 2.391 -34.844 -14.922 1 94.75 242 GLU B C 1
ATOM 5987 O O . GLU B 1 242 ? 1.326 -35.438 -14.844 1 94.75 242 GLU B O 1
ATOM 5992 N N . PHE B 1 243 ? 3.43 -35.062 -14.172 1 92.69 243 PHE B N 1
ATOM 5993 C CA . PHE B 1 243 ? 3.336 -36.062 -13.117 1 92.69 243 PHE B CA 1
ATOM 5994 C C . PHE B 1 243 ? 2.312 -35.656 -12.07 1 92.69 243 PHE B C 1
ATOM 5996 O O . PHE B 1 243 ? 1.58 -36.469 -11.539 1 92.69 243 PHE B O 1
ATOM 6003 N N . LEU B 1 244 ? 2.295 -34.406 -11.742 1 95.62 244 LEU B N 1
ATOM 6004 C CA . LEU B 1 244 ? 1.326 -33.906 -10.781 1 95.62 244 LEU B CA 1
ATOM 6005 C C . LEU B 1 244 ? -0.097 -34.062 -11.305 1 95.62 244 LEU B C 1
ATOM 6007 O O . LEU B 1 244 ? -1.006 -34.406 -10.539 1 95.62 244 LEU B O 1
ATOM 6011 N N . GLU B 1 245 ? -0.253 -33.812 -12.594 1 94.44 245 GLU B N 1
ATOM 6012 C CA . GLU B 1 245 ? -1.581 -34 -13.172 1 94.44 245 GLU B CA 1
ATOM 6013 C C . GLU B 1 245 ? -2.051 -35.438 -13.031 1 94.44 245 GLU B C 1
ATOM 6015 O O . GLU B 1 245 ? -3.193 -35.688 -12.641 1 94.44 245 GLU B O 1
ATOM 6020 N N . TYR B 1 246 ? -1.175 -36.344 -13.273 1 91.62 246 TYR B N 1
ATOM 6021 C CA . TYR B 1 246 ? -1.504 -37.75 -13.086 1 91.62 246 TYR B CA 1
ATOM 6022 C C . TYR B 1 246 ? -1.825 -38.062 -11.625 1 91.62 246 TYR B C 1
ATOM 6024 O O . TYR B 1 246 ? -2.756 -38.812 -11.328 1 91.62 246 TYR B O 1
ATOM 6032 N N . SER B 1 247 ? -1.057 -37.5 -10.789 1 94.06 247 SER B N 1
ATOM 6033 C CA . SER B 1 247 ? -1.173 -37.812 -9.367 1 94.06 247 SER B CA 1
ATOM 6034 C C . SER B 1 247 ? -2.475 -37.25 -8.797 1 94.06 247 SER B C 1
ATOM 6036 O O . SER B 1 247 ? -3.02 -37.781 -7.832 1 94.06 247 SER B O 1
ATOM 6038 N N . LEU B 1 248 ? -2.971 -36.188 -9.391 1 95.12 248 LEU B N 1
ATOM 6039 C CA . LEU B 1 248 ? -4.09 -35.469 -8.773 1 95.12 248 LEU B CA 1
ATOM 6040 C C . LEU B 1 248 ? -5.34 -35.562 -9.648 1 95.12 248 LEU B C 1
ATOM 6042 O O . LEU B 1 248 ? -6.32 -34.844 -9.414 1 95.12 248 LEU B O 1
ATOM 6046 N N . GLU B 1 249 ? -5.34 -36.438 -10.633 1 92.19 249 GLU B N 1
ATOM 6047 C CA . GLU B 1 249 ? -6.488 -36.594 -11.523 1 92.19 249 GLU B CA 1
ATOM 6048 C C . GLU B 1 249 ? -7.711 -37.094 -10.766 1 92.19 249 GLU B C 1
ATOM 6050 O O . GLU B 1 249 ? -8.844 -36.844 -11.172 1 92.19 249 GLU B O 1
ATOM 6055 N N . HIS B 1 250 ? -7.492 -37.844 -9.672 1 91.62 250 HIS B N 1
ATOM 6056 C CA . HIS B 1 250 ? -8.609 -38.312 -8.875 1 91.62 250 HIS B CA 1
ATOM 6057 C C . HIS B 1 250 ? -9.336 -37.188 -8.188 1 91.62 250 HIS B C 1
ATOM 6059 O O . HIS B 1 250 ? -10.508 -37.312 -7.809 1 91.62 250 HIS B O 1
ATOM 6065 N N . GLN B 1 251 ? -8.672 -36.031 -8 1 93.5 251 GLN B N 1
ATOM 6066 C CA . GLN B 1 251 ? -9.273 -34.875 -7.379 1 93.5 251 GLN B CA 1
ATOM 6067 C C . GLN B 1 251 ? -9.938 -33.969 -8.422 1 93.5 251 GLN B C 1
ATOM 6069 O O . GLN B 1 251 ? -11.078 -33.531 -8.258 1 93.5 251 GLN B O 1
ATOM 6074 N N . LEU B 1 252 ? -9.234 -33.719 -9.43 1 92.56 252 LEU B N 1
ATOM 6075 C CA . LEU B 1 252 ? -9.711 -32.812 -10.492 1 92.56 252 LEU B CA 1
ATOM 6076 C C . LEU B 1 252 ? -9.789 -33.562 -11.82 1 92.56 252 LEU B C 1
ATOM 6078 O O . LEU B 1 252 ? -8.758 -33.844 -12.445 1 92.56 252 LEU B O 1
ATOM 6082 N N . PRO B 1 253 ? -10.891 -33.719 -12.312 1 87.06 253 PRO B N 1
ATOM 6083 C CA . PRO B 1 253 ? -11.062 -34.438 -13.578 1 87.06 253 PRO B CA 1
ATOM 6084 C C . PRO B 1 253 ? -10.398 -33.75 -14.758 1 87.06 253 PRO B C 1
ATOM 6086 O O . PRO B 1 253 ? -10.086 -34.375 -15.766 1 87.06 253 PRO B O 1
ATOM 6089 N N . ASN B 1 254 ? -10.125 -32.469 -14.641 1 86.31 254 ASN B N 1
ATOM 6090 C CA . ASN B 1 254 ? -9.445 -31.719 -15.68 1 86.31 254 ASN B CA 1
ATOM 6091 C C . ASN B 1 254 ? -8.047 -32.25 -15.953 1 86.31 254 ASN B C 1
ATOM 6093 O O . ASN B 1 254 ? -7.484 -32 -17.031 1 86.31 254 ASN B O 1
ATOM 6097 N N . PHE B 1 255 ? -7.586 -33 -15.055 1 90.44 255 PHE B N 1
ATOM 6098 C CA . PHE B 1 255 ? -6.227 -33.5 -15.164 1 90.44 255 PHE B CA 1
ATOM 6099 C C . PHE B 1 255 ? -6.211 -34.844 -15.891 1 90.44 255 PHE B C 1
ATOM 6101 O O . PHE B 1 255 ? -5.148 -35.344 -16.266 1 90.44 255 PHE B O 1
ATOM 6108 N N . SER B 1 256 ? -7.363 -35.406 -16.094 1 88.19 256 SER B N 1
ATOM 6109 C CA . SER B 1 256 ? -7.461 -36.688 -16.781 1 88.19 256 SER B CA 1
ATOM 6110 C C . SER B 1 256 ? -7.469 -36.531 -18.281 1 88.19 256 SER B C 1
ATOM 6112 O O . SER B 1 256 ? -8.531 -36.531 -18.906 1 88.19 256 SER B O 1
ATOM 6114 N N . GLU B 1 257 ? -6.391 -36.375 -18.828 1 86.75 257 GLU B N 1
ATOM 6115 C CA . GLU B 1 257 ? -6.223 -36.25 -20.266 1 86.75 257 GLU B CA 1
ATOM 6116 C C . GLU B 1 257 ? -5.59 -37.5 -20.875 1 86.75 257 GLU B C 1
ATOM 6118 O O . GLU B 1 257 ? -5.199 -38.406 -20.141 1 86.75 257 GLU B O 1
ATOM 6123 N N . CYS B 1 258 ? -5.68 -37.5 -22.219 1 87.94 258 CYS B N 1
ATOM 6124 C CA . CYS B 1 258 ? -5.066 -38.625 -22.906 1 87.94 258 CYS B CA 1
ATOM 6125 C C . CYS B 1 258 ? -3.555 -38.625 -22.719 1 87.94 258 CYS B C 1
ATOM 6127 O O . CYS B 1 258 ? -2.939 -37.562 -22.594 1 87.94 258 CYS B O 1
ATOM 6129 N N . TRP B 1 259 ? -2.928 -39.812 -22.734 1 88.81 259 TRP B N 1
ATOM 6130 C CA . TRP B 1 259 ? -1.499 -39.938 -22.484 1 88.81 259 TRP B CA 1
ATOM 6131 C C . TRP B 1 259 ? -0.678 -39.156 -23.5 1 88.81 259 TRP B C 1
ATOM 6133 O O . TRP B 1 259 ? 0.351 -38.594 -23.156 1 88.81 259 TRP B O 1
ATOM 6143 N N . TRP B 1 260 ? -1.051 -39.219 -24.781 1 90.12 260 TRP B N 1
ATOM 6144 C CA . TRP B 1 260 ? -0.287 -38.531 -25.812 1 90.12 260 TRP B CA 1
ATOM 6145 C C . TRP B 1 260 ? -0.434 -37 -25.672 1 90.12 260 TRP B C 1
ATOM 6147 O O . TRP B 1 260 ? 0.403 -36.25 -26.156 1 90.12 260 TRP B O 1
ATOM 6157 N N . ASP B 1 261 ? -1.511 -36.594 -25.031 1 89.94 261 ASP B N 1
ATOM 6158 C CA . ASP B 1 261 ? -1.661 -35.156 -24.719 1 89.94 261 ASP B CA 1
ATOM 6159 C C . ASP B 1 261 ? -0.624 -34.719 -23.688 1 89.94 261 ASP B C 1
ATOM 6161 O O . ASP B 1 261 ? -0.01 -33.656 -23.844 1 89.94 261 ASP B O 1
ATOM 6165 N N . HIS B 1 262 ? -0.375 -35.438 -22.688 1 91.12 262 HIS B N 1
ATOM 6166 C CA . HIS B 1 262 ? 0.595 -35.156 -21.641 1 91.12 262 HIS B CA 1
ATOM 6167 C C . HIS B 1 262 ? 2.018 -35.156 -22.188 1 91.12 262 HIS B C 1
ATOM 6169 O O . HIS B 1 262 ? 2.734 -34.156 -22.078 1 91.12 262 HIS B O 1
ATOM 6175 N N . TRP B 1 263 ? 2.373 -36.188 -22.859 1 92.44 263 TRP B N 1
ATOM 6176 C CA . TRP B 1 263 ? 3.791 -36.438 -23.094 1 92.44 263 TRP B CA 1
ATOM 6177 C C . TRP B 1 263 ? 4.207 -35.938 -24.469 1 92.44 263 TRP B C 1
ATOM 6179 O O . TRP B 1 263 ? 5.312 -35.406 -24.656 1 92.44 263 TRP B O 1
ATOM 6189 N N . ILE B 1 264 ? 3.371 -36.031 -25.406 1 91.75 264 ILE B N 1
ATOM 6190 C CA . ILE B 1 264 ? 3.729 -35.625 -26.766 1 91.75 264 ILE B CA 1
ATOM 6191 C C . ILE B 1 264 ? 3.324 -34.188 -26.984 1 91.75 264 ILE B C 1
ATOM 6193 O O . ILE B 1 264 ? 4.176 -33.312 -27.25 1 91.75 264 ILE B O 1
ATOM 6197 N N . MET B 1 265 ? 2.098 -33.906 -26.812 1 91.5 265 MET B N 1
ATOM 6198 C CA . MET B 1 265 ? 1.628 -32.562 -27.141 1 91.5 265 MET B CA 1
ATOM 6199 C C . MET B 1 265 ? 2.145 -31.562 -26.125 1 91.5 265 MET B C 1
ATOM 6201 O O . MET B 1 265 ? 2.746 -30.547 -26.484 1 91.5 265 MET B O 1
ATOM 6205 N N . ASP B 1 266 ? 1.957 -31.812 -24.797 1 93.44 266 ASP B N 1
ATOM 6206 C CA . ASP B 1 266 ? 2.344 -30.844 -23.766 1 93.44 266 ASP B CA 1
ATOM 6207 C C . ASP B 1 266 ? 3.859 -30.797 -23.594 1 93.44 266 ASP B C 1
ATOM 6209 O O . ASP B 1 266 ? 4.5 -29.797 -23.938 1 93.44 266 ASP B O 1
ATOM 6213 N N . VAL B 1 267 ? 4.477 -31.875 -23.266 1 94.44 267 VAL B N 1
ATOM 6214 C CA . VAL B 1 267 ? 5.875 -31.859 -22.859 1 94.44 267 VAL B CA 1
ATOM 6215 C C . VAL B 1 267 ? 6.777 -31.719 -24.078 1 94.44 267 VAL B C 1
ATOM 6217 O O . VAL B 1 267 ? 7.594 -30.797 -24.156 1 94.44 267 VAL B O 1
ATOM 6220 N N . LEU B 1 268 ? 6.629 -32.562 -25.047 1 94.75 268 LEU B N 1
ATOM 6221 C CA . LEU B 1 268 ? 7.578 -32.625 -26.156 1 94.75 268 LEU B CA 1
ATOM 6222 C C . LEU B 1 268 ? 7.352 -31.5 -27.141 1 94.75 268 LEU B C 1
ATOM 6224 O O . LEU B 1 268 ? 8.289 -30.781 -27.5 1 94.75 268 LEU B O 1
ATOM 6228 N N . VAL B 1 269 ? 6.117 -31.281 -27.562 1 94.31 269 VAL B N 1
ATOM 6229 C CA . VAL B 1 269 ? 5.855 -30.359 -28.656 1 94.31 269 VAL B CA 1
ATOM 6230 C C . VAL B 1 269 ? 5.684 -28.938 -28.125 1 94.31 269 VAL B C 1
ATOM 6232 O O . VAL B 1 269 ? 6.539 -28.078 -28.344 1 94.31 269 VAL B O 1
ATOM 6235 N N . CYS B 1 270 ? 4.691 -28.719 -27.359 1 95.12 270 CYS B N 1
ATOM 6236 C CA . CYS B 1 270 ? 4.367 -27.359 -26.953 1 95.12 270 CYS B CA 1
ATOM 6237 C C . CYS B 1 270 ? 5.379 -26.828 -25.953 1 95.12 270 CYS B C 1
ATOM 6239 O O . CYS B 1 270 ? 6.027 -25.812 -26.188 1 95.12 270 CYS B O 1
ATOM 6241 N N . ASN B 1 271 ? 5.535 -27.516 -24.797 1 97.06 271 ASN B N 1
ATOM 6242 C CA . ASN B 1 271 ? 6.496 -27.094 -23.781 1 97.06 271 ASN B CA 1
ATOM 6243 C C . ASN B 1 271 ? 7.926 -27.125 -24.312 1 97.06 271 ASN B C 1
ATOM 6245 O O . ASN B 1 271 ? 8.688 -26.172 -24.141 1 97.06 271 ASN B O 1
ATOM 6249 N N . GLY B 1 272 ? 8.211 -28.281 -24.953 1 96.75 272 GLY B N 1
ATOM 6250 C CA . GLY B 1 272 ? 9.555 -28.453 -25.484 1 96.75 272 GLY B CA 1
ATOM 6251 C C . GLY B 1 272 ? 9.938 -27.391 -26.5 1 96.75 272 GLY B C 1
ATOM 6252 O O . GLY B 1 272 ? 11.031 -26.828 -26.422 1 96.75 272 GLY B O 1
ATOM 6253 N N . LEU B 1 273 ? 9.086 -27.125 -27.422 1 97 273 LEU B N 1
ATOM 6254 C CA . LEU B 1 273 ? 9.359 -26.094 -28.406 1 97 273 LEU B CA 1
ATOM 6255 C C . LEU B 1 273 ? 9.391 -24.703 -27.766 1 97 273 LEU B C 1
ATOM 6257 O O . LEU B 1 273 ? 10.188 -23.859 -28.156 1 97 273 LEU B O 1
ATOM 6261 N N . GLY B 1 274 ? 8.516 -24.5 -26.844 1 97.94 274 GLY B N 1
ATOM 6262 C CA . GLY B 1 274 ? 8.547 -23.234 -26.125 1 97.94 274 GLY B CA 1
ATOM 6263 C C . GLY B 1 274 ? 9.859 -23.016 -25.391 1 97.94 274 GLY B C 1
ATOM 6264 O O . GLY B 1 274 ? 10.422 -21.922 -25.453 1 97.94 274 GLY B O 1
ATOM 6265 N N . ILE B 1 275 ? 10.289 -23.953 -24.734 1 97.88 275 ILE B N 1
ATOM 6266 C CA . ILE B 1 275 ? 11.539 -23.891 -23.984 1 97.88 275 ILE B CA 1
ATOM 6267 C C . ILE B 1 275 ? 12.703 -23.656 -24.953 1 97.88 275 ILE B C 1
ATOM 6269 O O . ILE B 1 275 ? 13.562 -22.812 -24.719 1 97.88 275 ILE B O 1
ATOM 6273 N N . TYR B 1 276 ? 12.695 -24.422 -26.016 1 97.38 276 TYR B N 1
ATOM 6274 C CA . TYR B 1 276 ? 13.758 -24.297 -27.016 1 97.38 276 TYR B CA 1
ATOM 6275 C C . TYR B 1 276 ? 13.812 -22.891 -27.578 1 97.38 276 TYR B C 1
ATOM 6277 O O . TYR B 1 276 ? 14.883 -22.281 -27.641 1 97.38 276 TYR B O 1
ATOM 6285 N N . CYS B 1 277 ? 12.727 -22.391 -28.016 1 97.19 277 CYS B N 1
ATOM 6286 C CA . CYS B 1 277 ? 12.672 -21.031 -28.547 1 97.19 277 CYS B CA 1
ATOM 6287 C C . CYS B 1 277 ? 13.062 -20 -27.5 1 97.19 277 CYS B C 1
ATOM 6289 O O . CYS B 1 277 ? 13.703 -19 -27.797 1 97.19 277 CYS B O 1
ATOM 6291 N N . GLY B 1 278 ? 12.641 -20.25 -26.266 1 96.69 278 GLY B N 1
ATOM 6292 C CA . GLY B 1 278 ? 13.055 -19.375 -25.172 1 96.69 278 GLY B CA 1
ATOM 6293 C C . GLY B 1 278 ? 14.562 -19.344 -24.984 1 96.69 278 GLY B C 1
ATOM 6294 O O . GLY B 1 278 ? 15.148 -18.281 -24.781 1 96.69 278 GLY B O 1
ATOM 6295 N N . MET B 1 279 ? 15.156 -20.453 -25.062 1 95.31 279 MET B N 1
ATOM 6296 C CA . MET B 1 279 ? 16.609 -20.562 -24.906 1 95.31 279 MET B CA 1
ATOM 6297 C C . MET B 1 279 ? 17.328 -19.812 -26.031 1 95.31 279 MET B C 1
ATOM 6299 O O . MET B 1 279 ? 18.359 -19.203 -25.812 1 95.31 279 MET B O 1
ATOM 6303 N N . LYS B 1 280 ? 16.812 -19.906 -27.234 1 95 280 LYS B N 1
ATOM 6304 C CA . LYS B 1 280 ? 17.391 -19.172 -28.359 1 95 280 LYS B CA 1
ATOM 6305 C C . LYS B 1 280 ? 17.297 -17.672 -28.156 1 95 280 LYS B C 1
ATOM 6307 O O . LYS B 1 280 ? 18.234 -16.938 -28.469 1 95 280 LYS B O 1
ATOM 6312 N N . THR B 1 281 ? 16.203 -17.266 -27.656 1 92.25 281 THR B N 1
ATOM 6313 C CA . THR B 1 281 ? 16.031 -15.852 -27.359 1 92.25 281 THR B CA 1
ATOM 6314 C C . THR B 1 281 ? 17.016 -15.398 -26.281 1 92.25 281 THR B C 1
ATOM 6316 O O . THR B 1 281 ? 17.594 -14.32 -26.375 1 92.25 281 THR B O 1
ATOM 6319 N N . LEU B 1 282 ? 17.141 -16.234 -25.297 1 90.75 282 LEU B N 1
ATOM 6320 C CA . LEU B 1 282 ? 18.078 -15.938 -24.219 1 90.75 282 LEU B CA 1
ATOM 6321 C C . LEU B 1 282 ? 19.5 -15.773 -24.766 1 90.75 282 LEU B C 1
ATOM 6323 O O . LEU B 1 282 ? 20.234 -14.867 -24.344 1 90.75 282 LEU B O 1
ATOM 6327 N N . ALA B 1 283 ? 19.891 -16.656 -25.609 1 89.38 283 ALA B N 1
ATOM 6328 C CA . ALA B 1 283 ? 21.219 -16.562 -26.219 1 89.38 283 ALA B CA 1
ATOM 6329 C C . ALA B 1 283 ? 21.375 -15.258 -27 1 89.38 283 ALA B C 1
ATOM 6331 O O . ALA B 1 283 ? 22.422 -14.617 -26.938 1 89.38 283 ALA B O 1
ATOM 6332 N N . TRP B 1 284 ? 20.328 -14.953 -27.625 1 85.38 284 TRP B N 1
ATOM 6333 C CA . TRP B 1 284 ? 20.328 -13.711 -28.375 1 85.38 284 TRP B CA 1
ATOM 6334 C C . TRP B 1 284 ? 20.422 -12.5 -27.453 1 85.38 284 TRP B C 1
ATOM 6336 O O . TRP B 1 284 ? 21.172 -11.555 -27.719 1 85.38 284 TRP B O 1
ATOM 6346 N N . LEU B 1 285 ? 19.797 -12.477 -26.375 1 82.44 285 LEU B N 1
ATOM 6347 C CA . LEU B 1 285 ? 19.766 -11.367 -25.422 1 82.44 285 LEU B CA 1
ATOM 6348 C C . LEU B 1 285 ? 21.094 -11.266 -24.688 1 82.44 285 LEU B C 1
ATOM 6350 O O . LEU B 1 285 ? 21.516 -10.172 -24.297 1 82.44 285 LEU B O 1
ATOM 6354 N N . SER B 1 286 ? 21.688 -12.289 -24.422 1 79.06 286 SER B N 1
ATOM 6355 C CA . SER B 1 286 ? 22.953 -12.297 -23.688 1 79.06 286 SER B CA 1
ATOM 6356 C C . SER B 1 286 ? 24.094 -11.789 -24.562 1 79.06 286 SER B C 1
ATOM 6358 O O . SER B 1 286 ? 25.109 -11.32 -24.047 1 79.06 286 SER B O 1
ATOM 6360 N N . MET B 1 287 ? 24.031 -11.906 -25.828 1 68.75 287 MET B N 1
ATOM 6361 C CA . MET B 1 287 ? 25.125 -11.562 -26.734 1 68.75 287 MET B CA 1
ATOM 6362 C C . MET B 1 287 ? 25.016 -10.117 -27.203 1 68.75 287 MET B C 1
ATOM 6364 O O . MET B 1 287 ? 26 -9.523 -27.672 1 68.75 287 MET B O 1
ATOM 6368 N N . LYS B 1 288 ? 23.938 -9.516 -26.938 1 69.25 288 LYS B N 1
ATOM 6369 C CA . LYS B 1 288 ? 23.719 -8.18 -27.484 1 69.25 288 LYS B CA 1
ATOM 6370 C C . LYS B 1 288 ? 24.297 -7.105 -26.562 1 69.25 288 LYS B C 1
ATOM 6372 O O . LYS B 1 288 ? 24.141 -7.18 -25.344 1 69.25 288 LYS B O 1
ATOM 6377 N N . PRO B 1 289 ? 25.078 -6.266 -27.141 1 65.94 289 PRO B N 1
ATOM 6378 C CA . PRO B 1 289 ? 25.5 -5.125 -26.344 1 65.94 289 PRO B CA 1
ATOM 6379 C C . PRO B 1 289 ? 24.375 -4.141 -26.047 1 65.94 289 PRO B C 1
ATOM 6381 O O . PRO B 1 289 ? 23.516 -3.916 -26.906 1 65.94 289 PRO B O 1
ATOM 6384 N N . TYR B 1 290 ? 24.234 -3.797 -24.859 1 69.69 290 TYR B N 1
ATOM 6385 C CA . TYR B 1 290 ? 23.188 -2.854 -24.453 1 69.69 290 TYR B CA 1
ATOM 6386 C C . TYR B 1 290 ? 23.734 -1.429 -24.422 1 69.69 290 TYR B C 1
ATOM 6388 O O . TYR B 1 290 ? 24.594 -1.104 -23.594 1 69.69 290 TYR B O 1
ATOM 6396 N N . GLN B 1 291 ? 23.453 -0.668 -25.469 1 68.88 291 GLN B N 1
ATOM 6397 C CA . GLN B 1 291 ? 23.844 0.734 -25.562 1 68.88 291 GLN B CA 1
ATOM 6398 C C . GLN B 1 291 ? 22.625 1.646 -25.578 1 68.88 291 GLN B C 1
ATOM 6400 O O . GLN B 1 291 ? 21.781 1.566 -26.484 1 68.88 291 GLN B O 1
ATOM 6405 N N . TRP B 1 292 ? 22.547 2.439 -24.484 1 73.25 292 TRP B N 1
ATOM 6406 C CA . TRP B 1 292 ? 21.375 3.307 -24.391 1 73.25 292 TRP B CA 1
ATOM 6407 C C . TRP B 1 292 ? 21.766 4.77 -24.578 1 73.25 292 TRP B C 1
ATOM 6409 O O . TRP B 1 292 ? 22.594 5.297 -23.844 1 73.25 292 TRP B O 1
ATOM 6419 N N . GLN B 1 293 ? 21.312 5.223 -25.703 1 70.69 293 GLN B N 1
ATOM 6420 C CA . GLN B 1 293 ? 21.547 6.625 -26.016 1 70.69 293 GLN B CA 1
ATOM 6421 C C . GLN B 1 293 ? 20.234 7.418 -25.969 1 70.69 293 GLN B C 1
ATOM 6423 O O . GLN B 1 293 ? 19.156 6.863 -26.172 1 70.69 293 GLN B O 1
ATOM 6428 N N . GLY B 1 294 ? 20.312 8.688 -25.531 1 73.06 294 GLY B N 1
ATOM 6429 C CA . GLY B 1 294 ? 19.141 9.547 -25.578 1 73.06 294 GLY B CA 1
ATOM 6430 C C . GLY B 1 294 ? 18.516 9.617 -26.953 1 73.06 294 GLY B C 1
ATOM 6431 O O . GLY B 1 294 ? 19.219 9.672 -27.969 1 73.06 294 GLY B O 1
ATOM 6432 N N . LEU B 1 295 ? 17.297 9.5 -27.047 1 71.56 295 LEU B N 1
ATOM 6433 C CA . LEU B 1 295 ? 16.531 9.461 -28.297 1 71.56 295 LEU B CA 1
ATOM 6434 C C . LEU B 1 295 ? 16.859 10.672 -29.172 1 71.56 295 LEU B C 1
ATOM 6436 O O . LEU B 1 295 ? 17 10.539 -30.391 1 71.56 295 LEU B O 1
ATOM 6440 N N . TRP B 1 296 ? 17 11.766 -28.422 1 70.94 296 TRP B N 1
ATOM 6441 C CA . TRP B 1 296 ? 17.141 13.016 -29.172 1 70.94 296 TRP B CA 1
ATOM 6442 C C . TRP B 1 296 ? 18.562 13.164 -29.703 1 70.94 296 TRP B C 1
ATOM 6444 O O . TRP B 1 296 ? 18.812 14 -30.578 1 70.94 296 TRP B O 1
ATOM 6454 N N . ASN B 1 297 ? 19.406 12.266 -29.281 1 69.44 297 ASN B N 1
ATOM 6455 C CA . ASN B 1 297 ? 20.797 12.305 -29.75 1 69.44 297 ASN B CA 1
ATOM 6456 C C . ASN B 1 297 ? 20.984 11.453 -31 1 69.44 297 ASN B C 1
ATOM 6458 O O . ASN B 1 297 ? 22.062 11.461 -31.609 1 69.44 297 ASN B O 1
ATOM 6462 N N . ILE B 1 298 ? 19.938 10.773 -31.344 1 74.69 298 ILE B N 1
ATOM 6463 C CA . ILE B 1 298 ? 20.016 9.922 -32.531 1 74.69 298 ILE B CA 1
ATOM 6464 C C . ILE B 1 298 ? 19.562 10.711 -33.75 1 74.69 298 ILE B C 1
ATOM 6466 O O . ILE B 1 298 ? 18.438 11.203 -33.812 1 74.69 298 ILE B O 1
ATOM 6470 N N . PRO B 1 299 ? 20.344 10.875 -34.688 1 75.62 299 PRO B N 1
ATOM 6471 C CA . PRO B 1 299 ? 20.031 11.758 -35.812 1 75.62 299 PRO B CA 1
ATOM 6472 C C . PRO B 1 299 ? 19.047 11.133 -36.781 1 75.62 299 PRO B C 1
ATOM 6474 O O . PRO B 1 299 ? 18.25 11.844 -37.406 1 75.62 299 PRO B O 1
ATOM 6477 N N . THR B 1 300 ? 19.016 9.875 -37 1 81.75 300 THR B N 1
ATOM 6478 C CA . THR B 1 300 ? 18.188 9.234 -38.031 1 81.75 300 THR B CA 1
ATOM 6479 C C . THR B 1 300 ? 16.859 8.773 -37.438 1 81.75 300 THR B C 1
ATOM 6481 O O . THR B 1 300 ? 16.781 8.406 -36.25 1 81.75 300 THR B O 1
ATOM 6484 N N . TYR B 1 301 ? 15.828 8.914 -38.219 1 81.56 301 TYR B N 1
ATOM 6485 C CA . TYR B 1 301 ? 14.5 8.469 -37.781 1 81.56 301 TYR B CA 1
ATOM 6486 C C . TYR B 1 301 ? 14.469 6.965 -37.562 1 81.56 301 TYR B C 1
ATOM 6488 O O . TYR B 1 301 ? 13.828 6.48 -36.625 1 81.56 301 TYR B O 1
ATOM 6496 N N . LYS B 1 302 ? 15.117 6.312 -38.5 1 81.62 302 LYS B N 1
ATOM 6497 C CA . LYS B 1 302 ? 15.195 4.863 -38.344 1 81.62 302 LYS B CA 1
ATOM 6498 C C . LYS B 1 302 ? 15.867 4.5 -37.031 1 81.62 302 LYS B C 1
ATOM 6500 O O . LYS B 1 302 ? 15.445 3.564 -36.344 1 81.62 302 LYS B O 1
ATOM 6505 N N . GLY B 1 303 ? 16.797 5.172 -36.688 1 77.06 303 GLY B N 1
ATOM 6506 C CA . GLY B 1 303 ? 17.484 4.949 -35.438 1 77.06 303 GLY B CA 1
ATOM 6507 C C . GLY B 1 303 ? 16.625 5.254 -34.219 1 77.06 303 GLY B C 1
ATOM 6508 O O . GLY B 1 303 ? 16.688 4.539 -33.219 1 77.06 303 GLY B O 1
ATOM 6509 N N . LYS B 1 304 ? 15.867 6.25 -34.406 1 78 304 LYS B N 1
ATOM 6510 C CA . LYS B 1 304 ? 14.977 6.625 -33.312 1 78 304 LYS B CA 1
ATOM 6511 C C . LYS B 1 304 ? 13.922 5.551 -33.062 1 78 304 LYS B C 1
ATOM 6513 O O . LYS B 1 304 ? 13.633 5.203 -31.922 1 78 304 LYS B O 1
ATOM 6518 N N . ILE B 1 305 ? 13.367 5.102 -34.125 1 79 305 ILE B N 1
ATOM 6519 C CA . ILE B 1 305 ? 12.352 4.055 -34 1 79 305 ILE B CA 1
ATOM 6520 C C . ILE B 1 305 ? 12.977 2.801 -33.406 1 79 305 ILE B C 1
ATOM 6522 O O . ILE B 1 305 ? 12.375 2.148 -32.531 1 79 305 ILE B O 1
ATOM 6526 N N . LYS B 1 306 ? 14.164 2.51 -33.875 1 77.44 306 LYS B N 1
ATOM 6527 C CA . LYS B 1 306 ? 14.867 1.364 -33.312 1 77.44 306 LYS B CA 1
ATOM 6528 C C . LYS B 1 306 ? 15.125 1.562 -31.812 1 77.44 306 LYS B C 1
ATOM 6530 O O . LYS B 1 306 ? 14.953 0.635 -31.016 1 77.44 306 LYS B O 1
ATOM 6535 N N . ARG B 1 307 ? 15.469 2.68 -31.531 1 78 307 ARG B N 1
ATOM 6536 C CA . ARG B 1 307 ? 15.711 2.982 -30.125 1 78 307 ARG B CA 1
ATOM 6537 C C . ARG B 1 307 ? 14.438 2.861 -29.312 1 78 307 ARG B C 1
ATOM 6539 O O . ARG B 1 307 ? 14.461 2.359 -28.188 1 78 307 ARG B O 1
ATOM 6546 N N . ILE B 1 308 ? 13.383 3.283 -29.875 1 75.81 308 ILE B N 1
ATOM 6547 C CA . ILE B 1 308 ? 12.094 3.199 -29.188 1 75.81 308 ILE B CA 1
ATOM 6548 C C . ILE B 1 308 ? 11.695 1.735 -29.031 1 75.81 308 ILE B C 1
ATOM 6550 O O . ILE B 1 308 ? 11.227 1.33 -27.969 1 75.81 308 ILE B O 1
ATOM 6554 N N . ALA B 1 309 ? 11.938 1.031 -30.062 1 74.31 309 ALA B N 1
ATOM 6555 C CA . ALA B 1 309 ? 11.617 -0.391 -30 1 74.31 309 ALA B CA 1
ATOM 6556 C C . ALA B 1 309 ? 12.484 -1.105 -28.969 1 74.31 309 ALA B C 1
ATOM 6558 O O . ALA B 1 309 ? 12 -1.981 -28.234 1 74.31 309 ALA B O 1
ATOM 6559 N N . PHE B 1 310 ? 13.688 -0.677 -28.812 1 74.31 310 PHE B N 1
ATOM 6560 C CA . PHE B 1 310 ? 14.617 -1.328 -27.906 1 74.31 310 PHE B CA 1
ATOM 6561 C C . PHE B 1 310 ? 14.336 -0.922 -26.453 1 74.31 310 PHE B C 1
ATOM 6563 O O . PHE B 1 310 ? 14.867 -1.523 -25.531 1 74.31 310 PHE B O 1
ATOM 6570 N N . GLN B 1 311 ? 13.555 0.051 -26.344 1 73.75 311 GLN B N 1
ATOM 6571 C CA . GLN B 1 311 ? 13.148 0.456 -25 1 73.75 311 GLN B CA 1
ATOM 6572 C C . GLN B 1 311 ? 12.43 -0.68 -24.281 1 73.75 311 GLN B C 1
ATOM 6574 O O . GLN B 1 311 ? 12.43 -0.739 -23.047 1 73.75 311 GLN B O 1
ATOM 6579 N N . PHE B 1 312 ? 11.984 -1.544 -25.078 1 74.62 312 PHE B N 1
ATOM 6580 C CA . PHE B 1 312 ? 11.211 -2.641 -24.516 1 74.62 312 PHE B CA 1
ATOM 6581 C C . PHE B 1 312 ? 12.094 -3.857 -24.25 1 74.62 312 PHE B C 1
ATOM 6583 O O . PHE B 1 312 ? 11.609 -4.895 -23.797 1 74.62 312 PHE B O 1
ATOM 6590 N N . THR B 1 313 ? 13.305 -3.619 -24.484 1 73 313 THR B N 1
ATOM 6591 C CA . THR B 1 313 ? 14.281 -4.641 -24.109 1 73 313 THR B CA 1
ATOM 6592 C C . THR B 1 313 ? 14.891 -4.328 -22.734 1 73 313 THR B C 1
ATOM 6594 O O . THR B 1 313 ? 14.82 -3.193 -22.266 1 73 313 THR B O 1
ATOM 6597 N N . PRO B 1 314 ? 15.352 -5.309 -22.156 1 75.38 314 PRO B N 1
ATOM 6598 C CA . PRO B 1 314 ? 15.922 -5.09 -20.812 1 75.38 314 PRO B CA 1
ATOM 6599 C C . PRO B 1 314 ? 17.125 -4.152 -20.844 1 75.38 314 PRO B C 1
ATOM 6601 O O . PRO B 1 314 ? 17.828 -4.059 -21.844 1 75.38 314 PRO B O 1
ATOM 6604 N N . TYR B 1 315 ? 17.266 -3.436 -19.766 1 74.44 315 TYR B N 1
ATOM 6605 C CA . TYR B 1 315 ? 18.406 -2.545 -19.609 1 74.44 315 TYR B CA 1
ATOM 6606 C C . TYR B 1 315 ? 19.719 -3.332 -19.594 1 74.44 315 TYR B C 1
ATOM 6608 O O . TYR B 1 315 ? 20.703 -2.912 -20.203 1 74.44 315 TYR B O 1
ATOM 6616 N N . SER B 1 316 ? 19.656 -4.363 -18.906 1 74.62 316 SER B N 1
ATOM 6617 C CA . SER B 1 316 ? 20.766 -5.316 -18.828 1 74.62 316 SER B CA 1
ATOM 6618 C C . SER B 1 316 ? 20.25 -6.746 -18.672 1 74.62 316 SER B C 1
ATOM 6620 O O . SER B 1 316 ? 19.109 -6.961 -18.266 1 74.62 316 SER B O 1
ATOM 6622 N N . TRP B 1 317 ? 21.109 -7.562 -19.203 1 77.38 317 TRP B N 1
ATOM 6623 C CA . TRP B 1 317 ? 20.719 -8.961 -19.094 1 77.38 317 TRP B CA 1
ATOM 6624 C C . TRP B 1 317 ? 21.672 -9.734 -18.203 1 77.38 317 TRP B C 1
ATOM 6626 O O . TRP B 1 317 ? 22.891 -9.633 -18.344 1 77.38 317 TRP B O 1
ATOM 6636 N N . VAL B 1 318 ? 21.078 -10.391 -17.25 1 78.81 318 VAL B N 1
ATOM 6637 C CA . VAL B 1 318 ? 21.859 -11.195 -16.312 1 78.81 318 VAL B CA 1
ATOM 6638 C C . VAL B 1 318 ? 21.641 -12.68 -16.609 1 78.81 318 VAL B C 1
ATOM 6640 O O . VAL B 1 318 ? 20.5 -13.148 -16.703 1 78.81 318 VAL B O 1
ATOM 6643 N N . LYS B 1 319 ? 22.688 -13.344 -16.812 1 80 319 LYS B N 1
ATOM 6644 C CA . LYS B 1 319 ? 22.625 -14.797 -16.953 1 80 319 LYS B CA 1
ATOM 6645 C C . LYS B 1 319 ? 22.562 -15.477 -15.594 1 80 319 LYS B C 1
ATOM 6647 O O . LYS B 1 319 ? 23.422 -15.25 -14.742 1 80 319 LYS B O 1
ATOM 6652 N N . PHE B 1 320 ? 21.5 -16.234 -15.461 1 85.56 320 PHE B N 1
ATOM 6653 C CA . PHE B 1 320 ? 21.359 -16.938 -14.188 1 85.56 320 PHE B CA 1
ATOM 6654 C C . PHE B 1 320 ? 22.234 -18.203 -14.172 1 85.56 320 PHE B C 1
ATOM 6656 O O . PHE B 1 320 ? 22.156 -19.031 -15.078 1 85.56 320 PHE B O 1
ATOM 6663 N N . GLU B 1 321 ? 23.016 -18.281 -13.266 1 85.81 321 GLU B N 1
ATOM 6664 C CA . GLU B 1 321 ? 23.734 -19.516 -12.969 1 85.81 321 GLU B CA 1
ATOM 6665 C C . GLU B 1 321 ? 23.25 -20.141 -11.664 1 85.81 321 GLU B C 1
ATOM 6667 O O . GLU B 1 321 ? 23.797 -19.859 -10.594 1 85.81 321 GLU B O 1
ATOM 6672 N N . TRP B 1 322 ? 22.266 -20.984 -11.805 1 87.5 322 TRP B N 1
ATOM 6673 C CA . TRP B 1 322 ? 21.609 -21.547 -10.625 1 87.5 322 TRP B CA 1
ATOM 6674 C C . TRP B 1 322 ? 22.547 -22.5 -9.883 1 87.5 322 TRP B C 1
ATOM 6676 O O . TRP B 1 322 ? 22.562 -22.516 -8.648 1 87.5 322 TRP B O 1
ATOM 6686 N N . LYS B 1 323 ? 23.422 -23.328 -10.539 1 86.5 323 LYS B N 1
ATOM 6687 C CA . LYS B 1 323 ? 24.391 -24.266 -9.984 1 86.5 323 LYS B CA 1
ATOM 6688 C C . LYS B 1 323 ? 23.844 -24.938 -8.727 1 86.5 323 LYS B C 1
ATOM 6690 O O . LYS B 1 323 ? 24.438 -24.844 -7.656 1 86.5 323 LYS B O 1
ATOM 6695 N N . PRO B 1 324 ? 22.766 -25.719 -8.867 1 87.56 324 PRO B N 1
ATOM 6696 C CA . PRO B 1 324 ? 22.078 -26.266 -7.691 1 87.56 324 PRO B CA 1
ATOM 6697 C C . PRO B 1 324 ? 22.953 -27.234 -6.895 1 87.56 324 PRO B C 1
ATOM 6699 O O . PRO B 1 324 ? 22.828 -27.328 -5.672 1 87.56 324 PRO B O 1
ATOM 6702 N N . ALA B 1 325 ? 23.891 -27.875 -7.477 1 87.56 325 ALA B N 1
ATOM 6703 C CA . ALA B 1 325 ? 24.656 -28.922 -6.793 1 87.56 325 ALA B CA 1
ATOM 6704 C C . ALA B 1 325 ? 25.922 -28.344 -6.188 1 87.56 325 ALA B C 1
ATOM 6706 O O . ALA B 1 325 ? 26.781 -29.094 -5.691 1 87.56 325 ALA B O 1
ATOM 6707 N N . SER B 1 326 ? 26.094 -27.062 -6.219 1 88 326 SER B N 1
ATOM 6708 C CA . SER B 1 326 ? 27.312 -26.438 -5.723 1 88 326 SER B CA 1
ATOM 6709 C C . SER B 1 326 ? 27.375 -26.469 -4.199 1 88 326 SER B C 1
ATOM 6711 O O . SER B 1 326 ? 28.406 -26.797 -3.619 1 88 326 SER B O 1
ATOM 6713 N N . ASN B 1 327 ? 26.312 -26.156 -3.537 1 87.75 327 ASN B N 1
ATOM 6714 C CA . ASN B 1 327 ? 26.219 -26.25 -2.086 1 87.75 327 ASN B CA 1
ATOM 6715 C C . ASN B 1 327 ? 24.797 -26.578 -1.64 1 87.75 327 ASN B C 1
ATOM 6717 O O . ASN B 1 327 ? 23.859 -26.547 -2.449 1 87.75 327 ASN B O 1
ATOM 6721 N N . LEU B 1 328 ? 24.688 -27.047 -0.422 1 89.75 328 LEU B N 1
ATOM 6722 C CA . LEU B 1 328 ? 23.406 -27.5 0.114 1 89.75 328 LEU B CA 1
ATOM 6723 C C . LEU B 1 328 ? 22.375 -26.375 0.108 1 89.75 328 LEU B C 1
ATOM 6725 O O . LEU B 1 328 ? 21.203 -26.609 -0.191 1 89.75 328 LEU B O 1
ATOM 6729 N N . ARG B 1 329 ? 22.781 -25.125 0.404 1 88.06 329 ARG B N 1
ATOM 6730 C CA . ARG B 1 329 ? 21.875 -23.984 0.437 1 88.06 329 ARG B CA 1
ATOM 6731 C C . ARG B 1 329 ? 21.25 -23.75 -0.935 1 88.06 329 ARG B C 1
ATOM 6733 O O . ARG B 1 329 ? 20.047 -23.531 -1.049 1 88.06 329 ARG B O 1
ATOM 6740 N N . ARG B 1 330 ? 22.016 -23.781 -1.868 1 89.94 330 ARG B N 1
ATOM 6741 C CA . ARG B 1 330 ? 21.547 -23.547 -3.23 1 89.94 330 ARG B CA 1
ATOM 6742 C C . ARG B 1 330 ? 20.641 -24.703 -3.688 1 89.94 330 ARG B C 1
ATOM 6744 O O . ARG B 1 330 ? 19.656 -24.469 -4.383 1 89.94 330 ARG B O 1
ATOM 6751 N N . TRP B 1 331 ? 21.109 -25.906 -3.322 1 92.62 331 TRP B N 1
ATOM 6752 C CA . TRP B 1 331 ? 20.312 -27.078 -3.662 1 92.62 331 TRP B CA 1
ATOM 6753 C C . TRP B 1 331 ? 18.906 -26.953 -3.078 1 92.62 331 TRP B C 1
ATOM 6755 O O . TRP B 1 331 ? 17.922 -27.109 -3.795 1 92.62 331 TRP B O 1
ATOM 6765 N N . LEU B 1 332 ? 18.797 -26.594 -1.845 1 92.69 332 LEU B N 1
ATOM 6766 C CA . LEU B 1 332 ? 17.516 -26.438 -1.168 1 92.69 332 LEU B CA 1
ATOM 6767 C C . LEU B 1 332 ? 16.719 -25.266 -1.742 1 92.69 332 LEU B C 1
ATOM 6769 O O . LEU B 1 332 ? 15.5 -25.328 -1.849 1 92.69 332 LEU B O 1
ATOM 6773 N N . ALA B 1 333 ? 17.406 -24.25 -2.1 1 91.75 333 ALA B N 1
ATOM 6774 C CA . ALA B 1 333 ? 16.766 -23.078 -2.697 1 91.75 333 ALA B CA 1
ATOM 6775 C C . ALA B 1 333 ? 16.125 -23.438 -4.039 1 91.75 333 ALA B C 1
ATOM 6777 O O . ALA B 1 333 ? 14.984 -23.062 -4.316 1 91.75 333 ALA B O 1
ATOM 6778 N N . VAL B 1 334 ? 16.875 -24.141 -4.785 1 93.94 334 VAL B N 1
ATOM 6779 C CA . VAL B 1 334 ? 16.359 -24.516 -6.102 1 93.94 334 VAL B CA 1
ATOM 6780 C C . VAL B 1 334 ? 15.172 -25.453 -5.953 1 93.94 334 VAL B C 1
ATOM 6782 O O . VAL B 1 334 ? 14.172 -25.312 -6.664 1 93.94 334 VAL B O 1
ATOM 6785 N N . LEU B 1 335 ? 15.266 -26.406 -5.055 1 94.56 335 LEU B N 1
ATOM 6786 C CA . LEU B 1 335 ? 14.125 -27.281 -4.777 1 94.56 335 LEU B CA 1
ATOM 6787 C C . LEU B 1 335 ? 12.914 -26.453 -4.336 1 94.56 335 LEU B C 1
ATOM 6789 O O . LEU B 1 335 ? 11.789 -26.734 -4.75 1 94.56 335 LEU B O 1
ATOM 6793 N N . GLY B 1 336 ? 13.18 -25.453 -3.49 1 94.62 336 GLY B N 1
ATOM 6794 C CA . GLY B 1 336 ? 12.117 -24.578 -3.043 1 94.62 336 GLY B CA 1
ATOM 6795 C C . GLY B 1 336 ? 11.484 -23.781 -4.172 1 94.62 336 GLY B C 1
ATOM 6796 O O . GLY B 1 336 ? 10.258 -23.625 -4.215 1 94.62 336 GLY B O 1
ATOM 6797 N N . ILE B 1 337 ? 12.258 -23.312 -5.062 1 95.44 337 ILE B N 1
ATOM 6798 C CA . ILE B 1 337 ? 11.773 -22.547 -6.207 1 95.44 337 ILE B CA 1
ATOM 6799 C C . ILE B 1 337 ? 10.898 -23.438 -7.086 1 95.44 337 ILE B C 1
ATOM 6801 O O . ILE B 1 337 ? 9.812 -23.031 -7.512 1 95.44 337 ILE B O 1
ATOM 6805 N N . ILE B 1 338 ? 11.367 -24.609 -7.367 1 95.88 338 ILE B N 1
ATOM 6806 C CA . ILE B 1 338 ? 10.609 -25.562 -8.188 1 95.88 338 ILE B CA 1
ATOM 6807 C C . ILE B 1 338 ? 9.273 -25.859 -7.512 1 95.88 338 ILE B C 1
ATOM 6809 O O . ILE B 1 338 ? 8.227 -25.844 -8.164 1 95.88 338 ILE B O 1
ATOM 6813 N N . PHE B 1 339 ? 9.305 -26.078 -6.258 1 96.62 339 PHE B N 1
ATOM 6814 C CA . PHE B 1 339 ? 8.094 -26.359 -5.5 1 96.62 339 PHE B CA 1
ATOM 6815 C C . PHE B 1 339 ? 7.105 -25.203 -5.602 1 96.62 339 PHE B C 1
ATOM 6817 O O . PHE B 1 339 ? 5.926 -25.406 -5.887 1 96.62 339 PHE B O 1
ATOM 6824 N N . MET B 1 340 ? 7.602 -24.016 -5.395 1 96.44 340 MET B N 1
ATOM 6825 C CA . MET B 1 340 ? 6.742 -22.828 -5.434 1 96.44 340 MET B CA 1
ATOM 6826 C C . MET B 1 340 ? 6.164 -22.625 -6.828 1 96.44 340 MET B C 1
ATOM 6828 O O . MET B 1 340 ? 5.004 -22.234 -6.973 1 96.44 340 MET B O 1
ATOM 6832 N N . PHE B 1 341 ? 6.984 -22.844 -7.781 1 96.81 341 PHE B N 1
ATOM 6833 C CA . PHE B 1 341 ? 6.543 -22.703 -9.164 1 96.81 341 PHE B CA 1
ATOM 6834 C C . PHE B 1 341 ? 5.426 -23.703 -9.477 1 96.81 341 PHE B C 1
ATOM 6836 O O . PHE B 1 341 ? 4.395 -23.312 -10.039 1 96.81 341 PHE B O 1
ATOM 6843 N N . LEU B 1 342 ? 5.586 -24.906 -9.133 1 97.5 342 LEU B N 1
ATOM 6844 C CA . LEU B 1 342 ? 4.594 -25.953 -9.375 1 97.5 342 LEU B CA 1
ATOM 6845 C C . LEU B 1 342 ? 3.311 -25.672 -8.602 1 97.5 342 LEU B C 1
ATOM 6847 O O . LEU B 1 342 ? 2.211 -25.875 -9.125 1 97.5 342 LEU B O 1
ATOM 6851 N N . LEU B 1 343 ? 3.479 -25.203 -7.395 1 97.69 343 LEU B N 1
ATOM 6852 C CA . LEU B 1 343 ? 2.309 -24.859 -6.59 1 97.69 343 LEU B CA 1
ATOM 6853 C C . LEU B 1 343 ? 1.514 -23.734 -7.227 1 97.69 343 LEU B C 1
ATOM 6855 O O . LEU B 1 343 ? 0.281 -23.781 -7.262 1 97.69 343 LEU B O 1
ATOM 6859 N N . ALA B 1 344 ? 2.217 -22.734 -7.695 1 97.25 344 ALA B N 1
ATOM 6860 C CA . ALA B 1 344 ? 1.551 -21.609 -8.352 1 97.25 344 ALA B CA 1
ATOM 6861 C C . ALA B 1 344 ? 0.778 -22.094 -9.586 1 97.25 344 ALA B C 1
ATOM 6863 O O . ALA B 1 344 ? -0.32 -21.594 -9.859 1 97.25 344 ALA B O 1
ATOM 6864 N N . GLU B 1 345 ? 1.319 -23 -10.312 1 95.81 345 GLU B N 1
ATOM 6865 C CA . GLU B 1 345 ? 0.64 -23.562 -11.484 1 95.81 345 GLU B CA 1
ATOM 6866 C C . GLU B 1 345 ? -0.579 -24.375 -11.07 1 95.81 345 GLU B C 1
ATOM 6868 O O . GLU B 1 345 ? -1.64 -24.281 -11.688 1 95.81 345 GLU B O 1
ATOM 6873 N N . LEU B 1 346 ? -0.424 -25.172 -10.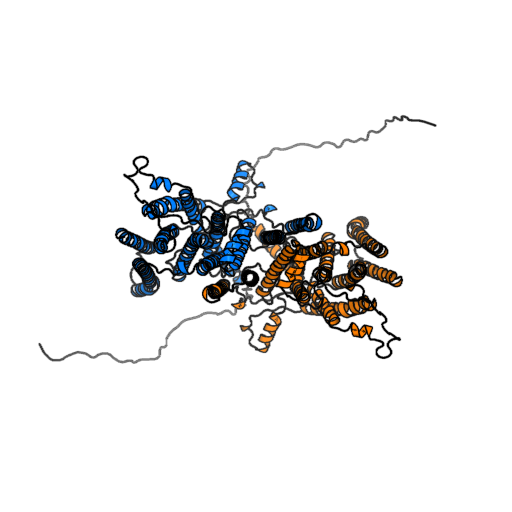086 1 96.62 346 LEU B N 1
ATOM 6874 C CA . LEU B 1 346 ? -1.537 -25.969 -9.594 1 96.62 346 LEU B CA 1
ATOM 6875 C C . LEU B 1 346 ? -2.67 -25.078 -9.094 1 96.62 346 LEU B C 1
ATOM 6877 O O . LEU B 1 346 ? -3.846 -25.391 -9.305 1 96.62 346 LEU B O 1
ATOM 6881 N N . ASN B 1 347 ? -2.291 -24 -8.422 1 97.38 347 ASN B N 1
ATOM 6882 C CA . ASN B 1 347 ? -3.275 -23.062 -7.887 1 97.38 347 ASN B CA 1
ATOM 6883 C C . ASN B 1 347 ? -4.203 -22.531 -8.977 1 97.38 347 ASN B C 1
ATOM 6885 O O . ASN B 1 347 ? -5.371 -22.25 -8.719 1 97.38 347 ASN B O 1
ATOM 6889 N N . THR B 1 348 ? -3.703 -22.406 -10.148 1 94.81 348 THR B N 1
ATOM 6890 C CA . THR B 1 348 ? -4.531 -21.922 -11.242 1 94.81 348 THR B CA 1
ATOM 6891 C C . THR B 1 348 ? -5.727 -22.844 -11.469 1 94.81 348 THR B C 1
ATOM 6893 O O . THR B 1 348 ? -6.855 -22.375 -11.633 1 94.81 348 THR B O 1
ATOM 6896 N N . PHE B 1 349 ? -5.555 -24.109 -11.43 1 94.56 349 PHE B N 1
ATOM 6897 C CA . PHE B 1 349 ? -6.602 -25.094 -11.688 1 94.56 349 PHE B CA 1
ATOM 6898 C C . PHE B 1 349 ? -7.531 -25.219 -10.484 1 94.56 349 PHE B C 1
ATOM 6900 O O . PHE B 1 349 ? -8.758 -25.234 -10.633 1 94.56 349 PHE B O 1
ATOM 6907 N N . TYR B 1 350 ? -6.965 -25.266 -9.352 1 96.56 350 TYR B N 1
ATOM 6908 C CA . TYR B 1 350 ? -7.773 -25.469 -8.156 1 96.56 350 TYR B CA 1
ATOM 6909 C C . TYR B 1 350 ? -8.594 -24.234 -7.828 1 96.56 350 TYR B C 1
ATOM 6911 O O . TYR B 1 350 ? -9.734 -24.328 -7.371 1 96.56 350 TYR B O 1
ATOM 6919 N N . LEU B 1 351 ? -8.016 -23.047 -7.996 1 96.5 351 LEU B N 1
ATOM 6920 C CA . LEU B 1 351 ? -8.734 -21.812 -7.703 1 96.5 351 LEU B CA 1
ATOM 6921 C C . LEU B 1 351 ? -9.969 -21.672 -8.594 1 96.5 351 LEU B C 1
ATOM 6923 O O . LEU B 1 351 ? -11.039 -21.281 -8.125 1 96.5 351 LEU B O 1
ATOM 6927 N N . LYS B 1 352 ? -9.812 -21.891 -9.852 1 94.12 352 LYS B N 1
ATOM 6928 C CA . LYS B 1 352 ? -10.961 -21.828 -10.742 1 94.12 352 LYS B CA 1
ATOM 6929 C C . LYS B 1 352 ? -12.039 -22.828 -10.32 1 94.12 352 LYS B C 1
ATOM 6931 O O . LYS B 1 352 ? -13.234 -22.516 -10.398 1 94.12 352 LYS B O 1
ATOM 6936 N N . PHE B 1 353 ? -11.578 -23.969 -9.891 1 93.88 353 PHE B N 1
ATOM 6937 C CA . PHE B 1 353 ? -12.492 -25.016 -9.461 1 93.88 353 PHE B CA 1
ATOM 6938 C C . PHE B 1 353 ? -13.25 -24.594 -8.211 1 93.88 353 PHE B C 1
ATOM 6940 O O . PHE B 1 353 ? -14.484 -24.656 -8.18 1 93.88 353 PHE B O 1
ATOM 6947 N N . VAL B 1 354 ? -12.602 -24.109 -7.215 1 96.19 354 VAL B N 1
ATOM 6948 C CA . VAL B 1 354 ? -13.227 -23.859 -5.922 1 96.19 354 VAL B CA 1
ATOM 6949 C C . VAL B 1 354 ? -14.039 -22.578 -5.984 1 96.19 354 VAL B C 1
ATOM 6951 O O . VAL B 1 354 ? -15.023 -22.422 -5.258 1 96.19 354 VAL B O 1
ATOM 6954 N N . LEU B 1 355 ? -13.727 -21.625 -6.816 1 96.56 355 LEU B N 1
ATOM 6955 C CA . LEU B 1 355 ? -14.43 -20.359 -6.93 1 96.56 355 LEU B CA 1
ATOM 6956 C C . LEU B 1 355 ? -15.453 -20.406 -8.062 1 96.56 355 LEU B C 1
ATOM 6958 O O . LEU B 1 355 ? -16.078 -19.391 -8.383 1 96.56 355 LEU B O 1
ATOM 6962 N N . TRP B 1 356 ? -15.555 -21.5 -8.719 1 94.75 356 TRP B N 1
ATOM 6963 C CA . TRP B 1 356 ? -16.531 -21.719 -9.781 1 94.75 356 TRP B CA 1
ATOM 6964 C C . TRP B 1 356 ? -16.312 -20.766 -10.945 1 94.75 356 TRP B C 1
ATOM 6966 O O . TRP B 1 356 ? -17.25 -20.125 -11.422 1 94.75 356 TRP B O 1
ATOM 6976 N N . MET B 1 357 ? -15.086 -20.672 -11.328 1 94.12 357 MET B N 1
ATOM 6977 C CA . MET B 1 357 ? -14.734 -19.844 -12.469 1 94.12 357 MET B CA 1
ATOM 6978 C C . MET B 1 357 ? -14.531 -20.688 -13.727 1 94.12 357 MET B C 1
ATOM 6980 O O . MET B 1 357 ? -13.688 -21.578 -13.742 1 94.12 357 MET B O 1
ATOM 6984 N N . PRO B 1 358 ? -15.273 -20.344 -14.758 1 91.25 358 PRO B N 1
ATOM 6985 C CA . PRO B 1 358 ? -15.039 -21.062 -16 1 91.25 358 PRO B CA 1
ATOM 6986 C C . PRO B 1 358 ? -13.625 -20.875 -16.547 1 91.25 358 PRO B C 1
ATOM 6988 O O . PRO B 1 358 ? -13.055 -19.797 -16.422 1 91.25 358 PRO B O 1
ATOM 6991 N N . PRO B 1 359 ? -13.062 -21.875 -17.203 1 85.94 359 PRO B N 1
ATOM 6992 C CA . PRO B 1 359 ? -11.688 -21.812 -17.703 1 85.94 359 PRO B CA 1
ATOM 6993 C C . PRO B 1 359 ? -11.477 -20.688 -18.719 1 85.94 359 PRO B C 1
ATOM 6995 O O . PRO B 1 359 ? -10.375 -20.141 -18.828 1 85.94 359 PRO B O 1
ATOM 6998 N N . GLU B 1 360 ? -12.547 -20.297 -19.391 1 86.75 360 GLU B N 1
ATOM 6999 C CA . GLU B 1 360 ? -12.414 -19.297 -20.438 1 86.75 360 GLU B CA 1
ATOM 7000 C C . GLU B 1 360 ? -12.648 -17.891 -19.891 1 86.75 360 GLU B C 1
ATOM 7002 O O . GLU B 1 360 ? -12.523 -16.906 -20.609 1 86.75 360 GLU B O 1
ATOM 7007 N N . HIS B 1 361 ? -12.945 -17.859 -18.703 1 91.75 361 HIS B N 1
ATOM 7008 C CA . HIS B 1 361 ? -13.219 -16.547 -18.125 1 91.75 361 HIS B CA 1
ATOM 7009 C C . HIS B 1 361 ? -11.977 -15.664 -18.141 1 91.75 361 HIS B C 1
ATOM 7011 O O . HIS B 1 361 ? -10.859 -16.141 -17.953 1 91.75 361 HIS B O 1
ATOM 7017 N N . TYR B 1 362 ? -12.117 -14.398 -18.281 1 92.62 362 TYR B N 1
ATOM 7018 C CA . TYR B 1 362 ? -11.016 -13.469 -18.484 1 92.62 362 TYR B CA 1
ATOM 7019 C C . TYR B 1 362 ? -10.164 -13.352 -17.219 1 92.62 362 TYR B C 1
ATOM 7021 O O . TYR B 1 362 ? -8.969 -13.062 -17.297 1 92.62 362 TYR B O 1
ATOM 7029 N N . LEU B 1 363 ? -10.703 -13.562 -16.047 1 93.5 363 LEU B N 1
ATOM 7030 C CA . LEU B 1 363 ? -9.953 -13.492 -14.805 1 93.5 363 LEU B CA 1
ATOM 7031 C C . LEU B 1 363 ? -8.844 -14.539 -14.773 1 93.5 363 LEU B C 1
ATOM 7033 O O . LEU B 1 363 ? -7.789 -14.312 -14.18 1 93.5 363 LEU B O 1
ATOM 7037 N N . VAL B 1 364 ? -9.07 -15.664 -15.43 1 91.81 364 VAL B N 1
ATOM 7038 C CA . VAL B 1 364 ? -8.062 -16.719 -15.508 1 91.81 364 VAL B CA 1
ATOM 7039 C C . VAL B 1 364 ? -6.887 -16.25 -16.359 1 91.81 364 VAL B C 1
ATOM 7041 O O . VAL B 1 364 ? -5.727 -16.438 -15.977 1 91.81 364 VAL B O 1
ATOM 7044 N N . LEU B 1 365 ? -7.191 -15.617 -17.406 1 89.12 365 LEU B N 1
ATOM 7045 C CA . LEU B 1 365 ? -6.148 -15.078 -18.281 1 89.12 365 LEU B CA 1
ATOM 7046 C C . LEU B 1 365 ? -5.414 -13.93 -17.578 1 89.12 365 LEU B C 1
ATOM 7048 O O . LEU B 1 365 ? -4.195 -13.797 -17.719 1 89.12 365 LEU B O 1
ATOM 7052 N N . LEU B 1 366 ? -6.133 -13.156 -16.844 1 93.81 366 LEU B N 1
ATOM 7053 C CA . LEU B 1 366 ? -5.523 -12.031 -16.156 1 93.81 366 LEU B CA 1
ATOM 7054 C C . LEU B 1 366 ? -4.527 -12.516 -15.102 1 93.81 366 LEU B C 1
ATOM 7056 O O . LEU B 1 366 ? -3.49 -11.883 -14.883 1 93.81 366 LEU B O 1
ATOM 7060 N N . ARG B 1 367 ? -4.859 -13.578 -14.453 1 95.31 367 ARG B N 1
ATOM 7061 C CA . ARG B 1 367 ? -3.924 -14.141 -13.492 1 95.31 367 ARG B CA 1
ATOM 7062 C C . ARG B 1 367 ? -2.635 -14.586 -14.172 1 95.31 367 ARG B C 1
ATOM 7064 O O . ARG B 1 367 ? -1.544 -14.406 -13.625 1 95.31 367 ARG B O 1
ATOM 7071 N N . LEU B 1 368 ? -2.756 -15.141 -15.359 1 91.81 368 LEU B N 1
ATOM 7072 C CA . LEU B 1 368 ? -1.579 -15.57 -16.109 1 91.81 368 LEU B CA 1
ATOM 7073 C C . LEU B 1 368 ? -0.723 -14.367 -16.5 1 91.81 368 LEU B C 1
ATOM 7075 O O . LEU B 1 368 ? 0.498 -14.391 -16.328 1 91.81 368 LEU B O 1
ATOM 7079 N N . VAL B 1 369 ? -1.334 -13.359 -17.016 1 92 369 VAL B N 1
ATOM 7080 C CA . VAL B 1 369 ? -0.622 -12.148 -17.406 1 92 369 VAL B CA 1
ATOM 7081 C C . VAL B 1 369 ? 0.057 -11.539 -16.172 1 92 369 VAL B C 1
ATOM 7083 O O . VAL B 1 369 ? 1.196 -11.07 -16.25 1 92 369 VAL B O 1
ATOM 7086 N N . PHE B 1 370 ? -0.695 -11.555 -15.141 1 96.31 370 PHE B N 1
ATOM 7087 C CA . PHE B 1 370 ? -0.176 -11.062 -13.875 1 96.31 370 PHE B CA 1
ATOM 7088 C C . PHE B 1 370 ? 1.114 -11.781 -13.5 1 96.31 370 PHE B C 1
ATOM 7090 O O . PHE B 1 370 ? 2.133 -11.141 -13.234 1 96.31 370 PHE B O 1
ATOM 7097 N N . PHE B 1 371 ? 1.177 -13.102 -13.586 1 95.25 371 PHE B N 1
ATOM 7098 C CA . PHE B 1 371 ? 2.328 -13.883 -13.148 1 95.25 371 PHE B CA 1
ATOM 7099 C C . PHE B 1 371 ? 3.475 -13.758 -14.141 1 95.25 371 PHE B C 1
ATOM 7101 O O . PHE B 1 371 ? 4.645 -13.906 -13.773 1 95.25 371 PHE B O 1
ATOM 7108 N N . VAL B 1 372 ? 3.184 -13.477 -15.352 1 92.69 372 VAL B N 1
ATOM 7109 C CA . VAL B 1 372 ? 4.234 -13.258 -16.344 1 92.69 372 VAL B CA 1
ATOM 7110 C C . VAL B 1 372 ? 5.047 -12.016 -15.961 1 92.69 372 VAL B C 1
ATOM 7112 O O . VAL B 1 372 ? 6.277 -12.039 -15.992 1 92.69 372 VAL B O 1
ATOM 7115 N N . ASN B 1 373 ? 4.383 -11.008 -15.586 1 93.44 373 ASN B N 1
ATOM 7116 C CA . ASN B 1 373 ? 5.062 -9.758 -15.258 1 93.44 373 ASN B CA 1
ATOM 7117 C C . ASN B 1 373 ? 5.727 -9.82 -13.891 1 93.44 373 ASN B C 1
ATOM 7119 O O . ASN B 1 373 ? 6.902 -9.484 -13.742 1 93.44 373 ASN B O 1
ATOM 7123 N N . VAL B 1 374 ? 5 -10.336 -12.992 1 96.31 374 VAL B N 1
ATOM 7124 C CA . VAL B 1 374 ? 5.461 -10.289 -11.609 1 96.31 374 VAL B CA 1
ATOM 7125 C C . VAL B 1 374 ? 6.441 -11.43 -11.352 1 96.31 374 VAL B C 1
ATOM 7127 O O . VAL B 1 374 ? 7.371 -11.289 -10.555 1 96.31 374 VAL B O 1
ATOM 7130 N N . GLY B 1 375 ? 6.223 -12.547 -12.016 1 94.81 375 GLY B N 1
ATOM 7131 C CA . GLY B 1 375 ? 7.113 -13.688 -11.859 1 94.81 375 GLY B CA 1
ATOM 7132 C C . GLY B 1 375 ? 8.523 -13.406 -12.336 1 94.81 375 GLY B C 1
ATOM 7133 O O . GLY B 1 375 ? 9.492 -13.875 -11.734 1 94.81 375 GLY B O 1
ATOM 7134 N N . GLY B 1 376 ? 8.672 -12.688 -13.406 1 92.94 376 GLY B N 1
ATOM 7135 C CA . GLY B 1 376 ? 9.992 -12.312 -13.891 1 92.94 376 GLY B CA 1
ATOM 7136 C C . GLY B 1 376 ? 10.781 -11.492 -12.883 1 92.94 376 GLY B C 1
ATOM 7137 O O . GLY B 1 376 ? 11.953 -11.781 -12.633 1 92.94 376 GLY B O 1
ATOM 7138 N N . VAL B 1 377 ? 10.125 -10.539 -12.312 1 95.25 377 VAL B N 1
ATOM 7139 C CA . VAL B 1 377 ? 10.789 -9.695 -11.328 1 95.25 377 VAL B CA 1
ATOM 7140 C C . VAL B 1 377 ? 11.141 -10.516 -10.086 1 95.25 377 VAL B C 1
ATOM 7142 O O . VAL B 1 377 ? 12.25 -10.422 -9.57 1 95.25 377 VAL B O 1
ATOM 7145 N N . ALA B 1 378 ? 10.211 -11.328 -9.688 1 96.56 378 ALA B N 1
ATOM 7146 C CA . ALA B 1 378 ? 10.414 -12.148 -8.492 1 96.56 378 ALA B CA 1
ATOM 7147 C C . ALA B 1 378 ? 11.594 -13.102 -8.672 1 96.56 378 ALA B C 1
ATOM 7149 O O . ALA B 1 378 ? 12.406 -13.266 -7.766 1 96.56 378 ALA B O 1
ATOM 7150 N N . MET B 1 379 ? 11.695 -13.688 -9.828 1 94.69 379 MET B N 1
ATOM 7151 C CA . MET B 1 379 ? 12.781 -14.625 -10.094 1 94.69 379 MET B CA 1
ATOM 7152 C C . MET B 1 379 ? 14.133 -13.922 -10.055 1 94.69 379 MET B C 1
ATOM 7154 O O . MET B 1 379 ? 15.102 -14.461 -9.523 1 94.69 379 MET B O 1
ATOM 7158 N N . ARG B 1 380 ? 14.227 -12.766 -10.586 1 93.19 380 ARG B N 1
ATOM 7159 C CA . ARG B 1 380 ? 15.453 -11.984 -10.531 1 93.19 380 ARG B CA 1
ATOM 7160 C C . ARG B 1 380 ? 15.828 -11.648 -9.094 1 93.19 380 ARG B C 1
ATOM 7162 O O . ARG B 1 380 ? 17 -11.75 -8.703 1 93.19 380 ARG B O 1
ATOM 7169 N N . GLU B 1 381 ? 14.852 -11.266 -8.352 1 93.31 381 GLU B N 1
ATOM 7170 C CA . GLU B 1 381 ? 15.094 -10.938 -6.953 1 93.31 381 GLU B CA 1
ATOM 7171 C C . GLU B 1 381 ? 15.57 -12.164 -6.172 1 93.31 381 GLU B C 1
ATOM 7173 O O . GLU B 1 381 ? 16.438 -12.055 -5.305 1 93.31 381 GLU B O 1
ATOM 7178 N N . ILE B 1 382 ? 14.984 -13.266 -6.434 1 93 382 ILE B N 1
ATOM 7179 C CA . ILE B 1 382 ? 15.383 -14.5 -5.77 1 93 382 ILE B CA 1
ATOM 7180 C C . ILE B 1 382 ? 16.812 -14.852 -6.148 1 93 382 ILE B C 1
ATOM 7182 O O . ILE B 1 382 ? 17.625 -15.234 -5.289 1 93 382 ILE B O 1
ATOM 7186 N N . TYR B 1 383 ? 17.109 -14.75 -7.395 1 91.25 383 TYR B N 1
ATOM 7187 C CA . TYR B 1 383 ? 18.453 -15.031 -7.852 1 91.25 383 TYR B CA 1
ATOM 7188 C C . TYR B 1 383 ? 19.469 -14.125 -7.168 1 91.25 383 TYR B C 1
ATOM 7190 O O . TYR B 1 383 ? 20.531 -14.578 -6.723 1 91.25 383 TYR B O 1
ATOM 7198 N N . ASP B 1 384 ? 19.156 -12.875 -7.129 1 89.25 384 ASP B N 1
ATOM 7199 C CA . ASP B 1 384 ? 20.031 -11.914 -6.469 1 89.25 384 ASP B CA 1
ATOM 7200 C C . ASP B 1 384 ? 20.219 -12.266 -4.996 1 89.25 384 ASP B C 1
ATOM 7202 O O . ASP B 1 384 ? 21.328 -12.141 -4.461 1 89.25 384 ASP B O 1
ATOM 7206 N N . PHE B 1 385 ? 19.219 -12.625 -4.438 1 88.06 385 PHE B N 1
ATOM 7207 C CA . PHE B 1 385 ? 19.234 -12.992 -3.029 1 88.06 385 PHE B CA 1
ATOM 7208 C C . PHE B 1 385 ? 20.125 -14.211 -2.803 1 88.06 385 PHE B C 1
ATOM 7210 O O . PHE B 1 385 ? 20.828 -14.297 -1.798 1 88.06 385 PHE B O 1
ATOM 7217 N N . MET B 1 386 ? 20.172 -15.102 -3.656 1 86.81 386 MET B N 1
ATOM 7218 C CA . MET B 1 386 ? 20.938 -16.344 -3.537 1 86.81 386 MET B CA 1
ATOM 7219 C C . MET B 1 386 ? 22.391 -16.125 -3.922 1 86.81 386 MET B C 1
ATOM 7221 O O . MET B 1 386 ? 23.297 -16.719 -3.332 1 86.81 386 MET B O 1
ATOM 7225 N N . ASP B 1 387 ? 22.625 -15.344 -4.816 1 80.5 387 ASP B N 1
ATOM 7226 C CA . ASP B 1 387 ? 23.953 -15.211 -5.414 1 80.5 387 ASP B CA 1
ATOM 7227 C C . ASP B 1 387 ? 24.875 -14.367 -4.535 1 80.5 387 ASP B C 1
ATOM 7229 O O . ASP B 1 387 ? 26.062 -14.656 -4.414 1 80.5 387 ASP B O 1
ATOM 7233 N N . ASP B 1 388 ? 24.375 -13.273 -4.039 1 74 388 ASP B N 1
ATOM 7234 C CA . ASP B 1 388 ? 25.266 -12.43 -3.236 1 74 388 ASP B CA 1
ATOM 7235 C C . ASP B 1 388 ? 24.625 -12.109 -1.882 1 74 388 ASP B C 1
ATOM 7237 O O . ASP B 1 388 ? 24.109 -11.016 -1.676 1 74 388 ASP B O 1
ATOM 7241 N N . PRO B 1 389 ? 24.828 -13.039 -1 1 66.19 389 PRO B N 1
ATOM 7242 C CA . PRO B 1 389 ? 24.172 -12.836 0.291 1 66.19 389 PRO B CA 1
ATOM 7243 C C . PRO B 1 389 ? 24.797 -11.688 1.091 1 66.19 389 PRO B C 1
ATOM 7245 O O . PRO B 1 389 ? 24.156 -11.164 2.014 1 66.19 389 PRO B O 1
ATOM 7248 N N . LYS B 1 390 ? 25.891 -11.328 0.724 1 64.44 390 LYS B N 1
ATOM 7249 C CA . LYS B 1 390 ? 26.547 -10.227 1.435 1 64.44 390 LYS B CA 1
ATOM 7250 C C . LYS B 1 390 ? 25.922 -8.883 1.051 1 64.44 390 LYS B C 1
ATOM 7252 O O . LYS B 1 390 ? 25.781 -7.996 1.894 1 64.44 390 LYS B O 1
ATOM 7257 N N . PHE B 1 391 ? 25.484 -8.922 -0.188 1 61.81 391 PHE B N 1
ATOM 7258 C CA . PHE B 1 391 ? 24.969 -7.652 -0.689 1 61.81 391 PHE B CA 1
ATOM 7259 C C . PHE B 1 391 ? 23.438 -7.602 -0.576 1 61.81 391 PHE B C 1
ATOM 7261 O O . PHE B 1 391 ? 22.875 -6.543 -0.316 1 61.81 391 PHE B O 1
ATOM 7268 N N . HIS B 1 392 ? 22.922 -8.695 -0.846 1 66.5 392 HIS B N 1
ATOM 7269 C CA . HIS B 1 392 ? 21.469 -8.781 -0.792 1 66.5 392 HIS B CA 1
ATOM 7270 C C . HIS B 1 392 ? 21 -9.531 0.45 1 66.5 392 HIS B C 1
ATOM 7272 O O . HIS B 1 392 ? 20.797 -10.742 0.404 1 66.5 392 HIS B O 1
ATOM 7278 N N . LYS B 1 393 ? 20.734 -8.758 1.418 1 72.69 393 LYS B N 1
ATOM 7279 C CA . LYS B 1 393 ? 20.453 -9.367 2.717 1 72.69 393 LYS B CA 1
ATOM 7280 C C . LYS B 1 393 ? 18.953 -9.555 2.92 1 72.69 393 LYS B C 1
ATOM 7282 O O . LYS B 1 393 ? 18.531 -10.266 3.836 1 72.69 393 LYS B O 1
ATOM 7287 N N . LYS B 1 394 ? 18.281 -8.977 1.97 1 83.5 394 LYS B N 1
ATOM 7288 C CA . LYS B 1 394 ? 16.828 -9.07 2.115 1 83.5 394 LYS B CA 1
ATOM 7289 C C . LYS B 1 394 ? 16.188 -9.648 0.854 1 83.5 394 LYS B C 1
ATOM 7291 O O . LYS B 1 394 ? 16.656 -9.391 -0.257 1 83.5 394 LYS B O 1
ATOM 7296 N N . LEU B 1 395 ? 15.219 -10.516 1.132 1 89.75 395 LEU B N 1
ATOM 7297 C CA . LEU B 1 395 ? 14.422 -10.992 0.005 1 89.75 395 LEU B CA 1
ATOM 7298 C C . LEU B 1 395 ? 13.672 -9.836 -0.65 1 89.75 395 LEU B C 1
ATOM 7300 O O . LEU B 1 395 ? 13.047 -9.023 0.039 1 89.75 395 LEU B O 1
ATOM 7304 N N . GLY B 1 396 ? 13.688 -9.797 -1.911 1 92.38 396 GLY B N 1
ATOM 7305 C CA . GLY B 1 396 ? 13.047 -8.711 -2.641 1 92.38 396 GLY B CA 1
ATOM 7306 C C . GLY B 1 396 ? 11.555 -8.625 -2.385 1 92.38 396 GLY B C 1
ATOM 7307 O O . GLY B 1 396 ? 10.938 -9.594 -1.941 1 92.38 396 GLY B O 1
ATOM 7308 N N . GLN B 1 397 ? 10.969 -7.492 -2.66 1 94.5 397 GLN B N 1
ATOM 7309 C CA . GLN B 1 397 ? 9.57 -7.215 -2.357 1 94.5 397 GLN B CA 1
ATOM 7310 C C . GLN B 1 397 ? 8.641 -8.047 -3.23 1 94.5 397 GLN B C 1
ATOM 7312 O O . GLN B 1 397 ? 7.641 -8.586 -2.748 1 94.5 397 GLN B O 1
ATOM 7317 N N . GLN B 1 398 ? 8.922 -8.109 -4.508 1 96.5 398 GLN B N 1
ATOM 7318 C CA . GLN B 1 398 ? 8.062 -8.883 -5.398 1 96.5 398 GLN B CA 1
ATOM 7319 C C . GLN B 1 398 ? 8.148 -10.375 -5.082 1 96.5 398 GLN B C 1
ATOM 7321 O O . GLN B 1 398 ? 7.141 -11.086 -5.129 1 96.5 398 GLN B O 1
ATOM 7326 N N . ALA B 1 399 ? 9.375 -10.867 -4.848 1 96.31 399 ALA B N 1
ATOM 7327 C CA . ALA B 1 399 ? 9.555 -12.266 -4.465 1 96.31 399 ALA B CA 1
ATOM 7328 C C . ALA B 1 399 ? 8.789 -12.578 -3.184 1 96.31 399 ALA B C 1
ATOM 7330 O O . ALA B 1 399 ? 8.148 -13.633 -3.08 1 96.31 399 ALA B O 1
ATOM 7331 N N . TRP B 1 400 ? 8.883 -11.688 -2.236 1 96 400 TRP B N 1
ATOM 7332 C CA . TRP B 1 400 ? 8.164 -11.812 -0.973 1 96 400 TRP B CA 1
ATOM 7333 C C . TRP B 1 400 ? 6.664 -11.938 -1.211 1 96 400 TRP B C 1
ATOM 7335 O O . TRP B 1 400 ? 6.016 -12.844 -0.684 1 96 400 TRP B O 1
ATOM 7345 N N . LEU B 1 401 ? 6.113 -11.109 -2.031 1 97.88 401 LEU B N 1
ATOM 7346 C CA . LEU B 1 401 ? 4.68 -11.055 -2.295 1 97.88 401 LEU B CA 1
ATOM 7347 C C . LEU B 1 401 ? 4.23 -12.273 -3.104 1 97.88 401 LEU B C 1
ATOM 7349 O O . LEU B 1 401 ? 3.156 -12.82 -2.855 1 97.88 401 LEU B O 1
ATOM 7353 N N . VAL B 1 402 ? 5.016 -12.656 -4.07 1 97.75 402 VAL B N 1
ATOM 7354 C CA . VAL B 1 402 ? 4.656 -13.805 -4.895 1 97.75 402 VAL B CA 1
ATOM 7355 C C . VAL B 1 402 ? 4.598 -15.062 -4.027 1 97.75 402 VAL B C 1
ATOM 7357 O O . VAL B 1 402 ? 3.705 -15.898 -4.191 1 97.75 402 VAL B O 1
ATOM 7360 N N . ALA B 1 403 ? 5.535 -15.188 -3.172 1 97.25 403 ALA B N 1
ATOM 7361 C CA . ALA B 1 403 ? 5.5 -16.312 -2.24 1 97.25 403 ALA B CA 1
ATOM 7362 C C . ALA B 1 403 ? 4.246 -16.266 -1.375 1 97.25 403 ALA B C 1
ATOM 7364 O O . ALA B 1 403 ? 3.555 -17.281 -1.221 1 97.25 403 ALA B O 1
ATOM 7365 N N . ALA B 1 404 ? 3.934 -15.141 -0.843 1 97.75 404 ALA B N 1
ATOM 7366 C CA . ALA B 1 404 ? 2.742 -14.984 -0.013 1 97.75 404 ALA B CA 1
ATOM 7367 C C . ALA B 1 404 ? 1.476 -15.297 -0.806 1 97.75 404 ALA B C 1
ATOM 7369 O O . ALA B 1 404 ? 0.581 -15.984 -0.314 1 97.75 404 ALA B O 1
ATOM 7370 N N . ILE B 1 405 ? 1.383 -14.766 -1.98 1 98.56 405 ILE B N 1
ATOM 7371 C CA . ILE B 1 405 ? 0.226 -14.961 -2.848 1 98.56 405 ILE B CA 1
ATOM 7372 C C . ILE B 1 405 ? 0.034 -16.453 -3.123 1 98.56 405 ILE B C 1
ATOM 7374 O O . ILE B 1 405 ? -1.081 -16.969 -3.025 1 98.56 405 ILE B O 1
ATOM 7378 N N . THR B 1 406 ? 1.095 -17.109 -3.51 1 98.44 406 THR B N 1
ATOM 7379 C CA . THR B 1 406 ? 1.021 -18.531 -3.83 1 98.44 406 THR B CA 1
ATOM 7380 C C . THR B 1 406 ? 0.517 -19.328 -2.631 1 98.44 406 THR B C 1
ATOM 7382 O O . THR B 1 406 ? -0.348 -20.203 -2.775 1 98.44 406 THR B O 1
ATOM 7385 N N . VAL B 1 407 ? 1 -19.016 -1.477 1 98.06 407 VAL B N 1
ATOM 7386 C CA . VAL B 1 407 ? 0.578 -19.703 -0.261 1 98.06 407 VAL B CA 1
ATOM 7387 C C . VAL B 1 407 ? -0.884 -19.375 0.037 1 98.06 407 VAL B C 1
ATOM 7389 O O . VAL B 1 407 ? -1.675 -20.281 0.348 1 98.06 407 VAL B O 1
ATOM 7392 N N . THR B 1 408 ? -1.241 -18.125 -0.051 1 98.56 408 THR B N 1
ATOM 7393 C CA . THR B 1 408 ? -2.607 -17.719 0.241 1 98.56 408 THR B CA 1
ATOM 7394 C C . THR B 1 408 ? -3.592 -18.375 -0.722 1 98.56 408 THR B C 1
ATOM 7396 O O . THR B 1 408 ? -4.664 -18.828 -0.312 1 98.56 408 THR B O 1
ATOM 7399 N N . GLU B 1 409 ? -3.232 -18.359 -2.018 1 98.5 409 GLU B N 1
ATOM 7400 C CA . GLU B 1 409 ? -4.078 -19.062 -2.986 1 98.5 409 GLU B CA 1
ATOM 7401 C C . GLU B 1 409 ? -4.301 -20.516 -2.58 1 98.5 409 GLU B C 1
ATOM 7403 O O . GLU B 1 409 ? -5.43 -21.016 -2.629 1 98.5 409 GLU B O 1
ATOM 7408 N N . PHE B 1 410 ? -3.295 -21.172 -2.217 1 98.19 410 PHE B N 1
ATOM 7409 C CA . PHE B 1 410 ? -3.393 -22.562 -1.829 1 98.19 410 PHE B CA 1
ATOM 7410 C C . PHE B 1 410 ? -4.277 -22.734 -0.598 1 98.19 410 PHE B C 1
ATOM 7412 O O . PHE B 1 410 ? -5.078 -23.656 -0.521 1 98.19 410 PHE B O 1
ATOM 7419 N N . LEU B 1 411 ? -4.125 -21.859 0.369 1 98.25 411 LEU B N 1
ATOM 7420 C CA . LEU B 1 411 ? -4.914 -21.938 1.592 1 98.25 411 LEU B CA 1
ATOM 7421 C C . LEU B 1 411 ? -6.395 -21.719 1.297 1 98.25 411 LEU B C 1
ATOM 7423 O O . LEU B 1 411 ? -7.258 -22.312 1.939 1 98.25 411 LEU B O 1
ATOM 7427 N N . ILE B 1 412 ? -6.691 -20.844 0.371 1 98.25 412 ILE B N 1
ATOM 7428 C CA . ILE B 1 412 ? -8.078 -20.656 -0.049 1 98.25 412 ILE B CA 1
ATOM 7429 C C . ILE B 1 412 ? -8.617 -21.953 -0.631 1 98.25 412 ILE B C 1
ATOM 7431 O O . ILE B 1 412 ? -9.742 -22.359 -0.329 1 98.25 412 ILE B O 1
ATOM 7435 N N . VAL B 1 413 ? -7.852 -22.625 -1.428 1 97.94 413 VAL B N 1
ATOM 7436 C CA . VAL B 1 413 ? -8.242 -23.891 -2.035 1 97.94 413 VAL B CA 1
ATOM 7437 C C . VAL B 1 413 ? -8.539 -24.906 -0.942 1 97.94 413 VAL B C 1
ATOM 7439 O O . VAL B 1 413 ? -9.57 -25.578 -0.975 1 97.94 413 VAL B O 1
ATOM 7442 N N . VAL B 1 414 ? -7.707 -25.016 0.009 1 96.94 414 VAL B N 1
ATOM 7443 C CA . VAL B 1 414 ? -7.848 -25.969 1.102 1 96.94 414 VAL B CA 1
ATOM 7444 C C . VAL B 1 414 ? -9.102 -25.641 1.913 1 96.94 414 VAL B C 1
ATOM 7446 O O . VAL B 1 414 ? -9.867 -26.547 2.27 1 96.94 414 VAL B O 1
ATOM 7449 N N . LYS B 1 415 ? -9.312 -24.453 2.146 1 96.69 415 LYS B N 1
ATOM 7450 C CA . LYS B 1 415 ? -10.438 -24.031 2.979 1 96.69 415 LYS B CA 1
ATOM 7451 C C . LYS B 1 415 ? -11.758 -24.188 2.24 1 96.69 415 LYS B C 1
ATOM 7453 O O . LYS B 1 415 ? -12.766 -24.578 2.838 1 96.69 415 LYS B O 1
ATOM 7458 N N . TYR B 1 416 ? -11.828 -23.844 1.009 1 96.69 416 TYR B N 1
ATOM 7459 C CA . TYR B 1 416 ? -13.078 -23.75 0.266 1 96.69 416 TYR B CA 1
ATOM 7460 C C . TYR B 1 416 ? -13.562 -25.141 -0.171 1 96.69 416 TYR B C 1
ATOM 7462 O O . TYR B 1 416 ? -14.758 -25.344 -0.395 1 96.69 416 TYR B O 1
ATOM 7470 N N . ASP B 1 417 ? -12.648 -26.125 -0.278 1 96.19 417 ASP B N 1
ATOM 7471 C CA . ASP B 1 417 ? -13.07 -27.484 -0.607 1 96.19 417 ASP B CA 1
ATOM 7472 C C . ASP B 1 417 ? -12.148 -28.516 0.027 1 96.19 417 ASP B C 1
ATOM 7474 O O . ASP B 1 417 ? -11.438 -29.234 -0.678 1 96.19 417 ASP B O 1
ATOM 7478 N N . PRO B 1 418 ? -12.227 -28.641 1.278 1 93.38 418 PRO B N 1
ATOM 7479 C CA . PRO B 1 418 ? -11.375 -29.609 1.968 1 93.38 418 PRO B CA 1
ATOM 7480 C C . PRO B 1 418 ? -11.688 -31.047 1.586 1 93.38 418 PRO B C 1
ATOM 7482 O O . PRO B 1 418 ? -10.812 -31.906 1.638 1 93.38 418 PRO B O 1
ATOM 7485 N N . ASN B 1 419 ? -12.875 -31.375 1.216 1 94.12 419 ASN B N 1
ATOM 7486 C CA . ASN B 1 419 ? -13.266 -32.719 0.858 1 94.12 419 ASN B CA 1
ATOM 7487 C C . ASN B 1 419 ? -12.508 -33.219 -0.371 1 94.12 419 ASN B C 1
ATOM 7489 O O . ASN B 1 419 ? -12.031 -34.344 -0.393 1 94.12 419 ASN B O 1
ATOM 7493 N N . THR B 1 420 ? -12.445 -32.375 -1.343 1 94.06 420 THR B N 1
ATOM 7494 C CA . THR B 1 420 ? -11.734 -32.75 -2.561 1 94.06 420 THR B CA 1
ATOM 7495 C C . THR B 1 420 ? -10.242 -32.906 -2.291 1 94.06 420 THR B C 1
ATOM 7497 O O . THR B 1 420 ? -9.617 -33.844 -2.764 1 94.06 420 THR B O 1
ATOM 7500 N N . ILE B 1 421 ? -9.727 -32.031 -1.488 1 92.31 421 ILE B N 1
ATOM 7501 C CA . ILE B 1 421 ? -8.289 -32 -1.255 1 92.31 421 ILE B CA 1
ATOM 7502 C C . ILE B 1 421 ? -7.883 -33.188 -0.37 1 92.31 421 ILE B C 1
ATOM 7504 O O . ILE B 1 421 ? -6.773 -33.719 -0.499 1 92.31 421 ILE B O 1
ATOM 7508 N N . MET B 1 422 ? -8.773 -33.656 0.407 1 92.19 422 MET B N 1
ATOM 7509 C CA . MET B 1 422 ? -8.438 -34.719 1.355 1 92.19 422 MET B CA 1
ATOM 7510 C C . MET B 1 422 ? -8.773 -36.094 0.781 1 92.19 422 MET B C 1
ATOM 7512 O O . MET B 1 422 ? -8.641 -37.094 1.468 1 92.19 422 MET B O 1
ATOM 7516 N N . LEU B 1 423 ? -9.258 -36.094 -0.399 1 94.5 423 LEU B N 1
ATOM 7517 C CA . LEU B 1 423 ? -9.438 -37.406 -1.042 1 94.5 423 LEU B CA 1
ATOM 7518 C C . LEU B 1 423 ? -8.148 -38.219 -1.02 1 94.5 423 LEU B C 1
ATOM 7520 O O . LEU B 1 423 ? -7.078 -37.688 -1.341 1 94.5 423 LEU B O 1
ATOM 7524 N N . PRO B 1 424 ? -8.219 -39.438 -0.657 1 93.38 424 PRO B N 1
ATOM 7525 C CA . PRO B 1 424 ? -6.996 -40.219 -0.525 1 93.38 424 PRO B CA 1
ATOM 7526 C C . PRO B 1 424 ? -6.285 -40.438 -1.86 1 93.38 424 PRO B C 1
ATOM 7528 O O . PRO B 1 424 ? -6.941 -40.688 -2.877 1 93.38 424 PRO B O 1
ATOM 7531 N N . ILE B 1 425 ? -5.062 -40.312 -1.819 1 92.44 425 ILE B N 1
ATOM 7532 C CA . ILE B 1 425 ? -4.23 -40.531 -2.998 1 92.44 425 ILE B CA 1
ATOM 7533 C C . ILE B 1 425 ? -4.121 -42.031 -3.293 1 92.44 425 ILE B C 1
ATOM 7535 O O . ILE B 1 425 ? -3.873 -42.844 -2.389 1 92.44 425 ILE B O 1
ATOM 7539 N N . PRO B 1 426 ? -4.312 -42.406 -4.465 1 93.31 426 PRO B N 1
ATOM 7540 C CA . PRO B 1 426 ? -4.16 -43.844 -4.816 1 93.31 426 PRO B CA 1
ATOM 7541 C C . PRO B 1 426 ? -2.82 -44.406 -4.367 1 93.31 426 PRO B C 1
ATOM 7543 O O . PRO B 1 426 ? -1.793 -43.719 -4.441 1 93.31 426 PRO B O 1
ATOM 7546 N N . PHE B 1 427 ? -2.84 -45.656 -3.977 1 92.69 427 PHE B N 1
ATOM 7547 C CA . PHE B 1 427 ? -1.695 -46.312 -3.352 1 92.69 427 PHE B CA 1
ATOM 7548 C C . PHE B 1 427 ? -0.49 -46.312 -4.285 1 92.69 427 PHE B C 1
ATOM 7550 O O . PHE B 1 427 ? 0.629 -46.031 -3.859 1 92.69 427 PHE B O 1
ATOM 7557 N N . PHE B 1 428 ? -0.678 -46.656 -5.469 1 91.44 428 PHE B N 1
ATOM 7558 C CA . PHE B 1 428 ? 0.407 -46.719 -6.441 1 91.44 428 PHE B CA 1
ATOM 7559 C C . PHE B 1 428 ? 1.068 -45.344 -6.605 1 91.44 428 PHE B C 1
ATOM 7561 O O . PHE B 1 428 ? 2.291 -45.25 -6.727 1 91.44 428 PHE B O 1
ATOM 7568 N N . ILE B 1 429 ? 0.254 -44.375 -6.637 1 91.94 429 ILE B N 1
ATOM 7569 C CA . ILE B 1 429 ? 0.768 -43 -6.77 1 91.94 429 ILE B CA 1
ATOM 7570 C C . ILE B 1 429 ? 1.579 -42.625 -5.527 1 91.94 429 ILE B C 1
ATOM 7572 O O . ILE B 1 429 ? 2.643 -42.031 -5.633 1 91.94 429 ILE B O 1
ATOM 7576 N N . MET B 1 430 ? 1.145 -43 -4.426 1 92.62 430 MET B N 1
ATOM 7577 C CA . MET B 1 430 ? 1.85 -42.75 -3.174 1 92.62 430 MET B CA 1
ATOM 7578 C C . MET B 1 430 ? 3.225 -43.406 -3.174 1 92.62 430 MET B C 1
ATOM 7580 O O . MET B 1 430 ? 4.199 -42.812 -2.705 1 92.62 430 MET B O 1
ATOM 7584 N N . GLN B 1 431 ? 3.275 -44.625 -3.652 1 92 431 GLN B N 1
ATOM 7585 C CA . GLN B 1 431 ? 4.547 -45.344 -3.727 1 92 431 GLN B CA 1
ATOM 7586 C C . GLN B 1 431 ? 5.531 -44.625 -4.641 1 92 431 GLN B C 1
ATOM 7588 O O . GLN B 1 431 ? 6.723 -44.531 -4.336 1 92 431 GLN B O 1
ATOM 7593 N N . CYS B 1 432 ? 5.02 -44.094 -5.695 1 90.5 432 CYS B N 1
ATOM 7594 C CA . CYS B 1 432 ? 5.867 -43.375 -6.637 1 90.5 432 CYS B CA 1
ATOM 7595 C C . CYS B 1 432 ? 6.438 -42.125 -6 1 90.5 432 CYS B C 1
ATOM 7597 O O . CYS B 1 432 ? 7.629 -41.844 -6.148 1 90.5 432 CYS B O 1
ATOM 7599 N N . TRP B 1 433 ? 5.605 -41.406 -5.355 1 92.56 433 TRP B N 1
ATOM 7600 C CA . TRP B 1 433 ? 6.059 -40.188 -4.703 1 92.56 433 TRP B CA 1
ATOM 7601 C C . TRP B 1 433 ? 7.047 -40.5 -3.584 1 92.56 433 TRP B C 1
ATOM 7603 O O . TRP B 1 433 ? 8.039 -39.781 -3.408 1 92.56 433 TRP B O 1
ATOM 7613 N N . LEU B 1 434 ? 6.812 -41.562 -2.809 1 92.12 434 LEU B N 1
ATOM 7614 C CA . LEU B 1 434 ? 7.73 -41.938 -1.743 1 92.12 434 LEU B CA 1
ATOM 7615 C C . LEU B 1 434 ? 9.086 -42.344 -2.312 1 92.12 434 LEU B C 1
ATOM 7617 O O . LEU B 1 434 ? 10.125 -42 -1.751 1 92.12 434 LEU B O 1
ATOM 7621 N N . LEU B 1 435 ? 9.039 -43.094 -3.348 1 92.25 435 LEU B N 1
ATOM 7622 C CA . LEU B 1 435 ? 10.281 -43.469 -4.016 1 92.25 435 LEU B CA 1
ATOM 7623 C C . LEU B 1 435 ? 11.031 -42.25 -4.508 1 92.25 435 LEU B C 1
ATOM 7625 O O . LEU B 1 435 ? 12.25 -42.125 -4.348 1 92.25 435 LEU B O 1
ATOM 7629 N N . GLY B 1 436 ? 10.336 -41.312 -5.168 1 91.06 436 GLY B N 1
ATOM 7630 C CA . GLY B 1 436 ? 10.945 -40.094 -5.633 1 91.06 436 GLY B CA 1
ATOM 7631 C C . GLY B 1 436 ? 11.578 -39.281 -4.516 1 91.06 436 GLY B C 1
ATOM 7632 O O . GLY B 1 436 ? 12.719 -38.812 -4.648 1 91.06 436 GLY B O 1
ATOM 7633 N N . ILE B 1 437 ? 10.875 -39.094 -3.404 1 92.44 437 ILE B N 1
ATOM 7634 C CA . ILE B 1 437 ? 11.359 -38.312 -2.262 1 92.44 437 ILE B CA 1
ATOM 7635 C C . ILE B 1 437 ? 12.578 -39 -1.661 1 92.44 437 ILE B C 1
ATOM 7637 O O . ILE B 1 437 ? 13.555 -38.344 -1.294 1 92.44 437 ILE B O 1
ATOM 7641 N N . LEU B 1 438 ? 12.586 -40.344 -1.593 1 92.06 438 LEU B N 1
ATOM 7642 C CA . LEU B 1 438 ? 13.711 -41.125 -1.06 1 92.06 438 LEU B CA 1
ATOM 7643 C C . LEU B 1 438 ? 14.938 -40.969 -1.951 1 92.06 438 LEU B C 1
ATOM 7645 O O . LEU B 1 438 ? 16.062 -40.875 -1.455 1 92.06 438 LEU B O 1
ATOM 7649 N N . LEU B 1 439 ? 14.703 -41 -3.184 1 91.75 439 LEU B N 1
ATOM 7650 C CA . LEU B 1 439 ? 15.812 -40.875 -4.125 1 91.75 439 LEU B CA 1
ATOM 7651 C C . LEU B 1 439 ? 16.453 -39.5 -3.994 1 91.75 439 LEU B C 1
ATOM 7653 O O . LEU B 1 439 ? 17.688 -39.375 -3.979 1 91.75 439 LEU B O 1
ATOM 7657 N N . ILE B 1 440 ? 15.656 -38.438 -3.939 1 92.69 440 ILE B N 1
ATOM 7658 C CA . ILE B 1 440 ? 16.172 -37.094 -3.787 1 92.69 440 ILE B CA 1
ATOM 7659 C C . ILE B 1 440 ? 16.906 -36.969 -2.461 1 92.69 440 ILE B C 1
ATOM 7661 O O . ILE B 1 440 ? 17.984 -36.375 -2.402 1 92.69 440 ILE B O 1
ATOM 7665 N N . PHE B 1 441 ? 16.328 -37.531 -1.42 1 92.62 441 PHE B N 1
ATOM 7666 C CA . PHE B 1 441 ? 16.938 -37.5 -0.094 1 92.62 441 PHE B CA 1
ATOM 7667 C C . PHE B 1 441 ? 18.266 -38.219 -0.079 1 92.62 441 PHE B C 1
ATOM 7669 O O . PHE B 1 441 ? 19.266 -37.719 0.444 1 92.62 441 PHE B O 1
ATOM 7676 N N . THR B 1 442 ? 18.297 -39.344 -0.646 1 92.5 442 THR B N 1
ATOM 7677 C CA . THR B 1 442 ? 19.516 -40.156 -0.686 1 92.5 442 THR B CA 1
ATOM 7678 C C . THR B 1 442 ? 20.594 -39.469 -1.517 1 92.5 442 THR B C 1
ATOM 7680 O O . THR B 1 442 ? 21.766 -39.438 -1.14 1 92.5 442 THR B O 1
ATOM 7683 N N . TRP B 1 443 ? 20.219 -38.906 -2.578 1 91.62 443 TRP B N 1
ATOM 7684 C CA . TRP B 1 443 ? 21.172 -38.188 -3.408 1 91.62 443 TRP B CA 1
ATOM 7685 C C . TRP B 1 443 ? 21.719 -36.969 -2.668 1 91.62 443 TRP B C 1
ATOM 7687 O O . TRP B 1 443 ? 22.922 -36.688 -2.762 1 91.62 443 TRP B O 1
ATOM 7697 N N . THR B 1 444 ? 20.859 -36.25 -2.012 1 91.81 444 THR B N 1
ATOM 7698 C CA . THR B 1 444 ? 21.266 -35.062 -1.247 1 91.81 444 THR B CA 1
ATOM 7699 C C . THR B 1 444 ? 22.297 -35.469 -0.185 1 91.81 444 THR B C 1
ATOM 7701 O O . THR B 1 444 ? 23.328 -34.812 -0.045 1 91.81 444 THR B O 1
ATOM 7704 N N . LEU B 1 445 ? 22.047 -36.562 0.521 1 90.19 445 LEU B N 1
ATOM 7705 C CA . LEU B 1 445 ? 22.969 -37.031 1.555 1 90.19 445 LEU B CA 1
ATOM 7706 C C . LEU B 1 445 ? 24.297 -37.469 0.947 1 90.19 445 LEU B C 1
ATOM 7708 O O . LEU B 1 445 ? 25.359 -37.156 1.497 1 90.19 445 LEU B O 1
ATOM 7712 N N . TRP B 1 446 ? 24.219 -38.125 -0.133 1 90.62 446 TRP B N 1
ATOM 7713 C CA . TRP B 1 446 ? 25.406 -38.625 -0.802 1 90.62 446 TRP B CA 1
ATOM 7714 C C . TRP B 1 446 ? 26.25 -37.469 -1.339 1 90.62 446 TRP B C 1
ATOM 7716 O O . TRP B 1 446 ? 27.469 -37.438 -1.132 1 90.62 446 TRP B O 1
ATOM 7726 N N . ARG B 1 447 ? 25.688 -36.5 -1.946 1 89.75 447 ARG B N 1
ATOM 7727 C CA . ARG B 1 447 ? 26.391 -35.406 -2.623 1 89.75 447 ARG B CA 1
ATOM 7728 C C . ARG B 1 447 ? 27 -34.438 -1.616 1 89.75 447 ARG B C 1
ATOM 7730 O O . ARG B 1 447 ? 28.141 -33.969 -1.796 1 89.75 447 ARG B O 1
ATOM 7737 N N . PHE B 1 448 ? 26.328 -34.156 -0.585 1 90.69 448 PHE B N 1
ATOM 7738 C CA . PHE B 1 448 ? 26.766 -33.031 0.238 1 90.69 448 PHE B CA 1
ATOM 7739 C C . PHE B 1 448 ? 27.328 -33.531 1.566 1 90.69 448 PHE B C 1
ATOM 7741 O O . PHE B 1 448 ? 28.031 -32.781 2.262 1 90.69 448 PHE B O 1
ATOM 7748 N N . PHE B 1 449 ? 27.078 -34.719 1.954 1 87.12 449 PHE B N 1
ATOM 7749 C CA . PHE B 1 449 ? 27.547 -35.156 3.256 1 87.12 449 PHE B CA 1
ATOM 7750 C C . PHE B 1 449 ? 28.516 -36.344 3.104 1 87.12 449 PHE B C 1
ATOM 7752 O O . PHE B 1 449 ? 29.469 -36.469 3.879 1 87.12 449 PHE B O 1
ATOM 7759 N N . ILE B 1 450 ? 28.281 -37.312 2.236 1 76.31 450 ILE B N 1
ATOM 7760 C CA . ILE B 1 450 ? 29.125 -38.5 2.107 1 76.31 450 ILE B CA 1
ATOM 7761 C C . ILE B 1 450 ? 30.25 -38.219 1.122 1 76.31 450 ILE B C 1
ATOM 7763 O O . ILE B 1 450 ? 31.422 -38.5 1.411 1 76.31 450 ILE B O 1
ATOM 7767 N N . ARG B 1 451 ? 29.938 -37.844 -0.137 1 64 451 ARG B N 1
ATOM 7768 C CA . ARG B 1 451 ? 30.984 -37.594 -1.128 1 64 451 ARG B CA 1
ATOM 7769 C C . ARG B 1 451 ? 32 -36.594 -0.6 1 64 451 ARG B C 1
ATOM 7771 O O . ARG B 1 451 ? 33.188 -36.688 -0.896 1 64 451 ARG B O 1
ATOM 7778 N N . ILE B 1 452 ? 31.516 -35.656 0.034 1 53.72 452 ILE B N 1
ATOM 7779 C CA . ILE B 1 452 ? 32.469 -34.688 0.581 1 53.72 452 ILE B CA 1
ATOM 7780 C C . ILE B 1 452 ? 33.406 -35.406 1.561 1 53.72 452 ILE B C 1
ATOM 7782 O O . ILE B 1 452 ? 34.594 -35.125 1.581 1 53.72 452 ILE B O 1
ATOM 7786 N N . SER B 1 453 ? 32.875 -36.438 2.248 1 49.31 453 SER B N 1
ATOM 7787 C CA . SER B 1 453 ? 33.75 -37.156 3.184 1 49.31 453 SER B CA 1
ATOM 7788 C C . SER B 1 453 ? 34.688 -38.094 2.453 1 49.31 453 SER B C 1
ATOM 7790 O O . SER B 1 453 ? 35.812 -38.312 2.904 1 49.31 453 SER B O 1
ATOM 7792 N N . GLY B 1 454 ? 34.312 -38.781 1.345 1 44.94 454 GLY B N 1
ATOM 7793 C CA . GLY B 1 454 ? 35.25 -39.625 0.625 1 44.94 454 GLY B CA 1
ATOM 7794 C C . GLY B 1 454 ? 36.312 -38.875 -0.107 1 44.94 454 GLY B C 1
ATOM 7795 O O . GLY B 1 454 ? 37.469 -39.344 -0.227 1 44.94 454 GLY B O 1
ATOM 7796 N N . ILE B 1 455 ? 35.969 -37.75 -0.725 1 42.81 455 ILE B N 1
ATOM 7797 C CA . ILE B 1 455 ? 37 -36.938 -1.35 1 42.81 455 ILE B CA 1
ATOM 7798 C C . ILE B 1 455 ? 37.969 -36.438 -0.286 1 42.81 455 ILE B C 1
ATOM 7800 O O . ILE B 1 455 ? 39.188 -36.375 -0.526 1 42.81 455 ILE B O 1
ATOM 7804 N N . LEU B 1 456 ? 37.469 -36.219 0.899 1 39.94 456 LEU B N 1
ATOM 7805 C CA . LEU B 1 456 ? 38.438 -35.844 1.91 1 39.94 456 LEU B CA 1
ATOM 7806 C C . LEU B 1 456 ? 39.375 -37 2.203 1 39.94 456 LEU B C 1
ATOM 7808 O O . LEU B 1 456 ? 40.562 -36.812 2.496 1 39.94 456 LEU B O 1
ATOM 7812 N N . LEU B 1 457 ? 38.875 -38.281 2.104 1 35.69 457 LEU B N 1
ATOM 7813 C CA . LEU B 1 457 ? 39.844 -39.375 2.281 1 35.69 457 LEU B CA 1
ATOM 7814 C C . LEU B 1 457 ? 40.656 -39.594 1.021 1 35.69 457 LEU B C 1
ATOM 7816 O O . LEU B 1 457 ? 41.875 -39.875 1.103 1 35.69 457 LEU B O 1
ATOM 7820 N N . ILE B 1 458 ? 40.062 -39.781 -0.143 1 36.47 458 ILE B N 1
ATOM 7821 C CA . ILE B 1 458 ? 40.875 -40 -1.325 1 36.47 458 ILE B CA 1
ATOM 7822 C C . ILE B 1 458 ? 41.438 -38.656 -1.815 1 36.47 458 ILE B C 1
ATOM 7824 O O . ILE B 1 458 ? 42.031 -38.594 -2.896 1 36.47 458 ILE B O 1
ATOM 7828 N N . GLY B 1 459 ? 41.312 -37.625 -1.17 1 35.31 459 GLY B N 1
ATOM 7829 C CA . GLY B 1 459 ? 41.875 -36.375 -1.63 1 35.31 459 GLY B CA 1
ATOM 7830 C C . GLY B 1 459 ? 43.344 -36.469 -2.025 1 35.31 459 GLY B C 1
ATOM 7831 O O . GLY B 1 459 ? 43.969 -35.469 -2.352 1 35.31 459 GLY B O 1
ATOM 7832 N N . GLN B 1 460 ? 44.156 -37.438 -1.537 1 34.38 460 GLN B N 1
ATOM 7833 C CA . GLN B 1 460 ? 45.469 -37.312 -2.158 1 34.38 460 GLN B CA 1
ATOM 7834 C C . GLN B 1 460 ? 45.406 -37.562 -3.662 1 34.38 460 GLN B C 1
ATOM 7836 O O . GLN B 1 460 ? 46.344 -37.25 -4.395 1 34.38 460 GLN B O 1
ATOM 7841 N N . MET B 1 461 ? 44.656 -38.625 -4.156 1 30.19 461 MET B N 1
ATOM 7842 C CA . MET B 1 461 ? 44.938 -38.906 -5.562 1 30.19 461 MET B CA 1
ATOM 7843 C C . MET B 1 461 ? 44.406 -37.781 -6.449 1 30.19 461 MET B C 1
ATOM 7845 O O . MET B 1 461 ? 43.531 -37.031 -6.027 1 30.19 461 MET B O 1
ATOM 7849 N N . SER B 1 462 ? 44.688 -37.875 -8.078 1 31.25 462 SER B N 1
ATOM 7850 C CA . SER B 1 462 ? 44.656 -36.906 -9.18 1 31.25 462 SER B CA 1
ATOM 7851 C C . SER B 1 462 ? 43.25 -36.344 -9.328 1 31.25 462 SER B C 1
ATOM 7853 O O . SER B 1 462 ? 42.25 -37.062 -9.258 1 31.25 462 SER B O 1
ATOM 7855 N N . THR B 1 463 ? 43 -35.062 -8.984 1 33.34 463 THR B N 1
ATOM 7856 C CA . THR B 1 463 ? 41.969 -34.031 -9.016 1 33.34 463 THR B CA 1
ATOM 7857 C C . THR B 1 463 ? 41.281 -34 -10.375 1 33.34 463 THR B C 1
ATOM 7859 O O . THR B 1 463 ? 40.375 -33.188 -10.602 1 33.34 463 THR B O 1
ATOM 7862 N N . GLN B 1 464 ? 41.781 -34.812 -11.477 1 30.92 464 GLN B N 1
ATOM 7863 C CA . GLN B 1 464 ? 41.438 -34.344 -12.82 1 30.92 464 GLN B CA 1
ATOM 7864 C C . GLN B 1 464 ? 40 -34.719 -13.18 1 30.92 464 GLN B C 1
ATOM 7866 O O . GLN B 1 464 ? 39.5 -34.312 -14.234 1 30.92 464 GLN B O 1
ATOM 7871 N N . ILE B 1 465 ? 39.438 -35.812 -12.703 1 30.48 465 ILE B N 1
ATOM 7872 C CA . ILE B 1 465 ? 38.281 -36.156 -13.508 1 30.48 465 ILE B CA 1
ATOM 7873 C C . ILE B 1 465 ? 37.125 -35.219 -13.18 1 30.48 465 ILE B C 1
ATOM 7875 O O . ILE B 1 465 ? 36.594 -35.25 -12.07 1 30.48 465 ILE B O 1
ATOM 7879 N N . HIS B 1 466 ? 37.156 -33.938 -13.602 1 31.38 466 HIS B N 1
ATOM 7880 C CA . HIS B 1 466 ? 36.031 -33 -13.633 1 31.38 466 HIS B CA 1
ATOM 7881 C C . HIS B 1 466 ? 34.781 -33.656 -14.211 1 31.38 466 HIS B C 1
ATOM 7883 O O . HIS B 1 466 ? 34.656 -33.75 -15.43 1 31.38 466 HIS B O 1
ATOM 7889 N N . LEU B 1 467 ? 34.312 -34.781 -13.719 1 32.59 467 LEU B N 1
ATOM 7890 C CA . LEU B 1 467 ? 33 -35.188 -14.234 1 32.59 467 LEU B CA 1
ATOM 7891 C C . LEU B 1 467 ? 32 -34.031 -14.102 1 32.59 467 LEU B C 1
ATOM 7893 O O . LEU B 1 467 ? 31.875 -33.438 -13.031 1 32.59 467 LEU B O 1
ATOM 7897 N N . PRO B 1 468 ? 31.656 -33.438 -15.203 1 37.28 468 PRO B N 1
ATOM 7898 C CA . PRO B 1 468 ? 30.719 -32.312 -15.125 1 37.28 468 PRO B CA 1
ATOM 7899 C C . PRO B 1 468 ? 29.516 -32.625 -14.227 1 37.28 468 PRO B C 1
ATOM 7901 O O . PRO B 1 468 ? 28.891 -33.688 -14.367 1 37.28 468 PRO B O 1
ATOM 7904 N N . HIS B 1 469 ? 29.578 -32.312 -12.992 1 39.19 469 HIS B N 1
ATOM 7905 C CA . HIS B 1 469 ? 28.656 -32.406 -11.867 1 39.19 469 HIS B CA 1
ATOM 7906 C C . HIS B 1 469 ? 27.203 -32.281 -12.32 1 39.19 469 HIS B C 1
ATOM 7908 O O . HIS B 1 469 ? 26.281 -32.719 -11.641 1 39.19 469 HIS B O 1
ATOM 7914 N N . ASP B 1 470 ? 27.016 -31.672 -13.438 1 42.34 470 ASP B N 1
ATOM 7915 C CA . ASP B 1 470 ? 25.656 -31.422 -13.914 1 42.34 470 ASP B CA 1
ATOM 7916 C C . ASP B 1 470 ? 25.031 -32.688 -14.469 1 42.34 470 ASP B C 1
ATOM 7918 O O . ASP B 1 470 ? 23.797 -32.812 -14.523 1 42.34 470 ASP B O 1
ATOM 7922 N N . THR B 1 471 ? 25.844 -33.719 -14.844 1 42.69 471 THR B N 1
ATOM 7923 C CA . THR B 1 471 ? 25.312 -34.875 -15.531 1 42.69 471 THR B CA 1
ATOM 7924 C C . THR B 1 471 ? 24.531 -35.781 -14.562 1 42.69 471 THR B C 1
ATOM 7926 O O . THR B 1 471 ? 23.5 -36.344 -14.93 1 42.69 471 THR B O 1
ATOM 7929 N N . LEU B 1 472 ? 25.016 -35.844 -13.352 1 38.44 472 LEU B N 1
ATOM 7930 C CA . LEU B 1 472 ? 24.312 -36.75 -12.445 1 38.44 472 LEU B CA 1
ATOM 7931 C C . LEU B 1 472 ? 22.922 -36.25 -12.102 1 38.44 472 LEU B C 1
ATOM 7933 O O . LEU B 1 472 ? 21.969 -37 -12.031 1 38.44 472 LEU B O 1
ATOM 7937 N N . PHE B 1 473 ? 22.812 -35.031 -11.844 1 41.19 473 PHE B N 1
ATOM 7938 C CA . PHE B 1 473 ? 21.5 -34.469 -11.594 1 41.19 473 PHE B CA 1
ATOM 7939 C C . PHE B 1 473 ? 20.547 -34.781 -12.734 1 41.19 473 PHE B C 1
ATOM 7941 O O . PHE B 1 473 ? 19.422 -35.25 -12.508 1 41.19 473 PHE B O 1
ATOM 7948 N N . PHE B 1 474 ? 21.031 -34.656 -13.953 1 47.03 474 PHE B N 1
ATOM 7949 C CA . PHE B 1 474 ? 20.172 -34.906 -15.109 1 47.03 474 PHE B CA 1
ATOM 7950 C C . PHE B 1 474 ? 19.906 -36.406 -15.266 1 47.03 474 PHE B C 1
ATOM 7952 O O . PHE B 1 474 ? 18.828 -36.781 -15.727 1 47.03 474 PHE B O 1
ATOM 7959 N N . THR B 1 475 ? 20.766 -37.25 -14.789 1 42.97 475 THR B N 1
ATOM 7960 C CA . THR B 1 475 ? 20.547 -38.688 -14.836 1 42.97 475 THR B CA 1
ATOM 7961 C C . THR B 1 475 ? 19.453 -39.094 -13.852 1 42.97 475 THR B C 1
ATOM 7963 O O . THR B 1 475 ? 18.594 -39.938 -14.172 1 42.97 475 THR B O 1
ATOM 7966 N N . VAL B 1 476 ? 19.406 -38.438 -12.719 1 43.28 476 VAL B N 1
ATOM 7967 C CA . VAL B 1 476 ? 18.391 -38.781 -11.727 1 43.28 476 VAL B CA 1
ATOM 7968 C C . VAL B 1 476 ? 17.016 -38.312 -12.211 1 43.28 476 VAL B C 1
ATOM 7970 O O . VAL B 1 476 ? 16.031 -39.031 -12.117 1 43.28 476 VAL B O 1
ATOM 7973 N N . VAL B 1 477 ? 16.969 -37.188 -12.797 1 46.69 477 VAL B N 1
ATOM 7974 C CA . VAL B 1 477 ? 15.727 -36.656 -13.367 1 46.69 477 VAL B CA 1
ATOM 7975 C C . VAL B 1 477 ? 15.266 -37.562 -14.508 1 46.69 477 VAL B C 1
ATOM 7977 O O . VAL B 1 477 ? 14.078 -37.906 -14.609 1 46.69 477 VAL B O 1
ATOM 7980 N N . ASN B 1 478 ? 16.234 -38.125 -15.305 1 47.78 478 ASN B N 1
ATOM 7981 C CA . ASN B 1 478 ? 15.922 -39.062 -16.375 1 47.78 478 ASN B CA 1
ATOM 7982 C C . ASN B 1 478 ? 15.43 -40.406 -15.82 1 47.78 478 ASN B C 1
ATOM 7984 O O . ASN B 1 478 ? 14.516 -41 -16.375 1 47.78 478 ASN B O 1
ATOM 7988 N N . LEU B 1 479 ? 15.992 -40.781 -14.773 1 43.88 479 LEU B N 1
ATOM 7989 C CA . LEU B 1 479 ? 15.547 -42.031 -14.156 1 43.88 479 LEU B CA 1
ATOM 7990 C C . LEU B 1 479 ? 14.125 -41.875 -13.625 1 43.88 479 LEU B C 1
ATOM 7992 O O . LEU B 1 479 ? 13.312 -42.781 -13.789 1 43.88 479 LEU B O 1
ATOM 7996 N N . ILE B 1 480 ? 13.852 -40.781 -13.117 1 46.47 480 ILE B N 1
ATOM 7997 C CA . ILE B 1 480 ? 12.508 -40.562 -12.625 1 46.47 480 ILE B CA 1
ATOM 7998 C C . ILE B 1 480 ? 11.516 -40.531 -13.789 1 46.47 480 ILE B C 1
ATOM 8000 O O . ILE B 1 480 ? 10.438 -41.125 -13.703 1 46.47 480 ILE B O 1
ATOM 8004 N N . ILE B 1 481 ? 11.961 -40.031 -14.836 1 47.22 481 ILE B N 1
ATOM 8005 C CA . ILE B 1 481 ? 11.148 -40.031 -16.047 1 47.22 481 ILE B CA 1
ATOM 8006 C C . ILE B 1 481 ? 10.984 -41.438 -16.562 1 47.22 481 ILE B C 1
ATOM 8008 O O . ILE B 1 481 ? 9.883 -41.844 -16.938 1 47.22 481 ILE B O 1
ATOM 8012 N N . LEU B 1 482 ? 12.055 -42.188 -16.562 1 43.84 482 LEU B N 1
ATOM 8013 C CA . LEU B 1 482 ? 12.023 -43.562 -17.047 1 43.84 482 LEU B CA 1
ATOM 8014 C C . LEU B 1 482 ? 11.141 -44.438 -16.172 1 43.84 482 LEU B C 1
ATOM 8016 O O . LEU B 1 482 ? 10.359 -45.25 -16.672 1 43.84 482 LEU B O 1
ATOM 8020 N N . VAL B 1 483 ? 11.203 -44.219 -14.945 1 43.94 483 VAL B N 1
ATOM 8021 C CA . VAL B 1 483 ? 10.383 -45.031 -14.047 1 43.94 483 VAL B CA 1
ATOM 8022 C C . VAL B 1 483 ? 8.906 -44.656 -14.227 1 43.94 483 VAL B C 1
ATOM 8024 O O . VAL B 1 483 ? 8.039 -45.531 -14.211 1 43.94 483 VAL B O 1
ATOM 8027 N N . SER B 1 484 ? 8.641 -43.469 -14.453 1 40.97 484 SER B N 1
ATOM 8028 C CA . SER B 1 484 ? 7.27 -43.031 -14.711 1 40.97 484 SER B CA 1
ATOM 8029 C C . SER B 1 484 ? 6.723 -43.688 -15.977 1 40.97 484 SER B C 1
ATOM 8031 O O . SER B 1 484 ? 5.551 -44.062 -16.031 1 40.97 484 SER B O 1
ATOM 8033 N N . HIS B 1 485 ? 7.492 -43.844 -16.984 1 42.75 485 HIS B N 1
ATOM 8034 C CA . HIS B 1 485 ? 7.086 -44.562 -18.188 1 42.75 485 HIS B CA 1
ATOM 8035 C C . HIS B 1 485 ? 6.758 -46.031 -17.891 1 42.75 485 HIS B C 1
ATOM 8037 O O . HIS B 1 485 ? 5.812 -46.562 -18.453 1 42.75 485 HIS B O 1
ATOM 8043 N N . TYR B 1 486 ? 7.605 -46.625 -17.141 1 39.03 486 TYR B N 1
ATOM 8044 C CA . TYR B 1 486 ? 7.355 -48.031 -16.797 1 39.03 486 TYR B CA 1
ATOM 8045 C C . TYR B 1 486 ? 6.016 -48.188 -16.094 1 39.03 486 TYR B C 1
ATOM 8047 O O . TYR B 1 486 ? 5.25 -49.094 -16.406 1 39.03 486 TYR B O 1
ATOM 8055 N N . PHE B 1 487 ? 5.715 -47.344 -15.258 1 39.28 487 PHE B N 1
ATOM 8056 C CA . PHE B 1 487 ? 4.484 -47.531 -14.5 1 39.28 487 PHE B CA 1
ATOM 8057 C C . PHE B 1 487 ? 3.268 -47.188 -15.344 1 39.28 487 PHE B C 1
ATOM 8059 O O . PHE B 1 487 ? 2.199 -47.781 -15.188 1 39.28 487 PHE B O 1
ATOM 8066 N N . TYR B 1 488 ? 3.33 -46.25 -16.172 1 38.53 488 TYR B N 1
ATOM 8067 C CA . TYR B 1 488 ? 2.205 -45.938 -17.047 1 38.53 488 TYR B CA 1
ATOM 8068 C C . TYR B 1 488 ? 1.896 -47.125 -17.969 1 38.53 488 TYR B C 1
ATOM 8070 O O . TYR B 1 488 ? 0.747 -47.312 -18.375 1 38.53 488 TYR B O 1
ATOM 8078 N N . SER B 1 489 ? 2.928 -47.781 -18.391 1 38.31 489 SER B N 1
ATOM 8079 C CA . SER B 1 489 ? 2.643 -48.938 -19.234 1 38.31 489 SER B CA 1
ATOM 8080 C C . SER B 1 489 ? 1.84 -50 -18.484 1 38.31 489 SER B C 1
ATOM 8082 O O . SER B 1 489 ? 1.279 -50.906 -19.078 1 38.31 489 SER B O 1
ATOM 8084 N N . GLN B 1 490 ? 2 -49.906 -17.266 1 38.28 490 GLN B N 1
ATOM 8085 C CA . GLN B 1 490 ? 1.234 -50.906 -16.547 1 38.28 490 GLN B CA 1
ATOM 8086 C C . GLN B 1 490 ? -0.198 -50.438 -16.297 1 38.28 490 GLN B C 1
ATOM 8088 O O . GLN B 1 490 ? -1.045 -51.25 -15.875 1 38.28 490 GLN B O 1
ATOM 8093 N N . LEU B 1 491 ? -0.445 -49.156 -16.281 1 35.56 491 LEU B N 1
ATOM 8094 C CA . LEU B 1 491 ? -1.84 -48.75 -16.141 1 35.56 491 LEU B CA 1
ATOM 8095 C C . LEU B 1 491 ? -2.541 -48.75 -17.5 1 35.56 491 LEU B C 1
ATOM 8097 O O . LEU B 1 491 ? -1.977 -48.281 -18.5 1 35.56 491 LEU B O 1
#

Solvent-accessible surface area (backbone atoms only — not comparable to full-atom values): 55832 Å² total; per-residue (Å²): 147,90,95,87,89,80,78,86,84,88,79,80,84,75,83,90,72,87,84,83,81,74,75,87,84,75,92,79,86,81,83,72,81,72,81,78,78,80,83,73,77,70,70,53,56,66,57,48,49,59,47,45,51,51,44,49,54,50,45,57,48,50,71,41,32,53,69,63,48,66,76,72,72,74,49,80,82,73,50,63,58,45,66,59,52,52,51,52,51,49,50,50,52,50,43,51,53,74,69,44,81,78,68,99,40,69,69,60,26,50,52,51,10,50,53,51,24,51,50,52,49,42,56,50,27,37,58,57,51,62,84,66,94,60,52,45,68,38,47,49,60,54,24,40,51,51,41,50,48,52,52,51,43,35,51,50,45,28,44,58,46,36,50,59,68,56,37,23,50,53,43,26,77,79,38,72,84,39,49,44,86,66,80,89,71,90,55,55,71,81,70,46,62,74,32,80,85,38,78,89,51,32,48,47,53,54,57,68,57,69,43,77,58,45,61,48,41,20,52,48,29,22,51,49,24,64,44,66,53,42,71,64,62,48,51,48,52,52,51,50,49,50,52,47,29,64,63,41,24,90,62,37,52,85,42,34,60,41,69,59,49,50,54,43,46,41,40,52,47,26,33,37,47,12,35,52,53,18,51,53,49,48,55,52,54,65,68,52,80,36,74,48,67,53,62,85,75,41,86,46,67,69,53,33,50,49,51,57,60,48,38,72,38,70,62,60,45,68,65,64,77,74,62,39,85,74,43,71,67,42,32,52,48,49,54,49,48,53,50,51,52,52,47,46,58,50,37,58,58,45,44,30,60,68,46,30,44,60,85,84,38,65,69,56,54,49,52,51,54,48,45,59,60,49,44,36,54,14,43,53,31,49,48,46,30,68,72,36,54,87,77,31,74,48,67,33,63,54,33,51,48,51,53,49,38,45,52,50,51,46,47,37,38,48,58,58,40,45,69,55,71,63,50,80,69,55,67,70,54,50,52,52,52,51,50,51,53,50,50,54,50,52,48,50,46,39,62,68,57,44,47,53,51,48,46,65,67,53,54,80,62,88,83,68,80,73,63,68,72,66,53,57,60,54,48,53,57,47,46,53,52,51,51,50,52,57,52,51,72,70,100,144,92,98,88,91,82,94,86,88,94,84,84,89,89,78,90,81,88,83,85,84,82,89,92,88,92,93,86,86,86,85,76,77,76,80,80,78,83,80,76,80,75,69,62,63,66,61,52,51,57,51,45,52,53,47,50,54,49,44,56,49,52,72,42,32,53,68,62,49,68,75,72,72,75,50,80,81,73,49,63,58,48,66,58,52,51,51,53,50,49,52,52,50,49,42,51,54,76,69,45,83,80,70,99,39,69,69,60,26,50,52,50,10,52,53,49,24,51,52,51,51,42,57,50,26,36,58,59,51,62,83,66,95,58,54,45,68,38,48,48,60,53,22,41,51,52,40,49,49,51,52,50,42,35,52,50,44,28,44,58,45,37,49,60,68,56,38,23,48,53,43,27,77,80,38,74,83,39,51,43,85,67,78,89,73,89,55,55,72,80,70,47,62,72,31,81,85,38,80,91,50,34,50,47,54,54,57,67,56,68,44,78,58,46,61,49,41,20,52,48,30,22,50,48,24,64,43,67,51,41,72,64,62,50,50,49,52,51,52,49,49,52,51,47,29,63,63,42,22,89,62,39,52,87,41,34,59,40,68,59,48,51,53,44,46,40,40,52,47,25,34,37,48,12,35,52,54,18,50,54,50,48,55,54,55,65,70,51,78,37,73,48,68,54,61,86,75,42,86,47,68,70,53,33,52,49,49,56,60,48,38,70,37,69,64,62,44,68,64,64,76,74,62,40,85,75,44,70,69,42,32,52,48,50,54,48,49,52,50,52,52,52,48,46,57,50,37,57,59,45,45,29,60,65,46,28,43,61,86,83,38,65,69,56,54,49,51,51,56,47,46,58,60,49,45,37,53,15,44,51,32,49,50,46,30,67,71,36,54,87,77,31,74,48,67,32,63,55,33,52,47,51,52,48,38,42,52,50,51,45,46,38,37,47,60,56,39,45,69,56,71,62,52,80,70,55,66,71,54,50,53,52,52,51,50,52,53,49,50,54,50,50,47,52,46,40,62,67,58,43,46,53,50,48,46,64,64,52,54,81,60,88,83,69,80,72,65,68,72,65,53,58,60,53,47,53,56,47,47,54,50,50,51,51,52,56,52,51,72,71,100

Secondary structure (DSSP, 8-state):
-----------------------------------------TTSHHHHHHHHHHHHHHHHHHHHB--EEE-----GGGS--HHHHHHHHHHHHHHHHHTSPPPS-HHHHHHHHHHHHHHHHHHHHHHHSPP-S--SS-HHHHHHHHHHHHHHHHHHHHHHTS-HHHHHHHGGGT-TT-SSPPPPPP-S----SS-TT-SS-TTHHHHHHSSTHHHHHHHHHHHHHHHH--HHHHHHHHHHHHHHHHHHTTT-GGG---HHIIIIIIIIIIIHHHHHHHHHHHHHHHHS-EEE--GGG--SHHHHHHHHHHTTS-SS-B-----TTS-HHHHHHHHHHHHHHHHHHHHHHHHHHHTT--TTSHHHHHHHHHHHHHHHHHHHHHHHHHH-TTT--S--HHHHHHHHHHHHHHHHHHHH-HHHHTSPPPHHHHHHHHHHHHHHHHHHHIIIIIHHHHHHHHTTS-------THHHHHHHHHHHHHHHHHHHHH-/-------------------------------------------THHHHHHHHHHHHHHHHHHHHB--EEE-----GGGS--HHHHHHHHHHHHHHHHHTSPPPS-HHHHHHHHHHHHHHHHHHHHHHHSPP-S--SS-HHHHHHHHHHHHHHHHHHHHHHTS-HHHHHHHGGGT-TT-SSPPPPPP-S----SS-TT-SS-TTHHHHHHSSTHHHHHHHHHHHHHHHH--HHHHHHHHHHHHHHHHHHTTT-GGG---HHIIIIIIIIIIIHHHHHHHHHHHHHHHHS-EEE--GGG--SHHHHHHHHHHTTS-SS-B-----TTS-HHHHHHHHHHHHHHHHHHHHHHHHHHHTT--TTSHHHHHHHHHHHHHHHHHHHHHHHHHH-TTT--S--HHHHHHHHHHHHHHHHHHHH-HHHHTSPPPHHHHHHHHHHHHHHHHHHHIIIIIHHHHHHHHTTS-------THHHHHHHHHHHHHHHHHHHHH-

Radius of gyration: 39.44 Å; Cα contacts (8 Å, |Δi|>4): 888; chains: 2; bounding box: 107×164×88 Å